Protein AF-0000000074258353 (afdb_homodimer)

pLDDT: mean 96.0, std 3.57, range [72.0, 98.88]

InterPro domains:
  IPR002933 Peptidase M20 [PF01546] (107-419)
  IPR011650 Peptidase M20, dimerisation domain [PF07687] (218-315)
  IPR017439 Amidohydrolase [PIRSF005962] (4-421)
  IPR017439 Amidohydrolase [TIGR01891] (11-410)
  IPR036264 Bacterial exopeptidase dimerisation domain [SSF55031] (219-328)
  IPR052030 Peptidase M20/M20A family hydrolases [PTHR30575] (5-421)

Foldseek 3Di:
DDPVLLVVLVVQLLQLQQAAAAFLLCQLQLQVLVVLLVVLPFDDKQFFVLQFPPVQFFLQDDQVVSVVSLVVSVVVPRDPVSSVVNPSSRGKMKTKHALADFAEEEEEAERHWDQAAADCDPPQVCNVVPSHYPDGRIGRLFCSSLRSSLQSLLVSLLNVVSQHYMYMYIHFGNWVVQGTQQGNLVSPPLQRHQEYEYEGEALPFAFQEKALFEAQAKWKWKKKKKKFKAKDFQPPCVVVIQASPQLVVQLQVVLQVPDADPVFDKDKDFDDKDFADDPRMRTGMMMIIMMMITSFQVRSVSSVVVSVVSSQVSSVVRVIGMDMDTRHIAGGDTFDLVLLVLLQVQLVPFPRRDYYHSYYYSHHHTRNRSSQVSSVVSVHGYGYMYRYFDFPDDRPDSSTDGDSSSSVSSSSSSNRSSSVCSVPVD/DDPVLLVVLVVQLLQLQQAAAAFLLCQLQLQVLVVLLVVLPFDDKQFFLLQFPPVQFFLQDDQVVSVVSLVVSVVVPRDPVSSVVNDSRRGKMKTKHALADFAEEEEEAERHWDQAAADCDPPQVCNVVPSHYPDGRIGRLFCSSLRSSLQSLLVSLLNVPSQHYMYMYIHFGRWVPQGTQQGNLVSPPLQRHQEYEYEGEALPFAFQEKALFEAQAKWKWKKKKKKFKAKDFQPPCVVVIQASPQLVVQLQVVLQVQDADPVFDKDKDFDDKDFADDPRMRTGMMMIIMMMITSFQVRSVSSVVVSVVSSQVSSVVRVIGMDMDTRHIAGGDTFDLVLLVLLQVQLVPFPRRDYYHSYYYSHHHTRNRSSQVSSVVSVHGYGYMYRYFDFPDDRPDSSTDGDSSSSVSSSSSSNRSSSVCSVPVD

Nearest PDB structures (foldseek):
  3io1-assembly1_B-2  TM=9.368E-01  e=3.799E-46  Klebsiella pneumoniae subsp. pneumoniae MGH 78578
  3io1-assembly1_A-2  TM=9.394E-01  e=2.034E-46  Klebsiella pneumoniae subsp. pneumoniae MGH 78578
  4ewt-assembly1_D  TM=7.909E-01  e=5.370E-36  Staphylococcus aureus subsp. aureus COL
  3ram-assembly1_B  TM=7.728E-01  e=1.838E-24  Staphylococcus aureus subsp. aureus N315
  7lji-assembly1_B-2  TM=7.389E-01  e=3.499E-22  Sphingomonas sp. KT-1

Structure (mmCIF, N/CA/C/O backbone):
data_AF-0000000074258353-model_v1
#
loop_
_entity.id
_entity.type
_entity.pdbx_description
1 polymer Amidohydrolase
#
loop_
_atom_site.group_PDB
_atom_site.id
_atom_site.type_symbol
_atom_site.label_atom_id
_atom_site.label_alt_id
_atom_site.label_comp_id
_atom_site.label_asym_id
_atom_site.label_entity_id
_atom_site.label_seq_id
_atom_site.pdbx_PDB_ins_code
_atom_site.Cartn_x
_atom_site.Cartn_y
_atom_site.Cartn_z
_atom_site.occupancy
_atom_site.B_iso_or_equiv
_atom_site.auth_seq_id
_atom_site.auth_comp_id
_atom_site.auth_asym_id
_atom_site.auth_atom_id
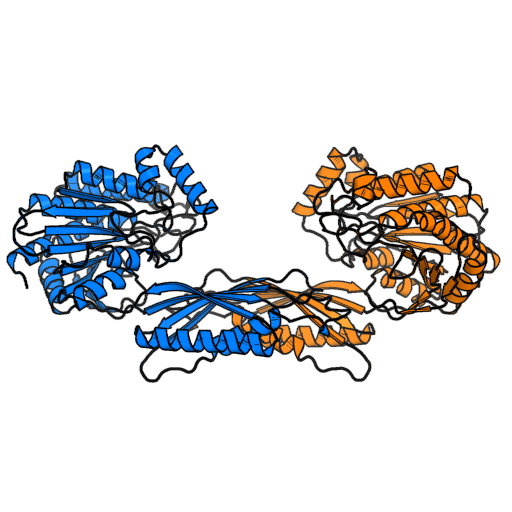_atom_site.pdbx_PDB_model_num
ATOM 1 N N . MET A 1 1 ? 20.453 -48.656 -8.555 1 72.06 1 MET A N 1
ATOM 2 C CA . MET A 1 1 ? 21.234 -47.469 -8.898 1 72.06 1 MET A CA 1
ATOM 3 C C . MET A 1 1 ? 22.578 -47.5 -8.172 1 72.06 1 MET A C 1
ATOM 5 O O . MET A 1 1 ? 22.656 -47.844 -7 1 72.06 1 MET A O 1
ATOM 9 N N . SER A 1 2 ? 23.609 -47.156 -8.898 1 73.75 2 SER A N 1
ATOM 10 C CA . SER A 1 2 ? 24.953 -47.188 -8.312 1 73.75 2 SER A CA 1
ATOM 11 C C . SER A 1 2 ? 25.156 -46.031 -7.348 1 73.75 2 SER A C 1
ATOM 13 O O . SER A 1 2 ? 24.406 -45.062 -7.383 1 73.75 2 SER A O 1
ATOM 15 N N . HIS A 1 3 ? 26.047 -46.281 -6.461 1 75.38 3 HIS A N 1
ATOM 16 C CA . HIS A 1 3 ? 26.406 -45.25 -5.492 1 75.38 3 HIS A CA 1
ATOM 17 C C . HIS A 1 3 ? 26.844 -43.969 -6.188 1 75.38 3 HIS A C 1
ATOM 19 O O . HIS A 1 3 ? 26.5 -42.875 -5.75 1 75.38 3 HIS A O 1
ATOM 25 N N . ASP A 1 4 ? 27.484 -44.062 -7.215 1 77.56 4 ASP A N 1
ATOM 26 C CA . ASP A 1 4 ? 28 -42.906 -7.961 1 77.56 4 ASP A CA 1
ATOM 27 C C . ASP A 1 4 ? 26.859 -42.094 -8.57 1 77.56 4 ASP A C 1
ATOM 29 O O . ASP A 1 4 ? 26.906 -40.875 -8.578 1 77.56 4 ASP A O 1
ATOM 33 N N . VAL A 1 5 ? 25.906 -42.75 -8.961 1 81.31 5 VAL A N 1
ATOM 34 C CA . VAL A 1 5 ? 24.75 -42.094 -9.562 1 81.31 5 VAL A CA 1
ATOM 35 C C . VAL A 1 5 ? 23.969 -41.344 -8.484 1 81.31 5 VAL A C 1
ATOM 37 O O . VAL A 1 5 ? 23.547 -40.188 -8.695 1 81.31 5 VAL A O 1
ATOM 40 N N . ARG A 1 6 ? 23.906 -41.969 -7.34 1 85.25 6 ARG A N 1
ATOM 41 C CA . ARG A 1 6 ? 23.188 -41.375 -6.227 1 85.25 6 ARG A CA 1
ATOM 42 C C . ARG A 1 6 ? 23.891 -40.094 -5.77 1 85.25 6 ARG A C 1
ATOM 44 O O . ARG A 1 6 ? 23.234 -39.094 -5.48 1 85.25 6 ARG A O 1
ATOM 51 N N . ASN A 1 7 ? 25.141 -40.219 -5.691 1 89.19 7 ASN A N 1
ATOM 52 C CA . ASN A 1 7 ? 25.922 -39.031 -5.301 1 89.19 7 ASN A CA 1
ATOM 53 C C . ASN A 1 7 ? 25.766 -37.906 -6.309 1 89.19 7 ASN A C 1
ATOM 55 O O . ASN A 1 7 ? 25.688 -36.75 -5.926 1 89.19 7 ASN A O 1
ATOM 59 N N . ARG A 1 8 ? 25.734 -38.25 -7.469 1 93.56 8 ARG A N 1
ATOM 60 C CA . ARG A 1 8 ? 25.578 -37.25 -8.516 1 93.56 8 ARG A CA 1
ATOM 61 C C . ARG A 1 8 ? 24.219 -36.562 -8.406 1 93.56 8 ARG A C 1
ATOM 63 O O . ARG A 1 8 ? 24.109 -35.344 -8.609 1 93.56 8 ARG A O 1
ATOM 70 N N . LEU A 1 9 ? 23.234 -37.312 -8.086 1 96.69 9 LEU A N 1
ATOM 71 C CA . LEU A 1 9 ? 21.891 -36.75 -7.922 1 96.69 9 LEU A CA 1
ATOM 72 C C . LEU A 1 9 ? 21.875 -35.75 -6.781 1 96.69 9 LEU A C 1
ATOM 74 O O . LEU A 1 9 ? 21.281 -34.656 -6.918 1 96.69 9 LEU A O 1
ATOM 78 N N . SER A 1 10 ? 22.469 -36.125 -5.664 1 97.5 10 SER A N 1
ATOM 79 C CA . SER A 1 10 ? 22.516 -35.25 -4.508 1 97.5 10 SER A CA 1
ATOM 80 C C . SER A 1 10 ? 23.297 -33.969 -4.824 1 97.5 10 SER A C 1
ATOM 82 O O . SER A 1 10 ? 22.906 -32.875 -4.414 1 97.5 10 SER A O 1
ATOM 84 N N . GLU A 1 11 ? 24.359 -34.125 -5.508 1 97.12 11 GLU A N 1
ATOM 85 C CA . GLU A 1 11 ? 25.188 -33 -5.883 1 97.12 11 GLU A CA 1
ATOM 86 C C . GLU A 1 11 ? 24.406 -32.031 -6.797 1 97.12 11 GLU A C 1
ATOM 88 O O . GLU A 1 11 ? 24.484 -30.828 -6.641 1 97.12 11 GLU A O 1
ATOM 93 N N . LEU A 1 12 ? 23.734 -32.594 -7.707 1 97.19 12 LEU A N 1
ATOM 94 C CA . LEU A 1 12 ? 22.938 -31.797 -8.633 1 97.19 12 LEU A CA 1
ATOM 95 C C . LEU A 1 12 ? 21.844 -31.047 -7.898 1 97.19 12 LEU A C 1
ATOM 97 O O . LEU A 1 12 ? 21.641 -29.844 -8.125 1 97.19 12 LEU A O 1
ATOM 101 N N . ARG A 1 13 ? 21.125 -31.75 -7.039 1 98.44 13 ARG A N 1
ATOM 102 C CA . ARG A 1 13 ? 20.062 -31.141 -6.25 1 98.44 13 ARG A CA 1
ATOM 103 C C . ARG A 1 13 ? 20.578 -29.984 -5.41 1 98.44 13 ARG A C 1
ATOM 105 O O . ARG A 1 13 ? 19.984 -28.906 -5.375 1 98.44 13 ARG A O 1
ATOM 112 N N . ARG A 1 14 ? 21.719 -30.203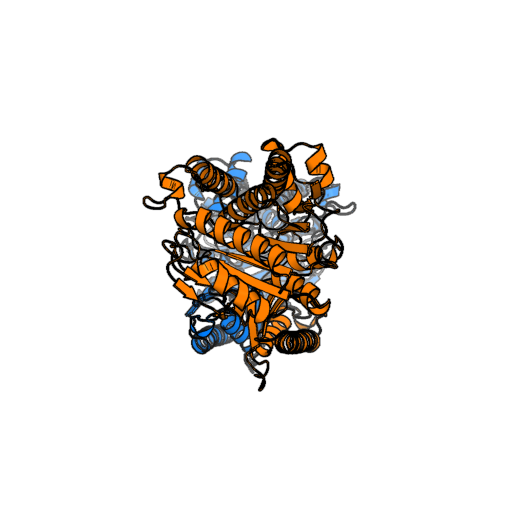 -4.809 1 98.19 14 ARG A N 1
ATOM 113 C CA . ARG A 1 14 ? 22.297 -29.203 -3.922 1 98.19 14 ARG A CA 1
ATOM 114 C C . ARG A 1 14 ? 22.797 -28 -4.715 1 98.19 14 ARG A C 1
ATOM 116 O O . ARG A 1 14 ? 22.734 -26.859 -4.227 1 98.19 14 ARG A O 1
ATOM 123 N N . GLU A 1 15 ? 23.266 -28.25 -5.855 1 97.44 15 GLU A N 1
ATOM 124 C CA . GLU A 1 15 ? 23.641 -27.141 -6.723 1 97.44 15 GLU A CA 1
ATOM 125 C C . GLU A 1 15 ? 22.438 -26.281 -7.09 1 97.44 15 GLU A C 1
ATOM 127 O O . GLU A 1 15 ? 22.516 -25.047 -7.043 1 97.44 15 GLU A O 1
ATOM 132 N N . PHE A 1 16 ? 21.344 -26.906 -7.508 1 98.25 16 PHE A N 1
ATOM 133 C CA . PHE A 1 16 ? 20.125 -26.172 -7.832 1 98.25 16 PHE A CA 1
ATOM 134 C C . PHE A 1 16 ? 19.594 -25.453 -6.605 1 98.25 16 PHE A C 1
ATOM 136 O O . PHE A 1 16 ? 19.109 -24.328 -6.707 1 98.25 16 PHE A O 1
ATOM 143 N N . HIS A 1 17 ? 19.672 -26.109 -5.453 1 98.5 17 HIS A N 1
ATOM 144 C CA . HIS A 1 17 ? 19.188 -25.531 -4.207 1 98.5 17 HIS A CA 1
ATOM 145 C C . HIS A 1 17 ? 19.922 -24.234 -3.883 1 98.5 17 HIS A C 1
ATOM 147 O O . HIS A 1 17 ? 19.312 -23.266 -3.404 1 98.5 17 HIS A O 1
ATOM 153 N N . ARG A 1 18 ? 21.156 -24.172 -4.16 1 97.62 18 ARG A N 1
ATOM 154 C CA . ARG A 1 18 ? 22.031 -23.047 -3.818 1 97.62 18 ARG A CA 1
ATOM 155 C C . ARG A 1 18 ? 21.703 -21.828 -4.656 1 97.62 18 ARG A C 1
ATOM 157 O O . ARG A 1 18 ? 22 -20.703 -4.262 1 97.62 18 ARG A O 1
ATOM 164 N N . HIS A 1 19 ? 21.047 -22.031 -5.801 1 97.5 19 HIS A N 1
ATOM 165 C CA . HIS A 1 19 ? 20.828 -20.922 -6.723 1 97.5 19 HIS A CA 1
ATOM 166 C C . HIS A 1 19 ? 19.375 -20.828 -7.156 1 97.5 19 HIS A C 1
ATOM 168 O O . HIS A 1 19 ? 19.078 -20.875 -8.352 1 97.5 19 HIS A O 1
ATOM 174 N N . PRO A 1 20 ? 18.531 -20.547 -6.188 1 97.94 20 PRO A N 1
ATOM 175 C CA . PRO A 1 20 ? 17.109 -20.469 -6.504 1 97.94 20 PRO A CA 1
ATOM 176 C C . PRO A 1 20 ? 16.766 -19.219 -7.328 1 97.94 20 PRO A C 1
ATOM 178 O O . PRO A 1 20 ? 17.344 -18.156 -7.113 1 97.94 20 PRO A O 1
ATOM 181 N N . GLU A 1 21 ? 15.898 -19.344 -8.305 1 97.94 21 GLU A N 1
ATOM 182 C CA . GLU A 1 21 ? 15.375 -18.266 -9.133 1 97.94 21 GLU A CA 1
ATOM 183 C C . GLU A 1 21 ? 13.852 -18.328 -9.219 1 97.94 21 GLU A C 1
ATOM 185 O O . GLU A 1 21 ? 13.281 -19.406 -9.383 1 97.94 21 GLU A O 1
ATOM 190 N N . PRO A 1 22 ? 13.148 -17.203 -9.094 1 96.38 22 PRO A N 1
ATOM 191 C CA . PRO A 1 22 ? 11.68 -17.219 -9.109 1 96.38 22 PRO A CA 1
ATOM 192 C C . PRO A 1 22 ? 11.109 -17.406 -10.508 1 96.38 22 PRO A C 1
ATOM 194 O O . PRO A 1 22 ? 11.859 -17.516 -11.477 1 96.38 22 PRO A O 1
ATOM 197 N N . GLY A 1 23 ? 9.789 -17.5 -10.586 1 96.75 23 GLY A N 1
ATOM 198 C CA . GLY A 1 23 ? 9.086 -17.781 -11.828 1 96.75 23 GLY A CA 1
ATOM 199 C C . GLY A 1 23 ? 9.461 -16.844 -12.953 1 96.75 23 GLY A C 1
ATOM 200 O O . GLY A 1 23 ? 9.492 -15.625 -12.773 1 96.75 23 GLY A O 1
ATOM 201 N N . TRP A 1 24 ? 9.742 -17.406 -14.078 1 97.44 24 TRP A N 1
ATOM 202 C CA . TRP A 1 24 ? 10.094 -16.75 -15.32 1 97.44 24 TRP A CA 1
ATOM 203 C C . TRP A 1 24 ? 11.484 -16.125 -15.234 1 97.44 24 TRP A C 1
ATOM 205 O O . TRP A 1 24 ? 11.992 -15.594 -16.219 1 97.44 24 TRP A O 1
ATOM 215 N N . CYS A 1 25 ? 12.094 -16.203 -14.117 1 97.5 25 CYS A N 1
ATOM 216 C CA . CYS A 1 25 ? 13.422 -15.633 -13.914 1 97.5 25 CYS A CA 1
ATOM 217 C C . CYS A 1 25 ? 14.469 -16.734 -13.781 1 97.5 25 CYS A C 1
ATOM 219 O O . CYS A 1 25 ? 15.586 -16.469 -13.32 1 97.5 25 CYS A O 1
ATOM 221 N N . GLU A 1 26 ? 14.133 -17.891 -14.188 1 97.94 26 GLU A N 1
ATOM 222 C CA . GLU A 1 26 ? 15.016 -19.031 -14.016 1 97.94 26 GLU A CA 1
ATOM 223 C C . GLU A 1 26 ? 16.062 -19.094 -15.125 1 97.94 26 GLU A C 1
ATOM 225 O O . GLU A 1 26 ? 16.203 -20.125 -15.805 1 97.94 26 GLU A O 1
ATOM 230 N N . PHE A 1 27 ? 16.859 -18.078 -15.258 1 97.94 27 PHE A N 1
ATOM 231 C CA . PHE A 1 27 ? 17.844 -17.984 -16.328 1 97.94 27 PHE A CA 1
ATOM 232 C C . PHE A 1 27 ? 18.984 -18.969 -16.109 1 97.94 27 PHE A C 1
ATOM 234 O O . PHE A 1 27 ? 19.25 -19.812 -16.984 1 97.94 27 PHE A O 1
ATOM 241 N N . ARG A 1 28 ? 19.594 -18.906 -15.016 1 97.69 28 ARG A N 1
ATOM 242 C CA . ARG A 1 28 ? 20.719 -19.781 -14.703 1 97.69 28 ARG A CA 1
ATOM 243 C C . ARG A 1 28 ? 20.266 -21.234 -14.586 1 97.69 28 ARG A C 1
ATOM 245 O O . ARG A 1 28 ? 20.938 -22.141 -15.055 1 97.69 28 ARG A O 1
ATOM 252 N N . THR A 1 29 ? 19.156 -21.422 -13.93 1 98.12 29 THR A N 1
ATOM 253 C CA . THR A 1 29 ? 18.625 -22.766 -13.75 1 98.12 29 THR A CA 1
ATOM 254 C C . THR A 1 29 ? 18.359 -23.422 -15.102 1 98.12 29 THR A C 1
ATOM 256 O O . THR A 1 29 ? 18.719 -24.578 -15.32 1 98.12 29 THR A O 1
ATOM 259 N N . THR A 1 30 ? 17.688 -22.688 -15.977 1 98.31 30 THR A N 1
ATOM 260 C CA . THR A 1 30 ? 17.406 -23.219 -17.312 1 98.31 30 THR A CA 1
ATOM 261 C C . THR A 1 30 ? 18.703 -23.578 -18.031 1 98.31 30 THR A C 1
ATOM 263 O O . THR A 1 30 ? 18.797 -24.641 -18.656 1 98.31 30 THR A O 1
ATOM 266 N N . SER A 1 31 ? 19.641 -22.672 -17.969 1 98 31 SER A N 1
ATOM 267 C CA . SER A 1 31 ? 20.922 -22.922 -18.594 1 98 31 SER A CA 1
ATOM 268 C C . SER A 1 31 ? 21.578 -24.188 -18.062 1 98 31 SER A C 1
ATOM 270 O O . SER A 1 31 ? 22.141 -24.984 -18.812 1 98 31 SER A O 1
ATOM 272 N N . ARG A 1 32 ? 21.562 -24.328 -16.781 1 97.56 32 ARG A N 1
ATOM 273 C CA . ARG A 1 32 ? 22.172 -25.484 -16.141 1 97.56 32 ARG A CA 1
ATOM 274 C C . ARG A 1 32 ? 21.484 -26.781 -16.547 1 97.56 32 ARG A C 1
ATOM 276 O O . ARG A 1 32 ? 22.141 -27.812 -16.703 1 97.56 32 ARG A O 1
ATOM 283 N N . VAL A 1 33 ? 20.172 -26.781 -16.625 1 98.25 33 VAL A N 1
ATOM 284 C CA . VAL A 1 33 ? 19.406 -27.938 -17.094 1 98.25 33 VAL A CA 1
ATOM 285 C C . VAL A 1 33 ? 19.844 -28.312 -18.5 1 98.25 33 VAL A C 1
ATOM 287 O O . VAL A 1 33 ? 20.094 -29.484 -18.797 1 98.25 33 VAL A O 1
ATOM 290 N N . VAL A 1 34 ? 19.938 -27.328 -19.359 1 98.12 34 VAL A N 1
ATOM 291 C CA . VAL A 1 34 ? 20.328 -27.562 -20.75 1 98.12 34 VAL A CA 1
ATOM 292 C C . VAL A 1 34 ? 21.719 -28.219 -20.781 1 98.12 34 VAL A C 1
ATOM 294 O O . VAL A 1 34 ? 21.938 -29.172 -21.531 1 98.12 34 VAL A O 1
ATOM 297 N N . ALA A 1 35 ? 22.625 -27.688 -19.984 1 97.62 35 ALA A N 1
ATOM 298 C CA . ALA A 1 35 ? 23.969 -28.25 -19.938 1 97.62 35 ALA A CA 1
ATOM 299 C C . ALA A 1 35 ? 23.938 -29.719 -19.547 1 97.62 35 ALA A C 1
ATOM 301 O O . ALA A 1 35 ? 24.672 -30.531 -20.125 1 97.62 35 ALA A O 1
ATOM 302 N N . GLU A 1 36 ? 23.188 -30.062 -18.562 1 97.88 36 GLU A N 1
ATOM 303 C CA . GLU A 1 36 ? 23.078 -31.453 -18.141 1 97.88 36 GLU A CA 1
ATOM 304 C C . GLU A 1 36 ? 22.484 -32.312 -19.25 1 97.88 36 GLU A C 1
ATOM 306 O O . GLU A 1 36 ? 22.906 -33.469 -19.453 1 97.88 36 GLU A O 1
ATOM 311 N N . LEU A 1 37 ? 21.438 -31.812 -19.922 1 98.25 37 LEU A N 1
ATOM 312 C CA . LEU A 1 37 ? 20.797 -32.562 -20.984 1 98.25 37 LEU A CA 1
ATOM 313 C C . LEU A 1 37 ? 21.766 -32.812 -22.141 1 98.25 37 LEU A C 1
ATOM 315 O O . LEU A 1 37 ? 21.734 -33.844 -22.781 1 98.25 37 LEU A O 1
ATOM 319 N N . GLU A 1 38 ? 22.562 -31.797 -22.438 1 97.75 38 GLU A N 1
ATOM 320 C CA . GLU A 1 38 ? 23.609 -31.969 -23.453 1 97.75 38 GLU A CA 1
ATOM 321 C C . GLU A 1 38 ? 24.609 -33.031 -23.031 1 97.75 38 GLU A C 1
ATOM 323 O O . GLU A 1 38 ? 25 -33.875 -23.844 1 97.75 38 GLU A O 1
ATOM 328 N N . ARG A 1 39 ? 25.016 -32.969 -21.828 1 97.12 39 ARG A N 1
ATOM 329 C CA . ARG A 1 39 ? 25.922 -34 -21.297 1 97.12 39 ARG A CA 1
ATOM 330 C C . ARG A 1 39 ? 25.328 -35.375 -21.438 1 97.12 39 ARG A C 1
ATOM 332 O O . ARG A 1 39 ? 26.031 -36.344 -21.812 1 97.12 39 ARG A O 1
ATOM 339 N N . ILE A 1 40 ? 24.094 -35.531 -21.078 1 96.38 40 ILE A N 1
ATOM 340 C CA . ILE A 1 40 ? 23.406 -36.812 -21.156 1 96.38 40 ILE A CA 1
ATOM 341 C C . ILE A 1 40 ? 23.281 -37.25 -22.625 1 96.38 40 ILE A C 1
ATOM 343 O O . ILE A 1 40 ? 23.297 -38.438 -22.922 1 96.38 40 ILE A O 1
ATOM 347 N N . GLY A 1 41 ? 23.156 -36.344 -23.5 1 97.12 41 GLY A N 1
ATOM 348 C CA . GLY A 1 41 ? 23.094 -36.594 -24.938 1 97.12 41 GLY A CA 1
ATOM 349 C C . GLY A 1 41 ? 21.688 -36.906 -25.406 1 97.12 41 GLY A C 1
ATOM 350 O O . GLY A 1 41 ? 21.453 -37.906 -26.094 1 97.12 41 GLY A O 1
ATOM 351 N N . VAL A 1 42 ? 20.719 -36.062 -25.016 1 97.56 42 VAL A N 1
ATOM 352 C CA . VAL A 1 42 ? 19.359 -36.281 -25.469 1 97.56 42 VAL A CA 1
ATOM 353 C C . VAL A 1 42 ? 19.25 -35.906 -26.953 1 97.56 42 VAL A C 1
ATOM 355 O O . VAL A 1 42 ? 20.141 -35.25 -27.5 1 97.56 42 VAL A O 1
ATOM 358 N N . ASP A 1 43 ? 18.203 -36.281 -27.609 1 97.62 43 ASP A N 1
ATOM 359 C CA . ASP A 1 43 ? 18.094 -36.156 -29.062 1 97.62 43 ASP A CA 1
ATOM 360 C C . ASP A 1 43 ? 17.656 -34.75 -29.469 1 97.62 43 ASP A C 1
ATOM 362 O O . ASP A 1 43 ? 18 -34.281 -30.562 1 97.62 43 ASP A O 1
ATOM 366 N N . GLU A 1 44 ? 16.844 -34.125 -28.656 1 98.12 44 GLU A N 1
ATOM 367 C CA . GLU A 1 44 ? 16.375 -32.781 -28.938 1 98.12 44 GLU A CA 1
ATOM 368 C C . GLU A 1 44 ? 16.234 -31.969 -27.656 1 98.12 44 GLU A C 1
ATOM 370 O O . GLU A 1 44 ? 15.773 -32.5 -26.641 1 98.12 44 GLU A O 1
ATOM 375 N N . ILE A 1 45 ? 16.656 -30.734 -27.75 1 98.25 45 ILE A N 1
ATOM 376 C CA . ILE A 1 45 ? 16.469 -29.781 -26.656 1 98.25 45 ILE A CA 1
ATOM 377 C C . ILE A 1 45 ? 15.805 -28.516 -27.188 1 98.25 45 ILE A C 1
ATOM 379 O O . ILE A 1 45 ? 16.375 -27.812 -28.016 1 98.25 45 ILE A O 1
ATOM 383 N N . ALA A 1 46 ? 14.578 -28.297 -26.828 1 97.88 46 ALA A N 1
ATOM 384 C CA . ALA A 1 46 ? 13.875 -27.047 -27.109 1 97.88 46 ALA A CA 1
ATOM 385 C C . ALA A 1 46 ? 13.883 -26.141 -25.891 1 97.88 46 ALA A C 1
ATOM 387 O O . ALA A 1 46 ? 13.547 -26.562 -24.781 1 97.88 46 ALA A O 1
ATOM 388 N N . VAL A 1 47 ? 14.273 -24.875 -26.109 1 96.44 47 VAL A N 1
ATOM 389 C CA . VAL A 1 47 ? 14.406 -23.953 -24.984 1 96.44 47 VAL A CA 1
ATOM 390 C C . VAL A 1 47 ? 13.648 -22.672 -25.281 1 96.44 47 VAL A C 1
ATOM 392 O O . VAL A 1 47 ? 13.57 -22.234 -26.422 1 96.44 47 VAL A O 1
ATOM 395 N N . GLY A 1 48 ? 13.086 -22.109 -24.219 1 91.44 48 GLY A N 1
ATOM 396 C CA . GLY A 1 48 ? 12.438 -20.828 -24.328 1 91.44 48 GLY A CA 1
ATOM 397 C C . GLY A 1 48 ? 11.281 -20.812 -25.312 1 91.44 48 GLY A C 1
ATOM 398 O O . GLY A 1 48 ? 10.391 -21.656 -25.234 1 91.44 48 GLY A O 1
ATOM 399 N N . ARG A 1 49 ? 11.375 -19.984 -26.344 1 93.88 49 ARG A N 1
ATOM 400 C CA . ARG A 1 49 ? 10.305 -19.766 -27.312 1 93.88 49 ARG A CA 1
ATOM 401 C C . ARG A 1 49 ? 10.062 -21.016 -28.156 1 93.88 49 ARG A C 1
ATOM 403 O O . ARG A 1 49 ? 8.961 -21.219 -28.688 1 93.88 49 ARG A O 1
ATOM 410 N N . ASP A 1 50 ? 11.023 -21.812 -28.156 1 95.31 50 ASP A N 1
ATOM 411 C CA . ASP A 1 50 ? 10.875 -23.062 -28.891 1 95.31 50 ASP A CA 1
ATOM 412 C C . ASP A 1 50 ? 10.086 -24.094 -28.078 1 95.31 50 ASP A C 1
ATOM 414 O O . ASP A 1 50 ? 9.508 -25.016 -28.641 1 95.31 50 ASP A O 1
ATOM 418 N N . ALA A 1 51 ? 10.078 -23.938 -26.75 1 95.19 51 ALA A N 1
ATOM 419 C CA . ALA A 1 51 ? 9.516 -24.938 -25.859 1 95.19 51 ALA A CA 1
ATOM 420 C C . ALA A 1 51 ? 8.102 -24.562 -25.422 1 95.19 51 ALA A C 1
ATOM 422 O O . ALA A 1 51 ? 7.344 -25.406 -24.938 1 95.19 51 ALA A O 1
ATOM 423 N N . LEU A 1 52 ? 7.766 -23.297 -25.484 1 96.19 52 LEU A N 1
ATOM 424 C CA . LEU A 1 52 ? 6.496 -22.844 -24.922 1 96.19 52 LEU A CA 1
ATOM 425 C C . LEU A 1 52 ? 5.887 -21.734 -25.766 1 96.19 52 LEU A C 1
ATOM 427 O O . LEU A 1 52 ? 6.582 -21.109 -26.562 1 96.19 52 LEU A O 1
ATOM 431 N N . SER A 1 53 ? 4.57 -21.5 -25.609 1 97.25 53 SER A N 1
ATOM 432 C CA . SER A 1 53 ? 3.838 -20.453 -26.312 1 97.25 53 SER A CA 1
ATOM 433 C C . SER A 1 53 ? 3.953 -19.125 -25.578 1 97.25 53 SER A C 1
ATOM 435 O O . SER A 1 53 ? 3.402 -18.953 -24.5 1 97.25 53 SER A O 1
ATOM 437 N N . SER A 1 54 ? 4.578 -18.188 -26.25 1 96.31 54 SER A N 1
ATOM 438 C CA . SER A 1 54 ? 4.828 -16.891 -25.641 1 96.31 54 SER A CA 1
ATOM 439 C C . SER A 1 54 ? 3.523 -16.188 -25.281 1 96.31 54 SER A C 1
ATOM 441 O O . SER A 1 54 ? 3.434 -15.539 -24.234 1 96.31 54 SER A O 1
ATOM 443 N N . GLU A 1 55 ? 2.541 -16.344 -26.094 1 96.06 55 GLU A N 1
ATOM 444 C CA . GLU A 1 55 ? 1.294 -15.609 -25.938 1 96.06 55 GLU A CA 1
ATOM 445 C C . GLU A 1 55 ? 0.493 -16.125 -24.734 1 96.06 55 GLU A C 1
ATOM 447 O O . GLU A 1 55 ? -0.394 -15.422 -24.234 1 96.06 55 GLU A O 1
ATOM 452 N N . HIS A 1 56 ? 0.831 -17.312 -24.266 1 97.19 56 HIS A N 1
ATOM 453 C CA . HIS A 1 56 ? 0.036 -17.906 -23.203 1 97.19 56 HIS A CA 1
ATOM 454 C C . HIS A 1 56 ? 0.758 -17.828 -21.875 1 97.19 56 HIS A C 1
ATOM 456 O O . HIS A 1 56 ? 0.328 -18.438 -20.891 1 97.19 56 HIS A O 1
ATOM 462 N N . ARG A 1 57 ? 1.85 -17.125 -21.75 1 95.94 57 ARG A N 1
ATOM 463 C CA . ARG A 1 57 ? 2.514 -16.922 -20.469 1 95.94 57 ARG A CA 1
ATOM 464 C C . ARG A 1 57 ? 1.632 -16.109 -19.516 1 95.94 57 ARG A C 1
ATOM 466 O O . ARG A 1 57 ? 0.966 -15.164 -19.938 1 95.94 57 ARG A O 1
ATOM 473 N N . MET A 1 58 ? 1.6 -16.562 -18.375 1 96.25 58 MET A N 1
ATOM 474 C CA . MET A 1 58 ? 0.834 -15.844 -17.359 1 96.25 58 MET A CA 1
ATOM 475 C C . MET A 1 58 ? 1.732 -15.398 -16.219 1 96.25 58 MET A C 1
ATOM 477 O O . MET A 1 58 ? 2.801 -15.977 -16 1 96.25 58 MET A O 1
ATOM 481 N N . ALA A 1 59 ? 1.319 -14.273 -15.484 1 95.25 59 ALA A N 1
ATOM 482 C CA . ALA A 1 59 ? 1.989 -13.766 -14.289 1 95.25 59 ALA A CA 1
ATOM 483 C C . ALA A 1 59 ? 3.447 -13.422 -14.578 1 95.25 59 ALA A C 1
ATOM 485 O O . ALA A 1 59 ? 4.336 -13.734 -13.781 1 95.25 59 ALA A O 1
ATOM 486 N N . VAL A 1 60 ? 3.707 -12.844 -15.727 1 95.75 60 VAL A N 1
ATOM 487 C CA . VAL A 1 60 ? 5.066 -12.484 -16.109 1 95.75 60 VAL A CA 1
ATOM 488 C C . VAL A 1 60 ? 5.508 -11.242 -15.328 1 95.75 60 VAL A C 1
ATOM 490 O O . VAL A 1 60 ? 4.793 -10.242 -15.289 1 95.75 60 VAL A O 1
ATOM 493 N N . PRO A 1 61 ? 6.66 -11.344 -14.688 1 94.31 61 PRO A N 1
ATOM 494 C CA . PRO A 1 61 ? 7.168 -10.156 -14 1 94.31 61 PRO A CA 1
ATOM 495 C C . PRO A 1 61 ? 7.434 -8.984 -14.953 1 94.31 61 PRO A C 1
ATOM 497 O O . PRO A 1 61 ? 7.516 -9.18 -16.172 1 94.31 61 PRO A O 1
ATOM 500 N N . ASP A 1 62 ? 7.547 -7.828 -14.406 1 92.31 62 ASP A N 1
ATOM 501 C CA . ASP A 1 62 ? 7.82 -6.66 -15.234 1 92.31 62 ASP A CA 1
ATOM 502 C C . ASP A 1 62 ? 9.258 -6.684 -15.758 1 92.31 62 ASP A C 1
ATOM 504 O O . ASP A 1 62 ? 10.07 -7.492 -15.312 1 92.31 62 ASP A O 1
ATOM 508 N N . ASP A 1 63 ? 9.508 -5.754 -16.641 1 94.06 63 ASP A N 1
ATOM 509 C CA . ASP A 1 63 ? 10.789 -5.723 -17.359 1 94.06 63 ASP A CA 1
ATOM 510 C C . ASP A 1 63 ? 11.945 -5.449 -16.391 1 94.06 63 ASP A C 1
ATOM 512 O O . ASP A 1 63 ? 13.039 -5.984 -16.562 1 94.06 63 ASP A O 1
ATOM 516 N N . ALA A 1 64 ? 11.703 -4.645 -15.453 1 93.44 64 ALA A N 1
ATOM 517 C CA . ALA A 1 64 ? 12.766 -4.293 -14.516 1 93.44 64 ALA A CA 1
ATOM 518 C C . ALA A 1 64 ? 13.195 -5.504 -13.688 1 93.44 64 ALA A C 1
ATOM 520 O O . ALA A 1 64 ? 14.391 -5.723 -13.469 1 93.44 64 ALA A O 1
ATOM 521 N N . GLU A 1 65 ? 12.211 -6.234 -13.281 1 93 65 GLU A N 1
ATOM 522 C CA . GLU A 1 65 ? 12.5 -7.43 -12.492 1 93 65 GLU A CA 1
ATOM 523 C C . GLU A 1 65 ? 13.219 -8.484 -13.344 1 93 65 GLU A C 1
ATOM 525 O O . GLU A 1 65 ? 14.188 -9.102 -12.883 1 93 65 GLU A O 1
ATOM 530 N N . LEU A 1 66 ? 12.797 -8.695 -14.539 1 96.25 66 LEU A N 1
ATOM 531 C CA . LEU A 1 66 ? 13.43 -9.648 -15.445 1 96.25 66 LEU A CA 1
ATOM 532 C C . LEU A 1 66 ? 14.867 -9.25 -15.742 1 96.25 66 LEU A C 1
ATOM 534 O O . LEU A 1 66 ? 15.758 -10.102 -15.781 1 96.25 66 LEU A O 1
ATOM 538 N N . ALA A 1 67 ? 15.023 -7.938 -15.914 1 95.5 67 ALA A N 1
ATOM 539 C CA . ALA A 1 67 ? 16.359 -7.441 -16.219 1 95.5 67 ALA A CA 1
ATOM 540 C C . ALA A 1 67 ? 17.312 -7.703 -15.055 1 95.5 67 ALA A C 1
ATOM 542 O O . ALA A 1 67 ? 18.484 -8.062 -15.266 1 95.5 67 ALA A O 1
ATOM 543 N N . LYS A 1 68 ? 16.859 -7.492 -13.938 1 94.88 68 LYS A N 1
ATOM 544 C CA . LYS A 1 68 ? 17.656 -7.746 -12.742 1 94.88 68 LYS A CA 1
ATOM 545 C C . LYS A 1 68 ? 18.141 -9.188 -12.703 1 94.88 68 LYS A C 1
ATOM 547 O O . LYS A 1 68 ? 19.328 -9.453 -12.438 1 94.88 68 LYS A O 1
ATOM 552 N N . TRP A 1 69 ? 17.297 -10.141 -12.938 1 96.56 69 TRP A N 1
ATOM 553 C CA . TRP A 1 69 ? 17.641 -11.555 -12.859 1 96.56 69 TRP A CA 1
ATOM 554 C C . TRP A 1 69 ? 18.5 -11.977 -14.047 1 96.56 69 TRP A C 1
ATOM 556 O O . TRP A 1 69 ? 19.359 -12.844 -13.922 1 96.56 69 TRP A O 1
ATOM 566 N N . ARG A 1 70 ? 18.25 -11.391 -15.156 1 96.44 70 ARG A N 1
ATOM 567 C CA . ARG A 1 70 ? 19.094 -11.641 -16.312 1 96.44 70 ARG A CA 1
ATOM 568 C C . ARG A 1 70 ? 20.531 -11.227 -16.047 1 96.44 70 ARG A C 1
ATOM 570 O O . ARG A 1 70 ? 21.469 -11.969 -16.359 1 96.44 70 ARG A O 1
ATOM 577 N N . ASP A 1 71 ? 20.672 -10.102 -15.453 1 96.44 71 ASP A N 1
ATOM 578 C CA . ASP A 1 71 ? 22 -9.602 -15.109 1 96.44 71 ASP A CA 1
ATOM 579 C C . ASP A 1 71 ? 22.688 -10.516 -14.094 1 96.44 71 ASP A C 1
ATOM 581 O O . ASP A 1 71 ? 23.891 -10.75 -14.172 1 96.44 71 ASP A O 1
ATOM 585 N N . ARG A 1 72 ? 21.953 -10.93 -13.195 1 95.5 72 ARG A N 1
ATOM 586 C CA . ARG A 1 72 ? 22.5 -11.859 -12.211 1 95.5 72 ARG A CA 1
ATOM 587 C C . ARG A 1 72 ? 23 -13.133 -12.883 1 95.5 72 ARG A C 1
ATOM 589 O O . ARG A 1 72 ? 24.047 -13.664 -12.516 1 95.5 72 ARG A O 1
ATOM 596 N N . ALA A 1 73 ? 22.25 -13.688 -13.797 1 96.75 73 ALA A N 1
ATOM 597 C CA . ALA A 1 73 ? 22.641 -14.891 -14.531 1 96.75 73 ALA A CA 1
ATOM 598 C C . ALA A 1 73 ? 23.906 -14.648 -15.344 1 96.75 73 ALA A C 1
ATOM 600 O O . ALA A 1 73 ? 24.781 -15.508 -15.398 1 96.75 73 ALA A O 1
ATOM 601 N N . ARG A 1 74 ? 23.906 -13.445 -15.93 1 95.81 74 ARG A N 1
ATOM 602 C CA . ARG A 1 74 ? 25.109 -13.07 -16.672 1 95.81 74 ARG A CA 1
ATOM 603 C C . ARG A 1 74 ? 26.328 -13.07 -15.773 1 95.81 74 ARG A C 1
ATOM 605 O O . ARG A 1 74 ? 27.375 -13.625 -16.125 1 95.81 74 ARG A O 1
ATOM 612 N N . ALA A 1 75 ? 26.203 -12.5 -14.672 1 96 75 ALA A N 1
ATOM 613 C CA . ALA A 1 75 ? 27.297 -12.414 -13.703 1 96 75 ALA A CA 1
ATOM 614 C C . ALA A 1 75 ? 27.703 -13.797 -13.211 1 96 75 ALA A C 1
ATOM 616 O O . ALA A 1 75 ? 28.875 -14.016 -12.867 1 96 75 ALA A O 1
ATOM 617 N N . ALA A 1 76 ? 26.812 -14.711 -13.258 1 94.94 76 ALA A N 1
ATOM 618 C CA . ALA A 1 76 ? 27.062 -16.078 -12.789 1 94.94 76 ALA A CA 1
ATOM 619 C C . ALA A 1 76 ? 27.688 -16.922 -13.891 1 94.94 76 ALA A C 1
ATOM 621 O O . ALA A 1 76 ? 27.969 -18.109 -13.68 1 94.94 76 ALA A O 1
ATOM 622 N N . GLY A 1 77 ? 27.859 -16.406 -15.094 1 94.5 77 GLY A N 1
ATOM 623 C CA . GLY A 1 77 ? 28.609 -17.094 -16.141 1 94.5 77 GLY A CA 1
ATOM 624 C C . GLY A 1 77 ? 27.734 -17.688 -17.219 1 94.5 77 GLY A C 1
ATOM 625 O O . GLY A 1 77 ? 28.203 -18.422 -18.078 1 94.5 77 GLY A O 1
ATOM 626 N N . VAL A 1 78 ? 26.406 -17.422 -17.188 1 96.25 78 VAL A N 1
ATOM 627 C CA . VAL A 1 78 ? 25.531 -17.906 -18.266 1 96.25 78 VAL A CA 1
ATOM 628 C C . VAL A 1 78 ? 25.922 -17.219 -19.578 1 96.25 78 VAL A C 1
ATOM 630 O O . VAL A 1 78 ? 26.094 -16 -19.625 1 96.25 78 VAL A O 1
ATOM 633 N N . ARG A 1 79 ? 25.969 -18.016 -20.609 1 94.5 79 ARG A N 1
ATOM 634 C CA . ARG A 1 79 ? 26.438 -17.5 -21.906 1 94.5 79 ARG A CA 1
ATOM 635 C C . ARG A 1 79 ? 25.453 -16.484 -22.469 1 94.5 79 ARG A C 1
ATOM 637 O O . ARG A 1 79 ? 24.234 -16.672 -22.359 1 94.5 79 ARG A O 1
ATOM 644 N N . GLU A 1 80 ? 26.016 -15.539 -23.109 1 94.38 80 GLU A N 1
ATOM 645 C CA . GLU A 1 80 ? 25.219 -14.453 -23.656 1 94.38 80 GLU A CA 1
ATOM 646 C C . GLU A 1 80 ? 24.266 -14.961 -24.734 1 94.38 80 GLU A C 1
ATOM 648 O O . GLU A 1 80 ? 23.125 -14.477 -24.844 1 94.38 80 GLU A O 1
ATOM 653 N N . ASP A 1 81 ? 24.766 -15.82 -25.562 1 93.44 81 ASP A N 1
ATOM 654 C CA . ASP A 1 81 ? 23.906 -16.344 -26.609 1 93.44 81 ASP A CA 1
ATOM 655 C C . ASP A 1 81 ? 22.703 -17.094 -26.031 1 93.44 81 ASP A C 1
ATOM 657 O O . ASP A 1 81 ? 21.625 -17.062 -26.609 1 93.44 81 ASP A O 1
ATOM 661 N N . PHE A 1 82 ? 22.875 -17.734 -24.922 1 94.69 82 PHE A N 1
ATOM 662 C CA . PHE A 1 82 ? 21.766 -18.406 -24.25 1 94.69 82 PHE A CA 1
ATOM 663 C C . PHE A 1 82 ? 20.781 -17.391 -23.688 1 94.69 82 PHE A C 1
ATOM 665 O O . PHE A 1 82 ? 19.562 -17.547 -23.812 1 94.69 82 PHE A O 1
ATOM 672 N N . LEU A 1 83 ? 21.344 -16.328 -23.062 1 95.5 83 LEU A N 1
ATOM 673 C CA . LEU A 1 83 ? 20.5 -15.273 -22.5 1 95.5 83 LEU A CA 1
ATOM 674 C C . LEU A 1 83 ? 19.656 -14.609 -23.594 1 95.5 83 LEU A C 1
ATOM 676 O O . LEU A 1 83 ? 18.516 -14.242 -23.359 1 95.5 83 LEU A O 1
ATOM 680 N N . GLU A 1 84 ? 20.266 -14.453 -24.719 1 93.12 84 GLU A N 1
ATOM 681 C CA . GLU A 1 84 ? 19.531 -13.891 -25.844 1 93.12 84 GLU A CA 1
ATOM 682 C C . GLU A 1 84 ? 18.406 -14.812 -26.297 1 93.12 84 GLU A C 1
ATOM 684 O O . GLU A 1 84 ? 17.328 -14.352 -26.641 1 93.12 84 GLU A O 1
ATOM 689 N N . ARG A 1 85 ? 18.641 -16.047 -26.219 1 91.06 85 ARG A N 1
ATOM 690 C CA . ARG A 1 85 ? 17.641 -17.047 -26.609 1 91.06 85 ARG A CA 1
ATOM 691 C C . ARG A 1 85 ? 16.469 -17.047 -25.641 1 91.06 85 ARG A C 1
ATOM 693 O O . ARG A 1 85 ? 15.32 -17.172 -26.047 1 91.06 85 ARG A O 1
ATOM 700 N N . ILE A 1 86 ? 16.781 -16.938 -24.438 1 93.31 86 ILE A N 1
ATOM 701 C CA . ILE A 1 86 ? 15.766 -16.938 -23.391 1 93.31 86 ILE A CA 1
ATOM 702 C C . ILE A 1 86 ? 14.992 -15.625 -23.422 1 93.31 86 ILE A C 1
ATOM 704 O O . ILE A 1 86 ? 13.797 -15.586 -23.109 1 93.31 86 ILE A O 1
ATOM 708 N N . GLY A 1 87 ? 15.711 -14.547 -23.797 1 91.75 87 GLY A N 1
ATOM 709 C CA . GLY A 1 87 ? 15.086 -13.25 -24 1 91.75 87 GLY A CA 1
ATOM 710 C C . GLY A 1 87 ? 14.469 -12.688 -22.734 1 91.75 87 GLY A C 1
ATOM 711 O O . GLY A 1 87 ? 15.117 -12.648 -21.688 1 91.75 87 GLY A O 1
ATOM 712 N N . SER A 1 88 ? 13.156 -12.234 -22.844 1 89.81 88 SER A N 1
ATOM 713 C CA . SER A 1 88 ? 12.438 -11.578 -21.766 1 89.81 88 SER A CA 1
ATOM 714 C C . SER A 1 88 ? 11.844 -12.594 -20.797 1 89.81 88 SER A C 1
ATOM 716 O O . SER A 1 88 ? 10.664 -12.516 -20.438 1 89.81 88 SER A O 1
ATOM 718 N N . GLY A 1 89 ? 12.633 -13.539 -20.453 1 92.88 89 GLY A N 1
ATOM 719 C CA . GLY A 1 89 ? 12.227 -14.445 -19.391 1 92.88 89 GLY A CA 1
ATOM 720 C C . GLY A 1 89 ? 11.5 -15.68 -19.906 1 92.88 89 GLY A C 1
ATOM 721 O O . GLY A 1 89 ? 10.578 -16.172 -19.266 1 92.88 89 GLY A O 1
ATOM 722 N N . HIS A 1 90 ? 11.805 -16.016 -21.188 1 95.88 90 HIS A N 1
ATOM 723 C CA . HIS A 1 90 ? 11.297 -17.297 -21.703 1 95.88 90 HIS A CA 1
ATOM 724 C C . HIS A 1 90 ? 12.133 -18.453 -21.172 1 95.88 90 HIS A C 1
ATOM 726 O O . HIS A 1 90 ? 12.867 -19.078 -21.938 1 95.88 90 HIS A O 1
ATOM 732 N N . THR A 1 91 ? 11.906 -18.75 -19.953 1 97.06 91 THR A N 1
ATOM 733 C CA . THR A 1 91 ? 12.625 -19.859 -19.344 1 97.06 91 THR A CA 1
ATOM 734 C C . THR A 1 91 ? 11.852 -21.172 -19.516 1 97.06 91 THR A C 1
ATOM 736 O O . THR A 1 91 ? 10.68 -21.156 -19.891 1 97.06 91 THR A O 1
ATOM 739 N N . GLY A 1 92 ? 12.469 -22.359 -19.297 1 96.44 92 GLY A N 1
ATOM 740 C CA . GLY A 1 92 ? 11.898 -23.672 -19.484 1 96.44 92 GLY A CA 1
ATOM 741 C C . GLY A 1 92 ? 12.555 -24.453 -20.609 1 96.44 92 GLY A C 1
ATOM 742 O O . GLY A 1 92 ? 13.258 -23.875 -21.438 1 96.44 92 GLY A O 1
ATOM 743 N N . VAL A 1 93 ? 12.453 -25.703 -20.578 1 98.19 93 VAL A N 1
ATOM 744 C CA . VAL A 1 93 ? 13.109 -26.609 -21.516 1 98.19 93 VAL A CA 1
ATOM 745 C C . VAL A 1 93 ? 12.203 -27.797 -21.797 1 98.19 93 VAL A C 1
ATOM 747 O O . VAL A 1 93 ? 11.5 -28.281 -20.906 1 98.19 93 VAL A O 1
ATOM 750 N N . VAL A 1 94 ? 12.141 -28.219 -23.031 1 98.69 94 VAL A N 1
ATOM 751 C CA . VAL A 1 94 ? 11.609 -29.531 -23.375 1 98.69 94 VAL A CA 1
ATOM 752 C C . VAL A 1 94 ? 12.719 -30.391 -23.953 1 98.69 94 VAL A C 1
ATOM 754 O O . VAL A 1 94 ? 13.375 -30 -24.922 1 98.69 94 VAL A O 1
ATOM 757 N N . ALA A 1 95 ? 12.969 -31.5 -23.344 1 98.75 95 ALA A N 1
ATOM 758 C CA . ALA A 1 95 ? 13.969 -32.438 -23.812 1 98.75 95 ALA A CA 1
ATOM 759 C C . ALA A 1 95 ? 13.305 -33.688 -24.375 1 98.75 95 ALA A C 1
ATOM 761 O O . ALA A 1 95 ? 12.328 -34.219 -23.812 1 98.75 95 ALA A O 1
ATOM 762 N N . THR A 1 96 ? 13.828 -34.219 -25.484 1 98.38 96 THR A N 1
ATOM 763 C CA . THR A 1 96 ? 13.258 -35.406 -26.125 1 98.38 96 THR A CA 1
ATOM 764 C C . THR A 1 96 ? 14.32 -36.5 -26.281 1 98.38 96 THR A C 1
ATOM 766 O O . THR A 1 96 ? 15.422 -36.219 -26.75 1 98.38 96 THR A O 1
ATOM 769 N N . VAL A 1 97 ? 14.031 -37.656 -25.812 1 97.81 97 VAL A N 1
ATOM 770 C CA . VAL A 1 97 ? 14.805 -38.875 -26.031 1 97.81 97 VAL A CA 1
ATOM 771 C C . VAL A 1 97 ? 14.047 -39.781 -26.984 1 97.81 97 VAL A C 1
ATOM 773 O O . VAL A 1 97 ? 12.953 -40.25 -26.656 1 97.81 97 VAL A O 1
ATOM 776 N N . GLU A 1 98 ? 14.648 -40.094 -28.094 1 95.94 98 GLU A N 1
ATOM 777 C CA . GLU A 1 98 ? 14.031 -41 -29.078 1 95.94 98 GLU A CA 1
ATOM 778 C C . GLU A 1 98 ? 14.602 -42.406 -28.953 1 95.94 98 GLU A C 1
ATOM 780 O O . GLU A 1 98 ? 15.789 -42.625 -29.203 1 95.94 98 GLU A O 1
ATOM 785 N N . GLY A 1 99 ? 13.766 -43.344 -28.625 1 91.69 99 GLY A N 1
ATOM 786 C CA . GLY A 1 99 ? 14.234 -44.719 -28.438 1 91.69 99 GLY A CA 1
ATOM 787 C C . GLY A 1 99 ? 13.609 -45.688 -29.422 1 91.69 99 GLY A C 1
ATOM 788 O O . GLY A 1 99 ? 14.062 -46.844 -29.531 1 91.69 99 GLY A O 1
ATOM 789 N N . GLY A 1 100 ? 12.5 -45.25 -30.172 1 91.75 100 GLY A N 1
ATOM 790 C CA . GLY A 1 100 ? 11.859 -46.188 -31.078 1 91.75 100 GLY A CA 1
ATOM 791 C C . GLY A 1 100 ? 10.453 -45.781 -31.469 1 91.75 100 GLY A C 1
ATOM 792 O O . GLY A 1 100 ? 10.117 -44.594 -31.438 1 91.75 100 GLY A O 1
ATOM 793 N N . ASP A 1 101 ? 9.719 -46.844 -31.922 1 92.25 101 ASP A N 1
ATOM 794 C CA . ASP A 1 101 ? 8.414 -46.562 -32.531 1 92.25 101 ASP A CA 1
ATOM 795 C C . ASP A 1 101 ? 7.301 -46.719 -31.484 1 92.25 101 ASP A C 1
ATOM 797 O O . ASP A 1 101 ? 6.117 -46.625 -31.828 1 92.25 101 ASP A O 1
ATOM 801 N N . GLY A 1 102 ? 7.621 -46.844 -30.266 1 95.5 102 GLY A N 1
ATOM 802 C CA . GLY A 1 102 ? 6.641 -47.031 -29.203 1 95.5 102 GLY A CA 1
ATOM 803 C C . GLY A 1 102 ? 5.93 -45.75 -28.828 1 95.5 102 GLY A C 1
ATOM 804 O O . GLY A 1 102 ? 5.871 -44.812 -29.641 1 95.5 102 GLY A O 1
ATOM 805 N N . PRO A 1 103 ? 5.301 -45.719 -27.703 1 97.75 103 PRO A N 1
ATOM 806 C CA . PRO A 1 103 ? 4.496 -44.562 -27.297 1 97.75 103 PRO A CA 1
ATOM 807 C C . PRO A 1 103 ? 5.344 -43.344 -26.969 1 97.75 103 PRO A C 1
ATOM 809 O O . PRO A 1 103 ? 6.547 -43.469 -26.719 1 97.75 103 PRO A O 1
ATOM 812 N N . THR A 1 104 ? 4.727 -42.219 -27.016 1 98.25 104 THR A N 1
ATOM 813 C CA . THR A 1 104 ? 5.34 -41 -26.516 1 98.25 104 THR A CA 1
ATOM 814 C C . THR A 1 104 ? 4.934 -40.75 -25.062 1 98.25 104 THR A C 1
ATOM 816 O O . THR A 1 104 ? 3.748 -40.625 -24.766 1 98.25 104 THR A O 1
ATOM 819 N N . VAL A 1 105 ? 5.879 -40.75 -24.188 1 98.62 105 VAL A N 1
ATOM 820 C CA . VAL A 1 105 ? 5.66 -40.562 -22.75 1 98.62 105 VAL A CA 1
ATOM 821 C C . VAL A 1 105 ? 6.281 -39.25 -22.297 1 98.62 105 VAL A C 1
ATOM 823 O O . VAL A 1 105 ? 7.43 -38.938 -22.625 1 98.62 105 VAL A O 1
ATOM 826 N N . GLY A 1 106 ? 5.473 -38.469 -21.641 1 98.75 106 GLY A N 1
ATOM 827 C CA . GLY A 1 106 ? 5.953 -37.188 -21.109 1 98.75 106 GLY A CA 1
ATOM 828 C C . GLY A 1 106 ? 6.188 -37.25 -19.609 1 98.75 106 GLY A C 1
ATOM 829 O O . GLY A 1 106 ? 5.508 -37.969 -18.891 1 98.75 106 GLY A O 1
ATOM 830 N N . LEU A 1 107 ? 7.074 -36.438 -19.094 1 98.88 107 LEU A N 1
ATOM 831 C CA . LEU A 1 107 ? 7.309 -36.125 -17.688 1 98.88 107 LEU A CA 1
ATOM 832 C C . LEU A 1 107 ? 7.414 -34.625 -17.453 1 98.88 107 LEU A C 1
ATOM 834 O O . LEU A 1 107 ? 8.188 -33.938 -18.125 1 98.88 107 LEU A O 1
ATOM 838 N N . ARG A 1 108 ? 6.602 -34.125 -16.547 1 98.88 108 ARG A N 1
ATOM 839 C CA . ARG A 1 108 ? 6.668 -32.688 -16.219 1 98.88 108 ARG A CA 1
ATOM 840 C C . ARG A 1 108 ? 7.23 -32.5 -14.82 1 98.88 108 ARG A C 1
ATOM 842 O O . ARG A 1 108 ? 6.754 -33.094 -13.852 1 98.88 108 ARG A O 1
ATOM 849 N N . VAL A 1 109 ? 8.273 -31.625 -14.719 1 98.62 109 VAL A N 1
ATOM 850 C CA . VAL A 1 109 ? 8.789 -31.125 -13.445 1 98.62 109 VAL A CA 1
ATOM 851 C C . VAL A 1 109 ? 8.883 -29.594 -13.484 1 98.62 109 VAL A C 1
ATOM 853 O O . VAL A 1 109 ? 8.758 -28.984 -14.547 1 98.62 109 VAL A O 1
ATOM 856 N N . ASP A 1 110 ? 9.031 -28.938 -12.344 1 98.12 110 ASP A N 1
ATOM 857 C CA . ASP A 1 110 ? 9.062 -27.484 -12.266 1 98.12 110 ASP A CA 1
ATOM 858 C C . ASP A 1 110 ? 10.453 -26.984 -11.898 1 98.12 110 ASP A C 1
ATOM 860 O O . ASP A 1 110 ? 11.266 -27.734 -11.344 1 98.12 110 ASP A O 1
ATOM 864 N N . LEU A 1 111 ? 10.688 -25.703 -12.234 1 97.12 111 LEU A N 1
ATOM 865 C CA . LEU A 1 111 ? 12.023 -25.125 -12.164 1 97.12 111 LEU A CA 1
ATOM 866 C C . LEU A 1 111 ? 12.125 -24.125 -11.023 1 97.12 111 LEU A C 1
ATOM 868 O O . LEU A 1 111 ? 13.195 -23.969 -10.422 1 97.12 111 LEU A O 1
ATOM 872 N N . ASP A 1 112 ? 11.039 -23.453 -10.758 1 97.44 112 ASP A N 1
ATOM 873 C CA . ASP A 1 112 ? 11.133 -22.156 -10.109 1 97.44 112 ASP A CA 1
ATOM 874 C C . ASP A 1 112 ? 11.195 -22.297 -8.586 1 97.44 112 ASP A C 1
ATOM 876 O O . ASP A 1 112 ? 10.859 -23.359 -8.047 1 97.44 112 ASP A O 1
ATOM 880 N N . ALA A 1 113 ? 11.758 -21.25 -7.992 1 97 113 ALA A N 1
ATOM 881 C CA . ALA A 1 113 ? 11.805 -21.125 -6.539 1 97 113 ALA A CA 1
ATOM 882 C C . ALA A 1 113 ? 10.773 -20.109 -6.043 1 97 113 ALA A C 1
ATOM 884 O O . ALA A 1 113 ? 9.969 -19.594 -6.832 1 97 113 ALA A O 1
ATOM 885 N N . ILE A 1 114 ? 10.766 -20 -4.77 1 93.31 114 ILE A N 1
ATOM 886 C CA . ILE A 1 114 ? 9.797 -19.078 -4.176 1 93.31 114 ILE A CA 1
ATOM 887 C C . ILE A 1 114 ? 10.523 -17.938 -3.463 1 93.31 114 ILE A C 1
ATOM 889 O O . ILE A 1 114 ? 11.688 -18.078 -3.088 1 93.31 114 ILE A O 1
ATOM 893 N N . SER A 1 115 ? 9.859 -16.797 -3.404 1 90.56 115 SER A N 1
ATOM 894 C CA . SER A 1 115 ? 10.383 -15.664 -2.652 1 90.56 115 SER A CA 1
ATOM 895 C C . SER A 1 115 ? 10.281 -15.898 -1.148 1 90.56 115 SER A C 1
ATOM 897 O O . SER A 1 115 ? 9.273 -15.562 -0.528 1 90.56 115 SER A O 1
ATOM 899 N N . LEU A 1 116 ? 11.281 -16.391 -0.557 1 90.06 116 LEU A N 1
ATOM 900 C CA . LEU A 1 116 ? 11.352 -16.734 0.858 1 90.06 116 LEU A CA 1
ATOM 901 C C . LEU A 1 116 ? 12.789 -16.75 1.351 1 90.06 116 LEU A C 1
ATOM 903 O O . LEU A 1 116 ? 13.68 -17.266 0.665 1 90.06 116 LEU A O 1
ATOM 907 N N . HIS A 1 117 ? 12.953 -16.078 2.479 1 93.88 117 HIS A N 1
ATOM 908 C CA . HIS A 1 117 ? 14.266 -16.141 3.1 1 93.88 117 HIS A CA 1
ATOM 909 C C . HIS A 1 117 ? 14.516 -17.5 3.73 1 93.88 117 HIS A C 1
ATOM 911 O O . HIS A 1 117 ? 13.719 -17.969 4.555 1 93.88 117 HIS A O 1
ATOM 917 N N . GLU A 1 118 ? 15.609 -18.172 3.348 1 96.31 118 GLU A N 1
ATOM 918 C CA . GLU A 1 118 ? 15.945 -19.469 3.92 1 96.31 118 GLU A CA 1
ATOM 919 C C . GLU A 1 118 ? 16.641 -19.312 5.27 1 96.31 118 GLU A C 1
ATOM 921 O O . GLU A 1 118 ? 17.5 -18.438 5.438 1 96.31 118 GLU A O 1
ATOM 926 N N . SER A 1 119 ? 16.25 -20.203 6.18 1 96.56 119 SER A N 1
ATOM 927 C CA . SER A 1 119 ? 16.812 -20.156 7.527 1 96.56 119 SER A CA 1
ATOM 928 C C . SER A 1 119 ? 18.328 -20.359 7.508 1 96.56 119 SER A C 1
ATOM 930 O O . SER A 1 119 ? 18.844 -21.141 6.719 1 96.56 119 SER A O 1
ATOM 932 N N . ASP A 1 120 ? 18.984 -19.672 8.352 1 95.94 120 ASP A N 1
ATOM 933 C CA . ASP A 1 120 ? 20.422 -19.875 8.555 1 95.94 120 ASP A CA 1
ATOM 934 C C . ASP A 1 120 ? 20.703 -20.422 9.953 1 95.94 120 ASP A C 1
ATOM 936 O O . ASP A 1 120 ? 21.859 -20.438 10.391 1 95.94 120 ASP A O 1
ATOM 940 N N . GLU A 1 121 ? 19.719 -20.812 10.609 1 94.31 121 GLU A N 1
ATOM 941 C CA . GLU A 1 121 ? 19.859 -21.297 11.984 1 94.31 121 GLU A CA 1
ATOM 942 C C . GLU A 1 121 ? 20.484 -22.672 12.031 1 94.31 121 GLU A C 1
ATOM 944 O O . GLU A 1 121 ? 20.312 -23.469 11.109 1 94.31 121 GLU A O 1
ATOM 949 N N . PRO A 1 122 ? 21.266 -22.969 13.211 1 94.88 122 PRO A N 1
ATOM 950 C CA . PRO A 1 122 ? 21.781 -24.328 13.375 1 94.88 122 PRO A CA 1
ATOM 951 C C . PRO A 1 122 ? 20.672 -25.375 13.352 1 94.88 122 PRO A C 1
ATOM 953 O O . PRO A 1 122 ? 19.594 -25.172 13.906 1 94.88 122 PRO A O 1
ATOM 956 N N . GLY A 1 123 ? 20.938 -26.406 12.656 1 95.56 123 GLY A N 1
ATOM 957 C CA . GLY A 1 123 ? 19.938 -27.453 12.531 1 95.56 123 GLY A CA 1
ATOM 958 C C . GLY A 1 123 ? 19.297 -27.5 11.156 1 95.56 123 GLY A C 1
ATOM 959 O O . GLY A 1 123 ? 18.703 -28.516 10.781 1 95.56 123 GLY A O 1
ATOM 960 N N . HIS A 1 124 ? 19.375 -26.422 10.445 1 97.12 124 HIS A N 1
ATOM 961 C CA . HIS A 1 124 ? 18.938 -26.422 9.062 1 97.12 124 HIS A CA 1
ATOM 962 C C . HIS A 1 124 ? 20.016 -26.984 8.133 1 97.12 124 HIS A C 1
ATOM 964 O O . HIS A 1 124 ? 21.031 -26.328 7.91 1 97.12 124 HIS A O 1
ATOM 970 N N . ARG A 1 125 ? 19.797 -28.109 7.629 1 96.56 125 ARG A N 1
ATOM 971 C CA . ARG A 1 125 ? 20.812 -28.938 6.961 1 96.56 125 ARG A CA 1
ATOM 972 C C . ARG A 1 125 ? 21.484 -28.156 5.832 1 96.56 125 ARG A C 1
ATOM 974 O O . ARG A 1 125 ? 22.703 -28.188 5.703 1 96.56 125 ARG A O 1
ATOM 981 N N . PRO A 1 126 ? 20.719 -27.438 4.977 1 97.19 126 PRO A N 1
ATOM 982 C CA . PRO A 1 126 ? 21.391 -26.688 3.906 1 97.19 126 PRO A CA 1
ATOM 983 C C . PRO A 1 126 ? 22.406 -25.672 4.438 1 97.19 126 PRO A C 1
ATOM 985 O O . PRO A 1 126 ? 23.453 -25.469 3.828 1 97.19 126 PRO A O 1
ATOM 988 N N . ALA A 1 127 ? 22.047 -25.062 5.492 1 97 127 ALA A N 1
ATOM 989 C CA . ALA A 1 127 ? 22.984 -24.125 6.113 1 97 127 ALA A CA 1
ATOM 990 C C . ALA A 1 127 ? 24.172 -24.875 6.719 1 97 127 ALA A C 1
ATOM 992 O O . ALA A 1 127 ? 25.328 -24.484 6.527 1 97 127 ALA A O 1
ATOM 993 N N . ASP A 1 128 ? 23.922 -25.953 7.449 1 97.25 128 ASP A N 1
ATOM 994 C CA . ASP A 1 128 ? 24.953 -26.734 8.141 1 97.25 128 ASP A CA 1
ATOM 995 C C . ASP A 1 128 ? 25.922 -27.359 7.145 1 97.25 128 ASP A C 1
ATOM 997 O O . ASP A 1 128 ? 27.125 -27.469 7.426 1 97.25 128 ASP A O 1
ATOM 1001 N N . GLU A 1 129 ? 25.438 -27.797 6.008 1 97.06 129 GLU A N 1
ATOM 1002 C CA . GLU A 1 129 ? 26.266 -28.547 5.062 1 97.06 129 GLU A CA 1
ATOM 1003 C C . GLU A 1 129 ? 26.719 -27.672 3.904 1 97.06 129 GLU A C 1
ATOM 1005 O O . GLU A 1 129 ? 27.359 -28.156 2.965 1 97.06 129 GLU A O 1
ATOM 1010 N N . GLY A 1 130 ? 26.312 -26.438 3.91 1 96.31 130 GLY A N 1
ATOM 1011 C CA . GLY A 1 130 ? 26.938 -25.453 3.031 1 96.31 130 GLY A CA 1
ATOM 1012 C C . GLY A 1 130 ? 26.281 -25.391 1.661 1 96.31 130 GLY A C 1
ATOM 1013 O O . GLY A 1 130 ? 26.969 -25.188 0.653 1 96.31 130 GLY A O 1
ATOM 1014 N N . PHE A 1 131 ? 24.953 -25.625 1.505 1 97.69 131 PHE A N 1
ATOM 1015 C CA . PHE A 1 131 ? 24.312 -25.469 0.204 1 97.69 131 PHE A CA 1
ATOM 1016 C C . PHE A 1 131 ? 23.031 -24.641 0.322 1 97.69 131 PHE A C 1
ATOM 1018 O O . PHE A 1 131 ? 22.109 -24.812 -0.473 1 97.69 131 PHE A O 1
ATOM 1025 N N . ARG A 1 132 ? 23.031 -23.828 1.326 1 97.38 132 ARG A N 1
ATOM 1026 C CA . ARG A 1 132 ? 21.953 -22.844 1.499 1 97.38 132 ARG A CA 1
ATOM 1027 C C . ARG A 1 132 ? 21.906 -21.875 0.326 1 97.38 132 ARG A C 1
ATOM 1029 O O . ARG A 1 132 ? 22.906 -21.641 -0.338 1 97.38 132 ARG A O 1
ATOM 1036 N N . SER A 1 133 ? 20.703 -21.297 0.137 1 97.88 133 SER A N 1
ATOM 1037 C CA . SER A 1 133 ? 20.484 -20.344 -0.95 1 97.88 133 SER A CA 1
ATOM 1038 C C . SER A 1 133 ? 21.516 -19.219 -0.914 1 97.88 133 SER A C 1
ATOM 1040 O O . SER A 1 133 ? 21.75 -18.609 0.137 1 97.88 133 SER A O 1
ATOM 1042 N N . GLU A 1 134 ? 22.047 -18.906 -2.01 1 96.31 134 GLU A N 1
ATOM 1043 C CA . GLU A 1 134 ? 22.938 -17.766 -2.15 1 96.31 134 GLU A CA 1
ATOM 1044 C C . GLU A 1 134 ? 22.188 -16.516 -2.605 1 96.31 134 GLU A C 1
ATOM 1046 O O . GLU A 1 134 ? 22.781 -15.453 -2.791 1 96.31 134 GLU A O 1
ATOM 1051 N N . HIS A 1 135 ? 20.969 -16.609 -2.814 1 94.62 135 HIS A N 1
ATOM 1052 C CA . HIS A 1 135 ? 20.109 -15.5 -3.176 1 94.62 135 HIS A CA 1
ATOM 1053 C C . HIS A 1 135 ? 19.141 -15.148 -2.039 1 94.62 135 HIS A C 1
ATOM 1055 O O . HIS A 1 135 ? 18.016 -15.656 -1.992 1 94.62 135 HIS A O 1
ATOM 1061 N N . ASP A 1 136 ? 19.578 -14.195 -1.307 1 92.44 136 ASP A N 1
ATOM 1062 C CA . ASP A 1 136 ? 18.75 -13.836 -0.155 1 92.44 136 ASP A CA 1
ATOM 1063 C C . ASP A 1 136 ? 17.328 -13.469 -0.585 1 92.44 136 ASP A C 1
ATOM 1065 O O . ASP A 1 136 ? 17.141 -12.773 -1.583 1 92.44 136 ASP A O 1
ATOM 1069 N N . GLY A 1 137 ? 16.438 -14.086 0.085 1 93.25 137 GLY A N 1
ATOM 1070 C CA . GLY A 1 137 ? 15.047 -13.797 -0.199 1 93.25 137 GLY A CA 1
ATOM 1071 C C . GLY A 1 137 ? 14.398 -14.82 -1.115 1 93.25 137 GLY A C 1
ATOM 1072 O O . GLY A 1 137 ? 13.195 -14.75 -1.377 1 93.25 137 GLY A O 1
ATOM 1073 N N . TYR A 1 138 ? 15.188 -15.727 -1.576 1 95.81 138 TYR A N 1
ATOM 1074 C CA . TYR A 1 138 ? 14.648 -16.766 -2.439 1 95.81 138 TYR A CA 1
ATOM 1075 C C . TYR A 1 138 ? 15.133 -18.141 -1.994 1 95.81 138 TYR A C 1
ATOM 1077 O O . TYR A 1 138 ? 16.25 -18.281 -1.493 1 95.81 138 TYR A O 1
ATOM 1085 N N . MET A 1 139 ? 14.289 -19.141 -2.197 1 97.25 139 MET A N 1
ATOM 1086 C CA . MET A 1 139 ? 14.617 -20.484 -1.725 1 97.25 139 MET A CA 1
ATOM 1087 C C . MET A 1 139 ? 13.812 -21.547 -2.48 1 97.25 139 MET A C 1
ATOM 1089 O O . MET A 1 139 ? 12.648 -21.312 -2.818 1 97.25 139 MET A O 1
ATOM 1093 N N . HIS A 1 140 ? 14.422 -22.672 -2.752 1 97.38 140 HIS A N 1
ATOM 1094 C CA . HIS A 1 140 ? 13.672 -23.844 -3.188 1 97.38 140 HIS A CA 1
ATOM 1095 C C . HIS A 1 140 ? 12.984 -24.516 -2.012 1 97.38 140 HIS A C 1
ATOM 1097 O O . HIS A 1 140 ? 13.328 -25.656 -1.652 1 97.38 140 HIS A O 1
ATOM 1103 N N . ALA A 1 141 ? 11.969 -23.875 -1.579 1 95.69 141 ALA A N 1
ATOM 1104 C CA . ALA A 1 141 ? 11.273 -24.359 -0.384 1 95.69 141 ALA A CA 1
ATOM 1105 C C . ALA A 1 141 ? 10.109 -25.266 -0.75 1 95.69 141 ALA A C 1
ATOM 1107 O O . ALA A 1 141 ? 9.234 -25.531 0.076 1 95.69 141 ALA A O 1
ATOM 1108 N N . CYS A 1 142 ? 10.023 -25.719 -2 1 95.56 142 CYS A N 1
ATOM 1109 C CA . CYS A 1 142 ? 8.945 -26.609 -2.43 1 95.56 142 CYS A CA 1
ATOM 1110 C C . CYS A 1 142 ? 9.492 -27.875 -3.076 1 95.56 142 CYS A C 1
ATOM 1112 O O . CYS A 1 142 ? 8.727 -28.672 -3.617 1 95.56 142 CYS A O 1
ATOM 1114 N N . GLY A 1 143 ? 10.82 -28.016 -3.143 1 97.25 143 GLY A N 1
ATOM 1115 C CA . GLY A 1 143 ? 11.43 -29.25 -3.59 1 97.25 143 GLY A CA 1
ATOM 1116 C C . GLY A 1 143 ? 11.727 -29.266 -5.078 1 97.25 143 GLY A C 1
ATOM 1117 O O . GLY A 1 143 ? 12.109 -30.312 -5.629 1 97.25 143 GLY A O 1
ATOM 1118 N N . HIS A 1 144 ? 11.578 -28.078 -5.746 1 98.38 144 HIS A N 1
ATOM 1119 C CA . HIS A 1 144 ? 11.789 -28.062 -7.191 1 98.38 144 HIS A CA 1
ATOM 1120 C C . HIS A 1 144 ? 13.227 -28.406 -7.543 1 98.38 144 HIS A C 1
ATOM 1122 O O . HIS A 1 144 ? 13.5 -28.938 -8.625 1 98.38 144 HIS A O 1
ATOM 1128 N N . ASP A 1 145 ? 14.164 -28.141 -6.656 1 98.56 145 ASP A N 1
ATOM 1129 C CA . ASP A 1 145 ? 15.547 -28.594 -6.832 1 98.56 145 ASP A CA 1
ATOM 1130 C C . ASP A 1 145 ? 15.625 -30.109 -6.922 1 98.56 145 ASP A C 1
ATOM 1132 O O . ASP A 1 145 ? 16.344 -30.656 -7.77 1 98.56 145 ASP A O 1
ATOM 1136 N N . ALA A 1 146 ? 14.914 -30.797 -6.105 1 98.62 146 ALA A N 1
ATOM 1137 C CA . ALA A 1 146 ? 14.852 -32.25 -6.145 1 98.62 146 ALA A CA 1
ATOM 1138 C C . ALA A 1 146 ? 14.172 -32.719 -7.426 1 98.62 146 ALA A C 1
ATOM 1140 O O . ALA A 1 146 ? 14.602 -33.719 -8.023 1 98.62 146 ALA A O 1
ATOM 1141 N N . HIS A 1 147 ? 13.07 -32.062 -7.832 1 98.81 147 HIS A N 1
ATOM 1142 C CA . HIS A 1 147 ? 12.375 -32.406 -9.062 1 98.81 147 HIS A CA 1
ATOM 1143 C C . HIS A 1 147 ? 13.328 -32.406 -10.258 1 98.81 147 HIS A C 1
ATOM 1145 O O . HIS A 1 147 ? 13.312 -33.312 -11.086 1 98.81 147 HIS A O 1
ATOM 1151 N N . LEU A 1 148 ? 14.117 -31.391 -10.289 1 98.56 148 LEU A N 1
ATOM 1152 C CA . LEU A 1 148 ? 15.078 -31.219 -11.383 1 98.56 148 LEU A CA 1
ATOM 1153 C C . LEU A 1 148 ? 16.078 -32.375 -11.398 1 98.56 148 LEU A C 1
ATOM 1155 O O . LEU A 1 148 ? 16.312 -32.969 -12.445 1 98.56 148 LEU A O 1
ATOM 1159 N N . ALA A 1 149 ? 16.641 -32.656 -10.258 1 98.62 149 ALA A N 1
ATOM 1160 C CA . ALA A 1 149 ? 17.625 -33.719 -10.156 1 98.62 149 ALA A CA 1
ATOM 1161 C C . ALA A 1 149 ? 17 -35.062 -10.539 1 98.62 149 ALA A C 1
ATOM 1163 O O . ALA A 1 149 ? 17.594 -35.844 -11.281 1 98.62 149 ALA A O 1
ATOM 1164 N N . ILE A 1 150 ? 15.836 -35.312 -10.055 1 98.69 150 ILE A N 1
ATOM 1165 C CA . ILE A 1 150 ? 15.141 -36.562 -10.297 1 98.69 150 ILE A CA 1
ATOM 1166 C C . ILE A 1 150 ? 14.828 -36.688 -11.789 1 98.69 150 ILE A C 1
ATOM 1168 O O . ILE A 1 150 ? 15.039 -37.75 -12.375 1 98.69 150 ILE A O 1
ATOM 1172 N N . ALA A 1 151 ? 14.328 -35.656 -12.383 1 98.75 151 ALA A N 1
ATOM 1173 C CA . ALA A 1 151 ? 13.984 -35.688 -13.805 1 98.75 151 ALA A CA 1
ATOM 1174 C C . ALA A 1 151 ? 15.219 -35.969 -14.656 1 98.75 151 ALA A C 1
ATOM 1176 O O . ALA A 1 151 ? 15.164 -36.781 -15.602 1 98.75 151 ALA A O 1
ATOM 1177 N N . LEU A 1 152 ? 16.328 -35.312 -14.344 1 98.5 152 LEU A N 1
ATOM 1178 C CA . LEU A 1 152 ? 17.578 -35.531 -15.086 1 98.5 152 LEU A CA 1
ATOM 1179 C C . LEU A 1 152 ? 18.078 -36.938 -14.906 1 98.5 152 LEU A C 1
ATOM 1181 O O . LEU A 1 152 ? 18.547 -37.562 -15.859 1 98.5 152 LEU A O 1
ATOM 1185 N N . GLY A 1 153 ? 17.969 -37.469 -13.711 1 98.31 153 GLY A N 1
ATOM 1186 C CA . GLY A 1 153 ? 18.281 -38.875 -13.477 1 98.31 153 GLY A CA 1
ATOM 1187 C C . GLY A 1 153 ? 17.391 -39.812 -14.266 1 98.31 153 GLY A C 1
ATOM 1188 O O . GLY A 1 153 ? 17.859 -40.812 -14.789 1 98.31 153 GLY A O 1
ATOM 1189 N N . ALA A 1 154 ? 16.125 -39.469 -14.289 1 98.12 154 ALA A N 1
ATOM 1190 C CA . ALA A 1 154 ? 15.172 -40.312 -15.031 1 98.12 154 ALA A CA 1
ATOM 1191 C C . ALA A 1 154 ? 15.492 -40.312 -16.516 1 98.12 154 ALA A C 1
ATOM 1193 O O . ALA A 1 154 ? 15.383 -41.344 -17.188 1 98.12 154 ALA A O 1
ATOM 1194 N N . VAL A 1 155 ? 15.852 -39.156 -17.094 1 97.94 155 VAL A N 1
ATOM 1195 C CA . VAL A 1 155 ? 16.234 -39.062 -18.5 1 97.94 155 VAL A CA 1
ATOM 1196 C C . VAL A 1 155 ? 17.406 -40 -18.781 1 97.94 155 VAL A C 1
ATOM 1198 O O . VAL A 1 155 ? 17.375 -40.75 -19.75 1 97.94 155 VAL A O 1
ATOM 1201 N N . GLU A 1 156 ? 18.391 -39.938 -17.953 1 96.62 156 GLU A N 1
ATOM 1202 C CA . GLU A 1 156 ? 19.578 -40.781 -18.109 1 96.62 156 GLU A CA 1
ATOM 1203 C C . GLU A 1 156 ? 19.203 -42.281 -18.047 1 96.62 156 GLU A C 1
ATOM 1205 O O . GLU A 1 156 ? 19.672 -43.062 -18.844 1 96.62 156 GLU A O 1
ATOM 1210 N N . ALA A 1 157 ? 18.422 -42.594 -17.078 1 96.94 157 ALA A N 1
ATOM 1211 C CA . ALA A 1 157 ? 18.016 -44 -16.859 1 96.94 157 ALA A CA 1
ATOM 1212 C C . ALA A 1 157 ? 17.219 -44.531 -18.047 1 96.94 157 ALA A C 1
ATOM 1214 O O . ALA A 1 157 ? 17.438 -45.656 -18.5 1 96.94 157 ALA A O 1
ATOM 1215 N N . VAL A 1 158 ? 16.281 -43.75 -18.531 1 96.88 158 VAL A N 1
ATOM 1216 C CA . VAL A 1 158 ? 15.438 -44.156 -19.656 1 96.88 158 VAL A CA 1
ATOM 1217 C C . VAL A 1 158 ? 16.281 -44.312 -20.906 1 96.88 158 VAL A C 1
ATOM 1219 O O . VAL A 1 158 ? 16.109 -45.281 -21.656 1 96.88 158 VAL A O 1
ATOM 1222 N N . LYS A 1 159 ? 17.125 -43.406 -21.125 1 94.69 159 LYS A N 1
ATOM 1223 C CA . LYS A 1 159 ? 18 -43.5 -22.297 1 94.69 159 LYS A CA 1
ATOM 1224 C C . LYS A 1 159 ? 18.844 -44.75 -22.266 1 94.69 159 LYS A C 1
ATOM 1226 O O . LYS A 1 159 ? 19.047 -45.406 -23.297 1 94.69 159 LYS A O 1
ATOM 1231 N N . ALA A 1 160 ? 19.25 -45.156 -21.125 1 92.75 160 ALA A N 1
ATOM 1232 C CA . ALA A 1 160 ? 20.109 -46.312 -20.969 1 92.75 160 ALA A CA 1
ATOM 1233 C C . ALA A 1 160 ? 19.312 -47.594 -21.016 1 92.75 160 ALA A C 1
ATOM 1235 O O . ALA A 1 160 ? 19.875 -48.688 -21.219 1 92.75 160 ALA A O 1
ATOM 1236 N N . SER A 1 161 ? 18.031 -47.562 -20.812 1 91.19 161 SER A N 1
ATOM 1237 C CA . SER A 1 161 ? 17.188 -48.75 -20.656 1 91.19 161 SER A CA 1
ATOM 1238 C C . SER A 1 161 ? 16.812 -49.344 -22.016 1 91.19 161 SER A C 1
ATOM 1240 O O . SER A 1 161 ? 16.312 -50.469 -22.094 1 91.19 161 SER A O 1
ATOM 1242 N N . GLY A 1 162 ? 16.984 -48.656 -23.141 1 84.94 162 GLY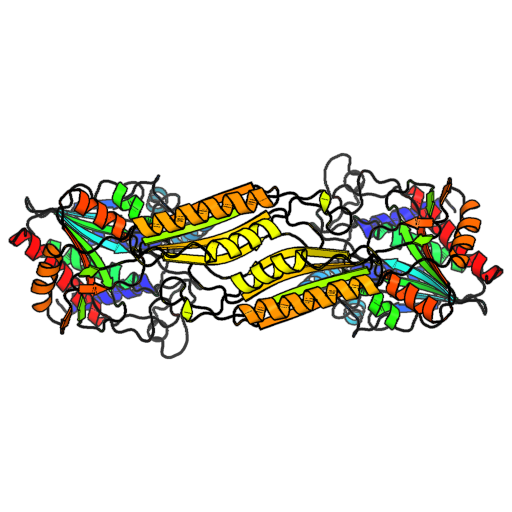 A N 1
ATOM 1243 C CA . GLY A 1 162 ? 16.5 -49.094 -24.438 1 84.94 162 GLY A CA 1
ATOM 1244 C C . GLY A 1 162 ? 15 -48.969 -24.609 1 84.94 162 GLY A C 1
ATOM 1245 O O . GLY A 1 162 ? 14.375 -49.719 -25.344 1 84.94 162 GLY A O 1
ATOM 1246 N N . PHE A 1 163 ? 14.422 -48.125 -23.844 1 92.12 163 PHE A N 1
ATOM 1247 C CA . PHE A 1 163 ? 13.008 -47.781 -23.969 1 92.12 163 PHE A CA 1
ATOM 1248 C C . PHE A 1 163 ? 12.609 -47.625 -25.422 1 92.12 163 PHE A C 1
ATOM 1250 O O . PHE A 1 163 ? 13.273 -46.906 -26.188 1 92.12 163 PHE A O 1
ATOM 1257 N N . ASP A 1 164 ? 11.594 -48.438 -25.812 1 93.88 164 ASP A N 1
ATOM 1258 C CA . ASP A 1 164 ? 11.055 -48.312 -27.156 1 93.88 164 ASP A CA 1
ATOM 1259 C C . ASP A 1 164 ? 9.93 -47.281 -27.219 1 93.88 164 ASP A C 1
ATOM 1261 O O . ASP A 1 164 ? 8.781 -47.594 -26.891 1 93.88 164 ASP A O 1
ATOM 1265 N N . GLY A 1 165 ? 10.18 -46.125 -27.625 1 97 165 GLY A N 1
ATOM 1266 C CA . GLY A 1 165 ? 9.266 -45 -27.703 1 97 165 GLY A CA 1
ATOM 1267 C C . GLY A 1 165 ? 9.977 -43.656 -27.625 1 97 165 GLY A C 1
ATOM 1268 O O . GLY A 1 165 ? 11.18 -43.562 -27.859 1 97 165 GLY A O 1
ATOM 1269 N N . THR A 1 166 ? 9.234 -42.656 -27.516 1 97.88 166 THR A N 1
ATOM 1270 C CA . THR A 1 166 ? 9.758 -41.281 -27.344 1 97.88 166 THR A CA 1
ATOM 1271 C C . THR A 1 166 ? 9.508 -40.781 -25.922 1 97.88 166 THR A C 1
ATOM 1273 O O . THR A 1 166 ? 8.383 -40.875 -25.422 1 97.88 166 THR A O 1
ATOM 1276 N N . PHE A 1 167 ? 10.523 -40.406 -25.234 1 98.12 167 PHE A N 1
ATOM 1277 C CA . PHE A 1 167 ? 10.43 -39.844 -23.891 1 98.12 167 PHE A CA 1
ATOM 1278 C C . PHE A 1 167 ? 10.688 -38.344 -23.922 1 98.12 167 PHE A C 1
ATOM 1280 O O . PHE A 1 167 ? 11.734 -37.875 -24.391 1 98.12 167 PHE A O 1
ATOM 1287 N N . ARG A 1 168 ? 9.703 -37.562 -23.469 1 98.62 168 ARG A N 1
ATOM 1288 C CA . ARG A 1 168 ? 9.797 -36.094 -23.469 1 98.62 168 ARG A CA 1
ATOM 1289 C C . ARG A 1 168 ? 9.672 -35.531 -22.062 1 98.62 168 ARG A C 1
ATOM 1291 O O . ARG A 1 168 ? 8.703 -35.812 -21.359 1 98.62 168 ARG A O 1
ATOM 1298 N N . VAL A 1 169 ? 10.641 -34.75 -21.688 1 98.75 169 VAL A N 1
ATOM 1299 C CA . VAL A 1 169 ? 10.625 -34.188 -20.344 1 98.75 169 VAL A CA 1
ATOM 1300 C C . VAL A 1 169 ? 10.406 -32.656 -20.422 1 98.75 169 VAL A C 1
ATOM 1302 O O . VAL A 1 169 ? 11.117 -31.969 -21.156 1 98.75 169 VAL A O 1
ATOM 1305 N N . PHE A 1 170 ? 9.383 -32.188 -19.734 1 98.81 170 PHE A N 1
ATOM 1306 C CA . PHE A 1 170 ? 9.055 -30.766 -19.641 1 98.81 170 PHE A CA 1
ATOM 1307 C C . PHE A 1 170 ? 9.602 -30.156 -18.359 1 98.81 170 PHE A C 1
ATOM 1309 O O . PHE A 1 170 ? 9.102 -30.453 -17.266 1 98.81 170 PHE A O 1
ATOM 1316 N N . PHE A 1 171 ? 10.633 -29.375 -18.453 1 98.75 171 PHE A N 1
ATOM 1317 C CA . PHE A 1 171 ? 11.094 -28.547 -17.344 1 98.75 171 PHE A CA 1
ATOM 1318 C C . PHE A 1 171 ? 10.344 -27.219 -17.328 1 98.75 171 PHE A C 1
ATOM 1320 O O . PHE A 1 171 ? 10.75 -26.266 -17.984 1 98.75 171 PHE A O 1
ATOM 1327 N N . GLN A 1 172 ? 9.273 -27.188 -16.578 1 98.62 172 GLN A N 1
ATOM 1328 C CA . GLN A 1 172 ? 8.281 -26.125 -16.641 1 98.62 172 GLN A CA 1
ATOM 1329 C C . GLN A 1 172 ? 8.68 -24.953 -15.758 1 98.62 172 GLN A C 1
ATOM 1331 O O . GLN A 1 172 ? 8.969 -25.125 -14.57 1 98.62 172 GLN A O 1
ATOM 1336 N N . PRO A 1 173 ? 8.664 -23.719 -16.297 1 97.88 173 PRO A N 1
ATOM 1337 C CA . PRO A 1 173 ? 8.898 -22.531 -15.469 1 97.88 173 PRO A CA 1
ATOM 1338 C C . PRO A 1 173 ? 7.648 -22.078 -14.719 1 97.88 173 PRO A C 1
ATOM 1340 O O . PRO A 1 173 ? 6.535 -22.484 -15.07 1 97.88 173 PRO A O 1
ATOM 1343 N N . ALA A 1 174 ? 7.805 -21.297 -13.695 1 96.81 174 ALA A N 1
ATOM 1344 C CA . ALA A 1 174 ? 6.82 -20.406 -13.094 1 96.81 174 ALA A CA 1
ATOM 1345 C C . ALA A 1 174 ? 5.629 -21.188 -12.555 1 96.81 174 ALA A C 1
ATOM 1347 O O . ALA A 1 174 ? 4.477 -20.812 -12.781 1 96.81 174 ALA A O 1
ATOM 1348 N N . GLU A 1 175 ? 5.879 -22.312 -11.914 1 96.06 175 GLU A N 1
ATOM 1349 C CA . GLU A 1 175 ? 4.805 -23.078 -11.297 1 96.06 175 GLU A CA 1
ATOM 1350 C C . GLU A 1 175 ? 4.238 -22.344 -10.078 1 96.06 175 GLU A C 1
ATOM 1352 O O . GLU A 1 175 ? 3.02 -22.297 -9.898 1 96.06 175 GLU A O 1
ATOM 1357 N N . GLU A 1 176 ? 5.055 -21.766 -9.312 1 92.38 176 GLU A N 1
ATOM 1358 C CA . GLU A 1 176 ? 4.672 -21.203 -8.031 1 92.38 176 GLU A CA 1
ATOM 1359 C C . GLU A 1 176 ? 3.699 -20.031 -8.203 1 92.38 176 GLU A C 1
ATOM 1361 O O . GLU A 1 176 ? 3.012 -19.641 -7.262 1 92.38 176 GLU A O 1
ATOM 1366 N N . ILE A 1 177 ? 3.672 -19.531 -9.414 1 91.38 177 ILE A N 1
ATOM 1367 C CA . ILE A 1 177 ? 2.75 -18.438 -9.695 1 91.38 177 ILE A CA 1
ATOM 1368 C C . ILE A 1 177 ? 1.765 -18.859 -10.781 1 91.38 177 ILE A C 1
ATOM 1370 O O . ILE A 1 177 ? 1.133 -18.016 -11.422 1 91.38 177 ILE A O 1
ATOM 1374 N N . SER A 1 178 ? 1.714 -20.141 -11.023 1 95.38 178 SER A N 1
ATOM 1375 C CA . SER A 1 178 ? 0.814 -20.734 -12 1 95.38 178 SER A CA 1
ATOM 1376 C C . SER A 1 178 ? 0.94 -20.062 -13.359 1 95.38 178 SER A C 1
ATOM 1378 O O . SER A 1 178 ? -0.067 -19.734 -13.992 1 95.38 178 SER A O 1
ATOM 1380 N N . GLY A 1 179 ? 2.143 -19.875 -13.781 1 96.19 179 GLY A N 1
ATOM 1381 C CA . GLY A 1 179 ? 2.35 -19.109 -14.992 1 96.19 179 GLY A CA 1
ATOM 1382 C C . GLY A 1 179 ? 2.836 -19.938 -16.172 1 96.19 179 GLY A C 1
ATOM 1383 O O . GLY A 1 179 ? 2.65 -19.562 -17.328 1 96.19 179 GLY A O 1
ATOM 1384 N N . GLY A 1 180 ? 3.395 -21.078 -15.93 1 97.44 180 GLY A N 1
ATOM 1385 C CA . GLY A 1 180 ? 4.152 -21.75 -16.969 1 97.44 180 GLY A CA 1
ATOM 1386 C C . GLY A 1 180 ? 3.434 -22.969 -17.531 1 97.44 180 GLY A C 1
ATOM 1387 O O . GLY A 1 180 ? 3.785 -23.453 -18.609 1 97.44 180 GLY A O 1
ATOM 1388 N N . GLY A 1 181 ? 2.414 -23.484 -16.844 1 97.81 181 GLY A N 1
ATOM 1389 C CA . GLY A 1 181 ? 1.725 -24.688 -17.281 1 97.81 181 GLY A CA 1
ATOM 1390 C C . GLY A 1 181 ? 1.013 -24.516 -18.609 1 97.81 181 GLY A C 1
ATOM 1391 O O . GLY A 1 181 ? 1.19 -25.328 -19.516 1 97.81 181 GLY A O 1
ATOM 1392 N N . LYS A 1 182 ? 0.329 -23.453 -18.719 1 97.75 182 LYS A N 1
ATOM 1393 C CA . LYS A 1 182 ? -0.466 -23.219 -19.922 1 97.75 182 LYS A CA 1
ATOM 1394 C C . LYS A 1 182 ? 0.429 -22.984 -21.141 1 97.75 182 LYS A C 1
ATOM 1396 O O . LYS A 1 182 ? 0.233 -23.609 -22.188 1 97.75 182 LYS A O 1
ATOM 1401 N N . PRO A 1 183 ? 1.409 -22.109 -21.031 1 97.88 183 PRO A N 1
ATOM 1402 C CA . PRO A 1 183 ? 2.258 -21.922 -22.219 1 97.88 183 PRO A CA 1
ATOM 1403 C C . PRO A 1 183 ? 2.951 -23.203 -22.656 1 97.88 183 PRO A C 1
ATOM 1405 O O . PRO A 1 183 ? 3.186 -23.391 -23.859 1 97.88 183 PRO A O 1
ATOM 1408 N N . MET A 1 184 ? 3.326 -24.047 -21.812 1 97.5 184 MET A N 1
ATOM 1409 C CA . MET A 1 184 ? 3.936 -25.312 -22.203 1 97.5 184 MET A CA 1
ATOM 1410 C C . MET A 1 184 ? 2.908 -26.234 -22.859 1 97.5 184 MET A C 1
ATOM 1412 O O . MET A 1 184 ? 3.215 -26.922 -23.828 1 97.5 184 MET A O 1
ATOM 1416 N N . ALA A 1 185 ? 1.728 -26.25 -22.266 1 98 185 ALA A N 1
ATOM 1417 C CA . ALA A 1 185 ? 0.661 -27.047 -22.859 1 98 185 ALA A CA 1
ATOM 1418 C C . ALA A 1 185 ? 0.369 -26.594 -24.281 1 98 185 ALA A C 1
ATOM 1420 O O . ALA A 1 185 ? 0.044 -27.406 -25.156 1 98 185 ALA A O 1
ATOM 1421 N N . GLU A 1 186 ? 0.529 -25.312 -24.531 1 97.44 186 GLU A N 1
ATOM 1422 C CA . GLU A 1 186 ? 0.194 -24.719 -25.812 1 97.44 186 GLU A CA 1
ATOM 1423 C C . GLU A 1 186 ? 1.405 -24.688 -26.734 1 97.44 186 GLU A C 1
ATOM 1425 O O . GLU A 1 186 ? 1.316 -24.203 -27.875 1 97.44 186 GLU A O 1
ATOM 1430 N N . GLY A 1 187 ? 2.486 -25.156 -26.297 1 95.69 187 GLY A N 1
ATOM 1431 C CA . GLY A 1 187 ? 3.732 -25.078 -27.047 1 95.69 187 GLY A CA 1
ATOM 1432 C C . GLY A 1 187 ? 3.846 -26.125 -28.141 1 95.69 187 GLY A C 1
ATOM 1433 O O . GLY A 1 187 ? 4.758 -26.062 -28.969 1 95.69 187 GLY A O 1
ATOM 1434 N N . GLY A 1 188 ? 2.949 -27.094 -28.141 1 96 188 GLY A N 1
ATOM 1435 C CA . GLY A 1 188 ? 2.918 -28.062 -29.219 1 96 188 GLY A CA 1
ATOM 1436 C C . GLY A 1 188 ? 3.502 -29.406 -28.828 1 96 188 GLY A C 1
ATOM 1437 O O . GLY A 1 188 ? 3.113 -30.438 -29.375 1 96 188 GLY A O 1
ATOM 1438 N N . TYR A 1 189 ? 4.395 -29.453 -27.844 1 97.5 189 TYR A N 1
ATOM 1439 C CA . TYR A 1 189 ? 5.125 -30.672 -27.5 1 97.5 189 TYR A CA 1
ATOM 1440 C C . TYR A 1 189 ? 4.238 -31.641 -26.719 1 97.5 189 TYR A C 1
ATOM 1442 O O . TYR A 1 189 ? 4.586 -32.812 -26.547 1 97.5 189 TYR A O 1
ATOM 1450 N N . VAL A 1 190 ? 3.105 -31.188 -26.266 1 97.88 190 VAL A N 1
ATOM 1451 C CA . VAL A 1 190 ? 2.221 -32.031 -25.453 1 97.88 190 VAL A CA 1
ATOM 1452 C C . VAL A 1 190 ? 1.223 -32.75 -26.359 1 97.88 190 VAL A C 1
ATOM 1454 O O . VAL A 1 190 ? 0.65 -33.75 -25.953 1 97.88 190 VAL A O 1
ATOM 1457 N N . ASP A 1 191 ? 1.02 -32.375 -27.578 1 96.31 191 ASP A N 1
ATOM 1458 C CA . ASP A 1 191 ? -0.107 -32.75 -28.438 1 96.31 191 ASP A CA 1
ATOM 1459 C C . ASP A 1 191 ? -0.041 -34.219 -28.844 1 96.31 191 ASP A C 1
ATOM 1461 O O . ASP A 1 191 ? -1.071 -34.844 -29.109 1 96.31 191 ASP A O 1
ATOM 1465 N N . ASP A 1 192 ? 1.133 -34.719 -28.875 1 96.5 192 ASP A N 1
ATOM 1466 C CA . ASP A 1 192 ? 1.254 -36.094 -29.359 1 96.5 192 ASP A CA 1
ATOM 1467 C C . ASP A 1 192 ? 1.618 -37.031 -28.234 1 96.5 192 ASP A C 1
ATOM 1469 O O . ASP A 1 192 ? 2.035 -38.188 -28.469 1 96.5 192 ASP A O 1
ATOM 1473 N N . LEU A 1 193 ? 1.496 -36.594 -27.031 1 98.38 193 LEU A N 1
ATOM 1474 C CA . LEU A 1 193 ? 1.79 -37.469 -25.906 1 98.38 193 LEU A CA 1
ATOM 1475 C C . LEU A 1 193 ? 0.699 -38.5 -25.734 1 98.38 193 LEU A C 1
ATOM 1477 O O . LEU A 1 193 ? -0.491 -38.188 -25.781 1 98.38 193 LEU A O 1
ATOM 1481 N N . ASP A 1 194 ? 1.111 -39.719 -25.578 1 98.44 194 ASP A N 1
ATOM 1482 C CA . ASP A 1 194 ? 0.19 -40.781 -25.203 1 98.44 194 ASP A CA 1
ATOM 1483 C C . ASP A 1 194 ? 0.015 -40.844 -23.688 1 98.44 194 ASP A C 1
ATOM 1485 O O . ASP A 1 194 ? -1.058 -41.219 -23.188 1 98.44 194 ASP A O 1
ATOM 1489 N N . TYR A 1 195 ? 1.035 -40.594 -22.969 1 98.62 195 TYR A N 1
ATOM 1490 C CA . TYR A 1 195 ? 1.072 -40.625 -21.5 1 98.62 195 TYR A CA 1
ATOM 1491 C C . TYR A 1 195 ? 1.81 -39.406 -20.953 1 98.62 195 TYR A C 1
ATOM 1493 O O . TYR A 1 195 ? 2.791 -38.969 -21.547 1 98.62 195 TYR A O 1
ATOM 1501 N N . LEU A 1 196 ? 1.349 -38.875 -19.828 1 98.81 196 LEU A N 1
ATOM 1502 C CA . LEU A 1 196 ? 2.041 -37.812 -19.125 1 98.81 196 LEU A CA 1
ATOM 1503 C C . LEU A 1 196 ? 2.117 -38.062 -17.641 1 98.81 196 LEU A C 1
ATOM 1505 O O . LEU A 1 196 ? 1.109 -38.406 -17.016 1 98.81 196 LEU A O 1
ATOM 1509 N N . LEU A 1 197 ? 3.293 -38 -17.141 1 98.81 197 LEU A N 1
ATOM 1510 C CA . LEU A 1 197 ? 3.52 -38.031 -15.695 1 98.81 197 LEU A CA 1
ATOM 1511 C C . LEU A 1 197 ? 3.855 -36.656 -15.156 1 98.81 197 LEU A C 1
ATOM 1513 O O . LEU A 1 197 ? 4.867 -36.062 -15.539 1 98.81 197 LEU A O 1
ATOM 1517 N N . GLY A 1 198 ? 2.949 -36.062 -14.336 1 98.5 198 GLY A N 1
ATOM 1518 C CA . GLY A 1 198 ? 3.361 -34.969 -13.453 1 98.5 198 GLY A CA 1
ATOM 1519 C C . GLY A 1 198 ? 4.047 -35.469 -12.195 1 98.5 198 GLY A C 1
ATOM 1520 O O . GLY A 1 198 ? 3.854 -36.625 -11.781 1 98.5 198 GLY A O 1
ATOM 1521 N N . PHE A 1 199 ? 4.777 -34.5 -11.531 1 98 199 PHE A N 1
ATOM 1522 C CA . PHE A 1 199 ? 5.59 -35.062 -10.445 1 98 199 PHE A CA 1
ATOM 1523 C C . PHE A 1 199 ? 5.781 -34.031 -9.344 1 98 199 PHE A C 1
ATOM 1525 O O . PHE A 1 199 ? 5.906 -32.812 -9.617 1 98 199 PHE A O 1
ATOM 1532 N N . HIS A 1 200 ? 5.777 -34.531 -8.156 1 98.25 200 HIS A N 1
ATOM 1533 C CA . HIS A 1 200 ? 6.117 -33.719 -7 1 98.25 200 HIS A CA 1
ATOM 1534 C C . HIS A 1 200 ? 6.672 -34.562 -5.863 1 98.25 200 HIS A C 1
ATOM 1536 O O . HIS A 1 200 ? 6.223 -35.688 -5.641 1 98.25 200 HIS A O 1
ATOM 1542 N N . VAL A 1 201 ? 7.648 -34.094 -5.133 1 97.88 201 VAL A N 1
ATOM 1543 C CA . VAL A 1 201 ? 8.109 -34.781 -3.926 1 97.88 201 VAL A CA 1
ATOM 1544 C C . VAL A 1 201 ? 7.32 -34.25 -2.719 1 97.88 201 VAL A C 1
ATOM 1546 O O . VAL A 1 201 ? 6.848 -33.125 -2.711 1 97.88 201 VAL A O 1
ATOM 1549 N N . GLY A 1 202 ? 7.168 -35.156 -1.725 1 96.25 202 GLY A N 1
ATOM 1550 C CA . GLY A 1 202 ? 6.676 -34.719 -0.425 1 96.25 202 GLY A CA 1
ATOM 1551 C C . GLY A 1 202 ? 5.164 -34.625 -0.361 1 96.25 202 GLY A C 1
ATOM 1552 O O . GLY A 1 202 ? 4.461 -35.625 -0.596 1 96.25 202 GLY A O 1
ATOM 1553 N N . LEU A 1 203 ? 4.66 -33.375 -0.039 1 93.56 203 LEU A N 1
ATOM 1554 C CA . LEU A 1 203 ? 3.234 -33.125 0.159 1 93.56 203 LEU A CA 1
ATOM 1555 C C . LEU A 1 203 ? 2.693 -34 1.296 1 93.56 203 LEU A C 1
ATOM 1557 O O . LEU A 1 203 ? 1.702 -34.719 1.123 1 93.56 203 LEU A O 1
ATOM 1561 N N . ASP A 1 204 ? 3.408 -34.062 2.391 1 91.31 204 ASP A N 1
ATOM 1562 C CA . ASP A 1 204 ? 3.074 -34.688 3.676 1 91.31 204 ASP A CA 1
ATOM 1563 C C . ASP A 1 204 ? 3.162 -36.219 3.602 1 91.31 204 ASP A C 1
ATOM 1565 O O . ASP A 1 204 ? 2.52 -36.906 4.383 1 91.31 204 ASP A O 1
ATOM 1569 N N . ASN A 1 205 ? 3.842 -36.719 2.578 1 96.62 205 ASN A N 1
ATOM 1570 C CA . ASN A 1 205 ? 4.141 -38.125 2.496 1 96.62 205 ASN A CA 1
ATOM 1571 C C . ASN A 1 205 ? 5.59 -38.438 2.867 1 96.62 205 ASN A C 1
ATOM 1573 O O . ASN A 1 205 ? 6.504 -37.75 2.4 1 96.62 205 ASN A O 1
ATOM 1577 N N . PRO A 1 206 ? 5.797 -39.344 3.695 1 97.5 206 PRO A N 1
ATOM 1578 C CA . PRO A 1 206 ? 7.16 -39.625 4.141 1 97.5 206 PRO A CA 1
ATOM 1579 C C . PRO A 1 206 ? 7.992 -40.344 3.076 1 97.5 206 PRO A C 1
ATOM 1581 O O . PRO A 1 206 ? 7.434 -40.906 2.139 1 97.5 206 PRO A O 1
ATOM 1584 N N . THR A 1 207 ? 9.305 -40.344 3.303 1 98.25 207 THR A N 1
ATOM 1585 C CA . THR A 1 207 ? 10.211 -41.062 2.42 1 98.25 207 THR A CA 1
ATOM 1586 C C . THR A 1 207 ? 9.82 -42.531 2.32 1 98.25 207 THR A C 1
ATOM 1588 O O . THR A 1 207 ? 9.531 -43.156 3.334 1 98.25 207 THR A O 1
ATOM 1591 N N . GLY A 1 208 ? 9.727 -43 1.131 1 98.25 208 GLY A N 1
ATOM 1592 C CA . GLY A 1 208 ? 9.352 -44.375 0.902 1 98.25 208 GLY A CA 1
ATOM 1593 C C . GLY A 1 208 ? 7.906 -44.531 0.481 1 98.25 208 GLY A C 1
ATOM 1594 O O . GLY A 1 208 ? 7.492 -45.625 0.066 1 98.25 208 GLY A O 1
ATOM 1595 N N . THR A 1 209 ? 7.195 -43.469 0.565 1 98.62 209 THR A N 1
ATOM 1596 C CA . THR A 1 209 ? 5.812 -43.5 0.104 1 98.62 209 THR A CA 1
ATOM 1597 C C . THR A 1 209 ? 5.707 -43 -1.332 1 98.62 209 THR A C 1
ATOM 1599 O O . THR A 1 209 ? 6.367 -42.031 -1.701 1 98.62 209 THR A O 1
ATOM 1602 N N . VAL A 1 210 ? 4.926 -43.688 -2.158 1 98.69 210 VAL A N 1
ATOM 1603 C CA . VAL A 1 210 ? 4.613 -43.219 -3.506 1 98.69 210 VAL A CA 1
ATOM 1604 C C . VAL A 1 210 ? 3.1 -43.094 -3.67 1 98.69 210 VAL A C 1
ATOM 1606 O O . VAL A 1 210 ? 2.359 -44.062 -3.418 1 98.69 210 VAL A O 1
ATOM 1609 N N . VAL A 1 211 ? 2.627 -41.938 -3.973 1 98.62 211 VAL A N 1
ATOM 1610 C CA . VAL A 1 211 ? 1.246 -41.75 -4.406 1 98.62 211 VAL A CA 1
ATOM 1611 C C . VAL A 1 211 ? 1.16 -41.844 -5.926 1 98.62 211 VAL A C 1
ATOM 1613 O O . VAL A 1 211 ? 1.732 -41.031 -6.652 1 98.62 211 VAL A O 1
ATOM 1616 N N . ALA A 1 212 ? 0.406 -42.781 -6.402 1 98.62 212 ALA A N 1
ATOM 1617 C CA . ALA A 1 212 ? 0.41 -43.156 -7.816 1 98.62 212 ALA A CA 1
ATOM 1618 C C . ALA A 1 212 ? -0.3 -42.094 -8.664 1 98.62 212 ALA A C 1
ATOM 1620 O O . ALA A 1 212 ? 0.038 -41.906 -9.828 1 98.62 212 ALA A O 1
ATOM 1621 N N . GLY A 1 213 ? -1.275 -41.469 -8.086 1 98 213 GLY A N 1
ATOM 1622 C CA . GLY A 1 213 ? -2.016 -40.438 -8.766 1 98 213 GLY A CA 1
ATOM 1623 C C . GLY A 1 213 ? -2.811 -39.562 -7.816 1 98 213 GLY A C 1
ATOM 1624 O O . GLY A 1 213 ? -3.637 -40.031 -7.047 1 98 213 GLY A O 1
ATOM 1625 N N . VAL A 1 214 ? -2.549 -38.25 -7.918 1 95.69 214 VAL A N 1
ATOM 1626 C CA . VAL A 1 214 ? -3.293 -37.344 -7.066 1 95.69 214 VAL A CA 1
ATOM 1627 C C . VAL A 1 214 ? -4.633 -37 -7.719 1 95.69 214 VAL A C 1
ATOM 1629 O O . VAL A 1 214 ? -4.797 -37.156 -8.93 1 95.69 214 VAL A O 1
ATOM 1632 N N . GLU A 1 215 ? -5.602 -36.656 -6.879 1 95.12 215 GLU A N 1
ATOM 1633 C CA . GLU A 1 215 ? -6.934 -36.25 -7.324 1 95.12 215 GLU A CA 1
ATOM 1634 C C . GLU A 1 215 ? -7.375 -34.938 -6.66 1 95.12 215 GLU A C 1
ATOM 1636 O O . GLU A 1 215 ? -6.75 -34.5 -5.695 1 95.12 215 GLU A O 1
ATOM 1641 N N . LYS A 1 216 ? -8.258 -34.312 -7.281 1 92.62 216 LYS A N 1
ATOM 1642 C CA . LYS A 1 216 ? -9 -33.156 -6.762 1 92.62 216 LYS A CA 1
ATOM 1643 C C . LYS A 1 216 ? -8.07 -31.969 -6.508 1 92.62 216 LYS A C 1
ATOM 1645 O O . LYS A 1 216 ? -8.102 -31.375 -5.434 1 92.62 216 LYS A O 1
ATOM 1650 N N . PRO A 1 217 ? -7.172 -31.719 -7.402 1 94.5 217 PRO A N 1
ATOM 1651 C CA . PRO A 1 217 ? -6.574 -30.391 -7.285 1 94.5 217 PRO A CA 1
ATOM 1652 C C . PRO A 1 217 ? -7.609 -29.281 -7.387 1 94.5 217 PRO A C 1
ATOM 1654 O O . PRO A 1 217 ? -8.609 -29.406 -8.102 1 94.5 217 PRO A O 1
ATOM 1657 N N . LEU A 1 218 ? -7.379 -28.234 -6.672 1 94.06 218 LEU A N 1
ATOM 1658 C CA . LEU A 1 218 ? -8.312 -27.125 -6.754 1 94.06 218 LEU A CA 1
ATOM 1659 C C . LEU A 1 218 ? -8.055 -26.281 -8 1 94.06 218 LEU A C 1
ATOM 1661 O O . LEU A 1 218 ? -6.902 -25.938 -8.289 1 94.06 218 LEU A O 1
ATOM 1665 N N . ALA A 1 219 ? -9.125 -26.031 -8.75 1 96.75 219 ALA A N 1
ATOM 1666 C CA . ALA A 1 219 ? -9.023 -25 -9.781 1 96.75 219 ALA A CA 1
ATOM 1667 C C . ALA A 1 219 ? -8.875 -23.625 -9.172 1 96.75 219 ALA A C 1
ATOM 1669 O O . ALA A 1 219 ? -9.469 -23.328 -8.133 1 96.75 219 ALA A O 1
ATOM 1670 N N . MET A 1 220 ? -8.109 -22.781 -9.82 1 96.62 220 MET A N 1
ATOM 1671 C CA . MET A 1 220 ? -7.809 -21.5 -9.195 1 96.62 220 MET A CA 1
ATOM 1672 C C . MET A 1 220 ? -7.602 -20.406 -10.25 1 96.62 220 MET A C 1
ATOM 1674 O O . MET A 1 220 ? -7.152 -20.703 -11.359 1 96.62 220 MET A O 1
ATOM 1678 N N . ALA A 1 221 ? -7.934 -19.188 -9.914 1 97 221 ALA A N 1
ATOM 1679 C CA . ALA A 1 221 ? -7.578 -17.984 -10.68 1 97 221 ALA A CA 1
ATOM 1680 C C . ALA A 1 221 ? -7.109 -16.875 -9.758 1 97 221 ALA A C 1
ATOM 1682 O O . ALA A 1 221 ? -7.781 -16.531 -8.781 1 97 221 ALA A O 1
ATOM 1683 N N . HIS A 1 222 ? -5.965 -16.359 -10.047 1 96.62 222 HIS A N 1
ATOM 1684 C CA . HIS A 1 222 ? -5.531 -15.117 -9.422 1 96.62 222 HIS A CA 1
ATOM 1685 C C . HIS A 1 222 ? -6.121 -13.906 -10.133 1 96.62 222 HIS A C 1
ATOM 1687 O O . HIS A 1 222 ? -6.098 -13.836 -11.367 1 96.62 222 HIS A O 1
ATOM 1693 N N . VAL A 1 223 ? -6.621 -12.992 -9.281 1 96.94 223 VAL A N 1
ATOM 1694 C CA . VAL A 1 223 ? -7.285 -11.836 -9.859 1 96.94 223 VAL A CA 1
ATOM 1695 C C . VAL A 1 223 ? -6.742 -10.555 -9.227 1 96.94 223 VAL A C 1
ATOM 1697 O O . VAL A 1 223 ? -6.531 -10.5 -8.008 1 96.94 223 VAL A O 1
ATOM 1700 N N . THR A 1 224 ? -6.434 -9.57 -10.039 1 97.12 224 THR A N 1
ATOM 1701 C CA . THR A 1 224 ? -6.203 -8.211 -9.578 1 97.12 224 THR A CA 1
ATOM 1702 C C . THR A 1 224 ? -7.312 -7.281 -10.062 1 97.12 224 THR A C 1
ATOM 1704 O O . THR A 1 224 ? -7.957 -7.551 -11.078 1 97.12 224 THR A O 1
ATOM 1707 N N . ALA A 1 225 ? -7.609 -6.336 -9.297 1 98.31 225 ALA A N 1
ATOM 1708 C CA . ALA A 1 225 ? -8.586 -5.324 -9.703 1 98.31 225 ALA A CA 1
ATOM 1709 C C . ALA A 1 225 ? -8.141 -3.932 -9.258 1 98.31 225 ALA A C 1
ATOM 1711 O O . ALA A 1 225 ? -7.844 -3.715 -8.078 1 98.31 225 ALA A O 1
ATOM 1712 N N . SER A 1 226 ? -8.062 -3.027 -10.18 1 98.31 226 SER A N 1
ATOM 1713 C CA . SER A 1 226 ? -7.727 -1.636 -9.891 1 98.31 226 SER A CA 1
ATOM 1714 C C . SER A 1 226 ? -8.945 -0.734 -10.031 1 98.31 226 SER A C 1
ATOM 1716 O O . SER A 1 226 ? -9.492 -0.583 -11.133 1 98.31 226 SER A O 1
ATOM 1718 N N . PHE A 1 227 ? -9.383 -0.194 -8.914 1 98.62 227 PHE A N 1
ATOM 1719 C CA . PHE A 1 227 ? -10.469 0.776 -8.906 1 98.62 227 PHE A CA 1
ATOM 1720 C C . PHE A 1 227 ? -9.953 2.174 -9.227 1 98.62 227 PHE A C 1
ATOM 1722 O O . PHE A 1 227 ? -8.938 2.604 -8.68 1 98.62 227 PHE A O 1
ATOM 1729 N N . GLU A 1 228 ? -10.625 2.82 -10.18 1 97.81 228 GLU A N 1
ATOM 1730 C CA . GLU A 1 228 ? -10.25 4.168 -10.602 1 97.81 228 GLU A CA 1
ATOM 1731 C C . GLU A 1 228 ? -11.414 5.141 -10.422 1 97.81 228 GLU A C 1
ATOM 1733 O O . GLU A 1 228 ? -12.484 4.953 -11 1 97.81 228 GLU A O 1
ATOM 1738 N N . GLY A 1 229 ? -11.242 6.094 -9.617 1 97.56 229 GLY A N 1
ATOM 1739 C CA . GLY A 1 229 ? -12.188 7.176 -9.398 1 97.56 229 GLY A CA 1
ATOM 1740 C C . GLY A 1 229 ? -11.625 8.539 -9.742 1 97.56 229 GLY A C 1
ATOM 1741 O O . GLY A 1 229 ? -10.953 8.695 -10.766 1 97.56 229 GLY A O 1
ATOM 1742 N N . ALA A 1 230 ? -12.07 9.555 -8.969 1 95.31 230 ALA A N 1
ATOM 1743 C CA . ALA A 1 230 ? -11.609 10.93 -9.141 1 95.31 230 ALA A CA 1
ATOM 1744 C C . ALA A 1 230 ? -11.234 11.555 -7.797 1 95.31 230 ALA A C 1
ATOM 1746 O O . ALA A 1 230 ? -12 11.477 -6.836 1 95.31 230 ALA A O 1
ATOM 1747 N N . SER A 1 231 ? -10.07 12.141 -7.82 1 92.12 231 SER A N 1
ATOM 1748 C CA . SER A 1 231 ? -9.586 12.789 -6.605 1 92.12 231 SER A CA 1
ATOM 1749 C C . SER A 1 231 ? -10.344 14.078 -6.328 1 92.12 231 SER A C 1
ATOM 1751 O O . SER A 1 231 ? -10.883 14.703 -7.246 1 92.12 231 SER A O 1
ATOM 1753 N N . ALA A 1 232 ? -10.492 14.406 -5.051 1 91.31 232 ALA A N 1
ATOM 1754 C CA . ALA A 1 232 ? -11.031 15.672 -4.559 1 91.31 232 ALA A CA 1
ATOM 1755 C C . ALA A 1 232 ? -10.562 15.953 -3.137 1 91.31 232 ALA A C 1
ATOM 1757 O O . ALA A 1 232 ? -10.109 15.047 -2.436 1 91.31 232 ALA A O 1
ATOM 1758 N N . HIS A 1 233 ? -10.477 17.234 -2.756 1 87.19 233 HIS A N 1
ATOM 1759 C CA . HIS A 1 233 ? -10.219 17.578 -1.362 1 87.19 233 HIS A CA 1
ATOM 1760 C C . HIS A 1 233 ? -11.336 17.078 -0.453 1 87.19 233 HIS A C 1
ATOM 1762 O O . HIS A 1 233 ? -12.484 17.516 -0.575 1 87.19 233 HIS A O 1
ATOM 1768 N N . ALA A 1 234 ? -11.062 16.219 0.461 1 89.88 234 ALA A N 1
ATOM 1769 C CA . ALA A 1 234 ? -12.07 15.539 1.265 1 89.88 234 ALA A CA 1
ATOM 1770 C C . ALA A 1 234 ? -12.805 16.516 2.178 1 89.88 234 ALA A C 1
ATOM 1772 O O . ALA A 1 234 ? -13.984 16.328 2.477 1 89.88 234 ALA A O 1
ATOM 1773 N N . GLY A 1 235 ? -12.156 17.453 2.664 1 86.12 235 GLY A N 1
ATOM 1774 C CA . GLY A 1 235 ? -12.766 18.438 3.539 1 86.12 235 GLY A CA 1
ATOM 1775 C C . GLY A 1 235 ? -13.516 19.531 2.787 1 86.12 235 GLY A C 1
ATOM 1776 O O . GLY A 1 235 ? -14.633 19.891 3.16 1 86.12 235 GLY A O 1
ATOM 1777 N N . LYS A 1 236 ? -13.016 20.047 1.736 1 82.06 236 LYS A N 1
ATOM 1778 C CA . LYS A 1 236 ? -13.531 21.203 1.024 1 82.06 236 LYS A CA 1
ATOM 1779 C C . LYS A 1 236 ? -14.633 20.812 0.041 1 82.06 236 LYS A C 1
ATOM 1781 O O . LYS A 1 236 ? -15.672 21.469 -0.03 1 82.06 236 LYS A O 1
ATOM 1786 N N . ALA A 1 237 ? -14.336 19.734 -0.747 1 89.69 237 ALA A N 1
ATOM 1787 C CA . ALA A 1 237 ? -15.273 19.422 -1.827 1 89.69 237 ALA A CA 1
ATOM 1788 C C . ALA A 1 237 ? -15.352 17.922 -2.07 1 89.69 237 ALA A C 1
ATOM 1790 O O . ALA A 1 237 ? -15.117 17.453 -3.186 1 89.69 237 ALA A O 1
ATOM 1791 N N . PRO A 1 238 ? -15.82 17.172 -1.1 1 90.44 238 PRO A N 1
ATOM 1792 C CA . PRO A 1 238 ? -15.898 15.719 -1.279 1 90.44 238 PRO A CA 1
ATOM 1793 C C . PRO A 1 238 ? -16.828 15.312 -2.424 1 90.44 238 PRO A C 1
ATOM 1795 O O . PRO A 1 238 ? -16.625 14.25 -3.029 1 90.44 238 PRO A O 1
ATOM 1798 N N . ASN A 1 239 ? -17.797 16.203 -2.77 1 93.56 239 ASN A N 1
ATOM 1799 C CA . ASN A 1 239 ? -18.781 15.898 -3.797 1 93.56 239 ASN A CA 1
ATOM 1800 C C . ASN A 1 239 ? -18.188 15.961 -5.195 1 93.56 239 ASN A C 1
ATOM 1802 O O . ASN A 1 239 ? -18.797 15.5 -6.164 1 93.56 239 ASN A O 1
ATOM 1806 N N . GLU A 1 240 ? -17.016 16.438 -5.242 1 94.12 240 GLU A N 1
ATOM 1807 C CA . GLU A 1 240 ? -16.391 16.578 -6.547 1 94.12 240 GLU A CA 1
ATOM 1808 C C . GLU A 1 240 ? -15.555 15.344 -6.895 1 94.12 240 GLU A C 1
ATOM 1810 O O . GLU A 1 240 ? -15.039 15.227 -8.008 1 94.12 240 GLU A O 1
ATOM 1815 N N . GLY A 1 241 ? -15.438 14.391 -5.984 1 94.38 241 GLY A N 1
ATOM 1816 C CA . GLY A 1 241 ? -14.641 13.203 -6.215 1 94.38 241 GLY A CA 1
ATOM 1817 C C . GLY A 1 241 ? -15.477 11.961 -6.488 1 94.38 241 GLY A C 1
ATOM 1818 O O . GLY A 1 241 ? -16.703 11.992 -6.355 1 94.38 241 GLY A O 1
ATOM 1819 N N . ALA A 1 242 ? -14.859 10.93 -7 1 97.31 242 ALA A N 1
ATOM 1820 C CA . ALA A 1 242 ? -15.359 9.555 -7.074 1 97.31 242 ALA A CA 1
ATOM 1821 C C . ALA A 1 242 ? -14.516 8.609 -6.23 1 97.31 242 ALA A C 1
ATOM 1823 O O . ALA A 1 242 ? -13.359 8.336 -6.57 1 97.31 242 ALA A O 1
ATOM 1824 N N . ASN A 1 243 ? -15.008 8.07 -5.191 1 97.69 243 ASN A N 1
ATOM 1825 C CA . ASN A 1 243 ? -14.258 7.496 -4.082 1 97.69 243 ASN A CA 1
ATOM 1826 C C . ASN A 1 243 ? -13.922 6.027 -4.328 1 97.69 243 ASN A C 1
ATOM 1828 O O . ASN A 1 243 ? -14.727 5.145 -4.027 1 97.69 243 ASN A O 1
ATOM 1832 N N . ALA A 1 244 ? -12.727 5.754 -4.785 1 98.38 244 ALA A N 1
ATOM 1833 C CA . ALA A 1 244 ? -12.266 4.395 -5.051 1 98.38 244 ALA A CA 1
ATOM 1834 C C . ALA A 1 244 ? -12.203 3.574 -3.768 1 98.38 244 ALA A C 1
ATOM 1836 O O . ALA A 1 244 ? -12.328 2.348 -3.801 1 98.38 244 ALA A O 1
ATOM 1837 N N . MET A 1 245 ? -11.992 4.242 -2.58 1 98.5 245 MET A N 1
ATOM 1838 C CA . MET A 1 245 ? -11.969 3.555 -1.292 1 98.5 245 MET A CA 1
ATOM 1839 C C . MET A 1 245 ? -13.305 2.883 -1.006 1 98.5 245 MET A C 1
ATOM 1841 O O . MET A 1 245 ? -13.344 1.716 -0.609 1 98.5 245 MET A O 1
ATOM 1845 N N . GLN A 1 246 ? -14.359 3.611 -1.219 1 98.06 246 GLN A N 1
ATOM 1846 C CA . GLN A 1 246 ? -15.688 3.059 -0.977 1 98.06 246 GLN A CA 1
ATOM 1847 C C . GLN A 1 246 ? -16.031 1.972 -1.992 1 98.06 246 GLN A C 1
ATOM 1849 O O . GLN A 1 246 ? -16.672 0.975 -1.653 1 98.06 246 GLN A O 1
ATOM 1854 N N . ALA A 1 247 ? -15.625 2.184 -3.283 1 98.56 247 ALA A N 1
ATOM 1855 C CA . ALA A 1 247 ? -15.836 1.158 -4.301 1 98.56 247 ALA A CA 1
ATOM 1856 C C . ALA A 1 247 ? -15.133 -0.141 -3.926 1 98.56 247 ALA A C 1
ATOM 1858 O O . ALA A 1 247 ? -15.734 -1.216 -3.965 1 98.56 247 ALA A O 1
ATOM 1859 N N . MET A 1 248 ? -13.859 0.008 -3.535 1 98.62 248 MET A N 1
ATOM 1860 C CA . MET A 1 248 ? -13.047 -1.14 -3.143 1 98.62 248 MET A CA 1
ATOM 1861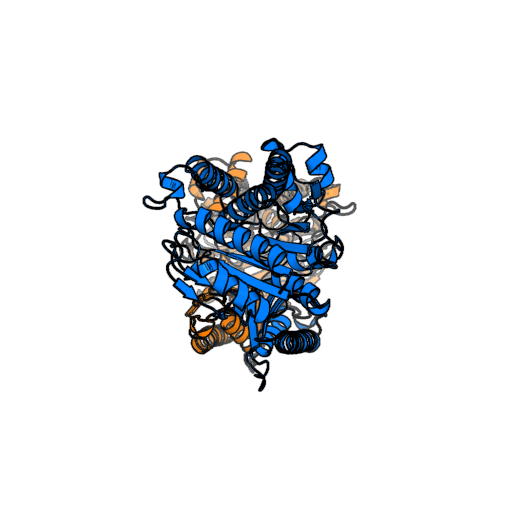 C C . MET A 1 248 ? -13.648 -1.843 -1.931 1 98.62 248 MET A C 1
ATOM 1863 O O . MET A 1 248 ? -13.789 -3.066 -1.922 1 98.62 248 MET A O 1
ATOM 1867 N N . ALA A 1 249 ? -14.031 -1.097 -0.863 1 98.5 249 ALA A N 1
ATOM 1868 C CA . ALA A 1 249 ? -14.602 -1.685 0.346 1 98.5 249 ALA A CA 1
ATOM 1869 C C . ALA A 1 249 ? -15.898 -2.424 0.035 1 98.5 249 ALA A C 1
ATOM 1871 O O . ALA A 1 249 ? -16.141 -3.518 0.55 1 98.5 249 ALA A O 1
ATOM 1872 N N . THR A 1 250 ? -16.766 -1.822 -0.806 1 98.31 250 THR A N 1
ATOM 1873 C CA . THR A 1 250 ? -18 -2.451 -1.233 1 98.31 250 THR A CA 1
ATOM 1874 C C . THR A 1 250 ? -17.734 -3.764 -1.961 1 98.31 250 THR A C 1
ATOM 1876 O O . THR A 1 250 ? -18.391 -4.773 -1.7 1 98.31 250 THR A O 1
ATOM 1879 N N . ALA A 1 251 ? -16.766 -3.74 -2.861 1 98.62 251 ALA A N 1
ATOM 1880 C CA . ALA A 1 251 ? -16.406 -4.926 -3.643 1 98.62 251 ALA A CA 1
ATOM 1881 C C . ALA A 1 251 ? -15.914 -6.051 -2.738 1 98.62 251 ALA A C 1
ATOM 1883 O O . ALA A 1 251 ? -16.344 -7.203 -2.883 1 98.62 251 ALA A O 1
ATOM 1884 N N . VAL A 1 252 ? -15.016 -5.738 -1.813 1 98.44 252 VAL A N 1
ATOM 1885 C CA . VAL A 1 252 ? -14.422 -6.738 -0.934 1 98.44 252 VAL A CA 1
ATOM 1886 C C . VAL A 1 252 ? -15.508 -7.398 -0.088 1 98.44 252 VAL A C 1
ATOM 1888 O O . VAL A 1 252 ? -15.57 -8.625 0.005 1 98.44 252 VAL A O 1
ATOM 1891 N N . GLN A 1 253 ? -16.359 -6.598 0.51 1 97.25 253 GLN A N 1
ATOM 1892 C CA . GLN A 1 253 ? -17.422 -7.152 1.359 1 97.25 253 GLN A CA 1
ATOM 1893 C C . GLN A 1 253 ? -18.328 -8.086 0.57 1 97.25 253 GLN A C 1
ATOM 1895 O O . GLN A 1 253 ? -18.641 -9.188 1.033 1 97.25 253 GLN A O 1
ATOM 1900 N N . ASN A 1 254 ? -18.719 -7.676 -0.596 1 97.81 254 ASN A N 1
ATOM 1901 C CA . ASN A 1 254 ? -19.656 -8.477 -1.382 1 97.81 254 ASN A CA 1
ATOM 1902 C C . ASN A 1 254 ? -18.953 -9.664 -2.035 1 97.81 254 ASN A C 1
ATOM 1904 O O . ASN A 1 254 ? -19.594 -10.672 -2.34 1 97.81 254 ASN A O 1
ATOM 1908 N N . ALA A 1 255 ? -17.641 -9.539 -2.324 1 98.06 255 ALA A N 1
ATOM 1909 C CA . ALA A 1 255 ? -16.891 -10.672 -2.857 1 98.06 255 ALA A CA 1
ATOM 1910 C C . ALA A 1 255 ? -16.984 -11.875 -1.922 1 98.06 255 ALA A C 1
ATOM 1912 O O . ALA A 1 255 ? -17.219 -13 -2.369 1 98.06 255 ALA A O 1
ATOM 1913 N N . TYR A 1 256 ? -16.844 -11.648 -0.577 1 97.06 256 TYR A N 1
ATOM 1914 C CA . TYR A 1 256 ? -16.875 -12.727 0.403 1 97.06 256 TYR A CA 1
ATOM 1915 C C . TYR A 1 256 ? -18.297 -13.234 0.618 1 97.06 256 TYR A C 1
ATOM 1917 O O . TYR A 1 256 ? -18.5 -14.266 1.265 1 97.06 256 TYR A O 1
ATOM 1925 N N . ALA A 1 257 ? -19.297 -12.555 0.029 1 96.12 257 ALA A N 1
ATOM 1926 C CA . ALA A 1 257 ? -20.703 -12.945 0.168 1 96.12 257 ALA A CA 1
ATOM 1927 C C . ALA A 1 257 ? -21.172 -13.711 -1.064 1 96.12 257 ALA A C 1
ATOM 1929 O O . ALA A 1 257 ? -22.375 -13.984 -1.209 1 96.12 257 ALA A O 1
ATOM 1930 N N . ILE A 1 258 ? -20.297 -14.016 -2.002 1 97 258 ILE A N 1
ATOM 1931 C CA . ILE A 1 258 ? -20.672 -14.852 -3.135 1 97 258 ILE A CA 1
ATOM 1932 C C . ILE A 1 258 ? -21.359 -16.125 -2.631 1 97 258 ILE A C 1
ATOM 1934 O O . ILE A 1 258 ? -20.844 -16.812 -1.748 1 97 258 ILE A O 1
ATOM 1938 N N . PRO A 1 259 ? -22.547 -16.422 -3.176 1 96.5 259 PRO A N 1
ATOM 1939 C CA . PRO A 1 259 ? -23.297 -17.562 -2.662 1 96.5 259 PRO A CA 1
ATOM 1940 C C . PRO A 1 259 ? -22.531 -18.891 -2.824 1 96.5 259 PRO A C 1
ATOM 1942 O O . PRO A 1 259 ? -21.875 -19.109 -3.844 1 96.5 259 PRO A O 1
ATOM 1945 N N . ARG A 1 260 ? -22.703 -19.703 -1.851 1 94.5 260 ARG A N 1
ATOM 1946 C CA . ARG A 1 260 ? -22.203 -21.078 -1.943 1 94.5 260 ARG A CA 1
ATOM 1947 C C . ARG A 1 260 ? -22.891 -21.828 -3.066 1 94.5 260 ARG A C 1
ATOM 1949 O O . ARG A 1 260 ? -24.016 -21.5 -3.457 1 94.5 260 ARG A O 1
ATOM 1956 N N . HIS A 1 261 ? -22.156 -22.797 -3.58 1 95.69 261 HIS A N 1
ATOM 1957 C CA . HIS A 1 261 ? -22.688 -23.562 -4.699 1 95.69 261 HIS A CA 1
ATOM 1958 C C . HIS A 1 261 ? -23.031 -24.984 -4.273 1 95.69 261 HIS A C 1
ATOM 1960 O O . HIS A 1 261 ? -22.281 -25.625 -3.529 1 95.69 261 HIS A O 1
ATOM 1966 N N . ALA A 1 262 ? -24.156 -25.516 -4.801 1 95.88 262 ALA A N 1
ATOM 1967 C CA . ALA A 1 262 ? -24.641 -26.828 -4.395 1 95.88 262 ALA A CA 1
ATOM 1968 C C . ALA A 1 262 ? -23.719 -27.938 -4.895 1 95.88 262 ALA A C 1
ATOM 1970 O O . ALA A 1 262 ? -23.609 -29 -4.273 1 95.88 262 ALA A O 1
ATOM 1971 N N . ASP A 1 263 ? -23.016 -27.641 -5.965 1 95.5 263 ASP A N 1
ATOM 1972 C CA . ASP A 1 263 ? -22.25 -28.688 -6.633 1 95.5 263 ASP A CA 1
ATOM 1973 C C . ASP A 1 263 ? -20.891 -28.875 -5.98 1 95.5 263 ASP A C 1
ATOM 1975 O O . ASP A 1 263 ? -20.156 -29.812 -6.309 1 95.5 263 ASP A O 1
ATOM 1979 N N . GLY A 1 264 ? -20.453 -27.953 -5.09 1 95.12 264 GLY A N 1
ATOM 1980 C CA . GLY A 1 264 ? -19.172 -28.156 -4.406 1 95.12 264 GLY A CA 1
ATOM 1981 C C . GLY A 1 264 ? -18.609 -26.875 -3.818 1 95.12 264 GLY A C 1
ATOM 1982 O O . GLY A 1 264 ? -19.281 -25.859 -3.764 1 95.12 264 GLY A O 1
ATOM 1983 N N . MET A 1 265 ? -17.359 -27 -3.461 1 94.19 265 MET A N 1
ATOM 1984 C CA . MET A 1 265 ? -16.688 -25.953 -2.709 1 94.19 265 MET A CA 1
ATOM 1985 C C . MET A 1 265 ? -16.203 -24.844 -3.639 1 94.19 265 MET A C 1
ATOM 1987 O O . MET A 1 265 ? -15.688 -25.125 -4.723 1 94.19 265 MET A O 1
ATOM 1991 N N . THR A 1 266 ? -16.375 -23.625 -3.285 1 95.56 266 THR A N 1
ATOM 1992 C CA . THR A 1 266 ? -15.789 -22.422 -3.875 1 95.56 266 THR A CA 1
ATOM 1993 C C . THR A 1 266 ? -15.102 -21.578 -2.807 1 95.56 266 THR A C 1
ATOM 1995 O O . THR A 1 266 ? -15.492 -21.609 -1.637 1 95.56 266 THR A O 1
ATOM 1998 N N . ARG A 1 267 ? -14.086 -20.906 -3.17 1 95.38 267 ARG A N 1
ATOM 1999 C CA . ARG A 1 267 ? -13.359 -20 -2.293 1 95.38 267 ARG A CA 1
ATOM 2000 C C . ARG A 1 267 ? -13.125 -18.656 -2.975 1 95.38 267 ARG A C 1
ATOM 2002 O O . ARG A 1 267 ? -13.008 -18.578 -4.199 1 95.38 267 ARG A O 1
ATOM 2009 N N . VAL A 1 268 ? -13.109 -17.609 -2.213 1 97.06 268 VAL A N 1
ATOM 2010 C CA . VAL A 1 268 ? -12.68 -16.281 -2.623 1 97.06 268 VAL A CA 1
ATOM 2011 C C . VAL A 1 268 ? -11.812 -15.656 -1.534 1 97.06 268 VAL A C 1
ATOM 2013 O O . VAL A 1 268 ? -12.102 -15.805 -0.343 1 97.06 268 VAL A O 1
ATOM 2016 N N . ASN A 1 269 ? -10.742 -15.031 -1.918 1 97.44 269 ASN A N 1
ATOM 2017 C CA . ASN A 1 269 ? -9.883 -14.328 -0.971 1 97.44 269 ASN A CA 1
ATOM 2018 C C . ASN A 1 269 ? -9.273 -13.078 -1.592 1 97.44 269 ASN A C 1
ATOM 2020 O O . ASN A 1 269 ? -8.766 -13.117 -2.715 1 97.44 269 ASN A O 1
ATOM 2024 N N . VAL A 1 270 ? -9.438 -11.992 -0.929 1 98.06 270 VAL A N 1
ATOM 2025 C CA . VAL A 1 270 ? -8.656 -10.797 -1.223 1 98.06 270 VAL A CA 1
ATOM 2026 C C . VAL A 1 270 ? -7.531 -10.648 -0.197 1 98.06 270 VAL A C 1
ATOM 2028 O O . VAL A 1 270 ? -7.777 -10.258 0.947 1 98.06 270 VAL A O 1
ATOM 2031 N N . GLY A 1 271 ? -6.336 -10.852 -0.642 1 97 271 GLY A N 1
ATOM 2032 C CA . GLY A 1 271 ? -5.258 -11.031 0.318 1 97 271 GLY A CA 1
ATOM 2033 C C . GLY A 1 271 ? -4.352 -9.828 0.43 1 97 271 GLY A C 1
ATOM 2034 O O . GLY A 1 271 ? -3.539 -9.734 1.354 1 97 271 GLY A O 1
ATOM 2035 N N . ARG A 1 272 ? -4.453 -8.867 -0.461 1 96.25 272 ARG A N 1
ATOM 2036 C CA . ARG A 1 272 ? -3.625 -7.668 -0.433 1 96.25 272 ARG A CA 1
ATOM 2037 C C . ARG A 1 272 ? -4.375 -6.473 -1.007 1 96.25 272 ARG A C 1
ATOM 2039 O O . ARG A 1 272 ? -5.207 -6.625 -1.905 1 96.25 272 ARG A O 1
ATOM 2046 N N . VAL A 1 273 ? -4.09 -5.309 -0.479 1 98.19 273 VAL A N 1
ATOM 2047 C CA . VAL A 1 273 ? -4.707 -4.07 -0.939 1 98.19 273 VAL A CA 1
ATOM 2048 C C . VAL A 1 273 ? -3.713 -2.918 -0.812 1 98.19 273 VAL A C 1
ATOM 2050 O O . VAL A 1 273 ? -2.875 -2.91 0.092 1 98.19 273 VAL A O 1
ATOM 2053 N N . GLU A 1 274 ? -3.781 -2.023 -1.758 1 97.56 274 GLU A N 1
ATOM 2054 C CA . GLU A 1 274 ? -2.969 -0.812 -1.68 1 97.56 274 GLU A CA 1
ATOM 2055 C C . GLU A 1 274 ? -3.557 0.303 -2.539 1 97.56 274 GLU A C 1
ATOM 2057 O O . GLU A 1 274 ? -4.016 0.056 -3.656 1 97.56 274 GLU A O 1
ATOM 2062 N N . GLY A 1 275 ? -3.52 1.462 -2.008 1 95.69 275 GLY A N 1
ATOM 2063 C CA . GLY A 1 275 ? -3.949 2.588 -2.82 1 95.69 275 GLY A CA 1
ATOM 2064 C C . GLY A 1 275 ? -4.348 3.801 -2 1 95.69 275 GLY A C 1
ATOM 2065 O O . GLY A 1 275 ? -4.301 3.764 -0.768 1 95.69 275 GLY A O 1
ATOM 2066 N N . GLY A 1 276 ? -4.727 4.898 -2.697 1 94.31 276 GLY A N 1
ATOM 2067 C CA . GLY A 1 276 ? -4.934 6.195 -2.074 1 94.31 276 GLY A CA 1
ATOM 2068 C C . GLY A 1 276 ? -3.641 6.945 -1.818 1 94.31 276 GLY A C 1
ATOM 2069 O O . GLY A 1 276 ? -2.553 6.379 -1.942 1 94.31 276 GLY A O 1
ATOM 2070 N N . THR A 1 277 ? -3.809 8.211 -1.527 1 87.94 277 THR A N 1
ATOM 2071 C CA . THR A 1 277 ? -2.6 9.023 -1.432 1 87.94 277 THR A CA 1
ATOM 2072 C C . THR A 1 277 ? -2.477 9.648 -0.045 1 87.94 277 THR A C 1
ATOM 2074 O O . THR A 1 277 ? -1.392 9.656 0.541 1 87.94 277 THR A O 1
ATOM 2077 N N . ALA A 1 278 ? -3.504 10.195 0.479 1 88.75 278 ALA A N 1
ATOM 2078 C CA . ALA A 1 278 ? -3.439 10.922 1.743 1 88.75 278 ALA A CA 1
ATOM 2079 C C . ALA A 1 278 ? -4.797 10.93 2.443 1 88.75 278 ALA A C 1
ATOM 2081 O O . ALA A 1 278 ? -5.832 10.734 1.802 1 88.75 278 ALA A O 1
ATOM 2082 N N . SER A 1 279 ? -4.785 11.141 3.738 1 92.19 279 SER A N 1
ATOM 2083 C CA . SER A 1 279 ? -5.988 11.117 4.562 1 92.19 279 SER A CA 1
ATOM 2084 C C . SER A 1 279 ? -7.012 12.141 4.078 1 92.19 279 SER A C 1
ATOM 2086 O O . SER A 1 279 ? -8.219 11.906 4.172 1 92.19 279 SER A O 1
ATOM 2088 N N . ASN A 1 280 ? -6.527 13.258 3.51 1 89.62 280 ASN A N 1
ATOM 2089 C CA . ASN A 1 280 ? -7.422 14.359 3.176 1 89.62 280 ASN A CA 1
ATOM 2090 C C . ASN A 1 280 ? -7.781 14.359 1.693 1 89.62 280 ASN A C 1
ATOM 2092 O O . ASN A 1 280 ? -8.297 15.352 1.176 1 89.62 280 ASN A O 1
ATOM 2096 N N . VAL A 1 281 ? -7.551 13.352 1.031 1 90.5 281 VAL A N 1
ATOM 2097 C CA . VAL A 1 281 ? -7.828 13.25 -0.399 1 90.5 281 VAL A CA 1
ATOM 2098 C C . VAL A 1 281 ? -8.766 12.078 -0.667 1 90.5 281 VAL A C 1
ATOM 2100 O O . VAL A 1 281 ? -8.555 10.977 -0.159 1 90.5 281 VAL A O 1
ATOM 2103 N N . VAL A 1 282 ? -9.836 12.344 -1.396 1 94.56 282 VAL A N 1
ATOM 2104 C CA . VAL A 1 282 ? -10.664 11.25 -1.888 1 94.56 282 VAL A CA 1
ATOM 2105 C C . VAL A 1 282 ? -9.82 10.305 -2.75 1 94.56 282 VAL A C 1
ATOM 2107 O O . VAL A 1 282 ? -9.195 10.742 -3.719 1 94.56 282 VAL A O 1
ATOM 2110 N N . ALA A 1 283 ? -9.797 9.039 -2.301 1 95.38 283 ALA A N 1
ATOM 2111 C CA . ALA A 1 283 ? -8.922 8.094 -2.994 1 95.38 283 ALA A CA 1
ATOM 2112 C C . ALA A 1 283 ? -9.328 7.945 -4.457 1 95.38 283 ALA A C 1
ATOM 2114 O O . ALA A 1 283 ? -10.5 7.684 -4.758 1 95.38 283 ALA A O 1
ATOM 2115 N N . GLU A 1 284 ? -8.352 8.117 -5.34 1 95.94 284 GLU A N 1
ATOM 2116 C CA . GLU A 1 284 ? -8.688 8.086 -6.762 1 95.94 284 GLU A CA 1
ATOM 2117 C C . GLU A 1 284 ? -8.305 6.742 -7.383 1 95.94 284 GLU A C 1
ATOM 2119 O O . GLU A 1 284 ? -8.773 6.406 -8.477 1 95.94 284 GLU A O 1
ATOM 2124 N N . GLU A 1 285 ? -7.418 5.977 -6.754 1 97.31 285 GLU A N 1
ATOM 2125 C CA . GLU A 1 285 ? -7.012 4.676 -7.285 1 97.31 285 GLU A CA 1
ATOM 2126 C C . GLU A 1 285 ? -6.66 3.707 -6.16 1 97.31 285 GLU A C 1
ATOM 2128 O O . GLU A 1 285 ? -5.902 4.055 -5.254 1 97.31 285 GLU A O 1
ATOM 2133 N N . ILE A 1 286 ? -7.168 2.523 -6.156 1 97.94 286 ILE A N 1
ATOM 2134 C CA . ILE A 1 286 ? -6.867 1.454 -5.211 1 97.94 286 ILE A CA 1
ATOM 2135 C C . ILE A 1 286 ? -6.832 0.114 -5.945 1 97.94 286 ILE A C 1
ATOM 2137 O O . ILE A 1 286 ? -7.676 -0.151 -6.809 1 97.94 286 ILE A O 1
ATOM 2141 N N . THR A 1 287 ? -5.84 -0.703 -5.645 1 98.44 287 THR A N 1
ATOM 2142 C CA . THR A 1 287 ? -5.695 -2.018 -6.258 1 98.44 287 THR A CA 1
ATOM 2143 C C . THR A 1 287 ? -5.805 -3.119 -5.207 1 98.44 287 THR A C 1
ATOM 2145 O O . THR A 1 287 ? -5.246 -3 -4.113 1 98.44 287 THR A O 1
ATOM 2148 N N . ILE A 1 288 ? -6.559 -4.18 -5.566 1 98.38 288 ILE A N 1
ATOM 2149 C CA . ILE A 1 288 ? -6.633 -5.359 -4.715 1 98.38 288 ILE A CA 1
ATOM 2150 C C . ILE A 1 288 ? -6.062 -6.566 -5.453 1 98.38 288 ILE A C 1
ATOM 2152 O O . ILE A 1 288 ? -6.09 -6.617 -6.684 1 98.38 288 ILE A O 1
ATOM 2156 N N . HIS A 1 289 ? -5.492 -7.465 -4.73 1 96.94 289 HIS A N 1
ATOM 2157 C CA . HIS A 1 289 ? -5.023 -8.766 -5.188 1 96.94 289 HIS A CA 1
ATOM 2158 C C . HIS A 1 289 ? -5.777 -9.898 -4.496 1 96.94 289 HIS A C 1
ATOM 2160 O O . HIS A 1 289 ? -5.801 -9.977 -3.266 1 96.94 289 HIS A O 1
ATOM 2166 N N . GLY A 1 290 ? -6.402 -10.719 -5.312 1 97.12 290 GLY A N 1
ATOM 2167 C CA . GLY A 1 290 ? -7.188 -11.805 -4.758 1 97.12 290 GLY A CA 1
ATOM 2168 C C . GLY A 1 290 ? -7.133 -13.07 -5.598 1 97.12 290 GLY A C 1
ATOM 2169 O O . GLY A 1 290 ? -6.312 -13.18 -6.512 1 97.12 290 GLY A O 1
ATOM 2170 N N . GLU A 1 291 ? -7.926 -14.055 -5.145 1 96.94 291 GLU A N 1
ATOM 2171 C CA . GLU A 1 291 ? -8.055 -15.312 -5.875 1 96.94 291 GLU A CA 1
ATOM 2172 C C . GLU A 1 291 ? -9.438 -15.93 -5.668 1 96.94 291 GLU A C 1
ATOM 2174 O O . GLU A 1 291 ? -10.141 -15.594 -4.715 1 96.94 291 GLU A O 1
ATOM 2179 N N . VAL A 1 292 ? -9.797 -16.719 -6.629 1 97.44 292 VAL A N 1
ATOM 2180 C CA . VAL A 1 292 ? -10.945 -17.625 -6.504 1 97.44 292 VAL A CA 1
ATOM 2181 C C . VAL A 1 292 ? -10.5 -19.062 -6.73 1 97.44 292 VAL A C 1
ATOM 2183 O O . VAL A 1 292 ? -9.562 -19.312 -7.488 1 97.44 292 VAL A O 1
ATOM 2186 N N . ARG A 1 293 ? -11.125 -19.984 -6.055 1 96.19 293 ARG A N 1
ATOM 2187 C CA . ARG A 1 293 ? -10.875 -21.406 -6.23 1 96.19 293 ARG A CA 1
ATOM 2188 C C . ARG A 1 293 ? -12.188 -22.188 -6.293 1 96.19 293 ARG A C 1
ATOM 2190 O O . ARG A 1 293 ? -13.227 -21.703 -5.832 1 96.19 293 ARG A O 1
ATOM 2197 N N . GLY A 1 294 ? -12.18 -23.281 -6.93 1 96.25 294 GLY A N 1
ATOM 2198 C CA . GLY A 1 294 ? -13.258 -24.25 -6.992 1 96.25 294 GLY A CA 1
ATOM 2199 C C . GLY A 1 294 ? -12.773 -25.688 -7.004 1 96.25 294 GLY A C 1
ATOM 2200 O O . GLY A 1 294 ? -11.711 -25.984 -7.551 1 96.25 294 GLY A O 1
ATOM 2201 N N . GLU A 1 295 ? -13.555 -26.516 -6.402 1 94.56 295 GLU A N 1
ATOM 2202 C CA . GLU A 1 295 ? -13.242 -27.938 -6.426 1 94.56 295 GLU A CA 1
ATOM 2203 C C . GLU A 1 295 ? -13.172 -28.469 -7.855 1 94.56 295 GLU A C 1
ATOM 2205 O O . GLU A 1 295 ? -12.492 -29.453 -8.125 1 94.56 295 GLU A O 1
ATOM 2210 N N . THR A 1 296 ? -13.867 -27.797 -8.695 1 95 296 THR A N 1
ATOM 2211 C CA . THR A 1 296 ? -13.812 -28.062 -10.125 1 95 296 THR A CA 1
ATOM 2212 C C . THR A 1 296 ? -13.539 -26.781 -10.906 1 95 296 THR A C 1
ATOM 2214 O O . THR A 1 296 ? -13.68 -25.672 -10.367 1 95 296 THR A O 1
ATOM 2217 N N . THR A 1 297 ? -13.156 -26.984 -12.18 1 96.69 297 THR A N 1
ATOM 2218 C CA . THR A 1 297 ? -12.922 -25.812 -13.031 1 96.69 297 THR A CA 1
ATOM 2219 C C . THR A 1 297 ? -14.203 -25.016 -13.203 1 96.69 297 THR A C 1
ATOM 2221 O O . THR A 1 297 ? -14.18 -23.781 -13.156 1 96.69 297 THR A O 1
ATOM 2224 N N . ALA A 1 298 ? -15.297 -25.703 -13.359 1 97.06 298 ALA A N 1
ATOM 2225 C CA . ALA A 1 298 ? -16.578 -25.031 -13.531 1 97.06 298 ALA A CA 1
ATOM 2226 C C . ALA A 1 298 ? -16.922 -24.188 -12.305 1 97.06 298 ALA A C 1
ATOM 2228 O O . ALA A 1 298 ? -17.453 -23.078 -12.438 1 97.06 298 ALA A O 1
ATOM 2229 N N . LEU A 1 299 ? -16.656 -24.672 -11.148 1 96.94 299 LEU A N 1
ATOM 2230 C CA . LEU A 1 299 ? -16.953 -23.969 -9.906 1 96.94 299 LEU A CA 1
ATOM 2231 C C . LEU A 1 299 ? -16.031 -22.766 -9.734 1 96.94 299 LEU A C 1
ATOM 2233 O O . LEU A 1 299 ? -16.453 -21.719 -9.219 1 96.94 299 LEU A O 1
ATOM 2237 N N . MET A 1 300 ? -14.797 -22.938 -10.109 1 97.56 300 MET A N 1
ATOM 2238 C CA . MET A 1 300 ? -13.891 -21.797 -10.125 1 97.56 300 MET A CA 1
ATOM 2239 C C . MET A 1 300 ? -14.383 -20.719 -11.078 1 97.56 300 MET A C 1
ATOM 2241 O O . MET A 1 300 ? -14.383 -19.531 -10.742 1 97.56 300 MET A O 1
ATOM 2245 N N . GLU A 1 301 ? -14.852 -21.094 -12.266 1 97.62 301 GLU A N 1
ATOM 2246 C CA . GLU A 1 301 ? -15.375 -20.156 -13.25 1 97.62 301 GLU A CA 1
ATOM 2247 C C . GLU A 1 301 ? -16.609 -19.438 -12.719 1 97.62 301 GLU A C 1
ATOM 2249 O O . GLU A 1 301 ? -16.797 -18.25 -12.961 1 97.62 301 GLU A O 1
ATOM 2254 N N . TYR A 1 302 ? -17.469 -20.188 -11.992 1 97.56 302 TYR A N 1
ATOM 2255 C CA . TYR A 1 302 ? -18.625 -19.578 -11.328 1 97.56 302 TYR A CA 1
ATOM 2256 C C . TYR A 1 302 ? -18.188 -18.484 -10.375 1 97.56 302 TYR A C 1
ATOM 2258 O O . TYR A 1 302 ? -18.688 -17.359 -10.445 1 97.56 302 TYR A O 1
ATOM 2266 N N . ALA A 1 303 ? -17.219 -18.812 -9.5 1 97.94 303 ALA A N 1
ATOM 2267 C CA . ALA A 1 303 ? -16.734 -17.859 -8.508 1 97.94 303 ALA A CA 1
ATOM 2268 C C . ALA A 1 303 ? -16.125 -16.641 -9.188 1 97.94 303 ALA A C 1
ATOM 2270 O O . ALA A 1 303 ? -16.344 -15.5 -8.766 1 97.94 303 ALA A O 1
ATOM 2271 N N . ARG A 1 304 ? -15.383 -16.875 -10.227 1 98.12 304 ARG A N 1
ATOM 2272 C CA . ARG A 1 304 ? -14.719 -15.805 -10.953 1 98.12 304 ARG A CA 1
ATOM 2273 C C . ARG A 1 304 ? -15.734 -14.875 -11.609 1 98.12 304 ARG A C 1
ATOM 2275 O O . ARG A 1 304 ? -15.602 -13.656 -11.539 1 98.12 304 ARG A O 1
ATOM 2282 N N . THR A 1 305 ? -16.703 -15.461 -12.219 1 98.25 305 THR A N 1
ATOM 2283 C CA . THR A 1 305 ? -17.75 -14.695 -12.898 1 98.25 305 THR A CA 1
ATOM 2284 C C . THR A 1 305 ? -18.516 -13.828 -11.898 1 98.25 305 THR A C 1
ATOM 2286 O O . THR A 1 305 ? -18.766 -12.648 -12.164 1 98.25 305 THR A O 1
ATOM 2289 N N . GLU A 1 306 ? -18.891 -14.414 -10.789 1 98.44 306 GLU A N 1
ATOM 2290 C CA . GLU A 1 306 ? -19.578 -13.664 -9.742 1 98.44 306 GLU A CA 1
ATOM 2291 C C . GLU A 1 306 ? -18.703 -12.539 -9.211 1 98.44 306 GLU A C 1
ATOM 2293 O O . GLU A 1 306 ? -19.172 -11.422 -8.992 1 98.44 306 GLU A O 1
ATOM 2298 N N . LEU A 1 307 ? -17.438 -12.859 -8.969 1 98.44 307 LEU A N 1
ATOM 2299 C CA . LEU A 1 307 ? -16.5 -11.852 -8.469 1 98.44 307 LEU A CA 1
ATOM 2300 C C . LEU A 1 307 ? -16.422 -10.672 -9.438 1 98.44 307 LEU A C 1
ATOM 2302 O O . LEU A 1 307 ? -16.484 -9.516 -9.016 1 98.44 307 LEU A O 1
ATOM 2306 N N . GLU A 1 308 ? -16.266 -10.977 -10.695 1 98.19 308 GLU A N 1
ATOM 2307 C CA . GLU A 1 308 ? -16.141 -9.938 -11.711 1 98.19 308 GLU A CA 1
ATOM 2308 C C . GLU A 1 308 ? -17.406 -9.07 -11.758 1 98.19 308 GLU A C 1
ATOM 2310 O O . GLU A 1 308 ? -17.312 -7.844 -11.852 1 98.19 308 GLU A O 1
ATOM 2315 N N . ARG A 1 309 ? -18.547 -9.688 -11.703 1 98.31 309 ARG A N 1
ATOM 2316 C CA . ARG A 1 309 ? -19.812 -8.953 -11.648 1 98.31 309 ARG A CA 1
ATOM 2317 C C . ARG A 1 309 ? -19.844 -8.008 -10.453 1 98.31 309 ARG A C 1
ATOM 2319 O O . ARG A 1 309 ? -20.25 -6.848 -10.586 1 98.31 309 ARG A O 1
ATOM 2326 N N . ILE A 1 310 ? -19.438 -8.5 -9.312 1 98.56 310 ILE A N 1
ATOM 2327 C CA . ILE A 1 310 ? -19.438 -7.73 -8.078 1 98.56 310 ILE A CA 1
ATOM 2328 C C . ILE A 1 310 ? -18.484 -6.551 -8.203 1 98.56 310 ILE A C 1
ATOM 2330 O O . ILE A 1 310 ? -18.812 -5.43 -7.809 1 98.56 310 ILE A O 1
ATOM 2334 N N . LEU A 1 311 ? -17.266 -6.809 -8.773 1 98.69 311 LEU A N 1
ATOM 2335 C CA . LEU A 1 311 ? -16.281 -5.754 -8.953 1 98.69 311 LEU A CA 1
ATOM 2336 C C . LEU A 1 311 ? -16.844 -4.617 -9.805 1 98.69 311 LEU A C 1
ATOM 2338 O O . LEU A 1 311 ? -16.75 -3.449 -9.422 1 98.69 311 LEU A O 1
ATOM 2342 N N . TYR A 1 312 ? -17.484 -4.914 -10.891 1 98.62 312 TYR A N 1
ATOM 2343 C CA . TYR A 1 312 ? -18.047 -3.914 -11.789 1 98.62 312 TYR A CA 1
ATOM 2344 C C . TYR A 1 312 ? -19.188 -3.164 -11.117 1 98.62 312 TYR A C 1
ATOM 2346 O O . TYR A 1 312 ? -19.266 -1.936 -11.203 1 98.62 312 TYR A O 1
ATOM 2354 N N . ALA A 1 313 ? -20.109 -3.863 -10.43 1 98.75 313 ALA A N 1
ATOM 2355 C CA . ALA A 1 313 ? -21.266 -3.248 -9.781 1 98.75 313 ALA A CA 1
ATOM 2356 C C . ALA A 1 313 ? -20.828 -2.33 -8.648 1 98.75 313 ALA A C 1
ATOM 2358 O O . ALA A 1 313 ? -21.406 -1.256 -8.453 1 98.75 313 ALA A O 1
ATOM 2359 N N . ALA A 1 314 ? -19.859 -2.799 -7.82 1 98.5 314 ALA A N 1
ATOM 2360 C CA . ALA A 1 314 ? -19.344 -1.997 -6.719 1 98.5 314 ALA A CA 1
ATOM 2361 C C . ALA A 1 314 ? -18.734 -0.697 -7.23 1 98.5 314 ALA A C 1
ATOM 2363 O O . ALA A 1 314 ? -18.953 0.37 -6.652 1 98.5 314 ALA A O 1
ATOM 2364 N N . ALA A 1 315 ? -17.891 -0.81 -8.336 1 98.56 315 ALA A N 1
ATOM 2365 C CA . ALA A 1 315 ? -17.297 0.386 -8.938 1 98.56 315 ALA A CA 1
ATOM 2366 C C . ALA A 1 315 ? -18.391 1.345 -9.414 1 98.56 315 ALA A C 1
ATOM 2368 O O . ALA A 1 315 ? -18.359 2.537 -9.109 1 98.56 315 ALA A O 1
ATOM 2369 N N . GLU A 1 316 ? -19.406 0.863 -10.102 1 98.25 316 GLU A N 1
ATOM 2370 C CA . GLU A 1 316 ? -20.5 1.666 -10.633 1 98.25 316 GLU A CA 1
ATOM 2371 C C . GLU A 1 316 ? -21.25 2.371 -9.516 1 98.25 316 GLU A C 1
ATOM 2373 O O . GLU A 1 316 ? -21.641 3.533 -9.648 1 98.25 316 GLU A O 1
ATOM 2378 N N . MET A 1 317 ? -21.547 1.683 -8.445 1 97.94 317 MET A N 1
ATOM 2379 C CA . MET A 1 317 ? -22.266 2.221 -7.297 1 97.94 317 MET A CA 1
ATOM 2380 C C . MET A 1 317 ? -21.625 3.514 -6.801 1 97.94 317 MET A C 1
ATOM 2382 O O . MET A 1 317 ? -22.312 4.379 -6.254 1 97.94 317 MET A O 1
ATOM 2386 N N . HIS A 1 318 ? -20.312 3.703 -6.965 1 97.81 318 HIS A N 1
ATOM 2387 C CA . HIS A 1 318 ? -19.578 4.84 -6.41 1 97.81 318 HIS A CA 1
ATOM 2388 C C . HIS A 1 318 ? -19 5.711 -7.516 1 97.81 318 HIS A C 1
ATOM 2390 O O . HIS A 1 318 ? -18.016 6.422 -7.297 1 97.81 318 HIS A O 1
ATOM 2396 N N . ASP A 1 319 ? -19.562 5.547 -8.742 1 98.06 319 ASP A N 1
ATOM 2397 C CA . ASP A 1 319 ? -19.172 6.352 -9.898 1 98.06 319 ASP A CA 1
ATOM 2398 C C . ASP A 1 319 ? -17.688 6.184 -10.219 1 98.06 319 ASP A C 1
ATOM 2400 O O . ASP A 1 319 ? -17 7.16 -10.492 1 98.06 319 ASP A O 1
ATOM 2404 N N . CYS A 1 320 ? -17.141 4.973 -10.008 1 98.31 320 CYS A N 1
ATOM 2405 C CA . CYS A 1 320 ? -15.773 4.598 -10.344 1 98.31 320 CYS A CA 1
ATOM 2406 C C . CYS A 1 320 ? -15.75 3.596 -11.492 1 98.31 320 CYS A C 1
ATOM 2408 O O . CYS A 1 320 ? -16.781 3.061 -11.875 1 98.31 320 CYS A O 1
ATOM 2410 N N . ASP A 1 321 ? -14.555 3.455 -12.086 1 98.31 321 ASP A N 1
ATOM 2411 C CA . ASP A 1 321 ? -14.258 2.354 -12.992 1 98.31 321 ASP A CA 1
ATOM 2412 C C . ASP A 1 321 ? -13.414 1.284 -12.305 1 98.31 321 ASP A C 1
ATOM 2414 O O . ASP A 1 321 ? -12.828 1.534 -11.25 1 98.31 321 ASP A O 1
ATOM 2418 N N . VAL A 1 322 ? -13.422 0.106 -12.844 1 98.5 322 VAL A N 1
ATOM 2419 C CA . VAL A 1 322 ? -12.57 -0.958 -12.328 1 98.5 322 VAL A CA 1
ATOM 2420 C C . VAL A 1 322 ? -12.031 -1.8 -13.484 1 98.5 322 VAL A C 1
ATOM 2422 O O . VAL A 1 322 ? -12.711 -1.986 -14.492 1 98.5 322 VAL A O 1
ATOM 2425 N N . ARG A 1 323 ? -10.867 -2.188 -13.5 1 97.56 323 ARG A N 1
ATOM 2426 C CA . ARG A 1 323 ? -10.211 -3.055 -14.477 1 97.56 323 ARG A CA 1
ATOM 2427 C C . ARG A 1 323 ? -9.781 -4.371 -13.836 1 97.56 323 ARG A C 1
ATOM 2429 O O . ARG A 1 323 ? -8.625 -4.523 -13.438 1 97.56 323 ARG A O 1
ATOM 2436 N N . PRO A 1 324 ? -10.625 -5.375 -13.75 1 97.38 324 PRO A N 1
ATOM 2437 C CA . PRO A 1 324 ? -10.227 -6.711 -13.297 1 97.38 324 PRO A CA 1
ATOM 2438 C C . PRO A 1 324 ? -9.344 -7.438 -14.305 1 97.38 324 PRO A C 1
ATOM 2440 O O . PRO A 1 324 ? -9.555 -7.32 -15.516 1 97.38 324 PRO A O 1
ATOM 2443 N N . ARG A 1 325 ? -8.359 -8.109 -13.82 1 96.12 325 ARG A N 1
ATOM 2444 C CA . ARG A 1 325 ? -7.477 -8.914 -14.656 1 96.12 325 ARG A CA 1
ATOM 2445 C C . ARG A 1 325 ? -7.203 -10.273 -14.008 1 96.12 325 ARG A C 1
ATOM 2447 O O . ARG A 1 325 ? -6.887 -10.344 -12.82 1 96.12 325 ARG A O 1
ATOM 2454 N N . VAL A 1 326 ? -7.367 -11.273 -14.773 1 95.31 326 VAL A N 1
ATOM 2455 C CA . VAL A 1 326 ? -6.867 -12.578 -14.359 1 95.31 326 VAL A CA 1
ATOM 2456 C C . VAL A 1 326 ? -5.367 -12.664 -14.617 1 95.31 326 VAL A C 1
ATOM 2458 O O . VAL A 1 326 ? -4.926 -12.586 -15.773 1 95.31 326 VAL A O 1
ATOM 2461 N N . ILE A 1 327 ? -4.664 -12.844 -13.586 1 93.88 327 ILE A N 1
ATOM 2462 C CA . ILE A 1 327 ? -3.209 -12.82 -13.672 1 93.88 327 ILE A CA 1
ATOM 2463 C C . ILE A 1 327 ? -2.689 -14.211 -14.023 1 93.88 327 ILE A C 1
ATOM 2465 O O . ILE A 1 327 ? -1.675 -14.352 -14.703 1 93.88 327 ILE A O 1
ATOM 2469 N N . SER A 1 328 ? -3.283 -15.188 -13.469 1 95.31 328 SER A N 1
ATOM 2470 C CA . SER A 1 328 ? -2.982 -16.594 -13.711 1 95.31 328 SER A CA 1
ATOM 2471 C C . SER A 1 328 ? -4.145 -17.484 -13.297 1 95.31 328 SER A C 1
ATOM 2473 O O . SER A 1 328 ? -5.051 -17.047 -12.586 1 95.31 328 SER A O 1
ATOM 2475 N N . GLU A 1 329 ? -4.137 -18.688 -13.828 1 96.06 329 GLU A N 1
ATOM 2476 C CA . GLU A 1 329 ? -5.16 -19.656 -13.469 1 96.06 329 GLU A CA 1
ATOM 2477 C C . GLU A 1 329 ? -4.668 -21.078 -13.695 1 96.06 329 GLU A C 1
ATOM 2479 O O . GLU A 1 329 ? -3.619 -21.297 -14.312 1 96.06 329 GLU A O 1
ATOM 2484 N N . SER A 1 330 ? -5.336 -22.062 -13.195 1 96.69 330 SER A N 1
ATOM 2485 C CA . SER A 1 330 ? -5.102 -23.484 -13.43 1 96.69 330 SER A CA 1
ATOM 2486 C C . SER A 1 330 ? -6.391 -24.281 -13.297 1 96.69 330 SER A C 1
ATOM 2488 O O . SER A 1 330 ? -7.223 -24 -12.438 1 96.69 330 SER A O 1
ATOM 2490 N N . PRO A 1 331 ? -6.605 -25.203 -14.164 1 96.94 331 PRO A N 1
ATOM 2491 C CA . PRO A 1 331 ? -7.797 -26.062 -14.078 1 96.94 331 PRO A CA 1
ATOM 2492 C C . PRO A 1 331 ? -7.648 -27.188 -13.062 1 96.94 331 PRO A C 1
ATOM 2494 O O . PRO A 1 331 ? -6.555 -27.406 -12.531 1 96.94 331 PRO A O 1
ATOM 2497 N N . SER A 1 332 ? -8.773 -27.797 -12.734 1 96.75 332 SER A N 1
ATOM 2498 C CA . SER A 1 332 ? -8.797 -29.016 -11.938 1 96.75 332 SER A CA 1
ATOM 2499 C C . SER A 1 332 ? -8.852 -30.25 -12.836 1 96.75 332 SER A C 1
ATOM 2501 O O . SER A 1 332 ? -9.797 -30.438 -13.602 1 96.75 332 SER A O 1
ATOM 2503 N N . VAL A 1 333 ? -7.816 -31.078 -12.781 1 96.81 333 VAL A N 1
ATOM 2504 C CA . VAL A 1 333 ? -7.723 -32.281 -13.594 1 96.81 333 VAL A CA 1
ATOM 2505 C C . VAL A 1 333 ? -7.23 -33.438 -12.734 1 96.81 333 VAL A C 1
ATOM 2507 O O . VAL A 1 333 ? -6.219 -33.344 -12.039 1 96.81 333 VAL A O 1
ATOM 2510 N N . ASP A 1 334 ? -7.938 -34.562 -12.766 1 97.12 334 ASP A N 1
ATOM 2511 C CA . ASP A 1 334 ? -7.574 -35.719 -11.961 1 97.12 334 ASP A CA 1
ATOM 2512 C C . ASP A 1 334 ? -6.664 -36.656 -12.75 1 97.12 334 ASP A C 1
ATOM 2514 O O . ASP A 1 334 ? -6.707 -36.688 -13.984 1 97.12 334 ASP A O 1
ATOM 2518 N N . SER A 1 335 ? -5.898 -37.469 -12.039 1 98.12 335 SER A N 1
ATOM 2519 C CA . SER A 1 335 ? -5.102 -38.531 -12.633 1 98.12 335 SER A CA 1
ATOM 2520 C C . SER A 1 335 ? -5.988 -39.594 -13.25 1 98.12 335 SER A C 1
ATOM 2522 O O . SER A 1 335 ? -7.039 -39.938 -12.695 1 98.12 335 SER A O 1
ATOM 2524 N N . ASP A 1 336 ? -5.547 -40.125 -14.375 1 97.5 336 ASP A N 1
ATOM 2525 C CA . ASP A 1 336 ? -6.27 -41.219 -15.031 1 97.5 336 ASP A CA 1
ATOM 2526 C C . ASP A 1 336 ? -6.102 -42.531 -14.273 1 97.5 336 ASP A C 1
ATOM 2528 O O . ASP A 1 336 ? -4.98 -42.938 -13.961 1 97.5 336 ASP A O 1
ATOM 2532 N N . PRO A 1 337 ? -7.227 -43.188 -13.969 1 96.94 337 PRO A N 1
ATOM 2533 C CA . PRO A 1 337 ? -7.133 -44.438 -13.211 1 96.94 337 PRO A CA 1
ATOM 2534 C C . PRO A 1 337 ? -6.234 -45.469 -13.883 1 96.94 337 PRO A C 1
ATOM 2536 O O . PRO A 1 337 ? -5.488 -46.188 -13.195 1 96.94 337 PRO A O 1
ATOM 2539 N N . ARG A 1 338 ? -6.273 -45.531 -15.172 1 96.44 338 ARG A N 1
ATOM 2540 C CA . ARG A 1 338 ? -5.488 -46.5 -15.891 1 96.44 338 ARG A CA 1
ATOM 2541 C C . ARG A 1 338 ? -3.994 -46.281 -15.672 1 96.44 338 ARG A C 1
ATOM 2543 O O . ARG A 1 338 ? -3.258 -47.25 -15.375 1 96.44 338 ARG A O 1
ATOM 2550 N N . LEU A 1 339 ? -3.574 -45.094 -15.852 1 97.62 339 LEU A N 1
ATOM 2551 C CA . LEU A 1 339 ? -2.154 -44.781 -15.688 1 97.62 339 LEU A CA 1
ATOM 2552 C C . LEU A 1 339 ? -1.754 -44.844 -14.219 1 97.62 339 LEU A C 1
ATOM 2554 O O . LEU A 1 339 ? -0.672 -45.344 -13.883 1 97.62 339 LEU A O 1
ATOM 2558 N N . ARG A 1 340 ? -2.605 -44.375 -13.359 1 97.38 340 ARG A N 1
ATOM 2559 C CA . ARG A 1 340 ? -2.367 -44.438 -11.922 1 97.38 340 ARG A CA 1
ATOM 2560 C C . ARG A 1 340 ? -2.148 -45.875 -11.461 1 97.38 340 ARG A C 1
ATOM 2562 O O . ARG A 1 340 ? -1.253 -46.156 -10.656 1 97.38 340 ARG A O 1
ATOM 2569 N N . ASP A 1 341 ? -2.941 -46.75 -11.961 1 97.44 341 ASP A N 1
ATOM 2570 C CA . ASP A 1 341 ? -2.836 -48.156 -11.578 1 97.44 341 ASP A CA 1
ATOM 2571 C C . ASP A 1 341 ? -1.502 -48.75 -12.023 1 97.44 341 ASP A C 1
ATOM 2573 O O . ASP A 1 341 ? -0.896 -49.562 -11.305 1 97.44 341 ASP A O 1
ATOM 2577 N N . LEU A 1 342 ? -1.1 -48.375 -13.195 1 97.81 342 LEU A N 1
ATOM 2578 C CA . LEU A 1 342 ? 0.203 -48.812 -13.672 1 97.81 342 LEU A CA 1
ATOM 2579 C C . LEU A 1 342 ? 1.321 -48.281 -12.781 1 97.81 342 LEU A C 1
ATOM 2581 O O . LEU A 1 342 ? 2.25 -49.031 -12.438 1 97.81 342 LEU A O 1
ATOM 2585 N N . VAL A 1 343 ? 1.25 -47.031 -12.438 1 98.5 343 VAL A N 1
ATOM 2586 C CA . VAL A 1 343 ? 2.252 -46.406 -11.578 1 98.5 343 VAL A CA 1
ATOM 2587 C C . VAL A 1 343 ? 2.316 -47.156 -10.242 1 98.5 343 VAL A C 1
ATOM 2589 O O . VAL A 1 343 ? 3.404 -47.438 -9.742 1 98.5 343 VAL A O 1
ATOM 2592 N N . ALA A 1 344 ? 1.152 -47.438 -9.742 1 98.44 344 ALA A N 1
ATOM 2593 C CA . ALA A 1 344 ? 1.081 -48.156 -8.461 1 98.44 344 ALA A CA 1
ATOM 2594 C C . ALA A 1 344 ? 1.74 -49.531 -8.555 1 98.44 344 ALA A C 1
ATOM 2596 O O . ALA A 1 344 ? 2.506 -49.906 -7.664 1 98.44 344 ALA A O 1
ATOM 2597 N N . GLU A 1 345 ? 1.402 -50.188 -9.562 1 97.88 345 GLU A N 1
ATOM 2598 C CA . GLU A 1 345 ? 1.949 -51.531 -9.766 1 97.88 345 GLU A CA 1
ATOM 2599 C C . GLU A 1 345 ? 3.473 -51.5 -9.859 1 97.88 345 GLU A C 1
ATOM 2601 O O . GLU A 1 345 ? 4.16 -52.281 -9.195 1 97.88 345 GLU A O 1
ATOM 2606 N N . VAL A 1 346 ? 3.984 -50.625 -10.625 1 97.81 346 VAL A N 1
ATOM 2607 C CA . VAL A 1 346 ? 5.418 -50.531 -10.883 1 97.81 346 VAL A CA 1
ATOM 2608 C C . VAL A 1 346 ? 6.145 -50.062 -9.633 1 97.81 346 VAL A C 1
ATOM 2610 O O . VAL A 1 346 ? 7.199 -50.562 -9.281 1 97.81 346 VAL A O 1
ATOM 2613 N N . ALA A 1 347 ? 5.594 -49.062 -8.969 1 98.25 347 ALA A N 1
ATOM 2614 C CA . ALA A 1 347 ? 6.227 -48.438 -7.801 1 98.25 347 ALA A CA 1
ATOM 2615 C C . ALA A 1 347 ? 6.445 -49.469 -6.699 1 98.25 347 ALA A C 1
ATOM 2617 O O . ALA A 1 347 ? 7.434 -49.406 -5.965 1 98.25 347 ALA A O 1
ATOM 2618 N N . GLY A 1 348 ? 5.527 -50.406 -6.625 1 97 348 GLY A N 1
ATOM 2619 C CA . GLY A 1 348 ? 5.613 -51.406 -5.594 1 97 348 GLY A CA 1
ATOM 2620 C C . GLY A 1 348 ? 6.867 -52.281 -5.699 1 97 348 GLY A C 1
ATOM 2621 O O . GLY A 1 348 ? 7.309 -52.844 -4.707 1 97 348 GLY A O 1
ATOM 2622 N N . GLY A 1 349 ? 7.477 -52.281 -6.852 1 96.94 349 GLY A N 1
ATOM 2623 C CA . GLY A 1 349 ? 8.648 -53.125 -7.074 1 96.94 349 GLY A CA 1
ATOM 2624 C C . GLY A 1 349 ? 9.953 -52.344 -6.98 1 96.94 349 GLY A C 1
ATOM 2625 O O . GLY A 1 349 ? 11.031 -52.938 -7.098 1 96.94 349 GLY A O 1
ATOM 2626 N N . VAL A 1 350 ? 9.891 -51.125 -6.715 1 97.25 350 VAL A N 1
ATOM 2627 C CA . VAL A 1 350 ? 11.078 -50.25 -6.707 1 97.25 350 VAL A CA 1
ATOM 2628 C C . VAL A 1 350 ? 11.734 -50.281 -5.328 1 97.25 350 VAL A C 1
ATOM 2630 O O . VAL A 1 350 ? 11.047 -50.188 -4.305 1 97.25 350 VAL A O 1
ATOM 2633 N N . ALA A 1 351 ? 13.016 -50.438 -5.309 1 96.25 351 ALA A N 1
ATOM 2634 C CA . ALA A 1 351 ? 13.766 -50.469 -4.051 1 96.25 351 ALA A CA 1
ATOM 2635 C C . ALA A 1 351 ? 13.594 -49.156 -3.303 1 96.25 351 ALA A C 1
ATOM 2637 O O . ALA A 1 351 ? 13.695 -48.062 -3.898 1 96.25 351 ALA A O 1
ATOM 2638 N N . GLY A 1 352 ? 13.305 -49.219 -2.025 1 96.62 352 GLY A N 1
ATOM 2639 C CA . GLY A 1 352 ? 13.156 -48.031 -1.201 1 96.62 352 GLY A CA 1
ATOM 2640 C C . GLY A 1 352 ? 11.711 -47.625 -1.021 1 96.62 352 GLY A C 1
ATOM 2641 O O . GLY A 1 352 ? 11.391 -46.812 -0.13 1 96.62 352 GLY A O 1
ATOM 2642 N N . VAL A 1 353 ? 10.828 -48.156 -1.905 1 98.25 353 VAL A N 1
ATOM 2643 C CA . VAL A 1 353 ? 9.406 -47.875 -1.747 1 98.25 353 VAL A CA 1
ATOM 2644 C C . VAL A 1 353 ? 8.82 -48.781 -0.667 1 98.25 353 VAL A C 1
ATOM 2646 O O . VAL A 1 353 ? 8.922 -50 -0.76 1 98.25 353 VAL A O 1
ATOM 2649 N N . GLU A 1 354 ? 8.242 -48.188 0.323 1 98.19 354 GLU A N 1
ATOM 2650 C CA . GLU A 1 354 ? 7.691 -48.938 1.459 1 98.19 354 GLU A CA 1
ATOM 2651 C C . GLU A 1 354 ? 6.168 -48.969 1.405 1 98.19 354 GLU A C 1
ATOM 2653 O O . GLU A 1 354 ? 5.543 -49.875 1.946 1 98.19 354 GLU A O 1
ATOM 2658 N N . GLU A 1 355 ? 5.59 -48 0.843 1 98.38 355 GLU A N 1
ATOM 2659 C CA . GLU A 1 355 ? 4.137 -47.906 0.757 1 98.38 355 GLU A CA 1
ATOM 2660 C C . GLU A 1 355 ? 3.709 -47.25 -0.561 1 98.38 355 GLU A C 1
ATOM 2662 O O . GLU A 1 355 ? 4.297 -46.25 -0.996 1 98.38 355 GLU A O 1
ATOM 2667 N N . VAL A 1 356 ? 2.785 -47.875 -1.209 1 98.56 356 VAL A N 1
ATOM 2668 C CA . VAL A 1 356 ? 2.18 -47.312 -2.408 1 98.56 356 VAL A CA 1
ATOM 2669 C C . VAL A 1 356 ? 0.739 -46.906 -2.115 1 98.56 356 VAL A C 1
ATOM 2671 O O . VAL A 1 356 ? -0.08 -47.719 -1.717 1 98.56 356 VAL A O 1
ATOM 2674 N N . VAL A 1 357 ? 0.444 -45.656 -2.199 1 98.25 357 VAL A N 1
ATOM 2675 C CA . VAL A 1 357 ? -0.901 -45.094 -2.064 1 98.25 357 VAL A CA 1
ATOM 2676 C C . VAL A 1 357 ? -1.515 -44.906 -3.447 1 98.25 357 VAL A C 1
ATOM 2678 O O . VAL A 1 357 ? -1.014 -44.094 -4.242 1 98.25 357 VAL A O 1
ATOM 2681 N N . PRO A 1 358 ? -2.553 -45.562 -3.756 1 97.06 358 PRO A N 1
ATOM 2682 C CA . PRO A 1 358 ? -3.078 -45.469 -5.121 1 97.06 358 PRO A CA 1
ATOM 2683 C C . PRO A 1 358 ? -3.492 -44.062 -5.5 1 97.06 358 PRO A C 1
ATOM 2685 O O . PRO A 1 358 ? -3.189 -43.594 -6.605 1 97.06 358 PRO A O 1
ATOM 2688 N N . THR A 1 359 ? -4.262 -43.375 -4.57 1 97 359 THR A N 1
ATOM 2689 C CA . THR A 1 359 ? -4.695 -42.031 -4.84 1 97 359 THR A CA 1
ATOM 2690 C C . THR A 1 359 ? -4.734 -41.188 -3.553 1 97 359 THR A C 1
ATOM 2692 O O . THR A 1 359 ? -4.848 -41.75 -2.459 1 97 359 THR A O 1
ATOM 2695 N N . ALA A 1 360 ? -4.473 -39.938 -3.703 1 95.38 360 ALA A N 1
ATOM 2696 C CA . ALA A 1 360 ? -4.59 -38.969 -2.602 1 95.38 360 ALA A CA 1
ATOM 2697 C C . ALA A 1 360 ? -5.125 -37.625 -3.092 1 95.38 360 ALA A C 1
ATOM 2699 O O . ALA A 1 360 ? -4.926 -37.281 -4.25 1 95.38 360 ALA A O 1
ATOM 2700 N N . ASP A 1 361 ? -5.871 -36.938 -2.211 1 92.12 361 ASP A N 1
ATOM 2701 C CA . ASP A 1 361 ? -6.312 -35.594 -2.529 1 92.12 361 ASP A CA 1
ATOM 2702 C C . ASP A 1 361 ? -5.129 -34.625 -2.586 1 92.12 361 ASP A C 1
ATOM 2704 O O . ASP A 1 361 ? -4.242 -34.688 -1.732 1 92.12 361 ASP A O 1
ATOM 2708 N N . PHE A 1 362 ? -5.078 -33.844 -3.596 1 90.06 362 PHE A N 1
ATOM 2709 C CA . PHE A 1 362 ? -3.982 -32.875 -3.729 1 90.06 362 PHE A CA 1
ATOM 2710 C C . PHE A 1 362 ? -4.109 -31.766 -2.701 1 90.06 362 PHE A C 1
ATOM 2712 O O . PHE A 1 362 ? -3.129 -31.406 -2.055 1 90.06 362 PHE A O 1
ATOM 2719 N N . GLY A 1 363 ? -5.336 -31.188 -2.6 1 80.88 363 GLY A N 1
ATOM 2720 C CA . GLY A 1 363 ? -5.621 -30.156 -1.617 1 80.88 363 GLY A CA 1
ATOM 2721 C C . GLY A 1 363 ? -5.016 -28.812 -1.976 1 80.88 363 GLY A C 1
ATOM 2722 O O . GLY A 1 363 ? -5.102 -27.859 -1.196 1 80.88 363 GLY A O 1
ATOM 2723 N N . ALA A 1 364 ? -4.348 -28.688 -3.076 1 87.25 364 ALA A N 1
ATOM 2724 C CA . ALA A 1 364 ? -3.729 -27.438 -3.541 1 87.25 364 ALA A CA 1
ATOM 2725 C C . ALA A 1 364 ? -3.939 -27.25 -5.043 1 87.25 364 ALA A C 1
ATOM 2727 O O . ALA A 1 364 ? -4.684 -28.016 -5.668 1 87.25 364 ALA A O 1
ATOM 2728 N N . SER A 1 365 ? -3.42 -26.188 -5.516 1 92.06 365 SER A N 1
ATOM 2729 C CA . SER A 1 365 ? -3.5 -25.938 -6.949 1 92.06 365 SER A CA 1
ATOM 2730 C C . SER A 1 365 ? -2.176 -26.25 -7.641 1 92.06 365 SER A C 1
ATOM 2732 O O . SER A 1 365 ? -1.112 -26.156 -7.023 1 92.06 365 SER A O 1
ATOM 2734 N N . GLU A 1 366 ? -2.268 -26.656 -8.859 1 94.62 366 GLU A N 1
ATOM 2735 C CA . GLU A 1 366 ? -1.131 -27.094 -9.664 1 94.62 366 GLU A CA 1
ATOM 2736 C C . GLU A 1 366 ? -1.362 -26.797 -11.148 1 94.62 366 GLU A C 1
ATOM 2738 O O . GLU A 1 366 ? -2.367 -27.234 -11.719 1 94.62 366 GLU A O 1
ATOM 2743 N N . ASP A 1 367 ? -0.392 -26.078 -11.766 1 96.19 367 ASP A N 1
ATOM 2744 C CA . ASP A 1 367 ? -0.69 -25.672 -13.141 1 96.19 367 ASP A CA 1
ATOM 2745 C C . ASP A 1 367 ? -0.183 -26.719 -14.141 1 96.19 367 ASP A C 1
ATOM 2747 O O . ASP A 1 367 ? -0.427 -26.594 -15.344 1 96.19 367 ASP A O 1
ATOM 2751 N N . ALA A 1 368 ? 0.441 -27.875 -13.672 1 97.94 368 ALA A N 1
ATOM 2752 C CA . ALA A 1 368 ? 0.685 -29.031 -14.523 1 97.94 368 ALA A CA 1
ATOM 2753 C C . ALA A 1 368 ? -0.623 -29.578 -15.086 1 97.94 368 ALA A C 1
ATOM 2755 O O . ALA A 1 368 ? -0.617 -30.344 -16.062 1 97.94 368 ALA A O 1
ATOM 2756 N N . THR A 1 369 ? -1.674 -29.203 -14.438 1 98.12 369 THR A N 1
ATOM 2757 C CA . THR A 1 369 ? -2.992 -29.688 -14.836 1 98.12 369 THR A CA 1
ATOM 2758 C C . THR A 1 369 ? -3.342 -29.203 -16.25 1 98.12 369 THR A C 1
ATOM 2760 O O . THR A 1 369 ? -4.117 -29.859 -16.953 1 98.12 369 THR A O 1
ATOM 2763 N N . PHE A 1 370 ? -2.764 -28.125 -16.734 1 98.25 370 PHE A N 1
ATOM 2764 C CA . PHE A 1 370 ? -2.961 -27.719 -18.125 1 98.25 370 PHE A CA 1
ATOM 2765 C C . PHE A 1 370 ? -2.447 -28.781 -19.078 1 98.25 370 PHE A C 1
ATOM 2767 O O . PHE A 1 370 ? -3.1 -29.094 -20.078 1 98.25 370 PHE A O 1
ATOM 2774 N N . LEU A 1 371 ? -1.258 -29.281 -18.766 1 98.69 371 LEU A N 1
ATOM 2775 C CA . LEU A 1 371 ? -0.677 -30.328 -19.594 1 98.69 371 LEU A CA 1
ATOM 2776 C C . LEU A 1 371 ? -1.491 -31.609 -19.5 1 98.69 371 LEU A C 1
ATOM 2778 O O . LEU A 1 371 ? -1.759 -32.25 -20.516 1 98.69 371 LEU A O 1
ATOM 2782 N N . MET A 1 372 ? -1.849 -31.953 -18.297 1 98.56 372 MET A N 1
ATOM 2783 C CA . MET A 1 372 ? -2.654 -33.156 -18.094 1 98.56 372 MET A CA 1
ATOM 2784 C C . MET A 1 372 ? -3.955 -33.062 -18.891 1 98.56 372 MET A C 1
ATOM 2786 O O . MET A 1 372 ? -4.332 -34.031 -19.562 1 98.56 372 MET A O 1
ATOM 2790 N N . GLU A 1 373 ? -4.586 -31.969 -18.75 1 98.06 373 GLU A N 1
ATOM 2791 C CA . GLU A 1 373 ? -5.848 -31.75 -19.438 1 98.06 373 GLU A CA 1
ATOM 2792 C C . GLU A 1 373 ? -5.68 -31.906 -20.953 1 98.06 373 GLU A C 1
ATOM 2794 O O . GLU A 1 373 ? -6.484 -32.594 -21.609 1 98.06 373 GLU A O 1
ATOM 2799 N N . ARG A 1 374 ? -4.688 -31.312 -21.516 1 98 374 ARG A N 1
ATOM 2800 C CA . ARG A 1 374 ? -4.426 -31.391 -22.953 1 98 374 ARG A CA 1
ATOM 2801 C C . ARG A 1 374 ? -4.219 -32.844 -23.391 1 98 374 ARG A C 1
ATOM 2803 O O . ARG A 1 374 ? -4.758 -33.25 -24.422 1 98 374 ARG A O 1
ATOM 2810 N N . VAL A 1 375 ? -3.42 -33.594 -22.672 1 98.5 375 VAL A N 1
ATOM 2811 C CA . VAL A 1 375 ? -3.129 -34.969 -23 1 98.5 375 VAL A CA 1
ATOM 2812 C C . VAL A 1 375 ? -4.414 -35.812 -22.953 1 98.5 375 VAL A C 1
ATOM 2814 O O . VAL A 1 375 ? -4.699 -36.594 -23.859 1 98.5 375 VAL A O 1
ATOM 2817 N N . GLN A 1 376 ? -5.125 -35.594 -21.891 1 97.75 376 GLN A N 1
ATOM 2818 C CA . GLN A 1 376 ? -6.352 -36.344 -21.703 1 97.75 376 GLN A CA 1
ATOM 2819 C C . GLN A 1 376 ? -7.391 -36 -22.766 1 97.75 376 GLN A C 1
ATOM 2821 O O . GLN A 1 376 ? -8.094 -36.875 -23.281 1 97.75 376 GLN A O 1
ATOM 2826 N N . GLU A 1 377 ? -7.48 -34.781 -23.109 1 96.5 377 GLU A N 1
ATOM 2827 C CA . GLU A 1 377 ? -8.398 -34.312 -24.141 1 96.5 377 GLU A CA 1
ATOM 2828 C C . GLU A 1 377 ? -8.023 -34.906 -25.5 1 96.5 377 GLU A C 1
ATOM 2830 O O . GLU A 1 377 ? -8.883 -35.062 -26.375 1 96.5 377 GLU A O 1
ATOM 2835 N N . SER A 1 378 ? -6.785 -35.219 -25.656 1 96 378 SER A N 1
ATOM 2836 C CA . SER A 1 378 ? -6.301 -35.781 -26.922 1 96 378 SER A CA 1
ATOM 2837 C C . SER A 1 378 ? -6.34 -37.281 -26.906 1 96 378 SER A C 1
ATOM 2839 O O . SER A 1 378 ? -5.816 -37.938 -27.812 1 96 378 SER A O 1
ATOM 2841 N N . GLY A 1 379 ? -6.902 -37.844 -25.891 1 96.38 379 GLY A N 1
ATOM 2842 C CA . GLY A 1 379 ? -7.098 -39.281 -25.828 1 96.38 379 GLY A CA 1
ATOM 2843 C C . GLY A 1 379 ? -6 -40 -25.078 1 96.38 379 GLY A C 1
ATOM 2844 O O . GLY A 1 379 ? -6.031 -41.219 -24.953 1 96.38 379 GLY A O 1
ATOM 2845 N N . GLY A 1 380 ? -4.98 -39.219 -24.609 1 98.06 380 GLY A N 1
ATOM 2846 C CA . GLY A 1 380 ? -3.926 -39.812 -23.812 1 98.06 380 GLY A CA 1
ATOM 2847 C C . GLY A 1 380 ? -4.289 -39.938 -22.344 1 98.06 380 GLY A C 1
ATOM 2848 O O . GLY A 1 380 ? -5.438 -39.719 -21.953 1 98.06 380 GLY A O 1
ATOM 2849 N N . PHE A 1 381 ? -3.322 -40.438 -21.516 1 98.5 381 PHE A N 1
ATOM 2850 C CA . PHE A 1 381 ? -3.504 -40.656 -20.094 1 98.5 381 PHE A CA 1
ATOM 2851 C C . PHE A 1 381 ? -2.48 -39.844 -19.297 1 98.5 381 PHE A C 1
ATOM 2853 O O . PHE A 1 381 ? -1.318 -39.75 -19.688 1 98.5 381 PHE A O 1
ATOM 2860 N N . ALA A 1 382 ? -2.953 -39.25 -18.234 1 98.69 382 ALA A N 1
ATOM 2861 C CA . ALA A 1 382 ? -2.055 -38.469 -17.391 1 98.69 382 ALA A CA 1
ATOM 2862 C C . ALA A 1 382 ? -2.209 -38.844 -15.922 1 98.69 382 ALA A C 1
ATOM 2864 O O . ALA A 1 382 ? -3.309 -39.188 -15.477 1 98.69 382 ALA A O 1
ATOM 2865 N N . SER A 1 383 ? -1.155 -38.844 -15.188 1 98.62 383 SER A N 1
ATOM 2866 C CA . SER A 1 383 ? -1.153 -39.062 -13.742 1 98.62 383 SER A CA 1
ATOM 2867 C C . SER A 1 383 ? -0.138 -38.156 -13.062 1 98.62 383 SER A C 1
ATOM 2869 O O . SER A 1 383 ? 0.966 -37.938 -13.57 1 98.62 383 SER A O 1
ATOM 2871 N N . TYR A 1 384 ? -0.588 -37.562 -12.016 1 98.5 384 TYR A N 1
ATOM 2872 C CA . TYR A 1 384 ? 0.305 -36.781 -11.18 1 98.5 384 TYR A CA 1
ATOM 2873 C C . TYR A 1 384 ? 0.854 -37.594 -10.023 1 98.5 384 TYR A C 1
ATOM 2875 O O . TYR A 1 384 ? 0.127 -37.906 -9.078 1 98.5 384 TYR A O 1
ATOM 2883 N N . VAL A 1 385 ? 2.127 -37.875 -10.047 1 98.69 385 VAL A N 1
ATOM 2884 C CA . VAL A 1 385 ? 2.781 -38.844 -9.148 1 98.69 385 VAL A CA 1
ATOM 2885 C C . VAL A 1 385 ? 3.502 -38.062 -8.039 1 98.69 385 VAL A C 1
ATOM 2887 O O . VAL A 1 385 ? 4.133 -37.031 -8.289 1 98.69 385 VAL A O 1
ATOM 2890 N N . VAL A 1 386 ? 3.357 -38.562 -6.797 1 98.56 386 VAL A N 1
ATOM 2891 C CA . VAL A 1 386 ? 4.059 -38 -5.66 1 98.56 386 VAL A CA 1
ATOM 2892 C C . VAL A 1 386 ? 5.012 -39.031 -5.055 1 98.56 386 VAL A C 1
ATOM 2894 O O . VAL A 1 386 ? 4.633 -40.156 -4.828 1 98.56 386 VAL A O 1
ATOM 2897 N N . VAL A 1 387 ? 6.23 -38.656 -4.887 1 98.56 387 VAL A N 1
ATOM 2898 C CA . VAL A 1 387 ? 7.191 -39.438 -4.109 1 98.56 387 VAL A CA 1
ATOM 2899 C C . VAL A 1 387 ? 7.434 -38.75 -2.762 1 98.56 387 VAL A C 1
ATOM 2901 O O . VAL A 1 387 ? 7.867 -37.625 -2.707 1 98.56 387 VAL A O 1
ATOM 2904 N N . GLY A 1 388 ? 7.133 -39.469 -1.749 1 98.25 388 GLY A N 1
ATOM 2905 C CA . GLY A 1 388 ? 7.266 -38.906 -0.415 1 98.25 388 GLY A CA 1
ATOM 2906 C C . GLY A 1 388 ? 8.695 -38.562 -0.061 1 98.25 388 GLY A C 1
ATOM 2907 O O . GLY A 1 388 ? 9.641 -39.188 -0.543 1 98.25 388 GLY A O 1
ATOM 2908 N N . THR A 1 389 ? 8.852 -37.562 0.762 1 98.25 389 THR A N 1
ATOM 2909 C CA . THR A 1 389 ? 10.125 -37.156 1.33 1 98.25 389 THR A CA 1
ATOM 2910 C C . THR A 1 389 ? 9.93 -36.562 2.727 1 98.25 389 THR A C 1
ATOM 2912 O O . THR A 1 389 ? 9.047 -35.75 2.941 1 98.25 389 THR A O 1
ATOM 2915 N N . ASP A 1 390 ? 10.711 -37.062 3.6 1 96.5 390 ASP A N 1
ATOM 2916 C CA . ASP A 1 390 ? 10.68 -36.438 4.918 1 96.5 390 ASP A CA 1
ATOM 2917 C C . ASP A 1 390 ? 11.203 -35 4.859 1 96.5 390 ASP A C 1
ATOM 2919 O O . ASP A 1 390 ? 12.18 -34.719 4.168 1 96.5 390 ASP A O 1
ATOM 2923 N N . HIS A 1 391 ? 10.516 -34.156 5.445 1 92.88 391 HIS A N 1
ATOM 2924 C CA . HIS A 1 391 ? 10.922 -32.75 5.578 1 92.88 391 HIS A CA 1
ATOM 2925 C C . HIS A 1 391 ? 10.734 -32.25 7.004 1 92.88 391 HIS A C 1
ATOM 2927 O O . HIS A 1 391 ? 9.844 -32.719 7.715 1 92.88 391 HIS A O 1
ATOM 2933 N N . PRO A 1 392 ? 11.633 -31.453 7.465 1 89.94 392 PRO A N 1
ATOM 2934 C CA . PRO A 1 392 ? 11.602 -31.016 8.867 1 89.94 392 PRO A CA 1
ATOM 2935 C C . PRO A 1 392 ? 10.328 -30.25 9.219 1 89.94 392 PRO A C 1
ATOM 2937 O O . PRO A 1 392 ? 9.844 -30.328 10.344 1 89.94 392 PRO A O 1
ATOM 2940 N N . THR A 1 393 ? 9.859 -29.438 8.32 1 89.94 393 THR A N 1
ATOM 2941 C CA . THR A 1 393 ? 8.625 -28.672 8.484 1 89.94 393 THR A CA 1
ATOM 2942 C C . THR A 1 393 ? 7.699 -28.875 7.289 1 89.94 393 THR A C 1
ATOM 2944 O O . THR A 1 393 ? 7.574 -29.984 6.77 1 89.94 393 THR A O 1
ATOM 2947 N N . ASN A 1 394 ? 7.016 -27.875 6.828 1 89.19 394 ASN A N 1
ATOM 2948 C CA . ASN A 1 394 ? 6.133 -27.984 5.668 1 89.19 394 ASN A CA 1
ATOM 2949 C C . ASN A 1 394 ? 6.723 -27.281 4.449 1 89.19 394 ASN A C 1
ATOM 2951 O O . ASN A 1 394 ? 7.711 -26.547 4.559 1 89.19 394 ASN A O 1
ATOM 2955 N N . HIS A 1 395 ? 6.254 -27.672 3.287 1 92.38 395 HIS A N 1
ATOM 2956 C CA . HIS A 1 395 ? 6.582 -26.891 2.105 1 92.38 395 HIS A CA 1
ATOM 2957 C C . HIS A 1 395 ? 6.363 -25.406 2.357 1 92.38 395 HIS A C 1
ATOM 2959 O O . HIS A 1 395 ? 5.48 -25.016 3.129 1 92.38 395 HIS A O 1
ATOM 2965 N N . HIS A 1 396 ? 7.195 -24.531 1.802 1 90.62 396 HIS A N 1
ATOM 2966 C CA . HIS A 1 396 ? 7.07 -23.078 1.854 1 90.62 396 HIS A CA 1
ATOM 2967 C C . HIS A 1 396 ? 7.383 -22.547 3.248 1 90.62 396 HIS A C 1
ATOM 2969 O O . HIS A 1 396 ? 6.691 -21.656 3.746 1 90.62 396 HIS A O 1
ATOM 2975 N N . THR A 1 397 ? 8.258 -23.188 3.963 1 91.75 397 THR A N 1
ATOM 2976 C CA . THR A 1 397 ? 8.781 -22.688 5.23 1 91.75 397 THR A CA 1
ATOM 2977 C C . THR A 1 397 ? 10.289 -22.453 5.137 1 91.75 397 THR A C 1
ATOM 2979 O O . THR A 1 397 ? 10.977 -23.078 4.332 1 91.75 397 THR A O 1
ATOM 2982 N N . PRO A 1 398 ? 10.797 -21.594 5.961 1 93.69 398 PRO A N 1
ATOM 2983 C CA . PRO A 1 398 ? 12.211 -21.219 5.879 1 93.69 398 PRO A CA 1
ATOM 2984 C C . PRO A 1 398 ? 13.141 -22.406 6.176 1 93.69 398 PRO A C 1
ATOM 2986 O O . PRO A 1 398 ? 14.328 -22.359 5.836 1 93.69 398 PRO A O 1
ATOM 2989 N N . THR A 1 399 ? 12.609 -23.453 6.812 1 96 399 THR A N 1
ATOM 2990 C CA . THR A 1 399 ? 13.461 -24.562 7.211 1 96 399 THR A CA 1
ATOM 2991 C C . THR A 1 399 ? 13.156 -25.797 6.363 1 96 399 THR A C 1
ATOM 2993 O O . THR A 1 399 ? 13.539 -26.922 6.727 1 96 399 THR A O 1
ATOM 2996 N N . PHE A 1 400 ? 12.492 -25.625 5.293 1 96 400 PHE A N 1
ATOM 2997 C CA . PHE A 1 400 ? 12.172 -26.734 4.41 1 96 400 PHE A CA 1
ATOM 2998 C C . PHE A 1 400 ? 13.445 -27.422 3.912 1 96 400 PHE A C 1
ATOM 3000 O O . PHE A 1 400 ? 14.445 -26.75 3.656 1 96 400 PHE A O 1
ATOM 3007 N N . ASP A 1 401 ? 13.398 -28.75 3.725 1 97.38 401 ASP A N 1
ATOM 3008 C CA . ASP A 1 401 ? 14.414 -29.562 3.074 1 97.38 401 ASP A CA 1
ATOM 3009 C C . ASP A 1 401 ? 13.836 -30.922 2.645 1 97.38 401 ASP A C 1
ATOM 3011 O O . ASP A 1 401 ? 12.695 -31.234 2.975 1 97.38 401 ASP A O 1
ATOM 3015 N N . VAL A 1 402 ? 14.602 -31.625 1.847 1 97.38 402 VAL A N 1
ATOM 3016 C CA . VAL A 1 402 ? 14.148 -32.938 1.401 1 97.38 402 VAL A CA 1
ATOM 3017 C C . VAL A 1 402 ? 15.102 -34 1.922 1 97.38 402 VAL A C 1
ATOM 3019 O O . VAL A 1 402 ? 16.266 -33.75 2.188 1 97.38 402 VAL A O 1
ATOM 3022 N N . ASP A 1 403 ? 14.562 -35.156 2.207 1 97.81 403 ASP A N 1
ATOM 3023 C CA . ASP A 1 403 ? 15.375 -36.344 2.426 1 97.81 403 ASP A CA 1
ATOM 3024 C C . ASP A 1 403 ? 15.953 -36.875 1.11 1 97.81 403 ASP A C 1
ATOM 3026 O O . ASP A 1 403 ? 15.219 -37.406 0.284 1 97.81 403 ASP A O 1
ATOM 3030 N N . GLU A 1 404 ? 17.25 -36.781 0.945 1 97.31 404 GLU A N 1
ATOM 3031 C CA . GLU A 1 404 ? 17.875 -37.094 -0.341 1 97.31 404 GLU A CA 1
ATOM 3032 C C . GLU A 1 404 ? 17.766 -38.562 -0.682 1 97.31 404 GLU A C 1
ATOM 3034 O O . GLU A 1 404 ? 18.031 -38.969 -1.813 1 97.31 404 GLU A O 1
ATOM 3039 N N . ARG A 1 405 ? 17.344 -39.406 0.315 1 96.44 405 ARG A N 1
ATOM 3040 C CA . ARG A 1 405 ? 17.016 -40.781 0.016 1 96.44 405 ARG A CA 1
ATOM 3041 C C . ARG A 1 405 ? 15.852 -40.875 -0.965 1 96.44 405 ARG A C 1
ATOM 3043 O O . ARG A 1 405 ? 15.664 -41.906 -1.61 1 96.44 405 ARG A O 1
ATOM 3050 N N . SER A 1 406 ? 15.055 -39.781 -1.13 1 98.12 406 SER A N 1
ATOM 3051 C CA . SER A 1 406 ? 13.906 -39.781 -2.025 1 98.12 406 SER A CA 1
ATOM 3052 C C . SER A 1 406 ? 14.336 -39.594 -3.477 1 98.12 406 SER A C 1
ATOM 3054 O O . SER A 1 406 ? 13.555 -39.844 -4.398 1 98.12 406 SER A O 1
ATOM 3056 N N . LEU A 1 407 ? 15.57 -39.156 -3.713 1 98.38 407 LEU A N 1
ATOM 3057 C CA . LEU A 1 407 ? 16.031 -38.844 -5.062 1 98.38 407 LEU A CA 1
ATOM 3058 C C . LEU A 1 407 ? 16.125 -40.094 -5.91 1 98.38 407 LEU A C 1
ATOM 3060 O O . LEU A 1 407 ? 15.461 -40.219 -6.941 1 98.38 407 LEU A O 1
ATOM 3064 N N . PRO A 1 408 ? 16.906 -41.094 -5.434 1 98 408 PRO A N 1
ATOM 3065 C CA . PRO A 1 408 ? 16.984 -42.312 -6.25 1 98 408 PRO A CA 1
ATOM 3066 C C . PRO A 1 408 ? 15.633 -43 -6.355 1 98 408 PRO A C 1
ATOM 3068 O O . PRO A 1 408 ? 15.336 -43.625 -7.383 1 98 408 PRO A O 1
ATOM 3071 N N . ILE A 1 409 ? 14.828 -43 -5.34 1 98.12 409 ILE A N 1
ATOM 3072 C CA . ILE A 1 409 ? 13.492 -43.594 -5.395 1 98.12 409 ILE A CA 1
ATOM 3073 C C . ILE A 1 409 ? 12.688 -42.938 -6.523 1 98.12 409 ILE A C 1
ATOM 3075 O O . ILE A 1 409 ? 12.07 -43.625 -7.332 1 98.12 409 ILE A O 1
ATOM 3079 N N . GLY A 1 410 ? 12.695 -41.625 -6.562 1 98.62 410 GLY A N 1
ATOM 3080 C CA . GLY A 1 410 ? 11.984 -40.906 -7.609 1 98.62 410 GLY A CA 1
ATOM 3081 C C . GLY A 1 410 ? 12.461 -41.25 -9.008 1 98.62 410 GLY A C 1
ATOM 3082 O O . GLY A 1 410 ? 11.648 -41.469 -9.906 1 98.62 410 GLY A O 1
ATOM 3083 N N . VAL A 1 411 ? 13.781 -41.312 -9.156 1 98.56 411 VAL A N 1
ATOM 3084 C CA . VAL A 1 411 ? 14.359 -41.656 -10.453 1 98.56 411 VAL A CA 1
ATOM 3085 C C . VAL A 1 411 ? 13.867 -43.062 -10.883 1 98.56 411 VAL A C 1
ATOM 3087 O O . VAL A 1 411 ? 13.383 -43.219 -12 1 98.56 411 VAL A O 1
ATOM 3090 N N . ASP A 1 412 ? 14 -44 -9.984 1 98.25 412 ASP A N 1
ATOM 3091 C CA . ASP A 1 412 ? 13.688 -45.406 -10.312 1 98.25 412 ASP A CA 1
ATOM 3092 C C . ASP A 1 412 ? 12.195 -45.562 -10.602 1 98.25 412 ASP A C 1
ATOM 3094 O O . ASP A 1 412 ? 11.812 -46.25 -11.555 1 98.25 412 ASP A O 1
ATOM 3098 N N . VAL A 1 413 ? 11.375 -44.938 -9.797 1 98.5 413 VAL A N 1
ATOM 3099 C CA . VAL A 1 413 ? 9.93 -45.031 -10.008 1 98.5 413 VAL A CA 1
ATOM 3100 C C . VAL A 1 413 ? 9.57 -44.5 -11.391 1 98.5 413 VAL A C 1
ATOM 3102 O O . VAL A 1 413 ? 8.898 -45.156 -12.172 1 98.5 413 VAL A O 1
ATOM 3105 N N . LEU A 1 414 ? 10.016 -43.312 -11.711 1 98.62 414 LEU A N 1
ATOM 3106 C CA . LEU A 1 414 ? 9.656 -42.656 -12.969 1 98.62 414 LEU A CA 1
ATOM 3107 C C . LEU A 1 414 ? 10.219 -43.406 -14.156 1 98.62 414 LEU A C 1
ATOM 3109 O O . LEU A 1 414 ? 9.516 -43.656 -15.141 1 98.62 414 LEU A O 1
ATOM 3113 N N . ALA A 1 415 ? 11.477 -43.844 -14.062 1 98.06 415 ALA A N 1
ATOM 3114 C CA . ALA A 1 415 ? 12.109 -44.562 -15.164 1 98.06 415 ALA A CA 1
ATOM 3115 C C . ALA A 1 415 ? 11.438 -45.906 -15.398 1 98.06 415 ALA A C 1
ATOM 3117 O O . ALA A 1 415 ? 11.203 -46.312 -16.547 1 98.06 415 ALA A O 1
ATOM 3118 N N . ASP A 1 416 ? 11.141 -46.594 -14.297 1 97.75 416 ASP A N 1
ATOM 3119 C CA . ASP A 1 416 ? 10.516 -47.906 -14.414 1 97.75 416 ASP A CA 1
ATOM 3120 C C . ASP A 1 416 ? 9.102 -47.781 -14.984 1 97.75 416 ASP A C 1
ATOM 3122 O O . ASP A 1 416 ? 8.672 -48.656 -15.75 1 97.75 416 ASP A O 1
ATOM 3126 N N . VAL A 1 417 ? 8.414 -46.781 -14.547 1 98.12 417 VAL A N 1
ATOM 3127 C CA . VAL A 1 417 ? 7.074 -46.562 -15.086 1 98.12 417 VAL A CA 1
ATOM 3128 C C . VAL A 1 417 ? 7.156 -46.281 -16.594 1 98.12 417 VAL A C 1
ATOM 3130 O O . VAL A 1 417 ? 6.391 -46.875 -17.375 1 98.12 417 VAL A O 1
ATOM 3133 N N . VAL A 1 418 ? 8.07 -45.469 -17.016 1 97.94 418 VAL A N 1
ATOM 3134 C CA . VAL A 1 418 ? 8.242 -45.156 -18.422 1 97.94 418 VAL A CA 1
ATOM 3135 C C . VAL A 1 418 ? 8.57 -46.406 -19.203 1 97.94 418 VAL A C 1
ATOM 3137 O O . VAL A 1 418 ? 7.992 -46.688 -20.25 1 97.94 418 VAL A O 1
ATOM 3140 N N . ALA A 1 419 ? 9.445 -47.188 -18.656 1 95.88 419 ALA A N 1
ATOM 3141 C CA . ALA A 1 419 ? 9.82 -48.469 -19.297 1 95.88 419 ALA A CA 1
ATOM 3142 C C . ALA A 1 419 ? 8.625 -49.406 -19.422 1 95.88 419 ALA A C 1
ATOM 3144 O O . ALA A 1 419 ? 8.438 -50.031 -20.469 1 95.88 419 ALA A O 1
ATOM 3145 N N . GLU A 1 420 ? 7.934 -49.438 -18.359 1 96.06 420 GLU A N 1
ATOM 3146 C CA . GLU A 1 420 ? 6.781 -50.312 -18.359 1 96.06 420 GLU A CA 1
ATOM 3147 C C . GLU A 1 420 ? 5.719 -49.875 -19.359 1 96.06 420 GLU A C 1
ATOM 3149 O O . GLU A 1 420 ? 5.051 -50.688 -19.984 1 96.06 420 GLU A O 1
ATOM 3154 N N . ILE A 1 421 ? 5.496 -48.562 -19.484 1 96.69 421 ILE A N 1
ATOM 3155 C CA . ILE A 1 421 ? 4.586 -48.031 -20.484 1 96.69 421 ILE A CA 1
ATOM 3156 C C . ILE A 1 421 ? 5.023 -48.469 -21.875 1 96.69 421 ILE A C 1
ATOM 3158 O O . ILE A 1 421 ? 4.195 -48.844 -22.703 1 96.69 421 ILE A O 1
ATOM 3162 N N . GLY A 1 422 ? 6.297 -48.406 -22.156 1 94.06 422 GLY A N 1
ATOM 3163 C CA . GLY A 1 422 ? 6.824 -48.844 -23.438 1 94.06 422 GLY A CA 1
ATOM 3164 C C . GLY A 1 422 ? 6.559 -50.312 -23.719 1 94.06 422 GLY A C 1
ATOM 3165 O O . GLY A 1 422 ? 6.293 -50.719 -24.859 1 94.06 422 GLY A O 1
ATOM 3166 N N . ARG A 1 423 ? 6.574 -51.031 -22.672 1 92.06 423 ARG A N 1
ATOM 3167 C CA . ARG A 1 423 ? 6.43 -52.5 -22.812 1 92.06 423 ARG A CA 1
ATOM 3168 C C . ARG A 1 423 ? 4.965 -52.875 -22.969 1 92.06 423 ARG A C 1
ATOM 3170 O O . ARG A 1 423 ? 4.625 -53.719 -23.812 1 92.06 423 ARG A O 1
ATOM 3177 N N . ARG A 1 424 ? 4.129 -52.188 -22.172 1 90.62 424 ARG A N 1
ATOM 3178 C CA . ARG A 1 424 ? 2.752 -52.656 -22.062 1 90.62 424 ARG A CA 1
ATOM 3179 C C . ARG A 1 424 ? 1.812 -51.781 -22.906 1 90.62 424 ARG A C 1
ATOM 3181 O O . ARG A 1 424 ? 0.723 -52.219 -23.281 1 90.62 424 ARG A O 1
ATOM 3188 N N . GLN A 1 425 ? 2.168 -50.594 -23.094 1 87.81 425 GLN A N 1
ATOM 3189 C CA . GLN A 1 425 ? 1.283 -49.625 -23.719 1 87.81 425 GLN A CA 1
ATOM 3190 C C . GLN A 1 425 ? -0.145 -49.781 -23.203 1 87.81 425 GLN A C 1
ATOM 3192 O O . GLN A 1 425 ? -1.073 -50 -23.984 1 87.81 425 GLN A O 1
ATOM 3197 N N . PRO A 1 426 ? -0.255 -49.531 -22 1 82.75 426 PRO A N 1
ATOM 3198 C CA . PRO A 1 426 ? -1.575 -49.75 -21.406 1 82.75 426 PRO A CA 1
ATOM 3199 C C . PRO A 1 426 ? -2.625 -48.781 -21.938 1 82.75 426 PRO A C 1
ATOM 3201 O O . PRO A 1 426 ? -2.285 -47.688 -22.391 1 82.75 426 PRO A O 1
ATOM 3204 N N . MET B 1 1 ? 7.789 52 3.82 1 72 1 MET B N 1
ATOM 3205 C CA . MET B 1 1 ? 8.938 51.094 3.822 1 72 1 MET B CA 1
ATOM 3206 C C . MET B 1 1 ? 9.906 51.469 2.697 1 72 1 MET B C 1
ATOM 3208 O O . MET B 1 1 ? 9.484 51.781 1.585 1 72 1 MET B O 1
ATOM 3212 N N . SER B 1 2 ? 11.156 51.469 3.014 1 73.69 2 SER B N 1
ATOM 3213 C CA . SER B 1 2 ? 12.164 51.844 2.029 1 73.69 2 SER B CA 1
ATOM 3214 C C . SER B 1 2 ? 12.359 50.75 0.986 1 73.69 2 SER B C 1
ATOM 3216 O O . SER B 1 2 ? 11.969 49.594 1.209 1 73.69 2 SER B O 1
ATOM 3218 N N . HIS B 1 3 ? 12.805 51.219 -0.113 1 75.69 3 HIS B N 1
ATOM 3219 C CA . HIS B 1 3 ? 13.102 50.281 -1.203 1 75.69 3 HIS B CA 1
ATOM 3220 C C . HIS B 1 3 ? 14.078 49.219 -0.762 1 75.69 3 HIS B C 1
ATOM 3222 O O . HIS B 1 3 ? 13.938 48.031 -1.137 1 75.69 3 HIS B O 1
ATOM 3228 N N . ASP B 1 4 ? 14.953 49.531 0 1 77.69 4 ASP B N 1
ATOM 3229 C CA . ASP B 1 4 ? 15.984 48.594 0.477 1 77.69 4 ASP B CA 1
ATOM 3230 C C . ASP B 1 4 ? 15.375 47.531 1.377 1 77.69 4 ASP B C 1
ATOM 3232 O O . ASP B 1 4 ? 15.781 46.375 1.319 1 77.69 4 ASP B O 1
ATOM 3236 N N . VAL B 1 5 ? 14.469 47.906 2.096 1 81.56 5 VAL B N 1
ATOM 3237 C CA . VAL B 1 5 ? 13.82 46.969 3 1 81.56 5 VAL B CA 1
ATOM 3238 C C . VAL B 1 5 ? 12.961 45.969 2.199 1 81.56 5 VAL B C 1
ATOM 3240 O O . VAL B 1 5 ? 12.953 44.781 2.482 1 81.56 5 VAL B O 1
ATOM 3243 N N . ARG B 1 6 ? 12.352 46.531 1.183 1 85.25 6 ARG B N 1
ATOM 3244 C CA . ARG B 1 6 ? 11.523 45.688 0.327 1 85.25 6 ARG B CA 1
ATOM 3245 C C . ARG B 1 6 ? 12.359 44.625 -0.396 1 85.25 6 ARG B C 1
ATOM 3247 O O . ARG B 1 6 ? 11.945 43.469 -0.52 1 85.25 6 ARG B O 1
ATOM 3254 N N . ASN B 1 7 ? 13.414 45.094 -0.872 1 89.5 7 ASN B N 1
ATOM 3255 C CA . ASN B 1 7 ? 14.312 44.188 -1.552 1 89.5 7 ASN B CA 1
ATOM 3256 C C . ASN B 1 7 ? 14.812 43.094 -0.607 1 89.5 7 ASN B C 1
ATOM 3258 O O . ASN B 1 7 ? 14.945 41.938 -1.004 1 89.5 7 ASN B O 1
ATOM 3262 N N . ARG B 1 8 ? 15.086 43.469 0.511 1 93.69 8 ARG B N 1
ATOM 3263 C CA . ARG B 1 8 ? 15.562 42.5 1.498 1 93.69 8 ARG B CA 1
ATOM 3264 C C . ARG B 1 8 ? 14.492 41.469 1.803 1 93.69 8 ARG B C 1
ATOM 3266 O O . ARG B 1 8 ? 14.805 40.281 1.97 1 93.69 8 ARG B O 1
ATOM 32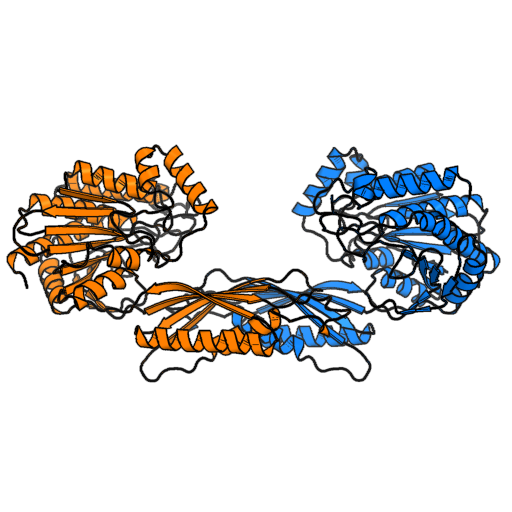73 N N . LEU B 1 9 ? 13.289 41.875 1.854 1 96.69 9 LEU B N 1
ATOM 3274 C CA . LEU B 1 9 ? 12.188 40.969 2.109 1 96.69 9 LEU B CA 1
ATOM 3275 C C . LEU B 1 9 ? 12.07 39.938 0.992 1 96.69 9 LEU B C 1
ATOM 3277 O O . LEU B 1 9 ? 11.891 38.75 1.257 1 96.69 9 LEU B O 1
ATOM 3281 N N . SER B 1 10 ? 12.141 40.438 -0.233 1 97.56 10 SER B N 1
ATOM 3282 C CA . SER B 1 10 ? 12.055 39.531 -1.381 1 97.56 10 SER B CA 1
ATOM 3283 C C . SER B 1 10 ? 13.219 38.562 -1.4 1 97.56 10 SER B C 1
ATOM 3285 O O . SER B 1 10 ? 13.031 37.375 -1.715 1 97.56 10 SER B O 1
ATOM 3287 N N . GLU B 1 11 ? 14.352 39.031 -1.097 1 97.19 11 GLU B N 1
ATOM 3288 C CA . GLU B 1 11 ? 15.531 38.188 -1.064 1 97.19 11 GLU B CA 1
ATOM 3289 C C . GLU B 1 11 ? 15.398 37.094 0.003 1 97.19 11 GLU B C 1
ATOM 3291 O O . GLU B 1 11 ? 15.766 35.938 -0.228 1 97.19 11 GLU B O 1
ATOM 3296 N N . LEU B 1 12 ? 14.93 37.5 1.112 1 97.25 12 LEU B N 1
ATOM 3297 C CA . LEU B 1 12 ? 14.734 36.531 2.205 1 97.25 12 LEU B CA 1
ATOM 3298 C C . LEU B 1 12 ? 13.703 35.469 1.831 1 97.25 12 LEU B C 1
ATOM 3300 O O . LEU B 1 12 ? 13.93 34.281 2.045 1 97.25 12 LEU B O 1
ATOM 3304 N N . ARG B 1 13 ? 12.586 35.906 1.286 1 98.44 13 ARG B N 1
ATOM 3305 C CA . ARG B 1 13 ? 11.531 35 0.856 1 98.44 13 ARG B CA 1
ATOM 3306 C C . ARG B 1 13 ? 12.062 34 -0.165 1 98.44 13 ARG B C 1
ATOM 3308 O O . ARG B 1 13 ? 11.805 32.812 -0.055 1 98.44 13 ARG B O 1
ATOM 3315 N N . ARG B 1 14 ? 12.828 34.5 -1.092 1 98.19 14 ARG B N 1
ATOM 3316 C CA . ARG B 1 14 ? 13.352 33.656 -2.166 1 98.19 14 ARG B CA 1
ATOM 3317 C C . ARG B 1 14 ? 14.383 32.688 -1.635 1 98.19 14 ARG B C 1
ATOM 3319 O O . ARG B 1 14 ? 14.484 31.562 -2.129 1 98.19 14 ARG B O 1
ATOM 3326 N N . GLU B 1 15 ? 15.109 33.125 -0.697 1 97.5 15 GLU B N 1
ATOM 3327 C CA . GLU B 1 15 ? 16.047 32.188 -0.055 1 97.5 15 GLU B CA 1
ATOM 3328 C C . GLU B 1 15 ? 15.32 31.047 0.639 1 97.5 15 GLU B C 1
ATOM 3330 O O . GLU B 1 15 ? 15.711 29.891 0.512 1 97.5 15 GLU B O 1
ATOM 3335 N N . PHE B 1 16 ? 14.297 31.359 1.413 1 98.25 16 PHE B N 1
ATOM 3336 C CA . PHE B 1 16 ? 13.5 30.328 2.076 1 98.25 16 PHE B CA 1
ATOM 3337 C C . PHE B 1 16 ? 12.82 29.438 1.054 1 98.25 16 PHE B C 1
ATOM 3339 O O . PHE B 1 16 ? 12.734 28.219 1.252 1 98.25 16 PHE B O 1
ATOM 3346 N N . HIS B 1 17 ? 12.344 30.047 -0.023 1 98.5 17 HIS B N 1
ATOM 3347 C CA . HIS B 1 17 ? 11.656 29.281 -1.069 1 98.5 17 HIS B CA 1
ATOM 3348 C C . HIS B 1 17 ? 12.578 28.234 -1.679 1 98.5 17 HIS B C 1
ATOM 3350 O O . HIS B 1 17 ? 12.141 27.125 -1.979 1 98.5 17 HIS B O 1
ATOM 3356 N N . ARG B 1 18 ? 13.797 28.547 -1.818 1 97.62 18 ARG B N 1
ATOM 3357 C CA . ARG B 1 18 ? 14.789 27.703 -2.48 1 97.62 18 ARG B CA 1
ATOM 3358 C C . ARG B 1 18 ? 15.109 26.469 -1.641 1 97.62 18 ARG B C 1
ATOM 3360 O O . ARG B 1 18 ? 15.578 25.453 -2.166 1 97.62 18 ARG B O 1
ATOM 3367 N N . HIS B 1 19 ? 14.82 26.531 -0.342 1 97.5 19 HIS B N 1
ATOM 3368 C CA . HIS B 1 19 ? 15.242 25.453 0.544 1 97.5 19 HIS B CA 1
ATOM 3369 C C . HIS B 1 19 ? 14.094 24.969 1.423 1 97.5 19 HIS B C 1
ATOM 3371 O O . HIS B 1 19 ? 14.195 25 2.652 1 97.5 19 HIS B O 1
ATOM 3377 N N . PRO B 1 20 ? 13.094 24.422 0.772 1 97.94 20 PRO B N 1
ATOM 3378 C CA . PRO B 1 20 ? 11.93 23.953 1.532 1 97.94 20 PRO B CA 1
ATOM 3379 C C . PRO B 1 20 ? 12.234 22.703 2.357 1 97.94 20 PRO B C 1
ATOM 3381 O O . PRO B 1 20 ? 12.984 21.828 1.914 1 97.94 20 PRO B O 1
ATOM 3384 N N . GLU B 1 21 ? 11.742 22.641 3.57 1 97.94 21 GLU B N 1
ATOM 3385 C CA . GLU B 1 21 ? 11.844 21.5 4.469 1 97.94 21 GLU B CA 1
ATOM 3386 C C . GLU B 1 21 ? 10.477 21.125 5.051 1 97.94 21 GLU B C 1
ATOM 3388 O O . GLU B 1 21 ? 9.711 22.016 5.449 1 97.94 21 GLU B O 1
ATOM 3393 N N . PRO B 1 22 ? 10.109 19.844 5.105 1 96.44 22 PRO B N 1
ATOM 3394 C CA . PRO B 1 22 ? 8.789 19.438 5.598 1 96.44 22 PRO B CA 1
ATOM 3395 C C . PRO B 1 22 ? 8.672 19.547 7.117 1 96.44 22 PRO B C 1
ATOM 3397 O O . PRO B 1 22 ? 9.641 19.891 7.793 1 96.44 22 PRO B O 1
ATOM 3400 N N . GLY B 1 23 ? 7.48 19.266 7.633 1 96.81 23 GLY B N 1
ATOM 3401 C CA . GLY B 1 23 ? 7.176 19.391 9.047 1 96.81 23 GLY B CA 1
ATOM 3402 C C . GLY B 1 23 ? 8.148 18.656 9.938 1 96.81 23 GLY B C 1
ATOM 3403 O O . GLY B 1 23 ? 8.461 17.484 9.695 1 96.81 23 GLY B O 1
ATOM 3404 N N . TRP B 1 24 ? 8.609 19.328 10.922 1 97.5 24 TRP B N 1
ATOM 3405 C CA . TRP B 1 24 ? 9.523 18.859 11.953 1 97.5 24 TRP B CA 1
ATOM 3406 C C . TRP B 1 24 ? 10.922 18.641 11.391 1 97.5 24 TRP B C 1
ATOM 3408 O O . TRP B 1 24 ? 11.859 18.328 12.125 1 97.5 24 TRP B O 1
ATOM 3418 N N . CYS B 1 25 ? 11.086 18.828 10.141 1 97.5 25 CYS B N 1
ATOM 3419 C CA . CYS B 1 25 ? 12.383 18.641 9.492 1 97.5 25 CYS B CA 1
ATOM 3420 C C . CYS B 1 25 ? 12.977 19.984 9.086 1 97.5 25 CYS B C 1
ATOM 3422 O O . CYS B 1 25 ? 13.898 20.031 8.266 1 97.5 25 CYS B O 1
ATOM 3424 N N . GLU B 1 26 ? 12.477 21.016 9.625 1 98 26 GLU B N 1
ATOM 3425 C CA . GLU B 1 26 ? 12.898 22.359 9.234 1 98 26 GLU B CA 1
ATOM 3426 C C . GLU B 1 26 ? 14.188 22.766 9.945 1 98 26 GLU B C 1
ATOM 3428 O O . GLU B 1 26 ? 14.25 23.812 10.594 1 98 26 GLU B O 1
ATOM 3433 N N . PHE B 1 27 ? 15.234 22.016 9.766 1 97.94 27 PHE B N 1
ATOM 3434 C CA . PHE B 1 27 ? 16.5 22.234 10.453 1 97.94 27 PHE B CA 1
ATOM 3435 C C . PHE B 1 27 ? 17.188 23.5 9.938 1 97.94 27 PHE B C 1
ATOM 3437 O O . PHE B 1 27 ? 17.469 24.422 10.703 1 97.94 27 PHE B O 1
ATOM 3444 N N . ARG B 1 28 ? 17.391 23.562 8.688 1 97.62 28 ARG B N 1
ATOM 3445 C CA . ARG B 1 28 ? 18.062 24.703 8.078 1 97.62 28 ARG B CA 1
ATOM 3446 C C . ARG B 1 28 ? 17.219 25.953 8.18 1 97.62 28 ARG B C 1
ATOM 3448 O O . ARG B 1 28 ? 17.734 27.047 8.453 1 97.62 28 ARG B O 1
ATOM 3455 N N . THR B 1 29 ? 15.945 25.812 7.93 1 98.19 29 THR B N 1
ATOM 3456 C CA . THR B 1 29 ? 15.031 26.938 8 1 98.19 29 THR B CA 1
ATOM 3457 C C . THR B 1 29 ? 15.047 27.562 9.398 1 98.19 29 THR B C 1
ATOM 3459 O O . THR B 1 29 ? 15.117 28.781 9.539 1 98.19 29 THR B O 1
ATOM 3462 N N . THR B 1 30 ? 14.93 26.703 10.406 1 98.38 30 THR B N 1
ATOM 3463 C CA . THR B 1 30 ? 14.961 27.188 11.781 1 98.38 30 THR B CA 1
ATOM 3464 C C . THR B 1 30 ? 16.266 27.922 12.062 1 98.38 30 THR B C 1
ATOM 3466 O O . THR B 1 30 ? 16.25 29 12.664 1 98.38 30 THR B O 1
ATOM 3469 N N . SER B 1 31 ? 17.344 27.328 11.648 1 98 31 SER B N 1
ATOM 3470 C CA . SER B 1 31 ? 18.641 27.953 11.828 1 98 31 SER B CA 1
ATOM 3471 C C . SER B 1 31 ? 18.703 29.328 11.164 1 98 31 SER B C 1
ATOM 3473 O O . SER B 1 31 ? 19.234 30.281 11.742 1 98 31 SER B O 1
ATOM 3475 N N . ARG B 1 32 ? 18.219 29.406 9.984 1 97.62 32 ARG B N 1
ATOM 3476 C CA . ARG B 1 32 ? 18.25 30.656 9.227 1 97.62 32 ARG B CA 1
ATOM 3477 C C . ARG B 1 32 ? 17.391 31.719 9.898 1 97.62 32 ARG B C 1
ATOM 3479 O O . ARG B 1 32 ? 17.75 32.906 9.898 1 97.62 32 ARG B O 1
ATOM 3486 N N . VAL B 1 33 ? 16.234 31.344 10.422 1 98.31 33 VAL B N 1
ATOM 3487 C CA . VAL B 1 33 ? 15.375 32.25 11.156 1 98.31 33 VAL B CA 1
ATOM 3488 C C . VAL B 1 33 ? 16.125 32.812 12.375 1 98.31 33 VAL B C 1
ATOM 3490 O O . VAL B 1 33 ? 16.109 34 12.633 1 98.31 33 VAL B O 1
ATOM 3493 N N . VAL B 1 34 ? 16.75 31.938 13.102 1 98.12 34 VAL B N 1
ATOM 3494 C CA . VAL B 1 34 ? 17.5 32.344 14.289 1 98.12 34 VAL B CA 1
ATOM 3495 C C . VAL B 1 34 ? 18.578 33.344 13.906 1 98.12 34 VAL B C 1
ATOM 3497 O O . VAL B 1 34 ? 18.766 34.375 14.594 1 98.12 34 VAL B O 1
ATOM 3500 N N . ALA B 1 35 ? 19.281 33.062 12.828 1 97.69 35 ALA B N 1
ATOM 3501 C CA . ALA B 1 35 ? 20.328 33.969 12.367 1 97.69 35 ALA B CA 1
ATOM 3502 C C . ALA B 1 35 ? 19.766 35.344 12.094 1 97.69 35 ALA B C 1
ATOM 3504 O O . ALA B 1 35 ? 20.391 36.375 12.422 1 97.69 35 ALA B O 1
ATOM 3505 N N . GLU B 1 36 ? 18.656 35.438 11.422 1 97.88 36 GLU B N 1
ATOM 3506 C CA . GLU B 1 36 ? 18.047 36.719 11.133 1 97.88 36 GLU B CA 1
ATOM 3507 C C . GLU B 1 36 ? 17.625 37.438 12.414 1 97.88 36 GLU B C 1
ATOM 3509 O O . GLU B 1 36 ? 17.734 38.656 12.516 1 97.88 36 GLU B O 1
ATOM 3514 N N . LEU B 1 37 ? 17.047 36.688 13.352 1 98.31 37 LEU B N 1
ATOM 3515 C CA . LEU B 1 37 ? 16.609 37.25 14.617 1 98.31 37 LEU B CA 1
ATOM 3516 C C . LEU B 1 37 ? 17.781 37.812 15.398 1 98.31 37 LEU B C 1
ATOM 3518 O O . LEU B 1 37 ? 17.672 38.844 16.062 1 98.31 37 LEU B O 1
ATOM 3522 N N . GLU B 1 38 ? 18.875 37.125 15.375 1 97.75 38 GLU B N 1
ATOM 3523 C CA . GLU B 1 38 ? 20.109 37.594 15.984 1 97.75 38 GLU B CA 1
ATOM 3524 C C . GLU B 1 38 ? 20.562 38.906 15.32 1 97.75 38 GLU B C 1
ATOM 3526 O O . GLU B 1 38 ? 20.953 39.844 16 1 97.75 38 GLU B O 1
ATOM 3531 N N . ARG B 1 39 ? 20.562 38.906 14.047 1 97.12 39 ARG B N 1
ATOM 3532 C CA . ARG B 1 39 ? 20.938 40.094 13.305 1 97.12 39 ARG B CA 1
ATOM 3533 C C . ARG B 1 39 ? 20.047 41.281 13.695 1 97.12 39 ARG B C 1
ATOM 3535 O O . ARG B 1 39 ? 20.547 42.406 13.867 1 97.12 39 ARG B O 1
ATOM 3542 N N . ILE B 1 40 ? 18.766 41.062 13.766 1 96.44 40 ILE B N 1
ATOM 3543 C CA . ILE B 1 40 ? 17.812 42.094 14.141 1 96.44 40 ILE B CA 1
ATOM 3544 C C . ILE B 1 40 ? 18.062 42.531 15.578 1 96.44 40 ILE B C 1
ATOM 3546 O O . ILE B 1 40 ? 17.859 43.719 15.914 1 96.44 40 ILE B O 1
ATOM 3550 N N . GLY B 1 41 ? 18.5 41.656 16.391 1 97.12 41 GLY B N 1
ATOM 3551 C CA . GLY B 1 41 ? 18.828 41.969 17.781 1 97.12 41 GLY B CA 1
ATOM 3552 C C . GLY B 1 41 ? 17.609 41.906 18.703 1 97.12 41 GLY B C 1
ATOM 3553 O O . GLY B 1 41 ? 17.359 42.844 19.469 1 97.12 41 GLY B O 1
ATOM 3554 N N . VAL B 1 42 ? 16.859 40.812 18.609 1 97.56 42 VAL B N 1
ATOM 3555 C CA . VAL B 1 42 ? 15.719 40.656 19.5 1 97.56 42 VAL B CA 1
ATOM 3556 C C . VAL B 1 42 ? 16.203 40.344 20.906 1 97.56 42 VAL B C 1
ATOM 3558 O O . VAL B 1 42 ? 17.375 40 21.109 1 97.56 42 VAL B O 1
ATOM 3561 N N . ASP B 1 43 ? 15.375 40.438 21.891 1 97.62 43 ASP B N 1
ATOM 3562 C CA . ASP B 1 43 ? 15.773 40.344 23.297 1 97.62 43 ASP B CA 1
ATOM 3563 C C . ASP B 1 43 ? 15.906 38.906 23.75 1 97.62 43 ASP B C 1
ATOM 3565 O O . ASP B 1 43 ? 16.703 38.594 24.641 1 97.62 43 ASP B O 1
ATOM 3569 N N . GLU B 1 44 ? 15.078 38.031 23.219 1 98.12 44 GLU B N 1
ATOM 3570 C CA . GLU B 1 44 ? 15.125 36.625 23.562 1 98.12 44 GLU B CA 1
ATOM 3571 C C . GLU B 1 44 ? 14.805 35.75 22.344 1 98.12 44 GLU B C 1
ATOM 3573 O O . GLU B 1 44 ? 13.914 36.062 21.562 1 98.12 44 GLU B O 1
ATOM 3578 N N . ILE B 1 45 ? 15.57 34.688 22.25 1 98.25 45 ILE B N 1
ATOM 3579 C CA . ILE B 1 45 ? 15.32 33.656 21.234 1 98.25 45 ILE B CA 1
ATOM 3580 C C . ILE B 1 45 ? 15.25 32.281 21.891 1 98.25 45 ILE B C 1
ATOM 3582 O O . ILE B 1 45 ? 16.234 31.812 22.453 1 98.25 45 ILE B O 1
ATOM 3586 N N . ALA B 1 46 ? 14.078 31.734 21.938 1 97.88 46 ALA B N 1
ATOM 3587 C CA . ALA B 1 46 ? 13.883 30.359 22.359 1 97.88 46 ALA B CA 1
ATOM 3588 C C . ALA B 1 46 ? 13.75 29.422 21.172 1 97.88 46 ALA B C 1
ATOM 3590 O O . ALA B 1 46 ? 12.977 29.688 20.25 1 97.88 46 ALA B O 1
ATOM 3591 N N . VAL B 1 47 ? 14.516 28.328 21.172 1 96.5 47 VAL B N 1
ATOM 3592 C CA . VAL B 1 47 ? 14.531 27.438 20.031 1 96.5 47 VAL B CA 1
ATOM 3593 C C . VAL B 1 47 ? 14.305 26 20.484 1 96.5 47 VAL B C 1
ATOM 3595 O O . VAL B 1 47 ? 14.742 25.625 21.578 1 96.5 47 VAL B O 1
ATOM 3598 N N . GLY B 1 48 ? 13.617 25.266 19.656 1 91.56 48 GLY B N 1
ATOM 3599 C CA . GLY B 1 48 ? 13.43 23.844 19.906 1 91.56 48 GLY B CA 1
ATOM 3600 C C . GLY B 1 48 ? 12.711 23.562 21.219 1 91.56 48 GLY B C 1
ATOM 3601 O O . GLY B 1 48 ? 11.641 24.125 21.469 1 91.56 48 GLY B O 1
ATOM 3602 N N . ARG B 1 49 ? 13.367 22.844 22.125 1 93.88 49 ARG B N 1
ATOM 3603 C CA . ARG B 1 49 ? 12.773 22.391 23.375 1 93.88 49 ARG B CA 1
ATOM 3604 C C . ARG B 1 49 ? 12.477 23.562 24.312 1 93.88 49 ARG B C 1
ATOM 3606 O O . ARG B 1 49 ? 11.602 23.469 25.172 1 93.88 49 ARG B O 1
ATOM 3613 N N . ASP B 1 50 ? 13.125 24.594 24.031 1 95.38 50 ASP B N 1
ATOM 3614 C CA . ASP B 1 50 ? 12.883 25.781 24.828 1 95.38 50 ASP B CA 1
ATOM 3615 C C . ASP B 1 50 ? 11.617 26.516 24.375 1 95.38 50 ASP B C 1
ATOM 3617 O O . ASP B 1 50 ? 11.016 27.266 25.125 1 95.38 50 ASP B O 1
ATOM 3621 N N . ALA B 1 51 ? 11.219 26.281 23.109 1 95.31 51 ALA B N 1
ATOM 3622 C CA . ALA B 1 51 ? 10.141 27.062 22.5 1 95.31 51 ALA B CA 1
ATOM 3623 C C . ALA B 1 51 ? 8.828 26.281 22.516 1 95.31 51 ALA B C 1
ATOM 3625 O O . ALA B 1 51 ? 7.75 26.859 22.359 1 95.31 51 ALA B O 1
ATOM 3626 N N . LEU B 1 52 ? 8.898 24.969 22.656 1 96.31 52 LEU B N 1
ATOM 3627 C CA . LEU B 1 52 ? 7.691 24.172 22.5 1 96.31 52 LEU B CA 1
ATOM 3628 C C . LEU B 1 52 ? 7.727 22.969 23.453 1 96.31 52 LEU B C 1
ATOM 3630 O O . LEU B 1 52 ? 8.789 22.609 23.953 1 96.31 52 LEU B O 1
ATOM 3634 N N . SER B 1 53 ? 6.555 22.375 23.688 1 97.31 53 SER B N 1
ATOM 3635 C CA . SER B 1 53 ? 6.414 21.188 24.547 1 97.31 53 SER B CA 1
ATOM 3636 C C . SER B 1 53 ? 6.664 19.906 23.766 1 97.31 53 SER B C 1
ATOM 3638 O O . SER B 1 53 ? 5.867 19.547 22.891 1 97.31 53 SER B O 1
ATOM 3640 N N . SER B 1 54 ? 7.711 19.219 24.156 1 96.38 54 SER B N 1
ATOM 3641 C CA . SER B 1 54 ? 8.102 18.016 23.438 1 96.38 54 SER B CA 1
ATOM 3642 C C . SER B 1 54 ? 7 16.953 23.484 1 96.38 54 SER B C 1
ATOM 3644 O O . SER B 1 54 ? 6.766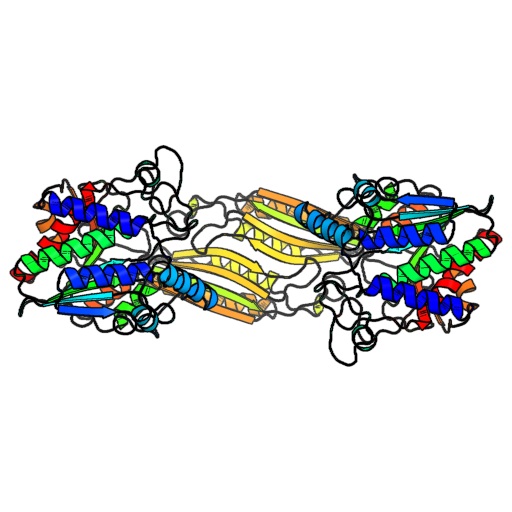 16.25 22.5 1 96.38 54 SER B O 1
ATOM 3646 N N . GLU B 1 55 ? 6.332 16.891 24.578 1 96.12 55 GLU B N 1
ATOM 3647 C CA . GLU B 1 55 ? 5.359 15.82 24.797 1 96.12 55 GLU B CA 1
ATOM 3648 C C . GLU B 1 55 ? 4.105 16.031 23.953 1 96.12 55 GLU B C 1
ATOM 3650 O O . GLU B 1 55 ? 3.342 15.086 23.734 1 96.12 55 GLU B O 1
ATOM 3655 N N . HIS B 1 56 ? 3.926 17.234 23.469 1 97.25 56 HIS B N 1
ATOM 3656 C CA . HIS B 1 56 ? 2.691 17.531 22.75 1 97.25 56 HIS B CA 1
ATOM 3657 C C . HIS B 1 56 ? 2.932 17.609 21.234 1 97.25 56 HIS B C 1
ATOM 3659 O O . HIS B 1 56 ? 2.053 18.031 20.484 1 97.25 56 HIS B O 1
ATOM 3665 N N . ARG B 1 57 ? 4.078 17.234 20.75 1 96.06 57 ARG B N 1
ATOM 3666 C CA . ARG B 1 57 ? 4.316 17.156 19.312 1 96.06 57 ARG B CA 1
ATOM 3667 C C . ARG B 1 57 ? 3.436 16.094 18.656 1 96.06 57 ARG B C 1
ATOM 3669 O O . ARG B 1 57 ? 3.23 15.016 19.234 1 96.06 57 ARG B O 1
ATOM 3676 N N . MET B 1 58 ? 2.908 16.453 17.609 1 96.31 58 MET B N 1
ATOM 3677 C CA . MET B 1 58 ? 2.088 15.5 16.875 1 96.31 58 MET B CA 1
ATOM 3678 C C . MET B 1 58 ? 2.645 15.273 15.469 1 96.31 58 MET B C 1
ATOM 3680 O O . MET B 1 58 ? 3.381 16.109 14.945 1 96.31 58 MET B O 1
ATOM 3684 N N . ALA B 1 59 ? 2.346 14.047 14.859 1 95.38 59 ALA B N 1
ATOM 3685 C CA . ALA B 1 59 ? 2.703 13.688 13.484 1 95.38 59 ALA B CA 1
ATOM 3686 C C . ALA B 1 59 ? 4.211 13.781 13.273 1 95.38 59 ALA B C 1
ATOM 3688 O O . ALA B 1 59 ? 4.664 14.297 12.242 1 95.38 59 ALA B O 1
ATOM 3689 N N . VAL B 1 60 ? 4.984 13.359 14.242 1 95.88 60 VAL B N 1
ATOM 3690 C CA . VAL B 1 60 ? 6.438 13.406 14.148 1 95.88 60 VAL B CA 1
ATOM 3691 C C . VAL B 1 60 ? 6.93 12.305 13.211 1 95.88 60 VAL B C 1
ATOM 3693 O O . VAL B 1 60 ? 6.555 11.141 13.359 1 95.88 60 VAL B O 1
ATOM 3696 N N . PRO B 1 61 ? 7.727 12.688 12.234 1 94.38 61 PRO B N 1
ATOM 3697 C CA . PRO B 1 61 ? 8.297 11.656 11.359 1 94.38 61 PRO B CA 1
ATOM 3698 C C . PRO B 1 61 ? 9.172 10.656 12.117 1 94.38 61 PRO B C 1
ATOM 3700 O O . PRO B 1 61 ? 9.594 10.938 13.242 1 94.38 61 PRO B O 1
ATOM 3703 N N . ASP B 1 62 ? 9.422 9.555 11.516 1 92.38 62 ASP B N 1
ATOM 3704 C CA . ASP B 1 62 ? 10.273 8.555 12.156 1 92.38 62 ASP B CA 1
ATOM 3705 C C . ASP B 1 62 ? 11.734 9.008 12.18 1 92.38 62 ASP B C 1
ATOM 3707 O O . ASP B 1 62 ? 12.094 9.984 11.523 1 92.38 62 ASP B O 1
ATOM 3711 N N . ASP B 1 63 ? 12.516 8.227 12.891 1 94.06 63 ASP B N 1
ATOM 3712 C CA . ASP B 1 63 ? 13.914 8.586 13.141 1 94.06 63 ASP B CA 1
ATOM 3713 C C . ASP B 1 63 ? 14.719 8.602 11.844 1 94.06 63 ASP B C 1
ATOM 3715 O O . ASP B 1 63 ? 15.617 9.422 11.672 1 94.06 63 ASP B O 1
ATOM 3719 N N . ALA B 1 64 ? 14.43 7.715 11 1 93.69 64 ALA B N 1
ATOM 3720 C CA . ALA B 1 64 ? 15.18 7.625 9.75 1 93.69 64 ALA B CA 1
ATOM 3721 C C . ALA B 1 64 ? 14.953 8.867 8.891 1 93.69 64 ALA B C 1
ATOM 3723 O O . ALA B 1 64 ? 15.898 9.398 8.297 1 93.69 64 ALA B O 1
ATOM 3724 N N . GLU B 1 65 ? 13.727 9.273 8.859 1 93.06 65 GLU B N 1
ATOM 3725 C CA . GLU B 1 65 ? 13.391 10.461 8.086 1 93.06 65 GLU B CA 1
ATOM 3726 C C . GLU B 1 65 ? 14.023 11.711 8.695 1 93.06 65 GLU B C 1
ATOM 3728 O O . GLU B 1 65 ? 14.57 12.547 7.98 1 93.06 65 GLU B O 1
ATOM 3733 N N . LEU B 1 66 ? 13.977 11.859 9.977 1 96.31 66 LEU B N 1
ATOM 3734 C CA . LEU B 1 66 ? 14.57 12.992 10.672 1 96.31 66 LEU B CA 1
ATOM 3735 C C . LEU B 1 66 ? 16.078 13.031 10.461 1 96.31 66 LEU B C 1
ATOM 3737 O O . LEU B 1 66 ? 16.656 14.102 10.25 1 96.31 66 LEU B O 1
ATOM 3741 N N . ALA B 1 67 ? 16.641 11.82 10.508 1 95.5 67 ALA B N 1
ATOM 3742 C CA . ALA B 1 67 ? 18.094 11.734 10.328 1 95.5 67 ALA B CA 1
ATOM 3743 C C . ALA B 1 67 ? 18.5 12.195 8.93 1 95.5 67 ALA B C 1
ATOM 3745 O O . ALA B 1 67 ? 19.516 12.875 8.773 1 95.5 67 ALA B O 1
ATOM 3746 N N . LYS B 1 68 ? 17.781 11.812 8.016 1 94.88 68 LYS B N 1
ATOM 3747 C CA . LYS B 1 68 ? 18.031 12.219 6.637 1 94.88 68 LYS B CA 1
ATOM 3748 C C . LYS B 1 68 ? 18.047 13.742 6.508 1 94.88 68 LYS B C 1
ATOM 3750 O O . LYS B 1 68 ? 18.953 14.305 5.883 1 94.88 68 LYS B O 1
ATOM 3755 N N . TRP B 1 69 ? 17.094 14.422 7.055 1 96.5 69 TRP B N 1
ATOM 3756 C CA . TRP B 1 69 ? 16.984 15.867 6.938 1 96.5 69 TRP B CA 1
ATOM 3757 C C . TRP B 1 69 ? 18.031 16.578 7.801 1 96.5 69 TRP B C 1
ATOM 3759 O O . TRP B 1 69 ? 18.531 17.641 7.441 1 96.5 69 TRP B O 1
ATOM 3769 N N . ARG B 1 70 ? 18.328 16 8.906 1 96.5 70 ARG B N 1
ATOM 3770 C CA . ARG B 1 70 ? 19.406 16.531 9.742 1 96.5 70 ARG B CA 1
ATOM 3771 C C . ARG B 1 70 ? 20.734 16.531 8.992 1 96.5 70 ARG B C 1
ATOM 3773 O O . ARG B 1 70 ? 21.469 17.516 9.023 1 96.5 70 ARG B O 1
ATOM 3780 N N . ASP B 1 71 ? 20.984 15.453 8.32 1 96.38 71 ASP B N 1
ATOM 3781 C CA . ASP B 1 71 ? 22.203 15.328 7.539 1 96.38 71 ASP B CA 1
ATOM 3782 C C . ASP B 1 71 ? 22.234 16.359 6.406 1 96.38 71 ASP B C 1
ATOM 3784 O O . ASP B 1 71 ? 23.281 16.922 6.102 1 96.38 71 ASP B O 1
ATOM 3788 N N . ARG B 1 72 ? 21.172 16.5 5.824 1 95.5 72 ARG B N 1
ATOM 3789 C CA . ARG B 1 72 ? 21.078 17.5 4.762 1 95.5 72 ARG B CA 1
ATOM 3790 C C . ARG B 1 72 ? 21.391 18.891 5.297 1 95.5 72 ARG B C 1
ATOM 3792 O O . ARG B 1 72 ? 22.062 19.688 4.633 1 95.5 72 ARG B O 1
ATOM 3799 N N . ALA B 1 73 ? 20.859 19.266 6.43 1 96.75 73 ALA B N 1
ATOM 3800 C CA . ALA B 1 73 ? 21.109 20.562 7.055 1 96.75 73 ALA B CA 1
ATOM 3801 C C . ALA B 1 73 ? 22.594 20.719 7.391 1 96.75 73 ALA B C 1
ATOM 3803 O O . ALA B 1 73 ? 23.156 21.797 7.203 1 96.75 73 ALA B O 1
ATOM 3804 N N . ARG B 1 74 ? 23.109 19.594 7.875 1 95.81 74 ARG B N 1
ATOM 3805 C CA . ARG B 1 74 ? 24.547 19.609 8.172 1 95.81 74 ARG B CA 1
ATOM 3806 C C . ARG B 1 74 ? 25.359 19.906 6.914 1 95.81 74 ARG B C 1
ATOM 3808 O O . ARG B 1 74 ? 26.266 20.75 6.938 1 95.81 74 ARG B O 1
ATOM 3815 N N . ALA B 1 75 ? 25.031 19.281 5.898 1 95.94 75 ALA B N 1
ATOM 3816 C CA . ALA B 1 75 ? 25.734 19.453 4.621 1 95.94 75 ALA B CA 1
ATOM 3817 C C . ALA B 1 75 ? 25.547 20.875 4.09 1 95.94 75 ALA B C 1
ATOM 3819 O O . ALA B 1 75 ? 26.422 21.391 3.398 1 95.94 75 ALA B O 1
ATOM 3820 N N . ALA B 1 76 ? 24.5 21.5 4.477 1 94.88 76 ALA B N 1
ATOM 3821 C CA . ALA B 1 76 ? 24.203 22.844 4.016 1 94.88 76 ALA B CA 1
ATOM 3822 C C . ALA B 1 76 ? 24.875 23.891 4.891 1 94.88 76 ALA B C 1
ATOM 3824 O O . ALA B 1 76 ? 24.734 25.094 4.66 1 94.88 76 ALA B O 1
ATOM 3825 N N . GLY B 1 77 ? 25.578 23.5 5.957 1 94.38 77 GLY B N 1
ATOM 3826 C CA . GLY B 1 77 ? 26.406 24.422 6.727 1 94.38 77 GLY B CA 1
ATOM 3827 C C . GLY B 1 77 ? 25.797 24.797 8.062 1 94.38 77 GLY B C 1
ATOM 3828 O O . GLY B 1 77 ? 26.297 25.672 8.758 1 94.38 77 GLY B O 1
ATOM 3829 N N . VAL B 1 78 ? 24.672 24.172 8.445 1 96.25 78 VAL B N 1
ATOM 3830 C CA . VAL B 1 78 ? 24.094 24.438 9.766 1 96.25 78 VAL B CA 1
ATOM 3831 C C . VAL B 1 78 ? 25.062 23.953 10.852 1 96.25 78 VAL B C 1
ATOM 3833 O O . VAL B 1 78 ? 25.578 22.828 10.773 1 96.25 78 VAL B O 1
ATOM 3836 N N . ARG B 1 79 ? 25.219 24.797 11.859 1 94.38 79 ARG B N 1
ATOM 3837 C CA . ARG B 1 79 ? 26.203 24.5 12.898 1 94.38 79 ARG B CA 1
ATOM 3838 C C . ARG B 1 79 ? 25.781 23.281 13.703 1 94.38 79 ARG B C 1
ATOM 3840 O O . ARG B 1 79 ? 24.594 23.109 14.016 1 94.38 79 ARG B O 1
ATOM 3847 N N . GLU B 1 80 ? 26.781 22.547 14.07 1 94.31 80 GLU B N 1
ATOM 3848 C CA . GLU B 1 80 ? 26.531 21.297 14.797 1 94.31 80 GLU B CA 1
ATOM 3849 C C . GLU B 1 80 ? 25.891 21.562 16.156 1 94.31 80 GLU B C 1
ATOM 3851 O O . GLU B 1 80 ? 25.047 20.781 16.609 1 94.31 80 GLU B O 1
ATOM 3856 N N . ASP B 1 81 ? 26.375 22.578 16.797 1 93.44 81 ASP B N 1
ATOM 3857 C CA . ASP B 1 81 ? 25.797 22.906 18.109 1 93.44 81 ASP B CA 1
ATOM 3858 C C . ASP B 1 81 ? 24.312 23.234 17.984 1 93.44 81 ASP B C 1
ATOM 3860 O O . ASP B 1 81 ? 23.531 22.938 18.875 1 93.44 81 ASP B O 1
ATOM 3864 N N . PHE B 1 82 ? 23.922 23.844 16.922 1 94.62 82 PHE B N 1
ATOM 3865 C CA . PHE B 1 82 ? 22.516 24.141 16.688 1 94.62 82 PHE B CA 1
ATOM 3866 C C . PHE B 1 82 ? 21.719 22.859 16.422 1 94.62 82 PHE B C 1
ATOM 3868 O O . PHE B 1 82 ? 20.609 22.688 16.938 1 94.62 82 PHE B O 1
ATOM 3875 N N . LEU B 1 83 ? 22.328 21.984 15.609 1 95.5 83 LEU B N 1
ATOM 3876 C CA . LEU B 1 83 ? 21.672 20.703 15.297 1 95.5 83 LEU B CA 1
ATOM 3877 C C . LEU B 1 83 ? 21.469 19.891 16.562 1 95.5 83 LEU B C 1
ATOM 3879 O O . LEU B 1 83 ? 20.453 19.203 16.703 1 95.5 83 LEU B O 1
ATOM 3883 N N . GLU B 1 84 ? 22.422 19.969 17.422 1 93.19 84 GLU B N 1
ATOM 3884 C CA . GLU B 1 84 ? 22.281 19.281 18.703 1 93.19 84 GLU B CA 1
ATOM 3885 C C . GLU B 1 84 ? 21.156 19.859 19.531 1 93.19 84 GLU B C 1
ATOM 3887 O O . GLU B 1 84 ? 20.422 19.141 20.203 1 93.19 84 GLU B O 1
ATOM 3892 N N . ARG B 1 85 ? 21 21.109 19.453 1 91.06 85 ARG B N 1
ATOM 3893 C CA . ARG B 1 85 ? 19.938 21.797 20.188 1 91.06 85 ARG B CA 1
ATOM 3894 C C . ARG B 1 85 ? 18.562 21.438 19.641 1 91.06 85 ARG B C 1
ATOM 3896 O O . ARG B 1 85 ? 17.625 21.234 20.422 1 91.06 85 ARG B O 1
ATOM 3903 N N . ILE B 1 86 ? 18.484 21.344 18.406 1 93.38 86 ILE B N 1
ATOM 3904 C CA . ILE B 1 86 ? 17.219 21.016 17.75 1 93.38 86 ILE B CA 1
ATOM 3905 C C . ILE B 1 86 ? 16.906 19.531 17.969 1 93.38 86 ILE B C 1
ATOM 3907 O O . ILE B 1 86 ? 15.734 19.156 18.031 1 93.38 86 ILE B O 1
ATOM 3911 N N . GLY B 1 87 ? 17.969 18.734 18.062 1 91.69 87 GLY B N 1
ATOM 3912 C CA . GLY B 1 87 ? 17.844 17.328 18.375 1 91.69 87 GLY B CA 1
ATOM 3913 C C . GLY B 1 87 ? 17.031 16.562 17.344 1 91.69 87 GLY B C 1
ATOM 3914 O O . GLY B 1 87 ? 17.297 16.656 16.141 1 91.69 87 GLY B O 1
ATOM 3915 N N . SER B 1 88 ? 16.016 15.75 17.859 1 89.81 88 SER B N 1
ATOM 3916 C CA . SER B 1 88 ? 15.211 14.867 17.031 1 89.81 88 SER B CA 1
ATOM 3917 C C . SER B 1 88 ? 14.07 15.633 16.359 1 89.81 88 SER B C 1
ATOM 3919 O O . SER B 1 88 ? 12.914 15.203 16.406 1 89.81 88 SER B O 1
ATOM 3921 N N . GLY B 1 89 ? 14.398 16.75 15.828 1 92.94 89 GLY B N 1
ATOM 3922 C CA . GLY B 1 89 ? 13.43 17.453 15.008 1 92.94 89 GLY B CA 1
ATOM 3923 C C . GLY B 1 89 ? 12.602 18.453 15.789 1 92.94 89 GLY B C 1
ATOM 3924 O O . GLY B 1 89 ? 11.414 18.656 15.5 1 92.94 89 GLY B O 1
ATOM 3925 N N . HIS B 1 90 ? 13.188 18.922 16.922 1 95.81 90 HIS B N 1
ATOM 3926 C CA . HIS B 1 90 ? 12.547 20.031 17.625 1 95.81 90 HIS B CA 1
ATOM 3927 C C . HIS B 1 90 ? 12.797 21.344 16.906 1 95.81 90 HIS B C 1
ATOM 3929 O O . HIS B 1 90 ? 13.539 22.203 17.406 1 95.81 90 HIS B O 1
ATOM 3935 N N . THR B 1 91 ? 12.102 21.5 15.844 1 97 91 THR B N 1
ATOM 3936 C CA . THR B 1 91 ? 12.234 22.75 15.078 1 97 91 THR B CA 1
ATOM 3937 C C . THR B 1 91 ? 11.234 23.781 15.562 1 97 91 THR B C 1
ATOM 3939 O O . THR B 1 91 ? 10.297 23.453 16.297 1 97 91 THR B O 1
ATOM 3942 N N . GLY B 1 92 ? 11.383 25.078 15.219 1 96.44 92 GLY B N 1
ATOM 3943 C CA . GLY B 1 92 ? 10.555 26.203 15.648 1 96.44 92 GLY B CA 1
ATOM 3944 C C . GLY B 1 92 ? 11.297 27.188 16.531 1 96.44 92 GLY B C 1
ATOM 3945 O O . GLY B 1 92 ? 12.367 26.859 17.062 1 96.44 92 GLY B O 1
ATOM 3946 N N . VAL B 1 93 ? 10.844 28.359 16.594 1 98.25 93 VAL B N 1
ATOM 3947 C CA . VAL B 1 93 ? 11.492 29.453 17.312 1 98.25 93 VAL B CA 1
ATOM 3948 C C . VAL B 1 93 ? 10.43 30.344 17.938 1 98.25 93 VAL B C 1
ATOM 3950 O O . VAL B 1 93 ? 9.367 30.578 17.344 1 98.25 93 VAL B O 1
ATOM 3953 N N . VAL B 1 94 ? 10.664 30.781 19.141 1 98.69 94 VAL B N 1
ATOM 3954 C CA . VAL B 1 94 ? 9.922 31.906 19.703 1 98.69 94 VAL B CA 1
ATOM 3955 C C . VAL B 1 94 ? 10.875 33.094 19.938 1 98.69 94 VAL B C 1
ATOM 3957 O O . VAL B 1 94 ? 11.891 32.938 20.609 1 98.69 94 VAL B O 1
ATOM 3960 N N . ALA B 1 95 ? 10.586 34.188 19.328 1 98.75 95 ALA B N 1
ATOM 3961 C CA . ALA B 1 95 ? 11.375 35.406 19.484 1 98.75 95 ALA B CA 1
ATOM 3962 C C . ALA B 1 95 ? 10.609 36.438 20.297 1 98.75 95 ALA B C 1
ATOM 3964 O O . ALA B 1 95 ? 9.406 36.625 20.109 1 98.75 95 ALA B O 1
ATOM 3965 N N . THR B 1 96 ? 11.305 37.125 21.203 1 98.38 96 THR B N 1
ATOM 3966 C CA . THR B 1 96 ? 10.664 38.125 22.031 1 98.38 96 THR B CA 1
ATOM 3967 C C . THR B 1 96 ? 11.367 39.469 21.906 1 98.38 96 THR B C 1
ATOM 3969 O O . THR B 1 96 ? 12.594 39.562 21.984 1 98.38 96 THR B O 1
ATOM 3972 N N . VAL B 1 97 ? 10.633 40.469 21.609 1 97.81 97 VAL B N 1
ATOM 3973 C CA . VAL B 1 97 ? 11.07 41.875 21.625 1 97.81 97 VAL B CA 1
ATOM 3974 C C . VAL B 1 97 ? 10.43 42.594 22.812 1 97.81 97 VAL B C 1
ATOM 3976 O O . VAL B 1 97 ? 9.203 42.719 22.891 1 97.81 97 VAL B O 1
ATOM 3979 N N . GLU B 1 98 ? 11.234 43.125 23.688 1 95.88 98 GLU B N 1
ATOM 3980 C CA . GLU B 1 98 ? 10.75 43.844 24.859 1 95.88 98 GLU B CA 1
ATOM 3981 C C . GLU B 1 98 ? 10.828 45.375 24.625 1 95.88 98 GLU B C 1
ATOM 3983 O O . GLU B 1 98 ? 11.922 45.906 24.484 1 95.88 98 GLU B O 1
ATOM 3988 N N . GLY B 1 99 ? 9.711 46 24.609 1 91.62 99 GLY B N 1
ATOM 3989 C CA . GLY B 1 99 ? 9.688 47.438 24.359 1 91.62 99 GLY B CA 1
ATOM 3990 C C . GLY B 1 99 ? 9.18 48.25 25.531 1 91.62 99 GLY B C 1
ATOM 3991 O O . GLY B 1 99 ? 9.32 49.469 25.547 1 91.62 99 GLY B O 1
ATOM 3992 N N . GLY B 1 100 ? 8.562 47.531 26.594 1 91.44 100 GLY B N 1
ATOM 3993 C CA . GLY B 1 100 ? 8.031 48.312 27.719 1 91.44 100 GLY B CA 1
ATOM 3994 C C . GLY B 1 100 ? 6.977 47.562 28.516 1 91.44 100 GLY B C 1
ATOM 3995 O O . GLY B 1 100 ? 6.957 46.312 28.516 1 91.44 100 GLY B O 1
ATOM 3996 N N . ASP B 1 101 ? 6.184 48.406 29.234 1 91.94 101 ASP B N 1
ATOM 3997 C CA . ASP B 1 101 ? 5.258 47.812 30.203 1 91.94 101 ASP B CA 1
ATOM 3998 C C . ASP B 1 101 ? 3.879 47.625 29.578 1 91.94 101 ASP B C 1
ATOM 4000 O O . ASP B 1 101 ? 2.945 47.188 30.266 1 91.94 101 ASP B O 1
ATOM 4004 N N . GLY B 1 102 ? 3.73 47.75 28.344 1 95.31 102 GLY B N 1
ATOM 4005 C CA . GLY B 1 102 ? 2.457 47.562 27.656 1 95.31 102 GLY B CA 1
ATOM 4006 C C . GLY B 1 102 ? 2.053 46.125 27.484 1 95.31 102 GLY B C 1
ATOM 4007 O O . GLY B 1 102 ? 2.531 45.25 28.219 1 95.31 102 GLY B O 1
ATOM 4008 N N . PRO B 1 103 ? 1.121 45.875 26.625 1 97.75 103 PRO B N 1
ATOM 4009 C CA . PRO B 1 103 ? 0.58 44.531 26.453 1 97.75 103 PRO B CA 1
ATOM 4010 C C . PRO B 1 103 ? 1.575 43.562 25.797 1 97.75 103 PRO B C 1
ATOM 4012 O O . PRO B 1 103 ? 2.541 44 25.172 1 97.75 103 PRO B O 1
ATOM 4015 N N . THR B 1 104 ? 1.351 42.344 26 1 98.25 104 THR B N 1
ATOM 4016 C CA . THR B 1 104 ? 2.078 41.312 25.266 1 98.25 104 THR B CA 1
ATOM 4017 C C . THR B 1 104 ? 1.312 40.875 24.016 1 98.25 104 THR B C 1
ATOM 4019 O O . THR B 1 104 ? 0.178 40.406 24.109 1 98.25 104 THR B O 1
ATOM 4022 N N . VAL B 1 105 ? 1.877 41.094 22.891 1 98.62 105 VAL B N 1
ATOM 4023 C CA . VAL B 1 105 ? 1.266 40.812 21.594 1 98.62 105 VAL B CA 1
ATOM 4024 C C . VAL B 1 105 ? 2.047 39.688 20.906 1 98.62 105 VAL B C 1
ATOM 4026 O O . VAL B 1 105 ? 3.277 39.75 20.812 1 98.62 105 VAL B O 1
ATOM 4029 N N . GLY B 1 106 ? 1.331 38.656 20.5 1 98.75 106 GLY B N 1
ATOM 4030 C CA . GLY B 1 106 ? 1.943 37.562 19.781 1 98.75 106 GLY B CA 1
ATOM 4031 C C . GLY B 1 106 ? 1.651 37.594 18.281 1 98.75 106 GLY B C 1
ATOM 4032 O O . GLY B 1 106 ? 0.599 38.094 17.859 1 98.75 106 GLY B O 1
ATOM 4033 N N . LEU B 1 107 ? 2.516 37.062 17.469 1 98.88 107 LEU B N 1
ATOM 4034 C CA . LEU B 1 107 ? 2.348 36.781 16.062 1 98.88 107 LEU B CA 1
ATOM 4035 C C . LEU B 1 107 ? 2.783 35.344 15.727 1 98.88 107 LEU B C 1
ATOM 4037 O O . LEU B 1 107 ? 3.891 34.938 16.078 1 98.88 107 LEU B O 1
ATOM 4041 N N . ARG B 1 108 ? 1.9 34.594 15.117 1 98.88 108 ARG B N 1
ATOM 4042 C CA . ARG B 1 108 ? 2.246 33.219 14.711 1 98.88 108 ARG B CA 1
ATOM 4043 C C . ARG B 1 108 ? 2.359 33.125 13.188 1 98.88 108 ARG B C 1
ATOM 4045 O O . ARG B 1 108 ? 1.442 33.5 12.469 1 98.88 108 ARG B O 1
ATOM 4052 N N . VAL B 1 109 ? 3.51 32.562 12.719 1 98.62 109 VAL B N 1
ATOM 4053 C CA . VAL B 1 109 ? 3.697 32.188 11.328 1 98.62 109 VAL B CA 1
ATOM 4054 C C . VAL B 1 109 ? 4.219 30.75 11.258 1 98.62 109 VAL B C 1
ATOM 4056 O O . VAL B 1 109 ? 4.617 30.172 12.273 1 98.62 109 VAL B O 1
ATOM 4059 N N . ASP B 1 110 ? 4.168 30.109 10.086 1 98.19 110 ASP B N 1
ATOM 4060 C CA . ASP B 1 110 ? 4.57 28.719 9.922 1 98.19 110 ASP B CA 1
ATOM 4061 C C . ASP B 1 110 ? 5.848 28.609 9.094 1 98.19 110 ASP B C 1
ATOM 4063 O O . ASP B 1 110 ? 6.191 29.516 8.352 1 98.19 110 ASP B O 1
ATOM 4067 N N . LEU B 1 111 ? 6.531 27.453 9.281 1 97.12 111 LEU B N 1
ATOM 4068 C CA . LEU B 1 111 ? 7.879 27.281 8.75 1 97.12 111 LEU B CA 1
ATOM 4069 C C . LEU B 1 111 ? 7.883 26.281 7.594 1 97.12 111 LEU B C 1
ATOM 4071 O O . LEU B 1 111 ? 8.688 26.406 6.664 1 97.12 111 LEU B O 1
ATOM 4075 N N . ASP B 1 112 ? 6.996 25.328 7.668 1 97.5 112 ASP B N 1
ATOM 4076 C CA . ASP B 1 112 ? 7.238 24.078 6.957 1 97.5 112 ASP B CA 1
ATOM 4077 C C . ASP B 1 112 ? 6.758 24.156 5.512 1 97.5 112 ASP B C 1
ATOM 4079 O O . ASP B 1 112 ? 5.973 25.047 5.164 1 97.5 112 ASP B O 1
ATOM 4083 N N . ALA B 1 113 ? 7.375 23.297 4.711 1 97.06 113 ALA B N 1
ATOM 4084 C CA . ALA B 1 113 ? 6.98 23.109 3.318 1 97.06 113 ALA B CA 1
ATOM 4085 C C . ALA B 1 113 ? 6.168 21.828 3.143 1 97.06 113 ALA B C 1
ATOM 4087 O O . ALA B 1 113 ? 5.844 21.156 4.121 1 97.06 113 ALA B O 1
ATOM 4088 N N . ILE B 1 114 ? 5.781 21.656 1.934 1 93.44 114 ILE B N 1
ATOM 4089 C CA . ILE B 1 114 ? 4.961 20.484 1.646 1 93.44 114 ILE B CA 1
ATOM 4090 C C . ILE B 1 114 ? 5.699 19.562 0.68 1 93.44 114 ILE B C 1
ATOM 4092 O O . ILE B 1 114 ? 6.586 20 -0.055 1 93.44 114 ILE B O 1
ATOM 4096 N N . SER B 1 115 ? 5.402 18.266 0.79 1 90.75 115 SER B N 1
ATOM 4097 C CA . SER B 1 115 ? 5.941 17.297 -0.146 1 90.75 115 SER B CA 1
ATOM 4098 C C . SER B 1 115 ? 5.293 17.422 -1.52 1 90.75 115 SER B C 1
ATOM 4100 O O . SER B 1 115 ? 4.277 16.781 -1.794 1 90.75 115 SER B O 1
ATOM 4102 N N . LEU B 1 116 ? 5.871 18.141 -2.377 1 90.25 116 LEU B N 1
ATOM 4103 C CA . LEU B 1 116 ? 5.371 18.422 -3.717 1 90.25 116 LEU B CA 1
ATOM 4104 C C . LEU B 1 116 ? 6.512 18.812 -4.648 1 90.25 116 LEU B C 1
ATOM 4106 O O . LEU B 1 116 ? 7.387 19.594 -4.27 1 90.25 116 LEU B O 1
ATOM 4110 N N . HIS B 1 117 ? 6.48 18.156 -5.801 1 94 117 HIS B N 1
ATOM 4111 C CA . HIS B 1 117 ? 7.449 18.562 -6.812 1 94 117 HIS B CA 1
ATOM 4112 C C . HIS B 1 117 ? 7.086 19.906 -7.422 1 94 117 HIS B C 1
ATOM 4114 O O . HIS B 1 117 ? 5.969 20.094 -7.91 1 94 117 HIS B O 1
ATOM 4120 N N . GLU B 1 118 ? 8.008 20.875 -7.387 1 96.38 118 GLU B N 1
ATOM 4121 C CA . GLU B 1 118 ? 7.77 22.188 -7.977 1 96.38 118 GLU B CA 1
ATOM 4122 C C . GLU B 1 118 ? 8 22.172 -9.484 1 96.38 118 GLU B C 1
ATOM 4124 O O . GLU B 1 118 ? 8.961 21.562 -9.961 1 96.38 118 GLU B O 1
ATOM 4129 N N . SER B 1 119 ? 7.117 22.875 -10.172 1 96.62 119 SER B N 1
ATOM 4130 C CA . SER B 1 119 ? 7.191 22.938 -11.633 1 96.62 119 SER B CA 1
ATOM 4131 C C . SER B 1 119 ? 8.508 23.547 -12.094 1 96.62 119 SER B C 1
ATOM 4133 O O . SER B 1 119 ? 9.008 24.484 -11.477 1 96.62 119 SER B O 1
ATOM 4135 N N . ASP B 1 120 ? 9.023 23.031 -13.141 1 96.06 120 ASP B N 1
ATOM 4136 C CA . ASP B 1 120 ? 10.195 23.625 -13.789 1 96.06 120 ASP B CA 1
ATOM 4137 C C . ASP B 1 120 ? 9.844 24.156 -15.172 1 96.06 120 ASP B C 1
ATOM 4139 O O . ASP B 1 120 ? 10.734 24.469 -15.961 1 96.06 120 ASP B O 1
ATOM 4143 N N . GLU B 1 121 ? 8.633 24.219 -15.453 1 94.5 121 GLU B N 1
ATOM 4144 C CA . GLU B 1 121 ? 8.172 24.641 -16.766 1 94.5 121 GLU B CA 1
ATOM 4145 C C . GLU B 1 121 ? 8.336 26.141 -16.953 1 94.5 121 GLU B C 1
ATOM 4147 O O . GLU B 1 121 ? 8.25 26.906 -15.992 1 94.5 121 GLU B O 1
ATOM 4152 N N . PRO B 1 122 ? 8.578 26.578 -18.312 1 94.94 122 PRO B N 1
ATOM 4153 C CA . PRO B 1 122 ? 8.609 28.016 -18.578 1 94.94 122 PRO B CA 1
ATOM 4154 C C . PRO B 1 122 ? 7.324 28.719 -18.141 1 94.94 122 PRO B C 1
ATOM 4156 O O . PRO B 1 122 ? 6.23 28.188 -18.328 1 94.94 122 PRO B O 1
ATOM 4159 N N . GLY B 1 123 ? 7.504 29.797 -17.531 1 95.62 123 GLY B N 1
ATOM 4160 C CA . GLY B 1 123 ? 6.344 30.531 -17.031 1 95.62 123 GLY B CA 1
ATOM 4161 C C . GLY B 1 123 ? 6.199 30.469 -15.523 1 95.62 123 GLY B C 1
ATOM 4162 O O . GLY B 1 123 ? 5.5 31.297 -14.93 1 95.62 123 GLY B O 1
ATOM 4163 N N . HIS B 1 124 ? 6.809 29.484 -14.938 1 97.19 124 HIS B N 1
ATOM 4164 C CA . HIS B 1 124 ? 6.855 29.438 -13.477 1 97.19 124 HIS B CA 1
ATOM 4165 C C . HIS B 1 124 ? 7.973 30.328 -12.93 1 97.19 124 HIS B C 1
ATOM 4167 O O . HIS B 1 124 ? 9.156 30 -13.078 1 97.19 124 HIS B O 1
ATOM 4173 N N . ARG B 1 125 ? 7.633 31.375 -12.328 1 96.56 125 ARG B N 1
ATOM 4174 C CA . ARG B 1 125 ? 8.531 32.469 -11.992 1 96.56 125 ARG B CA 1
ATOM 4175 C C . ARG B 1 125 ? 9.719 31.984 -11.172 1 96.56 125 ARG B C 1
ATOM 4177 O O . ARG B 1 125 ? 10.859 32.344 -11.445 1 96.56 125 ARG B O 1
ATOM 4184 N N . PRO B 1 126 ? 9.508 31.094 -10.156 1 97.19 126 PRO B N 1
ATOM 4185 C CA . PRO B 1 126 ? 10.664 30.625 -9.391 1 97.19 126 PRO B CA 1
ATOM 4186 C C . PRO B 1 126 ? 11.688 29.906 -10.266 1 97.19 126 PRO B C 1
ATOM 4188 O O . PRO B 1 126 ? 12.898 30.047 -10.047 1 97.19 126 PRO B O 1
ATOM 4191 N N . ALA B 1 127 ? 11.203 29.172 -11.172 1 97.06 127 ALA B N 1
ATOM 4192 C CA . ALA B 1 127 ? 12.117 28.516 -12.109 1 97.06 127 ALA B CA 1
ATOM 4193 C C . ALA B 1 127 ? 12.781 29.531 -13.031 1 97.06 127 ALA B C 1
ATOM 4195 O O . ALA B 1 127 ? 13.992 29.484 -13.25 1 97.06 127 ALA B O 1
ATOM 4196 N N . ASP B 1 128 ? 12.016 30.469 -13.594 1 97.25 128 ASP B N 1
ATOM 4197 C CA . ASP B 1 128 ? 12.492 31.469 -14.539 1 97.25 128 ASP B CA 1
ATOM 4198 C C . ASP B 1 128 ? 13.531 32.375 -13.891 1 97.25 128 ASP B C 1
ATOM 4200 O O . ASP B 1 128 ? 14.484 32.812 -14.539 1 97.25 128 ASP B O 1
ATOM 4204 N N . GLU B 1 129 ? 13.336 32.719 -12.641 1 97.12 129 GLU B N 1
ATOM 4205 C CA . GLU B 1 129 ? 14.172 33.719 -11.977 1 97.12 129 GLU B CA 1
ATOM 4206 C C . GLU B 1 129 ? 15.211 33.062 -11.07 1 97.12 129 GLU B C 1
ATOM 4208 O O . GLU B 1 129 ? 15.953 33.75 -10.367 1 97.12 129 GLU B O 1
ATOM 4213 N N . GLY B 1 130 ? 15.188 31.766 -11.008 1 96.31 130 GLY B N 1
ATOM 4214 C CA . GLY B 1 130 ? 16.312 31.047 -10.422 1 96.31 130 GLY B CA 1
ATOM 4215 C C . GLY B 1 130 ? 16.188 30.859 -8.922 1 96.31 130 GLY B C 1
ATOM 4216 O O . GLY B 1 130 ? 17.188 30.906 -8.203 1 96.31 130 GLY B O 1
ATOM 4217 N N . PHE B 1 131 ? 14.961 30.734 -8.336 1 97.69 131 PHE B N 1
ATOM 4218 C CA . PHE B 1 131 ? 14.852 30.469 -6.906 1 97.69 131 PHE B CA 1
ATOM 4219 C C . PHE B 1 131 ? 13.891 29.312 -6.641 1 97.69 131 PHE B C 1
ATOM 4221 O O . PHE B 1 131 ? 13.266 29.25 -5.578 1 97.69 131 PHE B O 1
ATOM 4228 N N . ARG B 1 132 ? 13.781 28.469 -7.629 1 97.38 132 ARG B N 1
ATOM 4229 C CA . ARG B 1 132 ? 13.031 27.234 -7.488 1 97.38 132 ARG B CA 1
ATOM 4230 C C . ARG B 1 132 ? 13.641 26.344 -6.41 1 97.38 132 ARG B C 1
ATOM 4232 O O . ARG B 1 132 ? 14.836 26.438 -6.125 1 97.38 132 ARG B O 1
ATOM 4239 N N . SER B 1 133 ? 12.781 25.438 -5.871 1 97.88 133 SER B N 1
ATOM 4240 C CA . SER B 1 133 ? 13.203 24.531 -4.82 1 97.88 133 SER B CA 1
ATOM 4241 C C . SER B 1 133 ? 14.438 23.734 -5.246 1 97.88 133 SER B C 1
ATOM 4243 O O . SER B 1 133 ? 14.469 23.172 -6.344 1 97.88 133 SER B O 1
ATOM 4245 N N . GLU B 1 134 ? 15.359 23.625 -4.391 1 96.31 134 GLU B N 1
ATOM 4246 C CA . GLU B 1 134 ? 16.531 22.797 -4.609 1 96.31 134 GLU B CA 1
ATOM 4247 C C . GLU B 1 134 ? 16.359 21.422 -3.99 1 96.31 134 GLU B C 1
ATOM 4249 O O . GLU B 1 134 ? 17.25 20.578 -4.055 1 96.31 134 GLU B O 1
ATOM 4254 N N . HIS B 1 135 ? 15.289 21.172 -3.391 1 94.44 135 HIS B N 1
ATOM 4255 C CA . HIS B 1 135 ? 14.938 19.875 -2.824 1 94.44 135 HIS B CA 1
ATOM 4256 C C . HIS B 1 135 ? 13.805 19.219 -3.602 1 94.44 135 HIS B C 1
ATOM 4258 O O . HIS B 1 135 ? 12.633 19.391 -3.252 1 94.44 135 HIS B O 1
ATOM 4264 N N . ASP B 1 136 ? 14.219 18.391 -4.484 1 92.38 136 ASP B N 1
ATOM 4265 C CA . ASP B 1 136 ? 13.195 17.766 -5.324 1 92.38 136 ASP B CA 1
ATOM 4266 C C . ASP B 1 136 ? 12.156 17.031 -4.477 1 92.38 136 ASP B C 1
ATOM 4268 O O . ASP B 1 136 ? 12.508 16.359 -3.506 1 92.38 136 ASP B O 1
ATOM 4272 N N . GLY B 1 137 ? 10.969 17.344 -4.789 1 93.38 137 GLY B N 1
ATOM 4273 C CA . GLY B 1 137 ? 9.883 16.688 -4.078 1 93.38 137 GLY B CA 1
ATOM 4274 C C . GLY B 1 137 ? 9.305 17.531 -2.955 1 93.38 137 GLY B C 1
ATOM 4275 O O . GLY B 1 137 ? 8.32 17.141 -2.322 1 93.38 137 GLY B O 1
ATOM 4276 N N . TYR B 1 138 ? 9.922 18.641 -2.725 1 95.88 138 TYR B N 1
ATOM 4277 C CA . TYR B 1 138 ? 9.422 19.547 -1.686 1 95.88 138 TYR B CA 1
ATOM 4278 C C . TYR B 1 138 ? 9.336 20.969 -2.197 1 95.88 138 TYR B C 1
ATOM 4280 O O . TYR B 1 138 ? 10.141 21.391 -3.029 1 95.88 138 TYR B O 1
ATOM 4288 N N . MET B 1 139 ? 8.344 21.719 -1.685 1 97.31 139 MET B N 1
ATOM 4289 C CA . MET B 1 139 ? 8.117 23.062 -2.174 1 97.31 139 MET B CA 1
ATOM 4290 C C . MET B 1 139 ? 7.34 23.891 -1.147 1 97.31 139 MET B C 1
ATOM 4292 O O . MET B 1 139 ? 6.461 23.359 -0.459 1 97.31 139 MET B O 1
ATOM 4296 N N . HIS B 1 140 ? 7.668 25.141 -1.041 1 97.44 140 HIS B N 1
ATOM 4297 C CA . HIS B 1 140 ? 6.805 26.078 -0.329 1 97.44 140 HIS B CA 1
ATOM 4298 C C . HIS B 1 140 ? 5.609 26.484 -1.183 1 97.44 140 HIS B C 1
ATOM 4300 O O . HIS B 1 140 ? 5.488 27.641 -1.58 1 97.44 140 HIS B O 1
ATOM 4306 N N . ALA B 1 141 ? 4.723 25.578 -1.286 1 95.75 141 ALA B N 1
ATOM 4307 C CA . ALA B 1 141 ? 3.576 25.781 -2.166 1 95.75 141 ALA B CA 1
ATOM 4308 C C . ALA B 1 141 ? 2.393 26.359 -1.396 1 95.75 141 ALA B C 1
ATOM 4310 O O . ALA B 1 141 ? 1.259 26.344 -1.882 1 95.75 141 ALA B O 1
ATOM 4311 N N . CYS B 1 142 ? 2.594 26.812 -0.159 1 95.69 142 CYS B N 1
ATOM 4312 C CA . CYS B 1 142 ? 1.514 27.375 0.647 1 95.69 142 CYS B CA 1
ATOM 4313 C C . CYS B 1 142 ? 1.867 28.766 1.139 1 95.69 142 CYS B C 1
ATOM 4315 O O . CYS B 1 142 ? 1.131 29.359 1.936 1 95.69 142 CYS B O 1
ATOM 4317 N N . GLY B 1 143 ? 3.039 29.297 0.775 1 97.31 143 GLY B N 1
ATOM 4318 C CA . GLY B 1 143 ? 3.395 30.672 1.059 1 97.31 143 GLY B CA 1
ATOM 4319 C C . GLY B 1 143 ? 4.145 30.844 2.365 1 97.31 143 GLY B C 1
ATOM 4320 O O . GLY B 1 143 ? 4.383 31.969 2.811 1 97.31 143 GLY B O 1
ATOM 4321 N N . HIS B 1 144 ? 4.566 29.672 2.988 1 98.44 144 HIS B N 1
ATOM 4322 C CA . HIS B 1 144 ? 5.234 29.781 4.281 1 98.44 144 HIS B CA 1
ATOM 4323 C C . HIS B 1 144 ? 6.555 30.531 4.164 1 98.44 144 HIS B C 1
ATOM 4325 O O . HIS B 1 144 ? 7 31.172 5.121 1 98.44 144 HIS B O 1
ATOM 4331 N N . ASP B 1 145 ? 7.176 30.516 3.004 1 98.56 145 ASP B N 1
ATOM 4332 C CA . ASP B 1 145 ? 8.359 31.328 2.744 1 98.56 145 ASP B CA 1
ATOM 4333 C C . ASP B 1 145 ? 8.039 32.812 2.879 1 98.56 145 ASP B C 1
ATOM 4335 O O . ASP B 1 145 ? 8.805 33.562 3.475 1 98.56 145 ASP B O 1
ATOM 4339 N N . ALA B 1 146 ? 6.934 33.219 2.377 1 98.62 146 ALA B N 1
ATOM 4340 C CA . ALA B 1 146 ? 6.48 34.625 2.512 1 98.62 146 ALA B CA 1
ATOM 4341 C C . ALA B 1 146 ? 6.156 34.938 3.965 1 98.62 146 ALA B C 1
ATOM 4343 O O . ALA B 1 146 ? 6.453 36.031 4.438 1 98.62 146 ALA B O 1
ATOM 4344 N N . HIS B 1 147 ? 5.48 34 4.672 1 98.81 147 HIS B N 1
ATOM 4345 C CA . HIS B 1 147 ? 5.156 34.219 6.078 1 98.81 147 HIS B CA 1
ATOM 4346 C C . HIS B 1 147 ? 6.41 34.531 6.895 1 98.81 147 HIS B C 1
ATOM 4348 O O . HIS B 1 147 ? 6.41 35.438 7.73 1 98.81 147 HIS B O 1
ATOM 4354 N N . LEU B 1 148 ? 7.41 33.781 6.621 1 98.56 148 LEU B N 1
ATOM 4355 C CA . LEU B 1 148 ? 8.68 33.938 7.332 1 98.56 148 LEU B CA 1
ATOM 4356 C C . LEU B 1 148 ? 9.266 35.312 7.078 1 98.56 148 LEU B C 1
ATOM 4358 O O . LEU B 1 148 ? 9.656 36 8.016 1 98.56 148 LEU B O 1
ATOM 4362 N N . ALA B 1 149 ? 9.328 35.688 5.828 1 98.62 149 ALA B N 1
ATOM 4363 C CA . ALA B 1 149 ? 9.883 37 5.469 1 98.62 149 ALA B CA 1
ATOM 4364 C C . ALA B 1 149 ? 9.078 38.125 6.094 1 98.62 149 ALA B C 1
ATOM 4366 O O . ALA B 1 149 ? 9.641 39.062 6.629 1 98.62 149 ALA B O 1
ATOM 4367 N N . ILE B 1 150 ? 7.797 38 6.027 1 98.69 150 ILE B N 1
ATOM 4368 C CA . ILE B 1 150 ? 6.898 39.031 6.547 1 98.69 150 ILE B CA 1
ATOM 4369 C C . ILE B 1 150 ? 7.062 39.125 8.062 1 98.69 150 ILE B C 1
ATOM 4371 O O . ILE B 1 150 ? 7.145 40.25 8.602 1 98.69 150 ILE B O 1
ATOM 4375 N N . ALA B 1 151 ? 7.098 38.031 8.734 1 98.75 151 ALA B N 1
ATOM 4376 C CA . ALA B 1 151 ? 7.242 38.031 10.188 1 98.75 151 ALA B CA 1
ATOM 4377 C C . ALA B 1 151 ? 8.555 38.688 10.602 1 98.75 151 ALA B C 1
ATOM 4379 O O . ALA B 1 151 ? 8.586 39.469 11.555 1 98.75 151 ALA B O 1
ATOM 4380 N N . LEU B 1 152 ? 9.641 38.344 9.914 1 98.5 152 LEU B N 1
ATOM 4381 C CA . LEU B 1 152 ? 10.945 38.938 10.227 1 98.5 152 LEU B CA 1
ATOM 4382 C C . LEU B 1 152 ? 10.938 40.438 9.961 1 98.5 152 LEU B C 1
ATOM 4384 O O . LEU B 1 152 ? 11.508 41.219 10.734 1 98.5 152 LEU B O 1
ATOM 4388 N N . GLY B 1 153 ? 10.305 40.844 8.891 1 98.38 153 GLY B N 1
ATOM 4389 C CA . GLY B 1 153 ? 10.125 42.25 8.641 1 98.38 153 GLY B CA 1
ATOM 4390 C C . GLY B 1 153 ? 9.305 42.969 9.719 1 98.38 153 GLY B C 1
ATOM 4391 O O . GLY B 1 153 ? 9.617 44.094 10.102 1 98.38 153 GLY B O 1
ATOM 4392 N N . ALA B 1 154 ? 8.266 42.281 10.148 1 98.12 154 ALA B N 1
ATOM 4393 C CA . ALA B 1 154 ? 7.418 42.844 11.195 1 98.12 154 ALA B CA 1
ATOM 4394 C C . ALA B 1 154 ? 8.195 43 12.5 1 98.12 154 ALA B C 1
ATOM 4396 O O . ALA B 1 154 ? 8.031 44 13.219 1 98.12 154 ALA B O 1
ATOM 4397 N N . VAL B 1 155 ? 9.023 42.031 12.859 1 97.94 155 VAL B N 1
ATOM 4398 C CA . VAL B 1 155 ? 9.852 42.125 14.055 1 97.94 155 VAL B CA 1
ATOM 4399 C C . VAL B 1 155 ? 10.75 43.344 13.984 1 97.94 155 VAL B C 1
ATOM 4401 O O . VAL B 1 155 ? 10.836 44.125 14.953 1 97.94 155 VAL B O 1
ATOM 4404 N N . GLU B 1 156 ? 11.391 43.531 12.875 1 96.62 156 GLU B N 1
ATOM 4405 C CA . GLU B 1 156 ? 12.273 44.656 12.688 1 96.62 156 GLU B CA 1
ATOM 4406 C C . GLU B 1 156 ? 11.508 46 12.812 1 96.62 156 GLU B C 1
ATOM 4408 O O . GLU B 1 156 ? 11.969 46.938 13.461 1 96.62 156 GLU B O 1
ATOM 4413 N N . ALA B 1 157 ? 10.383 46.031 12.18 1 96.88 157 ALA B N 1
ATOM 4414 C CA . ALA B 1 157 ? 9.57 47.25 12.18 1 96.88 157 ALA B CA 1
ATOM 4415 C C . ALA B 1 157 ? 9.078 47.594 13.586 1 96.88 157 ALA B C 1
ATOM 4417 O O . ALA B 1 157 ? 9.102 48.75 14 1 96.88 157 ALA B O 1
ATOM 4418 N N . VAL B 1 158 ? 8.617 46.625 14.305 1 96.81 158 VAL B N 1
ATOM 4419 C CA . VAL B 1 158 ? 8.102 46.812 15.656 1 96.81 158 VAL B CA 1
ATOM 4420 C C . VAL B 1 158 ? 9.234 47.281 16.578 1 96.81 158 VAL B C 1
ATOM 4422 O O . VAL B 1 158 ? 9.055 48.188 17.391 1 96.81 158 VAL B O 1
ATOM 4425 N N . LYS B 1 159 ? 10.312 46.656 16.469 1 94.62 159 LYS B N 1
ATOM 4426 C CA . LYS B 1 159 ? 11.469 47.031 17.281 1 94.62 159 LYS B CA 1
ATOM 4427 C C . LYS B 1 159 ? 11.867 48.469 17.047 1 94.62 159 LYS B C 1
ATOM 4429 O O . LYS B 1 159 ? 12.227 49.188 17.984 1 94.62 159 LYS B O 1
ATOM 4434 N N . ALA B 1 160 ? 11.734 48.906 15.859 1 92.56 160 ALA B N 1
ATOM 4435 C CA . ALA B 1 160 ? 12.148 50.25 15.484 1 92.56 160 ALA B CA 1
ATOM 4436 C C . ALA B 1 160 ? 11.07 51.281 15.852 1 92.56 160 ALA B C 1
ATOM 4438 O O . ALA B 1 160 ? 11.344 52.469 15.914 1 92.56 160 ALA B O 1
ATOM 4439 N N . SER B 1 161 ? 9.852 50.875 16.078 1 91 161 SER B N 1
ATOM 4440 C CA . SER B 1 161 ? 8.719 51.781 16.266 1 91 161 SER B CA 1
ATOM 4441 C C . SER B 1 161 ? 8.641 52.312 17.688 1 91 161 SER B C 1
ATOM 4443 O O . SER B 1 161 ? 7.922 53.281 17.969 1 91 161 SER B O 1
ATOM 4445 N N . GLY B 1 162 ? 9.359 51.781 18.656 1 84.31 162 GLY B N 1
ATOM 4446 C CA . GLY B 1 162 ? 9.211 52.156 20.062 1 84.31 162 GLY B CA 1
ATOM 4447 C C . GLY B 1 162 ? 7.953 51.562 20.703 1 84.31 162 GLY B C 1
ATOM 4448 O O . GLY B 1 162 ? 7.41 52.156 21.641 1 84.31 162 GLY B O 1
ATOM 4449 N N . PHE B 1 163 ? 7.426 50.562 20.156 1 91.5 163 PHE B N 1
ATOM 4450 C CA . PHE B 1 163 ? 6.297 49.812 20.703 1 91.5 163 PHE B CA 1
ATOM 4451 C C . PHE B 1 163 ? 6.453 49.625 22.219 1 91.5 163 PHE B C 1
ATOM 4453 O O . PHE B 1 163 ? 7.508 49.219 22.688 1 91.5 163 PHE B O 1
ATOM 4460 N N . ASP B 1 164 ? 5.41 50.156 22.922 1 93.5 164 ASP B N 1
ATOM 4461 C CA . ASP B 1 164 ? 5.387 49.938 24.359 1 93.5 164 ASP B CA 1
ATOM 4462 C C . ASP B 1 164 ? 4.684 48.625 24.734 1 93.5 164 ASP B C 1
ATOM 4464 O O . ASP B 1 164 ? 3.451 48.594 24.766 1 93.5 164 ASP B O 1
ATOM 4468 N N . GLY B 1 165 ? 5.371 47.625 25.016 1 96.94 165 GLY B N 1
ATOM 4469 C CA . GLY B 1 165 ? 4.891 46.281 25.312 1 96.94 165 GLY B CA 1
ATOM 4470 C C . GLY B 1 165 ? 5.887 45.188 24.953 1 96.94 165 GLY B C 1
ATOM 4471 O O . GLY B 1 165 ? 7.078 45.469 24.781 1 96.94 165 GLY B O 1
ATOM 4472 N N . THR B 1 166 ? 5.457 44 25.016 1 97.88 166 THR B N 1
ATOM 4473 C CA . THR B 1 166 ? 6.254 42.844 24.625 1 97.88 166 THR B CA 1
ATOM 4474 C C . THR B 1 166 ? 5.707 42.219 23.344 1 97.88 166 THR B C 1
ATOM 4476 O O . THR B 1 166 ? 4.508 41.969 23.234 1 97.88 166 THR B O 1
ATOM 4479 N N . PHE B 1 167 ? 6.508 42.125 22.328 1 98.12 167 PHE B N 1
ATOM 4480 C CA . PHE B 1 167 ? 6.148 41.469 21.078 1 98.12 167 PHE B CA 1
ATOM 4481 C C . PHE B 1 167 ? 6.812 40.125 20.953 1 98.12 167 PHE B C 1
ATOM 4483 O O . PHE B 1 167 ? 8.039 40 21.031 1 98.12 167 PHE B O 1
ATOM 4490 N N . ARG B 1 168 ? 5.996 39.062 20.797 1 98.62 168 ARG B N 1
ATOM 4491 C CA . ARG B 1 168 ? 6.492 37.688 20.688 1 98.62 168 ARG B CA 1
ATOM 4492 C C . ARG B 1 168 ? 6.074 37.062 19.375 1 98.62 168 ARG B C 1
ATOM 4494 O O . ARG B 1 168 ? 4.887 37.031 19.031 1 98.62 168 ARG B O 1
ATOM 4501 N N . VAL B 1 169 ? 7.043 36.562 18.672 1 98.81 169 VAL B N 1
ATOM 4502 C CA . VAL B 1 169 ? 6.754 35.938 17.375 1 98.81 169 VAL B CA 1
ATOM 4503 C C . VAL B 1 169 ? 7.008 34.438 17.453 1 98.81 169 VAL B C 1
ATOM 4505 O O . VAL B 1 169 ? 8.078 34 17.875 1 98.81 169 VAL B O 1
ATOM 4508 N N . PHE B 1 170 ? 5.984 33.656 17.109 1 98.81 170 PHE B N 1
ATOM 4509 C CA . PHE B 1 170 ? 6.055 32.188 17.062 1 98.81 170 PHE B CA 1
ATOM 4510 C C . PHE B 1 170 ? 6.297 31.719 15.648 1 98.81 170 PHE B C 1
ATOM 4512 O O . PHE B 1 170 ? 5.41 31.797 14.797 1 98.81 170 PHE B O 1
ATOM 4519 N N . PHE B 1 171 ? 7.484 31.266 15.367 1 98.75 171 PHE B N 1
ATOM 4520 C CA . PHE B 1 171 ? 7.781 30.531 14.133 1 98.75 171 PHE B CA 1
ATOM 4521 C C . PHE B 1 171 ? 7.469 29.062 14.297 1 98.75 171 PHE B C 1
ATOM 4523 O O . PHE B 1 171 ? 8.32 28.281 14.734 1 98.75 171 PHE B O 1
ATOM 4530 N N . GLN B 1 172 ? 6.27 28.703 13.93 1 98.69 172 GLN B N 1
ATOM 4531 C CA . GLN B 1 172 ? 5.695 27.406 14.258 1 98.69 172 GLN B CA 1
ATOM 4532 C C . GLN B 1 172 ? 6.094 26.344 13.234 1 98.69 172 GLN B C 1
ATOM 4534 O O . GLN B 1 172 ? 5.906 26.547 12.031 1 98.69 172 GLN B O 1
ATOM 4539 N N . PRO B 1 173 ? 6.598 25.188 13.695 1 97.94 173 PRO B N 1
ATOM 4540 C CA . PRO B 1 173 ? 6.875 24.078 12.781 1 97.94 173 PRO B CA 1
ATOM 4541 C C . PRO B 1 173 ? 5.633 23.25 12.461 1 97.94 173 PRO B C 1
ATOM 4543 O O . PRO B 1 173 ? 4.629 23.344 13.18 1 97.94 173 PRO B O 1
ATOM 4546 N N . ALA B 1 174 ? 5.656 22.516 11.398 1 96.94 174 ALA B N 1
ATOM 4547 C CA . ALA B 1 174 ? 4.82 21.359 11.102 1 96.94 174 ALA B CA 1
ATOM 4548 C C . ALA B 1 174 ? 3.346 21.75 11.023 1 96.94 174 ALA B C 1
ATOM 4550 O O . ALA B 1 174 ? 2.488 21.078 11.602 1 96.94 174 ALA B O 1
ATOM 4551 N N . GLU B 1 175 ? 3.049 22.859 10.398 1 96.25 175 GLU B N 1
ATOM 4552 C CA . GLU B 1 175 ? 1.66 23.25 10.203 1 96.25 175 GLU B CA 1
ATOM 4553 C C . GLU B 1 175 ? 0.954 22.344 9.203 1 96.25 175 GLU B C 1
ATOM 4555 O O . GLU B 1 175 ? -0.188 21.938 9.43 1 96.25 175 GLU B O 1
ATOM 4560 N N . GLU B 1 176 ? 1.597 21.969 8.18 1 92.5 176 GLU B N 1
ATOM 4561 C CA . GLU B 1 176 ? 0.989 21.266 7.059 1 92.5 176 GLU B CA 1
ATOM 4562 C C . GLU B 1 176 ? 0.497 19.875 7.488 1 92.5 176 GLU B C 1
ATOM 4564 O O . GLU B 1 176 ? -0.324 19.266 6.805 1 92.5 176 GLU B O 1
ATOM 4569 N N . ILE B 1 177 ? 1.013 19.453 8.617 1 91.62 177 ILE B N 1
ATOM 4570 C CA . ILE B 1 177 ? 0.584 18.156 9.125 1 91.62 177 ILE B CA 1
ATOM 4571 C C . ILE B 1 177 ? -0.067 18.328 10.5 1 91.62 177 ILE B C 1
ATOM 4573 O O . ILE B 1 177 ? -0.185 17.375 11.266 1 91.62 177 ILE B O 1
ATOM 4577 N N . SER B 1 178 ? -0.394 19.547 10.805 1 95.5 178 SER B N 1
ATOM 4578 C CA . SER B 1 178 ? -1.054 19.922 12.055 1 95.5 178 SER B CA 1
ATOM 4579 C C . SER B 1 178 ? -0.302 19.359 13.258 1 95.5 178 SER B C 1
ATOM 4581 O O . SER B 1 178 ? -0.912 18.797 14.172 1 95.5 178 SER B O 1
ATOM 4583 N N . GLY B 1 179 ? 0.972 19.562 13.258 1 96.38 179 GLY B N 1
ATOM 4584 C CA . GLY B 1 179 ? 1.777 18.922 14.289 1 96.38 179 GLY B CA 1
ATOM 4585 C C . GLY B 1 179 ? 2.357 19.922 15.281 1 96.38 179 GLY B C 1
ATOM 4586 O O . GLY B 1 179 ? 2.67 19.562 16.422 1 96.38 179 GLY B O 1
ATOM 4587 N N . GLY B 1 180 ? 2.463 21.156 14.938 1 97.5 180 GLY B N 1
ATOM 4588 C CA . GLY B 1 180 ? 3.295 22.078 15.703 1 97.5 180 GLY B CA 1
ATOM 4589 C C . GLY B 1 180 ? 2.494 23.062 16.531 1 97.5 180 GLY B C 1
ATOM 4590 O O . GLY B 1 180 ? 3.023 23.672 17.469 1 97.5 180 GLY B O 1
ATOM 4591 N N . GLY B 1 181 ? 1.197 23.234 16.234 1 97.88 181 GLY B N 1
ATOM 4592 C CA . GLY B 1 181 ? 0.378 24.219 16.922 1 97.88 181 GLY B CA 1
ATOM 4593 C C . GLY B 1 181 ? 0.212 23.922 18.406 1 97.88 181 GLY B C 1
ATOM 4594 O O . GLY B 1 181 ? 0.431 24.797 19.25 1 97.88 181 GLY B O 1
ATOM 4595 N N . LYS B 1 182 ? -0.068 22.703 18.688 1 97.81 182 LYS B N 1
ATOM 4596 C CA . LYS B 1 182 ? -0.332 22.328 20.078 1 97.81 182 LYS B CA 1
ATOM 4597 C C . LYS B 1 182 ? 0.938 22.406 20.922 1 97.81 182 LYS B C 1
ATOM 4599 O O . LYS B 1 182 ? 0.93 23 22 1 97.81 182 LYS B O 1
ATOM 4604 N N . PRO B 1 183 ? 2.033 21.844 20.453 1 97.94 183 PRO B N 1
ATOM 4605 C CA . PRO B 1 183 ? 3.238 21.938 21.281 1 97.94 183 PRO B CA 1
ATOM 4606 C C . PRO B 1 183 ? 3.648 23.391 21.547 1 97.94 183 PRO B C 1
ATOM 4608 O O . PRO B 1 183 ? 4.191 23.703 22.609 1 97.94 183 PRO B O 1
ATOM 4611 N N . MET B 1 184 ? 3.473 24.266 20.656 1 97.5 184 MET B N 1
ATOM 4612 C CA . MET B 1 184 ? 3.797 25.672 20.891 1 97.5 184 MET B CA 1
ATOM 4613 C C . MET B 1 184 ? 2.824 26.297 21.891 1 97.5 184 MET B C 1
ATOM 4615 O O . MET B 1 184 ? 3.229 27.094 22.734 1 97.5 184 MET B O 1
ATOM 4619 N N . ALA B 1 185 ? 1.558 25.938 21.703 1 98.06 185 ALA B N 1
ATOM 4620 C CA . ALA B 1 185 ? 0.566 26.438 22.656 1 98.06 185 ALA B CA 1
ATOM 4621 C C . ALA B 1 185 ? 0.896 25.984 24.078 1 98.06 185 ALA B C 1
ATOM 4623 O O . ALA B 1 185 ? 0.658 26.719 25.047 1 98.06 185 ALA B O 1
ATOM 4624 N N . GLU B 1 186 ? 1.483 24.828 24.188 1 97.44 186 GLU B N 1
ATOM 4625 C CA . GLU B 1 186 ? 1.771 24.219 25.484 1 97.44 186 GLU B CA 1
ATOM 4626 C C . GLU B 1 186 ? 3.176 24.578 25.969 1 97.44 186 GLU B C 1
ATOM 4628 O O . GLU B 1 186 ? 3.6 24.141 27.031 1 97.44 186 GLU B O 1
ATOM 4633 N N . GLY B 1 187 ? 3.871 25.312 25.219 1 95.81 187 GLY B N 1
ATOM 4634 C CA . GLY B 1 187 ? 5.262 25.609 25.5 1 95.81 187 GLY B CA 1
ATOM 4635 C C . GLY B 1 187 ? 5.43 26.703 26.547 1 95.81 187 GLY B C 1
ATOM 4636 O O . GLY B 1 187 ? 6.539 26.953 27.031 1 95.81 187 GLY B O 1
ATOM 4637 N N . GLY B 1 188 ? 4.352 27.375 26.891 1 96.06 188 GLY B N 1
ATOM 4638 C CA . GLY B 1 188 ? 4.406 28.344 27.969 1 96.06 188 GLY B CA 1
ATOM 4639 C C . GLY B 1 188 ? 4.426 29.781 27.484 1 96.06 188 GLY B C 1
ATOM 4640 O O . GLY B 1 188 ? 3.967 30.688 28.172 1 96.06 188 GLY B O 1
ATOM 4641 N N . TYR B 1 189 ? 4.895 30.031 26.266 1 97.5 189 TYR B N 1
ATOM 4642 C CA . TYR B 1 189 ? 5.098 31.391 25.766 1 97.5 189 TYR B CA 1
ATOM 4643 C C . TYR B 1 189 ? 3.771 32.031 25.359 1 97.5 189 TYR B C 1
ATOM 4645 O O . TYR B 1 189 ? 3.699 33.25 25.141 1 97.5 189 TYR B O 1
ATOM 4653 N N . VAL B 1 190 ? 2.729 31.25 25.281 1 97.88 190 VAL B N 1
ATOM 4654 C CA . VAL B 1 190 ? 1.432 31.75 24.844 1 97.88 190 VAL B CA 1
ATOM 4655 C C . VAL B 1 190 ? 0.622 32.219 26.047 1 97.88 190 VAL B C 1
ATOM 4657 O O . VAL B 1 190 ? -0.311 33 25.922 1 97.88 190 VAL B O 1
ATOM 4660 N N . ASP B 1 191 ? 0.949 31.891 27.266 1 96.38 191 ASP B N 1
ATOM 4661 C CA . ASP B 1 191 ? 0.114 31.953 28.453 1 96.38 191 ASP B CA 1
ATOM 4662 C C . ASP B 1 191 ? -0.103 33.406 28.891 1 96.38 191 ASP B C 1
ATOM 4664 O O . ASP B 1 191 ? -1.121 33.719 29.5 1 96.38 191 ASP B O 1
ATOM 4668 N N . ASP B 1 192 ? 0.825 34.219 28.562 1 96.56 192 ASP B N 1
ATOM 4669 C CA . ASP B 1 192 ? 0.709 35.594 29.047 1 96.56 192 ASP B CA 1
ATOM 4670 C C . ASP B 1 192 ? 0.398 36.562 27.906 1 96.56 192 ASP B C 1
ATOM 4672 O O . ASP B 1 192 ? 0.539 37.781 28.062 1 96.56 192 ASP B O 1
ATOM 4676 N N . LEU B 1 193 ? 0.017 36 26.797 1 98.38 193 LEU B N 1
ATOM 4677 C CA . LEU B 1 193 ? -0.332 36.875 25.672 1 98.38 193 LEU B CA 1
ATOM 4678 C C . LEU B 1 193 ? -1.663 37.594 25.922 1 98.38 193 LEU B C 1
ATOM 4680 O O . LEU B 1 193 ? -2.635 36.938 26.344 1 98.38 193 LEU B O 1
ATOM 4684 N N . ASP B 1 194 ? -1.68 38.844 25.703 1 98.44 194 ASP B N 1
ATOM 4685 C CA . ASP B 1 194 ? -2.934 39.594 25.688 1 98.44 194 ASP B CA 1
ATOM 4686 C C . ASP B 1 194 ? -3.604 39.531 24.328 1 98.44 194 ASP B C 1
ATOM 4688 O O . ASP B 1 194 ? -4.832 39.562 24.234 1 98.44 194 ASP B O 1
ATOM 4692 N N . TYR B 1 195 ? -2.848 39.562 23.297 1 98.62 195 TYR B N 1
ATOM 4693 C CA . TYR B 1 195 ? -3.299 39.531 21.922 1 98.62 195 TYR B CA 1
ATOM 4694 C C . TYR B 1 195 ? -2.473 38.531 21.094 1 98.62 195 TYR B C 1
ATOM 4696 O O . TYR B 1 195 ? -1.266 38.406 21.297 1 98.62 195 TYR B O 1
ATOM 4704 N N . LEU B 1 196 ? -3.111 37.844 20.156 1 98.81 196 LEU B N 1
ATOM 4705 C CA . LEU B 1 196 ? -2.412 36.969 19.219 1 98.81 196 LEU B CA 1
ATOM 4706 C C . LEU B 1 196 ? -2.906 37.188 17.797 1 98.81 196 LEU B C 1
ATOM 4708 O O . LEU B 1 196 ? -4.113 37.188 17.547 1 98.81 196 LEU B O 1
ATOM 4712 N N . LEU B 1 197 ? -1.972 37.406 16.938 1 98.81 197 LEU B N 1
ATOM 4713 C CA . LEU B 1 197 ? -2.248 37.438 15.508 1 98.81 197 LEU B CA 1
ATOM 4714 C C . LEU B 1 197 ? -1.734 36.188 14.82 1 98.81 197 LEU B C 1
ATOM 4716 O O . LEU B 1 197 ? -0.533 35.906 14.844 1 98.81 197 LEU B O 1
ATOM 4720 N N . GLY B 1 198 ? -2.656 35.312 14.297 1 98.5 198 GLY B N 1
ATOM 4721 C CA . GLY B 1 198 ? -2.27 34.375 13.273 1 98.5 198 GLY B CA 1
ATOM 4722 C C . GLY B 1 198 ? -2.201 34.969 11.891 1 98.5 198 GLY B C 1
ATOM 4723 O O . GLY B 1 198 ? -2.828 36 11.617 1 98.5 198 GLY B O 1
ATOM 4724 N N . PHE B 1 199 ? -1.47 34.25 10.984 1 98 199 PHE B N 1
ATOM 4725 C CA . PHE B 1 199 ? -1.242 34.938 9.727 1 98 199 PHE B CA 1
ATOM 4726 C C . PHE B 1 199 ? -1.14 33.938 8.57 1 98 199 PHE B C 1
ATOM 4728 O O . PHE B 1 199 ? -0.601 32.844 8.734 1 98 199 PHE B O 1
ATOM 4735 N N . HIS B 1 200 ? -1.684 34.375 7.465 1 98.25 200 HIS B N 1
ATOM 4736 C CA . HIS B 1 200 ? -1.527 33.625 6.227 1 98.25 200 HIS B CA 1
ATOM 4737 C C . HIS B 1 200 ? -1.635 34.531 5.008 1 98.25 200 HIS B C 1
ATOM 4739 O O . HIS B 1 200 ? -2.426 35.469 5 1 98.25 200 HIS B O 1
ATOM 4745 N N . VAL B 1 201 ? -0.86 34.312 3.973 1 97.88 201 VAL B N 1
ATOM 4746 C CA . VAL B 1 201 ? -1.032 35.031 2.717 1 97.88 201 VAL B CA 1
ATOM 4747 C C . VAL B 1 201 ? -1.999 34.281 1.812 1 97.88 201 VAL B C 1
ATOM 4749 O O . VAL B 1 201 ? -2.115 33.062 1.907 1 97.88 201 VAL B O 1
ATOM 4752 N N . GLY B 1 202 ? -2.707 35.031 0.959 1 96.25 202 GLY B N 1
ATOM 4753 C CA . GLY B 1 202 ? -3.455 34.438 -0.127 1 96.25 202 GLY B CA 1
ATOM 4754 C C . GLY B 1 202 ? -4.816 33.906 0.3 1 96.25 202 GLY B C 1
ATOM 4755 O O . GLY B 1 202 ? -5.648 34.688 0.793 1 96.25 202 GLY B O 1
ATOM 4756 N N . LEU B 1 203 ? -5.035 32.562 0.108 1 93.62 203 LEU B N 1
ATOM 4757 C CA . LEU B 1 203 ? -6.32 31.922 0.379 1 93.62 203 LEU B CA 1
ATOM 4758 C C . LEU B 1 203 ? -7.422 32.562 -0.472 1 93.62 203 LEU B C 1
ATOM 4760 O O . LEU B 1 203 ? -8.453 32.969 0.052 1 93.62 203 LEU B O 1
ATOM 4764 N N . ASP B 1 204 ? -7.164 32.781 -1.739 1 91.25 204 ASP B N 1
ATOM 4765 C CA . ASP B 1 204 ? -8.055 33.219 -2.811 1 91.25 204 ASP B CA 1
ATOM 4766 C C . ASP B 1 204 ? -8.367 34.688 -2.697 1 91.25 204 ASP B C 1
ATOM 4768 O O . ASP B 1 204 ? -9.398 35.156 -3.195 1 91.25 204 ASP B O 1
ATOM 4772 N N . ASN B 1 205 ? -7.555 35.406 -1.925 1 96.62 205 ASN B N 1
ATOM 4773 C CA . ASN B 1 205 ? -7.648 36.875 -1.873 1 96.62 205 ASN B CA 1
ATOM 4774 C C . ASN B 1 205 ? -6.539 37.531 -2.684 1 96.62 205 ASN B C 1
ATOM 4776 O O . ASN B 1 205 ? -5.375 37.156 -2.578 1 96.62 205 ASN B O 1
ATOM 4780 N N . PRO B 1 206 ? -6.867 38.438 -3.484 1 97.5 206 PRO B N 1
ATOM 4781 C CA . PRO B 1 206 ? -5.863 39.062 -4.336 1 97.5 206 PRO B CA 1
ATOM 4782 C C . PRO B 1 206 ? -4.965 40.031 -3.566 1 97.5 206 PRO B C 1
ATOM 4784 O O . PRO B 1 206 ? -5.324 40.469 -2.475 1 97.5 206 PRO B O 1
ATOM 4787 N N . THR B 1 207 ? -3.854 40.375 -4.203 1 98.25 207 THR B N 1
ATOM 4788 C CA . THR B 1 207 ? -2.945 41.344 -3.635 1 98.25 207 THR B CA 1
ATOM 4789 C C . THR B 1 207 ? -3.682 42.656 -3.34 1 98.25 207 THR B C 1
ATOM 4791 O O . THR B 1 207 ? -4.449 43.156 -4.172 1 98.25 207 THR B O 1
ATOM 4794 N N . GLY B 1 208 ? -3.506 43.156 -2.164 1 98.25 208 GLY B N 1
ATOM 4795 C CA . GLY B 1 208 ? -4.156 44.375 -1.759 1 98.25 208 GLY B CA 1
ATOM 4796 C C . GLY B 1 208 ? -5.375 44.156 -0.882 1 98.25 208 GLY B C 1
ATOM 4797 O O . GLY B 1 208 ? -5.91 45.094 -0.298 1 98.25 208 GLY B O 1
ATOM 4798 N N . THR B 1 209 ? -5.754 42.938 -0.787 1 98.62 209 THR B N 1
ATOM 4799 C CA . THR B 1 209 ? -6.859 42.594 0.101 1 98.62 209 THR B CA 1
ATOM 4800 C C . THR B 1 209 ? -6.344 42.125 1.465 1 98.62 209 THR B C 1
ATOM 4802 O O . THR B 1 209 ? -5.355 41.406 1.55 1 98.62 209 THR B O 1
ATOM 4805 N N . VAL B 1 210 ? -6.969 42.625 2.529 1 98.75 210 VAL B N 1
ATOM 4806 C CA . VAL B 1 210 ? -6.684 42.156 3.881 1 98.75 210 VAL B CA 1
ATOM 4807 C C . VAL B 1 210 ? -7.961 41.625 4.523 1 98.75 210 VAL B C 1
ATOM 4809 O O . VAL B 1 210 ? -8.977 42.312 4.574 1 98.75 210 VAL B O 1
ATOM 4812 N N . VAL B 1 211 ? -7.957 40.375 4.906 1 98.62 211 VAL B N 1
ATOM 4813 C CA . VAL B 1 211 ? -9.008 39.844 5.754 1 98.62 211 VAL B CA 1
ATOM 4814 C C . VAL B 1 211 ? -8.625 40 7.223 1 98.62 211 VAL B C 1
ATOM 4816 O O . VAL B 1 211 ? -7.641 39.406 7.684 1 98.62 211 VAL B O 1
ATOM 4819 N N . ALA B 1 212 ? -9.414 40.688 7.969 1 98.62 212 ALA B N 1
ATOM 4820 C CA . ALA B 1 212 ? -9.047 41.125 9.32 1 98.62 212 ALA B CA 1
ATOM 4821 C C . ALA B 1 212 ? -9.117 39.938 10.297 1 98.62 212 ALA B C 1
ATOM 4823 O O . ALA B 1 212 ? -8.375 39.906 11.281 1 98.62 212 ALA B O 1
ATOM 4824 N N . GLY B 1 213 ? -10.016 39.062 10.031 1 98.06 213 GLY B N 1
ATOM 4825 C CA . GLY B 1 213 ? -10.164 37.875 10.867 1 98.06 213 GLY B CA 1
ATOM 4826 C C . GLY B 1 213 ? -10.945 36.75 10.195 1 98.06 213 GLY B C 1
ATOM 4827 O O . GLY B 1 213 ? -12.094 36.969 9.773 1 98.06 213 GLY B O 1
ATOM 4828 N N . VAL B 1 214 ? -10.312 35.594 10.133 1 95.75 214 VAL B N 1
ATOM 4829 C CA . VAL B 1 214 ? -11.008 34.469 9.523 1 95.75 214 VAL B CA 1
ATOM 4830 C C . VAL B 1 214 ? -11.914 33.812 10.562 1 95.75 214 VAL B C 1
ATOM 4832 O O . VAL B 1 214 ? -11.703 33.938 11.766 1 95.75 214 VAL B O 1
ATOM 4835 N N . GLU B 1 215 ? -12.961 33.156 10.062 1 95.12 215 GLU B N 1
ATOM 4836 C CA . GLU B 1 215 ? -13.906 32.406 10.898 1 95.12 215 GLU B CA 1
ATOM 4837 C C . GLU B 1 215 ? -14.148 31.016 10.344 1 95.12 215 GLU B C 1
ATOM 4839 O O . GLU B 1 215 ? -13.766 30.703 9.211 1 95.12 215 GLU B O 1
ATOM 4844 N N . LYS B 1 216 ? -14.562 30.172 11.195 1 92.56 216 LYS B N 1
ATOM 4845 C CA . LYS B 1 216 ? -15.078 28.828 10.891 1 92.56 216 LYS B CA 1
ATOM 4846 C C . LYS B 1 216 ? -13.984 27.953 10.289 1 92.56 216 LYS B C 1
ATOM 4848 O O . LYS B 1 216 ? -14.203 27.312 9.258 1 92.56 216 LYS B O 1
ATOM 4853 N N . PRO B 1 217 ? -12.82 28 10.828 1 94.62 217 PRO B N 1
ATOM 4854 C CA . PRO B 1 217 ? -11.945 26.891 10.453 1 94.62 217 PRO B CA 1
ATOM 4855 C C . PRO B 1 217 ? -12.539 25.531 10.828 1 94.62 217 PRO B C 1
ATOM 4857 O O . PRO B 1 217 ? -13.234 25.422 11.844 1 94.62 217 PRO B O 1
ATOM 4860 N N . LEU B 1 218 ? -12.273 24.578 10.023 1 94.25 218 LEU B N 1
ATOM 4861 C CA . LEU B 1 218 ? -12.781 23.25 10.352 1 94.25 218 LEU B CA 1
ATOM 4862 C C . LEU B 1 218 ? -11.906 22.562 11.398 1 94.25 218 LEU B C 1
ATOM 4864 O O . LEU B 1 218 ? -10.68 22.578 11.289 1 94.25 218 LEU B O 1
ATOM 4868 N N . ALA B 1 219 ? -12.562 22.062 12.461 1 96.81 219 ALA B N 1
ATOM 4869 C CA . ALA B 1 219 ? -11.852 21.156 13.352 1 96.81 219 ALA B CA 1
ATOM 4870 C C . ALA B 1 219 ? -11.516 19.844 12.656 1 96.81 219 ALA B C 1
ATOM 4872 O O . ALA B 1 219 ? -12.312 19.344 11.852 1 96.81 219 ALA B O 1
ATOM 4873 N N . MET B 1 220 ? -10.391 19.281 12.977 1 96.69 220 MET B N 1
ATOM 4874 C CA . MET B 1 220 ? -9.953 18.109 12.227 1 96.69 220 MET B CA 1
ATOM 4875 C C . MET B 1 220 ? -9.125 17.172 13.109 1 96.69 220 MET B C 1
ATOM 4877 O O . MET B 1 220 ? -8.438 17.625 14.023 1 96.69 220 MET B O 1
ATOM 4881 N N . ALA B 1 221 ? -9.203 15.898 12.844 1 97.06 221 ALA B N 1
ATOM 4882 C CA . ALA B 1 221 ? -8.297 14.891 13.398 1 97.06 221 ALA B CA 1
ATOM 4883 C C . ALA B 1 221 ? -7.859 13.898 12.32 1 97.06 221 ALA B C 1
ATOM 4885 O O . ALA B 1 221 ? -8.688 13.352 11.594 1 97.06 221 ALA B O 1
ATOM 4886 N N . HIS B 1 222 ? -6.578 13.75 12.195 1 96.69 222 HIS B N 1
ATOM 4887 C CA . HIS B 1 222 ? -6.043 12.648 11.406 1 96.69 222 HIS B CA 1
ATOM 4888 C C . HIS B 1 222 ? -6.004 11.359 12.211 1 96.69 222 HIS B C 1
ATOM 4890 O O . HIS B 1 222 ? -5.562 11.352 13.359 1 96.69 222 HIS B O 1
ATOM 4896 N N . VAL B 1 223 ? -6.488 10.305 11.523 1 97 223 VAL B N 1
ATOM 4897 C CA . VAL B 1 223 ? -6.578 9.031 12.234 1 97 223 VAL B CA 1
ATOM 4898 C C . VAL B 1 223 ? -5.938 7.93 11.391 1 97 223 VAL B C 1
ATOM 4900 O O . VAL B 1 223 ? -6.125 7.875 10.172 1 97 223 VAL B O 1
ATOM 4903 N N . THR B 1 224 ? -5.113 7.105 12.023 1 97.12 224 THR B N 1
ATOM 4904 C CA . THR B 1 224 ? -4.684 5.836 11.438 1 97.12 224 THR B CA 1
ATOM 4905 C C . THR B 1 224 ? -5.266 4.66 12.219 1 97.12 224 THR B C 1
ATOM 4907 O O . THR B 1 224 ? -5.59 4.789 13.398 1 97.12 224 THR B O 1
ATOM 4910 N N . ALA B 1 225 ? -5.516 3.637 11.539 1 98.31 225 ALA B N 1
ATOM 4911 C CA . ALA B 1 225 ? -5.984 2.412 12.188 1 98.31 225 ALA B CA 1
ATOM 4912 C C . ALA B 1 225 ? -5.34 1.18 11.555 1 98.31 225 ALA B C 1
ATOM 4914 O O . ALA B 1 225 ? -5.395 0.997 10.336 1 98.31 225 ALA B O 1
ATOM 4915 N N . SER B 1 226 ? -4.707 0.386 12.367 1 98.31 226 SER B N 1
ATOM 4916 C CA . SER B 1 226 ? -4.113 -0.87 11.922 1 98.31 226 SER B CA 1
ATOM 4917 C C . SER B 1 226 ? -4.918 -2.068 12.406 1 98.31 226 SER B C 1
ATOM 4919 O O . SER B 1 226 ? -5.012 -2.311 13.609 1 98.31 226 SER B O 1
ATOM 4921 N N . PHE B 1 227 ? -5.523 -2.764 11.469 1 98.62 227 PHE B N 1
ATOM 4922 C CA . PHE B 1 227 ? -6.242 -3.998 11.773 1 98.62 227 PHE B CA 1
ATOM 4923 C C . PHE B 1 227 ? -5.281 -5.18 11.836 1 98.62 227 PHE B C 1
ATOM 4925 O O . PHE B 1 227 ? -4.422 -5.336 10.969 1 98.62 227 PHE B O 1
ATOM 4932 N N . GLU B 1 228 ? -5.398 -5.941 12.93 1 97.75 228 GLU B N 1
ATOM 4933 C CA . GLU B 1 228 ? -4.547 -7.109 13.141 1 97.75 228 GLU B CA 1
ATOM 4934 C C . GLU B 1 228 ? -5.383 -8.375 13.305 1 97.75 228 GLU B C 1
ATOM 4936 O O . GLU B 1 228 ? -6.207 -8.477 14.211 1 97.75 228 GLU B O 1
ATOM 4941 N N . GLY B 1 229 ? -5.223 -9.273 12.43 1 97.56 229 GLY B N 1
ATOM 4942 C CA . GLY B 1 229 ? -5.848 -10.586 12.477 1 97.56 229 GLY B CA 1
ATOM 4943 C C . GLY B 1 229 ? -4.844 -11.719 12.555 1 97.56 229 GLY B C 1
ATOM 4944 O O . GLY B 1 229 ? -3.854 -11.633 13.289 1 97.56 229 GLY B O 1
ATOM 4945 N N . ALA B 1 230 ? -5.223 -12.852 11.93 1 95.19 230 ALA B N 1
ATOM 4946 C CA . ALA B 1 230 ? -4.367 -14.031 11.875 1 95.19 230 ALA B CA 1
ATOM 4947 C C . ALA B 1 230 ? -4.289 -14.586 10.453 1 95.19 230 ALA B C 1
ATOM 4949 O O . ALA B 1 230 ? -5.316 -14.773 9.797 1 95.19 230 ALA B O 1
ATOM 4950 N N . SER B 1 231 ? -3.062 -14.828 10.062 1 91.94 231 SER B N 1
ATOM 4951 C CA . SER B 1 231 ? -2.844 -15.375 8.727 1 91.94 231 SER B CA 1
ATOM 4952 C C . SER B 1 231 ? -3.256 -16.844 8.648 1 91.94 231 SER B C 1
ATOM 4954 O O . SER B 1 231 ? -3.271 -17.531 9.664 1 91.94 231 SER B O 1
ATOM 4956 N N . ALA B 1 232 ? -3.715 -17.25 7.484 1 91.06 232 ALA B N 1
ATOM 4957 C CA . ALA B 1 232 ? -4.012 -18.641 7.141 1 91.06 232 ALA B CA 1
ATOM 4958 C C . ALA B 1 232 ? -3.965 -18.859 5.629 1 91.06 232 ALA B C 1
ATOM 4960 O O . ALA B 1 232 ? -4.031 -17.891 4.859 1 91.06 232 ALA B O 1
ATOM 4961 N N . HIS B 1 233 ? -3.662 -20.094 5.176 1 87.12 233 HIS B N 1
ATOM 4962 C CA . HIS B 1 233 ? -3.781 -20.406 3.758 1 87.12 233 HIS B CA 1
ATOM 4963 C C . HIS B 1 233 ? -5.227 -20.281 3.283 1 87.12 233 HIS B C 1
ATOM 4965 O O . HIS B 1 233 ? -6.102 -21.031 3.746 1 87.12 233 HIS B O 1
ATOM 4971 N N . ALA B 1 234 ? -5.508 -19.438 2.379 1 89.88 234 ALA B N 1
ATOM 4972 C CA . ALA B 1 234 ? -6.871 -19.094 1.977 1 89.88 234 ALA B CA 1
ATOM 4973 C C . ALA B 1 234 ? -7.559 -20.281 1.306 1 89.88 234 ALA B C 1
ATOM 4975 O O . ALA B 1 234 ? -8.773 -20.438 1.416 1 89.88 234 ALA B O 1
ATOM 4976 N N . GLY B 1 235 ? -6.867 -21.016 0.592 1 86 235 GLY B N 1
ATOM 4977 C CA . GLY B 1 235 ? -7.422 -22.172 -0.089 1 86 235 GLY B CA 1
ATOM 4978 C C . GLY B 1 235 ? -7.555 -23.391 0.81 1 86 235 GLY B C 1
ATOM 4979 O O . GLY B 1 235 ? -8.578 -24.062 0.796 1 86 235 GLY B O 1
ATOM 4980 N N . LYS B 1 236 ? -6.617 -23.688 1.615 1 81.88 236 LYS B N 1
ATOM 4981 C CA . LYS B 1 236 ? -6.531 -24.922 2.398 1 81.88 236 LYS B CA 1
ATOM 4982 C C . LYS B 1 236 ? -7.316 -24.797 3.701 1 81.88 236 LYS B C 1
ATOM 4984 O O . LYS B 1 236 ? -8.055 -25.703 4.074 1 81.88 236 LYS B O 1
ATOM 4989 N N . ALA B 1 237 ? -7.098 -23.641 4.398 1 89.56 237 ALA B N 1
ATOM 4990 C CA . ALA B 1 237 ? -7.68 -23.562 5.734 1 89.56 237 ALA B CA 1
ATOM 4991 C C . ALA B 1 237 ? -8.094 -22.125 6.062 1 89.56 237 ALA B C 1
ATOM 4993 O O . ALA B 1 237 ? -7.645 -21.562 7.062 1 89.56 237 ALA B O 1
ATOM 4994 N N . PRO B 1 238 ? -9.047 -21.578 5.34 1 90.38 238 PRO B N 1
ATOM 4995 C CA . PRO B 1 238 ? -9.461 -20.203 5.605 1 90.38 238 PRO B CA 1
ATOM 4996 C C . PRO B 1 238 ? -10.031 -20.016 7.012 1 90.38 238 PRO B C 1
ATOM 4998 O O . PRO B 1 238 ? -9.961 -18.922 7.57 1 90.38 238 PRO B O 1
ATOM 5001 N N . ASN B 1 239 ? -10.547 -21.125 7.613 1 93.5 239 ASN B N 1
ATOM 5002 C CA . ASN B 1 239 ? -11.188 -21.078 8.922 1 93.5 239 ASN B CA 1
ATOM 5003 C C . ASN B 1 239 ? -10.164 -20.891 10.039 1 93.5 239 ASN B C 1
ATOM 5005 O O . ASN B 1 239 ? -10.523 -20.594 11.18 1 93.5 239 ASN B O 1
ATOM 5009 N N . GLU B 1 240 ? -8.969 -21.016 9.68 1 94 240 GLU B N 1
ATOM 5010 C CA . GLU B 1 240 ? -7.926 -20.922 10.695 1 94 240 GLU B CA 1
ATOM 5011 C C . GLU B 1 240 ? -7.41 -19.484 10.812 1 94 240 GLU B C 1
ATOM 5013 O O . GLU B 1 240 ? -6.605 -19.188 11.695 1 94 240 GLU B O 1
ATOM 5018 N N . GLY B 1 241 ? -7.879 -18.594 9.961 1 94.31 241 GLY B N 1
ATOM 5019 C CA . GLY B 1 241 ? -7.418 -17.219 9.977 1 94.31 241 GLY B CA 1
ATOM 5020 C C . GLY B 1 241 ? -8.43 -16.25 10.57 1 94.31 241 GLY B C 1
ATOM 5021 O O . GLY B 1 241 ? -9.57 -16.625 10.836 1 94.31 241 GLY B O 1
ATOM 5022 N N . ALA B 1 242 ? -7.988 -15.047 10.898 1 97.25 242 ALA B N 1
ATOM 5023 C CA . ALA B 1 242 ? -8.805 -13.875 11.203 1 97.25 242 ALA B CA 1
ATOM 5024 C C . ALA B 1 242 ? -8.578 -12.766 10.18 1 97.25 242 ALA B C 1
ATOM 5026 O O . ALA B 1 242 ? -7.5 -12.164 10.133 1 97.25 242 ALA B O 1
ATOM 5027 N N . ASN B 1 243 ? -9.508 -12.438 9.375 1 97.69 243 ASN B N 1
ATOM 5028 C CA . ASN B 1 243 ? -9.352 -11.727 8.109 1 97.69 243 ASN B CA 1
ATOM 5029 C C . ASN B 1 243 ? -9.383 -10.219 8.312 1 97.69 243 ASN B C 1
ATOM 5031 O O . ASN B 1 243 ? -10.453 -9.609 8.336 1 97.69 243 ASN B O 1
ATOM 5035 N N . ALA B 1 244 ? -8.234 -9.602 8.367 1 98.38 244 ALA B N 1
ATOM 5036 C CA . ALA B 1 244 ? -8.102 -8.156 8.531 1 98.38 244 ALA B CA 1
ATOM 5037 C C . ALA B 1 244 ? -8.688 -7.406 7.34 1 98.38 244 ALA B C 1
ATOM 5039 O O . ALA B 1 244 ? -9.141 -6.266 7.477 1 98.38 244 ALA B O 1
ATOM 5040 N N . MET B 1 245 ? -8.703 -8.047 6.117 1 98.44 245 MET B N 1
ATOM 5041 C CA . MET B 1 245 ? -9.289 -7.441 4.922 1 98.44 245 MET B CA 1
ATOM 5042 C C . MET B 1 245 ? -10.781 -7.184 5.117 1 98.44 245 MET B C 1
ATOM 5044 O O . MET B 1 245 ? -11.273 -6.098 4.805 1 98.44 245 MET B O 1
ATOM 5048 N N . GLN B 1 246 ? -11.461 -8.156 5.625 1 98.06 246 GLN B N 1
ATOM 5049 C CA . GLN B 1 246 ? -12.898 -8.016 5.852 1 98.06 246 GLN B CA 1
ATOM 5050 C C . GLN B 1 246 ? -13.18 -7.02 6.973 1 98.06 246 GLN B C 1
ATOM 5052 O O . GLN B 1 246 ? -14.148 -6.262 6.906 1 98.06 246 GLN B O 1
ATOM 5057 N N . ALA B 1 247 ? -12.336 -7.055 8.055 1 98.56 247 ALA B N 1
ATOM 5058 C CA . ALA B 1 247 ? -12.484 -6.082 9.133 1 98.56 247 ALA B CA 1
ATOM 5059 C C . ALA B 1 247 ? -12.328 -4.656 8.609 1 98.56 247 ALA B C 1
ATOM 5061 O O . ALA B 1 247 ? -13.164 -3.791 8.891 1 98.56 247 ALA B O 1
ATOM 5062 N N . MET B 1 248 ? -11.266 -4.465 7.824 1 98.62 248 MET B N 1
ATOM 5063 C CA . MET B 1 248 ? -10.984 -3.156 7.242 1 98.62 248 MET B CA 1
ATOM 5064 C C . MET B 1 248 ? -12.109 -2.705 6.324 1 98.62 248 MET B C 1
ATOM 5066 O O . MET B 1 248 ? -12.578 -1.568 6.418 1 98.62 248 MET B O 1
ATOM 5070 N N . ALA B 1 249 ? -12.602 -3.57 5.406 1 98.5 249 ALA B N 1
ATOM 5071 C CA . ALA B 1 249 ? -13.672 -3.225 4.48 1 98.5 249 ALA B CA 1
ATOM 5072 C C . ALA B 1 249 ? -14.953 -2.863 5.227 1 98.5 249 ALA B C 1
ATOM 5074 O O . ALA B 1 249 ? -15.641 -1.905 4.871 1 98.5 249 ALA B O 1
ATOM 5075 N N . THR B 1 250 ? -15.289 -3.641 6.273 1 98.31 250 THR B N 1
ATOM 5076 C CA . THR B 1 250 ? -16.453 -3.363 7.113 1 98.31 250 THR B CA 1
ATOM 5077 C C . THR B 1 250 ? -16.328 -1.993 7.77 1 98.31 250 THR B C 1
ATOM 5079 O O . THR B 1 250 ? -17.281 -1.217 7.785 1 98.31 250 THR B O 1
ATOM 5082 N N . ALA B 1 251 ? -15.156 -1.707 8.305 1 98.62 251 ALA B N 1
ATOM 5083 C CA . ALA B 1 251 ? -14.914 -0.437 8.984 1 98.62 251 ALA B CA 1
ATOM 5084 C C . ALA B 1 251 ? -15.078 0.738 8.023 1 98.62 251 ALA B C 1
ATOM 5086 O O . ALA B 1 251 ? -15.727 1.733 8.352 1 98.62 251 ALA B O 1
ATOM 5087 N N . VAL B 1 252 ? -14.469 0.637 6.844 1 98.44 252 VAL B N 1
ATOM 5088 C CA . VAL B 1 252 ? -14.492 1.719 5.867 1 98.44 252 VAL B CA 1
ATOM 5089 C C . VAL B 1 252 ? -15.938 2.008 5.449 1 98.44 252 VAL B C 1
ATOM 5091 O O . VAL B 1 252 ? -16.359 3.164 5.441 1 98.44 252 VAL B O 1
ATOM 5094 N N . GLN B 1 253 ? -16.688 0.983 5.125 1 97.31 253 GLN B N 1
ATOM 5095 C CA . GLN B 1 253 ? -18.062 1.18 4.688 1 97.31 253 GLN B CA 1
ATOM 5096 C C . GLN B 1 253 ? -18.891 1.863 5.773 1 97.31 253 GLN B C 1
ATOM 5098 O O . GLN B 1 253 ? -19.641 2.799 5.492 1 97.31 253 GLN B O 1
ATOM 5103 N N . ASN B 1 254 ? -18.75 1.41 6.984 1 97.81 254 ASN B N 1
ATOM 5104 C CA . ASN B 1 254 ? -19.562 1.95 8.07 1 97.81 254 ASN B CA 1
ATOM 5105 C C . ASN B 1 254 ? -19.047 3.318 8.523 1 97.81 254 ASN B C 1
ATOM 5107 O O . ASN B 1 254 ? -19.812 4.117 9.062 1 97.81 254 ASN B O 1
ATOM 5111 N N . ALA B 1 255 ? -17.734 3.58 8.359 1 98.06 255 ALA B N 1
ATOM 5112 C CA . ALA B 1 255 ? -17.203 4.906 8.664 1 98.06 255 ALA B CA 1
ATOM 5113 C C . ALA B 1 255 ? -17.922 5.988 7.863 1 98.06 255 ALA B C 1
ATOM 5115 O O . ALA B 1 255 ? -18.312 7.023 8.406 1 98.06 255 ALA B O 1
ATOM 5116 N N . TYR B 1 256 ? -18.172 5.742 6.539 1 97.06 256 TYR B N 1
ATOM 5117 C CA . TYR B 1 256 ? -18.812 6.719 5.668 1 97.06 256 TYR B CA 1
ATOM 5118 C C . TYR B 1 256 ? -20.312 6.797 5.941 1 97.06 256 TYR B C 1
ATOM 5120 O O . TYR B 1 256 ? -21 7.695 5.445 1 97.06 256 TYR B O 1
ATOM 5128 N N . ALA B 1 257 ? -20.844 5.895 6.801 1 96.06 257 ALA B N 1
AT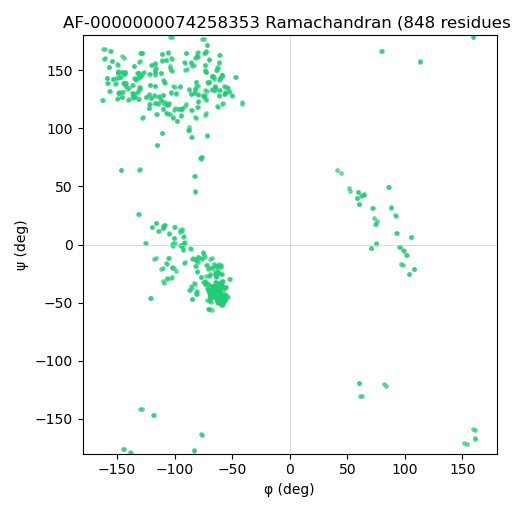OM 5129 C CA . ALA B 1 257 ? -22.266 5.875 7.141 1 96.06 257 ALA B CA 1
ATOM 5130 C C . ALA B 1 257 ? -22.516 6.531 8.492 1 96.06 257 ALA B C 1
ATOM 5132 O O . ALA B 1 257 ? -23.625 6.457 9.031 1 96.06 257 ALA B O 1
ATOM 5133 N N . ILE B 1 258 ? -21.5 7.109 9.109 1 97.06 258 ILE B N 1
ATOM 5134 C CA . ILE B 1 258 ? -21.703 7.859 10.344 1 97.06 258 ILE B CA 1
ATOM 5135 C C . ILE B 1 258 ? -22.844 8.859 10.156 1 97.06 258 ILE B C 1
ATOM 5137 O O . ILE B 1 258 ? -22.859 9.617 9.18 1 97.06 258 ILE B O 1
ATOM 5141 N N . PRO B 1 259 ? -23.812 8.852 11.062 1 96.5 259 PRO B N 1
ATOM 5142 C CA . PRO B 1 259 ? -24.984 9.719 10.883 1 96.5 259 PRO B CA 1
ATOM 5143 C C . PRO B 1 259 ? -24.609 11.203 10.852 1 96.5 259 PRO B C 1
ATOM 5145 O O . PRO B 1 259 ? -23.734 11.641 11.609 1 96.5 259 PRO B O 1
ATOM 5148 N N . ARG B 1 260 ? -25.281 11.883 10.016 1 94.5 260 ARG B N 1
ATOM 5149 C CA . ARG B 1 260 ? -25.188 13.344 10 1 94.5 260 ARG B CA 1
ATOM 5150 C C . ARG B 1 260 ? -25.672 13.938 11.32 1 94.5 260 ARG B C 1
ATOM 5152 O O . ARG B 1 260 ? -26.453 13.312 12.031 1 94.5 260 ARG B O 1
ATOM 5159 N N . HIS B 1 261 ? -25.094 15.109 11.609 1 95.75 261 HIS B N 1
ATOM 5160 C CA . HIS B 1 261 ? -25.438 15.75 12.867 1 95.75 261 HIS B CA 1
ATOM 5161 C C . HIS B 1 261 ? -26.281 17 12.641 1 95.75 261 HIS B C 1
ATOM 5163 O O . HIS B 1 261 ? -26 17.781 11.734 1 95.75 261 HIS B O 1
ATOM 5169 N N . ALA B 1 262 ? -27.281 17.219 13.516 1 95.94 262 ALA B N 1
ATOM 5170 C CA . ALA B 1 262 ? -28.219 18.328 13.352 1 95.94 262 ALA B CA 1
ATOM 5171 C C . ALA B 1 262 ? -27.516 19.672 13.586 1 95.94 262 ALA B C 1
ATOM 5173 O O . ALA B 1 262 ? -27.922 20.688 13.023 1 95.94 262 ALA B O 1
ATOM 5174 N N . ASP B 1 263 ? -26.469 19.625 14.367 1 95.56 263 ASP B N 1
ATOM 5175 C CA . ASP B 1 263 ? -25.844 20.859 14.805 1 95.56 263 ASP B CA 1
ATOM 5176 C C . ASP B 1 263 ? -24.859 21.391 13.758 1 95.56 263 ASP B C 1
ATOM 5178 O O . ASP B 1 263 ? -24.359 22.516 13.883 1 95.56 263 ASP B O 1
ATOM 5182 N N . GLY B 1 264 ? -24.5 20.578 12.719 1 95.12 264 GLY B N 1
ATOM 5183 C CA . GLY B 1 264 ? -23.625 21.109 11.68 1 95.12 264 GLY B CA 1
ATOM 5184 C C . GLY B 1 264 ? -22.938 20.016 10.875 1 95.12 264 GLY B C 1
ATOM 5185 O O . GLY B 1 264 ? -23.281 18.844 11 1 95.12 264 GLY B O 1
ATOM 5186 N N . MET B 1 265 ? -21.984 20.469 10.141 1 94.19 265 MET B N 1
ATOM 5187 C CA . MET B 1 265 ? -21.312 19.609 9.164 1 94.19 265 MET B CA 1
ATOM 5188 C C . MET B 1 265 ? -20.281 18.719 9.844 1 94.19 265 MET B C 1
ATOM 5190 O O . MET B 1 265 ? -19.531 19.188 10.719 1 94.19 265 MET B O 1
ATOM 5194 N N . THR B 1 266 ? -20.203 17.484 9.508 1 95.62 266 THR B N 1
ATOM 5195 C CA . THR B 1 266 ? -19.156 16.531 9.82 1 95.62 266 THR B CA 1
ATOM 5196 C C . THR B 1 266 ? -18.641 15.859 8.555 1 95.62 266 THR B C 1
ATOM 5198 O O . THR B 1 266 ? -19.375 15.727 7.57 1 95.62 266 THR B O 1
ATOM 5201 N N . ARG B 1 267 ? -17.406 15.523 8.531 1 95.5 267 ARG B N 1
ATOM 5202 C CA . ARG B 1 267 ? -16.781 14.805 7.43 1 95.5 267 ARG B CA 1
ATOM 5203 C C . ARG B 1 267 ? -15.984 13.609 7.941 1 95.5 267 ARG B C 1
ATOM 5205 O O . ARG B 1 267 ? -15.477 13.633 9.062 1 95.5 267 ARG B O 1
ATOM 5212 N N . VAL B 1 268 ? -15.93 12.586 7.176 1 97.12 268 VAL B N 1
ATOM 5213 C CA . VAL B 1 268 ? -15.031 11.445 7.359 1 97.12 268 VAL B CA 1
ATOM 5214 C C . VAL B 1 268 ? -14.422 11.039 6.02 1 97.12 268 VAL B C 1
ATOM 5216 O O . VAL B 1 268 ? -15.109 11.047 4.992 1 97.12 268 VAL B O 1
ATOM 5219 N N . ASN B 1 269 ? -13.164 10.758 5.996 1 97.44 269 ASN B N 1
ATOM 5220 C CA . ASN B 1 269 ? -12.5 10.281 4.789 1 97.44 269 ASN B CA 1
ATOM 5221 C C . ASN B 1 269 ? -11.391 9.273 5.117 1 97.44 269 ASN B C 1
ATOM 5223 O O . ASN B 1 269 ? -10.586 9.508 6.02 1 97.44 269 ASN B O 1
ATOM 5227 N N . VAL B 1 270 ? -11.453 8.156 4.492 1 98.06 270 VAL B N 1
ATOM 5228 C CA . VAL B 1 270 ? -10.32 7.234 4.461 1 98.06 270 VAL B CA 1
ATOM 5229 C C . VAL B 1 270 ? -9.602 7.355 3.121 1 98.06 270 VAL B C 1
ATOM 5231 O O . VAL B 1 270 ? -10.086 6.855 2.102 1 98.06 270 VAL B O 1
ATOM 5234 N N . GLY B 1 271 ? -8.438 7.918 3.164 1 97.06 271 GLY B N 1
ATOM 5235 C CA . GLY B 1 271 ? -7.824 8.344 1.916 1 97.06 271 GLY B CA 1
ATOM 5236 C C . GLY B 1 271 ? -6.699 7.43 1.458 1 97.06 271 GLY B C 1
ATOM 5237 O O . GLY B 1 271 ? -6.242 7.527 0.318 1 97.06 271 GLY B O 1
ATOM 5238 N N . ARG B 1 272 ? -6.242 6.527 2.287 1 96.31 272 ARG B N 1
ATOM 5239 C CA . ARG B 1 272 ? -5.168 5.605 1.932 1 96.31 272 ARG B CA 1
ATOM 5240 C C . ARG B 1 272 ? -5.328 4.273 2.66 1 96.31 272 ARG B C 1
ATOM 5242 O O . ARG B 1 272 ? -5.824 4.23 3.787 1 96.31 272 ARG B O 1
ATOM 5249 N N . VAL B 1 273 ? -4.91 3.219 2.01 1 98.19 273 VAL B N 1
ATOM 5250 C CA . VAL B 1 273 ? -4.977 1.879 2.584 1 98.19 273 VAL B CA 1
ATOM 5251 C C . VAL B 1 273 ? -3.797 1.046 2.088 1 98.19 273 VAL B C 1
ATOM 5253 O O . VAL B 1 273 ? -3.33 1.23 0.961 1 98.19 273 VAL B O 1
ATOM 5256 N N . GLU B 1 274 ? -3.307 0.208 2.963 1 97.56 274 GLU B N 1
ATOM 5257 C CA . GLU B 1 274 ? -2.26 -0.73 2.568 1 97.56 274 GLU B CA 1
ATOM 5258 C C . GLU B 1 274 ? -2.201 -1.923 3.518 1 97.56 274 GLU B C 1
ATOM 5260 O O . GLU B 1 274 ? -2.324 -1.762 4.734 1 97.56 274 GLU B O 1
ATOM 5265 N N . GLY B 1 275 ? -2.012 -3.045 2.943 1 95.62 275 GLY B N 1
ATOM 5266 C CA . GLY B 1 275 ? -1.818 -4.203 3.799 1 95.62 275 GLY B CA 1
ATOM 5267 C C . GLY B 1 275 ? -2.109 -5.52 3.098 1 95.62 275 GLY B C 1
ATOM 5268 O O . GLY B 1 275 ? -2.484 -5.531 1.924 1 95.62 275 GLY B O 1
ATOM 5269 N N . GLY B 1 276 ? -1.919 -6.645 3.838 1 94.25 276 GLY B N 1
ATOM 5270 C CA . GLY B 1 276 ? -1.944 -7.977 3.258 1 94.25 276 GLY B CA 1
ATOM 5271 C C . GLY B 1 276 ? -0.651 -8.344 2.555 1 94.25 276 GLY B C 1
ATOM 5272 O O . GLY B 1 276 ? 0.211 -7.492 2.34 1 94.25 276 GLY B O 1
ATOM 5273 N N . THR B 1 277 ? -0.542 -9.609 2.268 1 87.62 277 THR B N 1
ATOM 5274 C CA . THR B 1 277 ? 0.746 -10.055 1.743 1 87.62 277 THR B CA 1
ATOM 5275 C C . THR B 1 277 ? 0.582 -10.68 0.364 1 87.62 277 THR B C 1
ATOM 5277 O O . THR B 1 277 ? 1.377 -10.422 -0.542 1 87.62 277 THR B O 1
ATOM 5280 N N . ALA B 1 278 ? -0.368 -11.523 0.18 1 88.56 278 ALA B N 1
ATOM 5281 C CA . ALA B 1 278 ? -0.518 -12.266 -1.069 1 88.56 278 ALA B CA 1
ATOM 5282 C C . ALA B 1 278 ? -1.97 -12.688 -1.288 1 88.56 278 ALA B C 1
ATOM 5284 O O . ALA B 1 278 ? -2.75 -12.766 -0.336 1 88.56 278 ALA B O 1
ATOM 5285 N N . SER B 1 279 ? -2.322 -12.953 -2.521 1 92.06 279 SER B N 1
ATOM 5286 C CA . SER B 1 279 ? -3.686 -13.305 -2.908 1 92.06 279 SER B CA 1
ATOM 5287 C C . SER B 1 279 ? -4.168 -14.547 -2.166 1 92.06 279 SER B C 1
ATOM 5289 O O . SER B 1 279 ? -5.352 -14.664 -1.845 1 92.06 279 SER B O 1
ATOM 5291 N N . ASN B 1 280 ? -3.236 -15.453 -1.852 1 89.56 280 ASN B N 1
ATOM 5292 C CA . ASN B 1 280 ? -3.629 -16.75 -1.303 1 89.56 280 ASN B CA 1
ATOM 5293 C C . ASN B 1 280 ? -3.471 -16.781 0.214 1 89.56 280 ASN B C 1
ATOM 5295 O O . ASN B 1 280 ? -3.502 -17.859 0.819 1 89.56 280 ASN B O 1
ATOM 5299 N N . VAL B 1 281 ? -3.324 -15.719 0.814 1 90.38 281 VAL B N 1
ATOM 5300 C CA . VAL B 1 281 ? -3.137 -15.641 2.26 1 90.38 281 VAL B CA 1
ATOM 5301 C C . VAL B 1 281 ? -4.23 -14.773 2.875 1 90.38 281 VAL B C 1
ATOM 5303 O O . VAL B 1 281 ? -4.516 -13.68 2.379 1 90.38 281 VAL B O 1
ATOM 5306 N N . VAL B 1 282 ? -4.887 -15.281 3.902 1 94.56 282 VAL B N 1
ATOM 5307 C CA . VAL B 1 282 ? -5.781 -14.445 4.691 1 94.56 282 VAL B CA 1
ATOM 5308 C C . VAL B 1 282 ? -5.004 -13.266 5.277 1 94.56 282 VAL B C 1
ATOM 5310 O O . VAL B 1 282 ? -4 -13.461 5.969 1 94.56 282 VAL B O 1
ATOM 5313 N N . ALA B 1 283 ? -5.473 -12.055 4.91 1 95.38 283 ALA B N 1
ATOM 5314 C CA . ALA B 1 283 ? -4.719 -10.875 5.328 1 95.38 283 ALA B CA 1
ATOM 5315 C C . ALA B 1 283 ? -4.656 -10.773 6.848 1 95.38 283 ALA B C 1
ATOM 5317 O O . ALA B 1 283 ? -5.688 -10.836 7.523 1 95.38 283 ALA B O 1
ATOM 5318 N N . GLU B 1 284 ? -3.445 -10.617 7.363 1 95.88 284 GLU B N 1
ATOM 5319 C CA . GLU B 1 284 ? -3.293 -10.609 8.812 1 95.88 284 GLU B CA 1
ATOM 5320 C C . GLU B 1 284 ? -3.123 -9.195 9.344 1 95.88 284 GLU B C 1
ATOM 5322 O O . GLU B 1 284 ? -3.277 -8.945 10.547 1 95.88 284 GLU B O 1
ATOM 5327 N N . GLU B 1 285 ? -2.73 -8.242 8.484 1 97.25 285 GLU B N 1
ATOM 5328 C CA . GLU B 1 285 ? -2.555 -6.855 8.922 1 97.25 285 GLU B CA 1
ATOM 5329 C C . GLU B 1 285 ? -2.869 -5.879 7.789 1 97.25 285 GLU B C 1
ATOM 5331 O O . GLU B 1 285 ? -2.389 -6.047 6.668 1 97.25 285 GLU B O 1
ATOM 5336 N N . ILE B 1 286 ? -3.662 -4.883 8.016 1 97.94 286 ILE B N 1
ATOM 5337 C CA . ILE B 1 286 ? -3.998 -3.818 7.074 1 97.94 286 ILE B CA 1
ATOM 5338 C C . ILE B 1 286 ? -4.102 -2.488 7.816 1 97.94 286 ILE B C 1
ATOM 5340 O O . ILE B 1 286 ? -4.652 -2.428 8.922 1 97.94 286 ILE B O 1
ATOM 5344 N N . THR B 1 287 ? -3.535 -1.442 7.25 1 98.44 287 THR B N 1
ATOM 5345 C CA . THR B 1 287 ? -3.572 -0.111 7.844 1 98.44 287 THR B CA 1
ATOM 5346 C C . THR B 1 287 ? -4.32 0.864 6.941 1 98.44 287 THR B C 1
ATOM 5348 O O . THR B 1 287 ? -4.137 0.853 5.723 1 98.44 287 THR B O 1
ATOM 5351 N N . ILE B 1 288 ? -5.18 1.686 7.574 1 98.38 288 ILE B N 1
ATOM 5352 C CA . ILE B 1 288 ? -5.852 2.758 6.844 1 98.38 288 ILE B CA 1
ATOM 5353 C C . ILE B 1 288 ? -5.434 4.109 7.418 1 98.38 288 ILE B C 1
ATOM 5355 O O . ILE B 1 288 ? -5.074 4.211 8.594 1 98.38 288 ILE B O 1
ATOM 5359 N N . HIS B 1 289 ? -5.406 5.098 6.594 1 96.94 289 HIS B N 1
ATOM 5360 C CA . HIS B 1 289 ? -5.195 6.5 6.938 1 96.94 289 HIS B CA 1
ATOM 5361 C C . HIS B 1 289 ? -6.414 7.344 6.582 1 96.94 289 HIS B C 1
ATOM 5363 O O . HIS B 1 289 ? -6.859 7.348 5.434 1 96.94 289 HIS B O 1
ATOM 5369 N N . GLY B 1 290 ? -6.941 7.98 7.59 1 97.19 290 GLY B N 1
ATOM 5370 C CA . GLY B 1 290 ? -8.133 8.789 7.371 1 97.19 290 GLY B CA 1
ATOM 5371 C C . GLY B 1 290 ? -8.164 10.047 8.211 1 97.19 290 GLY B C 1
ATOM 5372 O O . GLY B 1 290 ? -7.156 10.422 8.812 1 97.19 290 GLY B O 1
ATOM 5373 N N . GLU B 1 291 ? -9.305 10.766 8.086 1 96.94 291 GLU B N 1
ATOM 5374 C CA . GLU B 1 291 ? -9.531 11.969 8.883 1 96.94 291 GLU B CA 1
ATOM 5375 C C . GLU B 1 291 ? -11.016 12.172 9.164 1 96.94 291 GLU B C 1
ATOM 5377 O O . GLU B 1 291 ? -11.867 11.602 8.477 1 96.94 291 GLU B O 1
ATOM 5382 N N . VAL B 1 292 ? -11.258 12.859 10.227 1 97.5 292 VAL B N 1
ATOM 5383 C CA . VAL B 1 292 ? -12.586 13.398 10.523 1 97.5 292 VAL B CA 1
ATOM 5384 C C . VAL B 1 292 ? -12.508 14.914 10.664 1 97.5 292 VAL B C 1
ATOM 5386 O O . VAL B 1 292 ? -11.484 15.453 11.086 1 97.5 292 VAL B O 1
ATOM 5389 N N . ARG B 1 293 ? -13.547 15.586 10.273 1 96.31 293 ARG B N 1
ATOM 5390 C CA . ARG B 1 293 ? -13.664 17.031 10.43 1 96.31 293 ARG B CA 1
ATOM 5391 C C . ARG B 1 293 ? -15.047 17.422 10.945 1 96.31 293 ARG B C 1
ATOM 5393 O O . ARG B 1 293 ? -16 16.641 10.82 1 96.31 293 ARG B O 1
ATOM 5400 N N . GLY B 1 294 ? -15.141 18.5 11.586 1 96.31 294 GLY B N 1
ATOM 5401 C CA . GLY B 1 294 ? -16.375 19.125 12.047 1 96.31 294 GLY B CA 1
ATOM 5402 C C . GLY B 1 294 ? -16.328 20.641 11.969 1 96.31 294 GLY B C 1
ATOM 5403 O O . GLY B 1 294 ? -15.273 21.25 12.148 1 96.31 294 GLY B O 1
ATOM 5404 N N . GLU B 1 295 ? -17.469 21.188 11.703 1 94.69 295 GLU B N 1
ATOM 5405 C CA . GLU B 1 295 ? -17.578 22.641 11.695 1 94.69 295 GLU B CA 1
ATOM 5406 C C . GLU B 1 295 ? -17.203 23.234 13.047 1 94.69 295 GLU B C 1
ATOM 5408 O O . GLU B 1 295 ? -16.766 24.391 13.125 1 94.69 295 GLU B O 1
ATOM 5413 N N . THR B 1 296 ? -17.359 22.438 14.023 1 95.12 296 THR B N 1
ATOM 5414 C CA . THR B 1 296 ? -16.922 22.766 15.367 1 95.12 296 THR B CA 1
ATOM 5415 C C . THR B 1 296 ? -16.062 21.656 15.953 1 95.12 296 THR B C 1
ATOM 5417 O O . THR B 1 296 ? -16.047 20.531 15.43 1 95.12 296 THR B O 1
ATOM 5420 N N . THR B 1 297 ? -15.359 22.016 17.047 1 96.88 297 THR B N 1
ATOM 5421 C CA . THR B 1 297 ? -14.555 21 17.719 1 96.88 297 THR B CA 1
ATOM 5422 C C . THR B 1 297 ? -15.43 19.875 18.25 1 96.88 297 THR B C 1
ATOM 5424 O O . THR B 1 297 ? -15.07 18.703 18.156 1 96.88 297 THR B O 1
ATOM 5427 N N . ALA B 1 298 ? -16.562 20.25 18.781 1 97.12 298 ALA B N 1
ATOM 5428 C CA . ALA B 1 298 ? -17.484 19.25 19.328 1 97.12 298 ALA B CA 1
ATOM 5429 C C . ALA B 1 298 ? -17.953 18.297 18.234 1 97.12 298 ALA B C 1
ATOM 5431 O O . ALA B 1 298 ? -18.078 17.094 18.484 1 97.12 298 ALA B O 1
ATOM 5432 N N . LEU B 1 299 ? -18.219 18.766 17.078 1 97 299 LEU B N 1
ATOM 5433 C CA . LEU B 1 299 ? -18.688 17.953 15.969 1 97 299 LEU B CA 1
ATOM 5434 C C . LEU B 1 299 ? -17.578 17.047 15.453 1 97 299 LEU B C 1
ATOM 5436 O O . LEU B 1 299 ? -17.828 15.914 15.047 1 97 299 LEU B O 1
ATOM 5440 N N . MET B 1 300 ? -16.391 17.578 15.422 1 97.69 300 MET B N 1
ATOM 5441 C CA . MET B 1 300 ? -15.234 16.734 15.094 1 97.69 300 MET B CA 1
ATOM 5442 C C . MET B 1 300 ? -15.078 15.609 16.109 1 97.69 300 MET B C 1
ATOM 5444 O O . MET B 1 300 ? -14.859 14.461 15.727 1 97.69 300 MET B O 1
ATOM 5448 N N . GLU B 1 301 ? -15.227 15.906 17.391 1 97.69 301 GLU B N 1
ATOM 5449 C CA . GLU B 1 301 ? -15.125 14.898 18.438 1 97.69 301 GLU B CA 1
ATOM 5450 C C . GLU B 1 301 ? -16.219 13.844 18.297 1 97.69 301 GLU B C 1
ATOM 5452 O O . GLU B 1 301 ? -15.977 12.664 18.547 1 97.69 301 GLU B O 1
ATOM 5457 N N . TYR B 1 302 ? -17.422 14.289 17.922 1 97.62 302 TYR B N 1
ATOM 5458 C CA . TYR B 1 302 ? -18.516 13.359 17.641 1 97.62 302 TYR B CA 1
ATOM 5459 C C . TYR B 1 302 ? -18.125 12.375 16.547 1 97.62 302 TYR B C 1
ATOM 5461 O O . TYR B 1 302 ? -18.25 11.156 16.734 1 97.62 302 TYR B O 1
ATOM 5469 N N . ALA B 1 303 ? -17.625 12.93 15.43 1 97.94 303 ALA B N 1
ATOM 5470 C CA . ALA B 1 303 ? -17.25 12.094 14.297 1 97.94 303 ALA B CA 1
ATOM 5471 C C . ALA B 1 303 ? -16.125 11.125 14.68 1 97.94 303 ALA B C 1
ATOM 5473 O O . ALA B 1 303 ? -16.156 9.961 14.297 1 97.94 303 ALA B O 1
ATOM 5474 N N . ARG B 1 304 ? -15.188 11.617 15.43 1 98.12 304 ARG B N 1
ATOM 5475 C CA . ARG B 1 304 ? -14.055 10.805 15.859 1 98.12 304 ARG B CA 1
ATOM 5476 C C . ARG B 1 304 ? -14.508 9.664 16.75 1 98.12 304 ARG B C 1
ATOM 5478 O O . ARG B 1 304 ? -14.07 8.523 16.594 1 98.12 304 ARG B O 1
ATOM 5485 N N . THR B 1 305 ? -15.352 9.977 17.688 1 98.25 305 THR B N 1
ATOM 5486 C CA . THR B 1 305 ? -15.859 8.984 18.625 1 98.25 305 THR B CA 1
ATOM 5487 C C . THR B 1 305 ? -16.625 7.895 17.875 1 98.25 305 THR B C 1
ATOM 5489 O O . THR B 1 305 ? -16.453 6.707 18.156 1 98.25 305 THR B O 1
ATOM 5492 N N . GLU B 1 306 ? -17.5 8.297 16.984 1 98.44 306 GLU B N 1
ATOM 5493 C CA . GLU B 1 306 ? -18.25 7.336 16.188 1 98.44 306 GLU B CA 1
ATOM 5494 C C . GLU B 1 306 ? -17.312 6.473 15.344 1 98.44 306 GLU B C 1
ATOM 5496 O O . GLU B 1 306 ? -17.5 5.262 15.234 1 98.44 306 GLU B O 1
ATOM 5501 N N . LEU B 1 307 ? -16.328 7.125 14.719 1 98.44 307 LEU B N 1
ATOM 5502 C CA . LEU B 1 307 ? -15.367 6.391 13.898 1 98.44 307 LEU B CA 1
ATOM 5503 C C . LEU B 1 307 ? -14.648 5.332 14.727 1 98.44 307 LEU B C 1
ATOM 5505 O O . LEU B 1 307 ? -14.523 4.18 14.305 1 98.44 307 LEU B O 1
ATOM 5509 N N . GLU B 1 308 ? -14.188 5.738 15.891 1 98.19 308 GLU B N 1
ATOM 5510 C CA . GLU B 1 308 ? -13.469 4.816 16.766 1 98.19 308 GLU B CA 1
ATOM 5511 C C . GLU B 1 308 ? -14.344 3.641 17.172 1 98.19 308 GLU B C 1
ATOM 5513 O O . GLU B 1 308 ? -13.898 2.494 17.172 1 98.19 308 GLU B O 1
ATOM 5518 N N . ARG B 1 309 ? -15.562 3.908 17.516 1 98.31 309 ARG B N 1
ATOM 5519 C CA . ARG B 1 309 ? -16.516 2.848 17.844 1 98.31 309 ARG B CA 1
ATOM 5520 C C . ARG B 1 309 ? -16.672 1.871 16.688 1 98.31 309 ARG B C 1
ATOM 5522 O O . ARG B 1 309 ? -16.656 0.655 16.875 1 98.31 309 ARG B O 1
ATOM 5529 N N . ILE B 1 310 ? -16.812 2.404 15.492 1 98.56 310 ILE B N 1
ATOM 5530 C CA . ILE B 1 310 ? -16.984 1.608 14.281 1 98.56 310 ILE B CA 1
ATOM 5531 C C . ILE B 1 310 ? -15.75 0.748 14.039 1 98.56 310 ILE B C 1
ATOM 5533 O O . ILE B 1 310 ? -15.867 -0.438 13.719 1 98.56 310 ILE B O 1
ATOM 5537 N N . LEU B 1 311 ? -14.539 1.365 14.195 1 98.69 311 LEU B N 1
ATOM 5538 C CA . LEU B 1 311 ? -13.297 0.638 13.992 1 98.69 311 LEU B CA 1
ATOM 5539 C C . LEU B 1 311 ? -13.211 -0.567 14.922 1 98.69 311 LEU B C 1
ATOM 5541 O O . LEU B 1 311 ? -12.922 -1.68 14.484 1 98.69 311 LEU B O 1
ATOM 5545 N N . TYR B 1 312 ? -13.523 -0.399 16.188 1 98.62 312 TYR B N 1
ATOM 5546 C CA . TYR B 1 312 ? -13.461 -1.476 17.156 1 98.62 312 TYR B CA 1
ATOM 5547 C C . TYR B 1 312 ? -14.508 -2.547 16.859 1 98.62 312 TYR B C 1
ATOM 5549 O O . TYR B 1 312 ? -14.211 -3.742 16.906 1 98.62 312 TYR B O 1
ATOM 5557 N N . ALA B 1 313 ? -15.758 -2.162 16.547 1 98.75 313 ALA B N 1
ATOM 5558 C CA . ALA B 1 313 ? -16.844 -3.107 16.281 1 98.75 313 ALA B CA 1
ATOM 5559 C C . ALA B 1 313 ? -16.562 -3.924 15.031 1 98.75 313 ALA B C 1
ATOM 5561 O O . ALA B 1 313 ? -16.828 -5.125 14.984 1 98.75 313 ALA B O 1
ATOM 5562 N N . ALA B 1 314 ? -16.078 -3.256 13.953 1 98.56 314 ALA B N 1
ATOM 5563 C CA . ALA B 1 314 ? -15.734 -3.936 12.703 1 98.56 314 ALA B CA 1
ATOM 5564 C C . ALA B 1 314 ? -14.648 -4.984 12.93 1 98.56 314 ALA B C 1
ATOM 5566 O O . ALA B 1 314 ?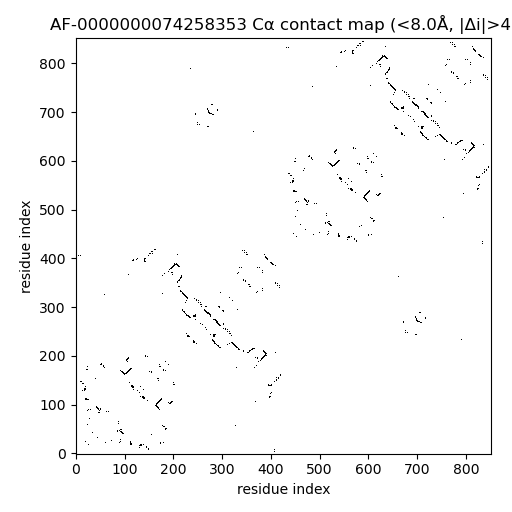 -14.734 -6.098 12.406 1 98.56 314 ALA B O 1
ATOM 5567 N N . ALA B 1 315 ? -13.578 -4.578 13.711 1 98.56 315 ALA B N 1
ATOM 5568 C CA . ALA B 1 315 ? -12.516 -5.535 14.039 1 98.56 315 ALA B CA 1
ATOM 5569 C C . ALA B 1 315 ? -13.078 -6.734 14.797 1 98.56 315 ALA B C 1
ATOM 5571 O O . ALA B 1 315 ? -12.812 -7.883 14.438 1 98.56 315 ALA B O 1
ATOM 5572 N N . GLU B 1 316 ? -13.898 -6.508 15.805 1 98.25 316 GLU B N 1
ATOM 5573 C CA . GLU B 1 316 ? -14.492 -7.562 16.625 1 98.25 316 GLU B CA 1
ATOM 5574 C C . GLU B 1 316 ? -15.352 -8.5 15.781 1 98.25 316 GLU B C 1
ATOM 5576 O O . GLU B 1 316 ? -15.32 -9.719 15.969 1 98.25 316 GLU B O 1
ATOM 5581 N N . MET B 1 317 ? -16.141 -7.98 14.883 1 97.94 317 MET B N 1
ATOM 5582 C CA . MET B 1 317 ? -17.016 -8.75 14.008 1 97.94 317 MET B CA 1
ATOM 5583 C C . MET B 1 317 ? -16.234 -9.836 13.273 1 97.94 317 MET B C 1
ATOM 5585 O O . MET B 1 317 ? -16.797 -10.883 12.93 1 97.94 317 MET B O 1
ATOM 5589 N N . HIS B 1 318 ? -14.945 -9.641 12.992 1 97.81 318 HIS B N 1
ATOM 5590 C CA . HIS B 1 318 ? -14.148 -10.555 12.18 1 97.81 318 HIS B CA 1
ATOM 5591 C C . HIS B 1 318 ? -13.016 -11.18 12.992 1 97.81 318 HIS B C 1
ATOM 5593 O O . HIS B 1 318 ? -12 -11.602 12.43 1 97.81 318 HIS B O 1
ATOM 5599 N N . ASP B 1 319 ? -13.18 -11.117 14.336 1 98.06 319 ASP B N 1
ATOM 5600 C CA . ASP B 1 319 ? -12.234 -11.727 15.258 1 98.06 319 ASP B CA 1
ATOM 5601 C C . ASP B 1 319 ? -10.836 -11.133 15.094 1 98.06 319 ASP B C 1
ATOM 5603 O O . ASP B 1 319 ? -9.844 -11.867 15.062 1 98.06 319 ASP B O 1
ATOM 5607 N N . CYS B 1 320 ? -10.742 -9.836 14.781 1 98.31 320 CYS B N 1
ATOM 5608 C CA . CYS B 1 320 ? -9.508 -9.07 14.664 1 98.31 320 CYS B CA 1
ATOM 5609 C C . CYS B 1 320 ? -9.391 -8.047 15.789 1 98.31 320 CYS B C 1
ATOM 5611 O O . CYS B 1 320 ? -10.352 -7.809 16.516 1 98.31 320 CYS B O 1
ATOM 5613 N N . ASP B 1 321 ? -8.164 -7.547 15.969 1 98.31 321 ASP B N 1
ATOM 5614 C CA . ASP B 1 321 ? -7.906 -6.363 16.781 1 98.31 321 ASP B CA 1
ATOM 5615 C C . ASP B 1 321 ? -7.664 -5.137 15.906 1 98.31 321 ASP B C 1
ATOM 5617 O O . ASP B 1 321 ? -7.406 -5.266 14.711 1 98.31 321 ASP B O 1
ATOM 5621 N N . VAL B 1 322 ? -7.82 -3.992 16.484 1 98.5 322 VAL B N 1
ATOM 5622 C CA . VAL B 1 322 ? -7.512 -2.76 15.758 1 98.5 322 VAL B CA 1
ATOM 5623 C C . VAL B 1 322 ? -6.887 -1.746 16.719 1 98.5 322 VAL B C 1
ATOM 5625 O O . VAL B 1 322 ? -7.227 -1.706 17.906 1 98.5 322 VAL B O 1
ATOM 5628 N N . ARG B 1 323 ? -5.945 -1.047 16.375 1 97.62 323 ARG B N 1
ATOM 5629 C CA . ARG B 1 323 ? -5.277 0.015 17.125 1 97.62 323 ARG B CA 1
ATOM 5630 C C . ARG B 1 323 ? -5.461 1.365 16.438 1 97.62 323 ARG B C 1
ATOM 5632 O O . ARG B 1 323 ? -4.586 1.815 15.695 1 97.62 323 ARG B O 1
ATOM 5639 N N . PRO B 1 324 ? -6.52 2.086 16.672 1 97.38 324 PRO B N 1
ATOM 5640 C CA . PRO B 1 324 ? -6.68 3.457 16.188 1 97.38 324 PRO B CA 1
ATOM 5641 C C . PRO B 1 324 ? -5.754 4.449 16.891 1 97.38 324 PRO B C 1
ATOM 5643 O O . PRO B 1 324 ? -5.52 4.332 18.094 1 97.38 324 PRO B O 1
ATOM 5646 N N . ARG B 1 325 ? -5.219 5.344 16.156 1 96.19 325 ARG B N 1
ATOM 5647 C CA . ARG B 1 325 ? -4.375 6.406 16.688 1 96.19 325 ARG B CA 1
ATOM 5648 C C . ARG B 1 325 ? -4.719 7.75 16.047 1 96.19 325 ARG B C 1
ATOM 5650 O O . ARG B 1 325 ? -4.844 7.848 14.828 1 96.19 325 ARG B O 1
ATOM 5657 N N . VAL B 1 326 ? -4.895 8.695 16.875 1 95.31 326 VAL B N 1
ATOM 5658 C CA . VAL B 1 326 ? -4.945 10.07 16.375 1 95.31 326 VAL B CA 1
ATOM 5659 C C . VAL B 1 326 ? -3.525 10.586 16.156 1 95.31 326 VAL B C 1
ATOM 5661 O O . VAL B 1 326 ? -2.734 10.688 17.094 1 95.31 326 VAL B O 1
ATOM 5664 N N . ILE B 1 327 ? -3.273 10.898 14.953 1 94.06 327 ILE B N 1
ATOM 5665 C CA . ILE B 1 327 ? -1.924 11.289 14.555 1 94.06 327 ILE B CA 1
ATOM 5666 C C . ILE B 1 327 ? -1.729 12.781 14.781 1 94.06 327 ILE B C 1
ATOM 5668 O O . ILE B 1 327 ? -0.628 13.234 15.117 1 94.06 327 ILE B O 1
ATOM 5672 N N . SER B 1 328 ? -2.719 13.531 14.508 1 95.5 328 SER B N 1
ATOM 5673 C CA . SER B 1 328 ? -2.76 14.969 14.703 1 95.5 328 SER B CA 1
ATOM 5674 C C . SER B 1 328 ? -4.195 15.484 14.719 1 95.5 328 SER B C 1
ATOM 5676 O O . SER B 1 328 ? -5.121 14.781 14.312 1 95.5 328 SER B O 1
ATOM 5678 N N . GLU B 1 329 ? -4.344 16.656 15.289 1 96.25 329 GLU B N 1
ATOM 5679 C CA . GLU B 1 329 ? -5.66 17.297 15.328 1 96.25 329 GLU B CA 1
ATOM 5680 C C . GLU B 1 329 ? -5.539 18.812 15.453 1 96.25 329 GLU B C 1
ATOM 5682 O O . GLU B 1 329 ? -4.449 19.328 15.695 1 96.25 329 GLU B O 1
ATOM 5687 N N . SER B 1 330 ? -6.574 19.547 15.242 1 96.88 330 SER B N 1
ATOM 5688 C CA . SER B 1 330 ? -6.684 20.984 15.461 1 96.88 330 SER B CA 1
ATOM 5689 C C . SER B 1 330 ? -8.117 21.375 15.789 1 96.88 330 SER B C 1
ATOM 5691 O O . SER B 1 330 ? -9.07 20.828 15.227 1 96.88 330 SER B O 1
ATOM 5693 N N . PRO B 1 331 ? -8.305 22.234 16.703 1 97.12 331 PRO B N 1
ATOM 5694 C CA . PRO B 1 331 ? -9.641 22.719 17.062 1 97.12 331 PRO B CA 1
ATOM 5695 C C . PRO B 1 331 ? -10.156 23.797 16.109 1 97.12 331 PRO B C 1
ATOM 5697 O O . PRO B 1 331 ? -9.398 24.297 15.273 1 97.12 331 PRO B O 1
ATOM 5700 N N . SER B 1 332 ? -11.453 24.047 16.188 1 96.88 332 SER B N 1
ATOM 5701 C CA . SER B 1 332 ? -12.07 25.172 15.508 1 96.88 332 SER B CA 1
ATOM 5702 C C . SER B 1 332 ? -12.172 26.391 16.438 1 96.88 332 SER B C 1
ATOM 5704 O O . SER B 1 332 ? -12.82 26.328 17.484 1 96.88 332 SER B O 1
ATOM 5706 N N . VAL B 1 333 ? -11.5 27.469 16.094 1 96.94 333 VAL B N 1
ATOM 5707 C CA . VAL B 1 333 ? -11.492 28.688 16.891 1 96.94 333 VAL B CA 1
ATOM 5708 C C . VAL B 1 333 ? -11.648 29.906 15.969 1 96.94 333 VAL B C 1
ATOM 5710 O O . VAL B 1 333 ? -10.945 30.031 14.969 1 96.94 333 VAL B O 1
ATOM 5713 N N . ASP B 1 334 ? -12.578 30.766 16.281 1 97.25 334 ASP B N 1
ATOM 5714 C CA . ASP B 1 334 ? -12.836 31.953 15.477 1 97.25 334 ASP B CA 1
ATOM 5715 C C . ASP B 1 334 ? -12.016 33.156 15.961 1 97.25 334 ASP B C 1
ATOM 5717 O O . ASP B 1 334 ? -11.664 33.219 17.141 1 97.25 334 ASP B O 1
ATOM 5721 N N . SER B 1 335 ? -11.789 34.094 15.078 1 98.19 335 SER B N 1
ATOM 5722 C CA . SER B 1 335 ? -11.172 35.344 15.43 1 98.19 335 SER B CA 1
ATOM 5723 C C . SER B 1 335 ? -12.07 36.156 16.359 1 98.19 335 SER B C 1
ATOM 5725 O O . SER B 1 335 ? -13.297 36.156 16.188 1 98.19 335 SER B O 1
ATOM 5727 N N . ASP B 1 336 ? -11.461 36.875 17.297 1 97.56 336 ASP B N 1
ATOM 5728 C CA . ASP B 1 336 ? -12.203 37.719 18.203 1 97.56 336 ASP B CA 1
ATOM 5729 C C . ASP B 1 336 ? -12.672 39 17.5 1 97.56 336 ASP B C 1
ATOM 5731 O O . ASP B 1 336 ? -11.867 39.688 16.859 1 97.56 336 ASP B O 1
ATOM 5735 N N . PRO B 1 337 ? -13.969 39.312 17.594 1 96.94 337 PRO B N 1
ATOM 5736 C CA . PRO B 1 337 ? -14.477 40.5 16.906 1 96.94 337 PRO B CA 1
ATOM 5737 C C . PRO B 1 337 ? -13.742 41.75 17.312 1 96.94 337 PRO B C 1
ATOM 5739 O O . PRO B 1 337 ? -13.492 42.625 16.453 1 96.94 337 PRO B O 1
ATOM 5742 N N . ARG B 1 338 ? -13.375 41.844 18.547 1 96.44 338 ARG B N 1
ATOM 5743 C CA . ARG B 1 338 ? -12.703 43.062 19.016 1 96.44 338 ARG B CA 1
ATOM 5744 C C . ARG B 1 338 ? -11.367 43.25 18.312 1 96.44 338 ARG B C 1
ATOM 5746 O O . ARG B 1 338 ? -11.055 44.344 17.859 1 96.44 338 ARG B O 1
ATOM 5753 N N . LEU B 1 339 ? -10.586 42.219 18.297 1 97.62 339 LEU B N 1
ATOM 5754 C CA . LEU B 1 339 ? -9.273 42.344 17.672 1 97.62 339 LEU B CA 1
ATOM 5755 C C . LEU B 1 339 ? -9.406 42.438 16.156 1 97.62 339 LEU B C 1
ATOM 5757 O O . LEU B 1 339 ? -8.664 43.188 15.508 1 97.62 339 LEU B O 1
ATOM 5761 N N . ARG B 1 340 ? -10.32 41.719 15.594 1 97.38 340 ARG B N 1
ATOM 5762 C CA . ARG B 1 340 ? -10.594 41.75 14.164 1 97.38 340 ARG B CA 1
ATOM 5763 C C . ARG B 1 340 ? -10.945 43.188 13.727 1 97.38 340 ARG B C 1
ATOM 5765 O O . ARG B 1 340 ? -10.477 43.656 12.688 1 97.38 340 ARG B O 1
ATOM 5772 N N . ASP B 1 341 ? -11.742 43.844 14.5 1 97.44 341 ASP B N 1
ATOM 5773 C CA . ASP B 1 341 ? -12.164 45.188 14.172 1 97.44 341 ASP B CA 1
ATOM 5774 C C . ASP B 1 341 ? -10.977 46.156 14.195 1 97.44 341 ASP B C 1
ATOM 5776 O O . ASP B 1 341 ? -10.883 47.062 13.352 1 97.44 341 ASP B O 1
ATOM 5780 N N . LEU B 1 342 ? -10.125 45.938 15.141 1 97.81 342 LEU B N 1
ATOM 5781 C CA . LEU B 1 342 ? -8.922 46.781 15.188 1 97.81 342 LEU B CA 1
ATOM 5782 C C . LEU B 1 342 ? -8.047 46.531 13.961 1 97.81 342 LEU B C 1
ATOM 5784 O O . LEU B 1 342 ? -7.527 47.469 13.367 1 97.81 342 LEU B O 1
ATOM 5788 N N . VAL B 1 343 ? -7.871 45.281 13.602 1 98.5 343 VAL B N 1
ATOM 5789 C CA . VAL B 1 343 ? -7.074 44.906 12.43 1 98.5 343 VAL B CA 1
ATOM 5790 C C . VAL B 1 343 ? -7.652 45.594 11.188 1 98.5 343 VAL B C 1
ATOM 5792 O O . VAL B 1 343 ? -6.914 46.156 10.375 1 98.5 343 VAL B O 1
ATOM 5795 N N . ALA B 1 344 ? -8.961 45.531 11.109 1 98.44 344 ALA B N 1
ATOM 5796 C CA . ALA B 1 344 ? -9.633 46.125 9.953 1 98.44 344 ALA B CA 1
ATOM 5797 C C . ALA B 1 344 ? -9.398 47.625 9.891 1 98.44 344 ALA B C 1
ATOM 5799 O O . ALA B 1 344 ? -9.102 48.188 8.828 1 98.44 344 ALA B O 1
ATOM 5800 N N . GLU B 1 345 ? -9.555 48.219 10.984 1 97.94 345 GLU B N 1
ATOM 5801 C CA . GLU B 1 345 ? -9.367 49.656 11.07 1 97.94 345 GLU B CA 1
ATOM 5802 C C . GLU B 1 345 ? -7.949 50.062 10.664 1 97.94 345 GLU B C 1
ATOM 5804 O O . GLU B 1 345 ? -7.758 50.969 9.852 1 97.94 345 GLU B O 1
ATOM 5809 N N . VAL B 1 346 ? -6.988 49.406 11.172 1 97.81 346 VAL B N 1
ATOM 5810 C CA . VAL B 1 346 ? -5.586 49.719 10.953 1 97.81 346 VAL B CA 1
ATOM 5811 C C . VAL B 1 346 ? -5.203 49.406 9.508 1 97.81 346 VAL B C 1
ATOM 5813 O O . VAL B 1 346 ? -4.512 50.188 8.852 1 97.81 346 VAL B O 1
ATOM 5816 N N . ALA B 1 347 ? -5.637 48.281 9.008 1 98.25 347 ALA B N 1
ATOM 5817 C CA . ALA B 1 347 ? -5.277 47.812 7.672 1 98.25 347 ALA B CA 1
ATOM 5818 C C . ALA B 1 347 ? -5.727 48.812 6.609 1 98.25 347 ALA B C 1
ATOM 5820 O O . ALA B 1 347 ? -5.059 49 5.594 1 98.25 347 ALA B O 1
ATOM 5821 N N . GLY B 1 348 ? -6.836 49.438 6.887 1 97 348 GLY B N 1
ATOM 5822 C CA . GLY B 1 348 ? -7.383 50.375 5.938 1 97 348 GLY B CA 1
ATOM 5823 C C . GLY B 1 348 ? -6.453 51.562 5.668 1 97 348 GLY B C 1
ATOM 5824 O O . GLY B 1 348 ? -6.535 52.188 4.613 1 97 348 GLY B O 1
ATOM 5825 N N . GLY B 1 349 ? -5.535 51.812 6.562 1 96.88 349 GLY B N 1
ATOM 5826 C CA . GLY B 1 349 ? -4.633 52.938 6.426 1 96.88 349 GLY B CA 1
ATOM 5827 C C . GLY B 1 349 ? -3.273 52.562 5.875 1 96.88 349 GLY B C 1
ATOM 5828 O O . GLY B 1 349 ? -2.42 53.406 5.656 1 96.88 349 GLY B O 1
ATOM 5829 N N . VAL B 1 350 ? -3.072 51.344 5.578 1 97.25 350 VAL B N 1
ATOM 5830 C CA . VAL B 1 350 ? -1.767 50.844 5.145 1 97.25 350 VAL B CA 1
ATOM 5831 C C . VAL B 1 350 ? -1.635 51 3.631 1 97.25 350 VAL B C 1
ATOM 5833 O O . VAL B 1 350 ? -2.559 50.688 2.885 1 97.25 350 VAL B O 1
ATOM 5836 N N . ALA B 1 351 ? -0.523 51.5 3.205 1 96.19 351 ALA B N 1
ATOM 5837 C CA . ALA B 1 351 ? -0.262 51.688 1.777 1 96.19 351 ALA B CA 1
ATOM 5838 C C . ALA B 1 351 ? -0.29 50.344 1.059 1 96.19 351 ALA B C 1
ATOM 5840 O O . ALA B 1 351 ? 0.283 49.344 1.541 1 96.19 351 ALA B O 1
ATOM 5841 N N . GLY B 1 352 ? -0.99 50.281 -0.051 1 96.62 352 GLY B N 1
ATOM 5842 C CA . GLY B 1 352 ? -1.062 49.062 -0.838 1 96.62 352 GLY B CA 1
ATOM 5843 C C . GLY B 1 352 ? -2.309 48.219 -0.559 1 96.62 352 GLY B C 1
ATOM 5844 O O . GLY B 1 352 ? -2.664 47.344 -1.339 1 96.62 352 GLY B O 1
ATOM 5845 N N . VAL B 1 353 ? -2.955 48.531 0.588 1 98.25 353 VAL B N 1
ATOM 5846 C CA . VAL B 1 353 ? -4.219 47.875 0.888 1 98.25 353 VAL B CA 1
ATOM 5847 C C . VAL B 1 353 ? -5.352 48.531 0.103 1 98.25 353 VAL B C 1
ATOM 5849 O O . VAL B 1 353 ? -5.57 49.75 0.214 1 98.25 353 VAL B O 1
ATOM 5852 N N . GLU B 1 354 ? -6.039 47.75 -0.659 1 98.19 354 GLU B N 1
ATOM 5853 C CA . GLU B 1 354 ? -7.109 48.25 -1.517 1 98.19 354 GLU B CA 1
ATOM 5854 C C . GLU B 1 354 ? -8.484 47.875 -0.969 1 98.19 354 GLU B C 1
ATOM 5856 O O . GLU B 1 354 ? -9.477 48.531 -1.242 1 98.19 354 GLU B O 1
ATOM 5861 N N . GLU B 1 355 ? -8.555 46.812 -0.299 1 98.38 355 GLU B N 1
ATOM 5862 C CA . GLU B 1 355 ? -9.805 46.312 0.249 1 98.38 355 GLU B CA 1
ATOM 5863 C C . GLU B 1 355 ? -9.586 45.625 1.602 1 98.38 355 GLU B C 1
ATOM 5865 O O . GLU B 1 355 ? -8.633 44.875 1.772 1 98.38 355 GLU B O 1
ATOM 5870 N N . VAL B 1 356 ? -10.383 46 2.545 1 98.56 356 VAL B N 1
ATOM 5871 C CA . VAL B 1 356 ? -10.375 45.344 3.844 1 98.56 356 VAL B CA 1
ATOM 5872 C C . VAL B 1 356 ? -11.656 44.531 4.016 1 98.56 356 VAL B C 1
ATOM 5874 O O . VAL B 1 356 ? -12.758 45.094 3.947 1 98.56 356 VAL B O 1
ATOM 5877 N N . VAL B 1 357 ? -11.547 43.25 4.133 1 98.25 357 VAL B N 1
ATOM 5878 C CA . VAL B 1 357 ? -12.648 42.344 4.418 1 98.25 357 VAL B CA 1
ATOM 5879 C C . VAL B 1 357 ? -12.695 42.031 5.914 1 98.25 357 VAL B C 1
ATOM 5881 O O . VAL B 1 357 ? -11.758 41.469 6.457 1 98.25 357 VAL B O 1
ATOM 5884 N N . PRO B 1 358 ? -13.727 42.406 6.57 1 97.12 358 PRO B N 1
ATOM 5885 C CA . PRO B 1 358 ? -13.734 42.219 8.023 1 97.12 358 PRO B CA 1
ATOM 5886 C C . PRO B 1 358 ? -13.578 40.781 8.453 1 97.12 358 PRO B C 1
ATOM 5888 O O . PRO B 1 358 ? -12.82 40.469 9.375 1 97.12 358 PRO B O 1
ATOM 5891 N N . THR B 1 359 ? -14.391 39.875 7.785 1 97 359 THR B N 1
ATOM 5892 C CA . THR B 1 359 ? -14.305 38.469 8.117 1 97 359 THR B CA 1
ATOM 5893 C C . THR B 1 359 ? -14.539 37.594 6.871 1 97 359 THR B C 1
ATOM 5895 O O . THR B 1 359 ? -15.156 38.062 5.906 1 97 359 THR B O 1
ATOM 5898 N N . ALA B 1 360 ? -13.898 36.469 6.867 1 95.5 360 ALA B N 1
ATOM 5899 C CA . ALA B 1 360 ? -14.094 35.469 5.816 1 95.5 360 ALA B CA 1
ATOM 5900 C C . ALA B 1 360 ? -14.039 34.062 6.391 1 95.5 360 ALA B C 1
ATOM 5902 O O . ALA B 1 360 ? -13.375 33.812 7.398 1 95.5 360 ALA B O 1
ATOM 5903 N N . ASP B 1 361 ? -14.805 33.156 5.762 1 92.12 361 ASP B N 1
ATOM 5904 C CA . ASP B 1 361 ? -14.711 31.734 6.137 1 92.12 361 ASP B CA 1
ATOM 5905 C C . ASP B 1 361 ? -13.359 31.156 5.754 1 92.12 361 ASP B C 1
ATOM 5907 O O . ASP B 1 361 ? -12.844 31.422 4.664 1 92.12 361 ASP B O 1
ATOM 5911 N N . PHE B 1 362 ? -12.766 30.438 6.648 1 90.19 362 PHE B N 1
ATOM 5912 C CA . PHE B 1 362 ? -11.461 29.844 6.367 1 90.19 362 PHE B CA 1
ATOM 5913 C C . PHE B 1 362 ? -11.594 28.703 5.379 1 90.19 362 PHE B C 1
ATOM 5915 O O . PHE B 1 362 ? -10.805 28.578 4.438 1 90.19 362 PHE B O 1
ATOM 5922 N N . GLY B 1 363 ? -12.578 27.797 5.648 1 81 363 GLY B N 1
ATOM 5923 C CA . GLY B 1 363 ? -12.859 26.688 4.754 1 81 363 GLY B CA 1
ATOM 5924 C C . GLY B 1 363 ? -11.828 25.578 4.832 1 81 363 GLY B C 1
ATOM 5925 O O . GLY B 1 363 ? -11.898 24.609 4.074 1 81 363 GLY B O 1
ATOM 5926 N N . ALA B 1 364 ? -10.836 25.672 5.645 1 87.44 364 ALA B N 1
ATOM 5927 C CA . ALA B 1 364 ? -9.789 24.672 5.828 1 87.44 364 ALA B CA 1
ATOM 5928 C C . ALA B 1 364 ? -9.438 24.516 7.305 1 87.44 364 ALA B C 1
ATOM 5930 O O . ALA B 1 364 ? -10.133 25.047 8.172 1 87.44 364 ALA B O 1
ATOM 5931 N N . SER B 1 365 ? -8.5 23.672 7.539 1 92.31 365 SER B N 1
ATOM 5932 C CA . SER B 1 365 ? -8.047 23.469 8.914 1 92.31 365 SER B CA 1
ATOM 5933 C C . SER B 1 365 ? -6.715 24.188 9.156 1 92.31 365 SER B C 1
ATOM 5935 O O . SER B 1 365 ? -5.926 24.359 8.227 1 92.31 365 SER B O 1
ATOM 5937 N N . GLU B 1 366 ? -6.52 24.594 10.359 1 94.81 366 GLU B N 1
ATOM 5938 C CA . GLU B 1 366 ? -5.359 25.375 10.781 1 94.81 366 GLU B CA 1
ATOM 5939 C C . GLU B 1 366 ? -5.004 25.094 12.234 1 94.81 366 GLU B C 1
ATOM 5941 O O . GLU B 1 366 ? -5.844 25.266 13.125 1 94.81 366 GLU B O 1
ATOM 5946 N N . ASP B 1 367 ? -3.715 24.703 12.477 1 96.38 367 ASP B N 1
ATOM 5947 C CA . ASP B 1 367 ? -3.424 24.312 13.844 1 96.38 367 ASP B CA 1
ATOM 5948 C C . ASP B 1 367 ? -2.93 25.484 14.672 1 96.38 367 ASP B C 1
ATOM 5950 O O . ASP B 1 367 ? -2.721 25.359 15.883 1 96.38 367 ASP B O 1
ATOM 5954 N N . ALA B 1 368 ? -2.855 26.75 14.086 1 98 368 ALA B N 1
ATOM 5955 C CA . ALA B 1 368 ? -2.68 27.969 14.875 1 98 368 ALA B CA 1
ATOM 5956 C C . ALA B 1 368 ? -3.83 28.156 15.859 1 98 368 ALA B C 1
ATOM 5958 O O . ALA B 1 368 ? -3.715 28.922 16.828 1 98 368 ALA B O 1
ATOM 5959 N N . THR B 1 369 ? -4.883 27.453 15.57 1 98.19 369 THR B N 1
ATOM 5960 C CA . THR B 1 369 ? -6.082 27.578 16.391 1 98.19 369 THR B CA 1
ATOM 5961 C C . THR B 1 369 ? -5.805 27.078 17.812 1 98.19 369 THR B C 1
ATOM 5963 O O . THR B 1 369 ? -6.457 27.516 18.766 1 98.19 369 THR B O 1
ATOM 5966 N N . PHE B 1 370 ? -4.816 26.234 18.047 1 98.31 370 PHE B N 1
ATOM 5967 C CA . PHE B 1 370 ? -4.43 25.844 19.391 1 98.31 370 PHE B CA 1
ATOM 5968 C C . PHE B 1 370 ? -3.953 27.062 20.188 1 98.31 370 PHE B C 1
ATOM 5970 O O . PHE B 1 370 ? -4.305 27.219 21.359 1 98.31 370 PHE B O 1
ATOM 5977 N N . LEU B 1 371 ? -3.127 27.844 19.516 1 98.69 371 LEU B N 1
ATOM 5978 C CA . LEU B 1 371 ? -2.623 29.062 20.172 1 98.69 371 LEU B CA 1
ATOM 5979 C C . LEU B 1 371 ? -3.75 30.062 20.406 1 98.69 371 LEU B C 1
ATOM 5981 O O . LEU B 1 371 ? -3.838 30.656 21.484 1 98.69 371 LEU B O 1
ATOM 5985 N N . MET B 1 372 ? -4.559 30.234 19.406 1 98.62 372 MET B N 1
ATOM 5986 C CA . MET B 1 372 ? -5.688 31.141 19.531 1 98.62 372 MET B CA 1
ATOM 5987 C C . MET B 1 372 ? -6.582 30.734 20.703 1 98.62 372 MET B C 1
ATOM 5989 O O . MET B 1 372 ? -6.965 31.578 21.516 1 98.62 372 MET B O 1
ATOM 5993 N N . GLU B 1 373 ? -6.887 29.5 20.719 1 98.12 373 GLU B N 1
ATOM 5994 C CA . GLU B 1 373 ? -7.738 28.969 21.781 1 98.12 373 GLU B CA 1
ATOM 5995 C C . GLU B 1 373 ? -7.141 29.234 23.156 1 98.12 373 GLU B C 1
ATOM 5997 O O . GLU B 1 373 ? -7.84 29.672 24.062 1 98.12 373 GLU B O 1
ATOM 6002 N N . ARG B 1 374 ? -5.887 28.984 23.328 1 98.06 374 ARG B N 1
ATOM 6003 C CA . ARG B 1 374 ? -5.207 29.188 24.609 1 98.06 374 ARG B CA 1
ATOM 6004 C C . ARG B 1 374 ? -5.273 30.656 25.031 1 98.06 374 ARG B C 1
ATOM 6006 O O . ARG B 1 374 ? -5.547 30.953 26.188 1 98.06 374 ARG B O 1
ATOM 6013 N N . VAL B 1 375 ? -5.012 31.562 24.125 1 98.5 375 VAL B N 1
ATOM 6014 C CA . VAL B 1 375 ? -5.031 33 24.406 1 98.5 375 VAL B CA 1
ATOM 6015 C C . VAL B 1 375 ? -6.441 33.438 24.812 1 98.5 375 VAL B C 1
ATOM 6017 O O . VAL B 1 375 ? -6.621 34.125 25.812 1 98.5 375 VAL B O 1
ATOM 6020 N N . GLN B 1 376 ? -7.367 32.969 24.047 1 97.81 376 GLN B N 1
ATOM 6021 C CA . GLN B 1 376 ? -8.75 33.344 24.312 1 97.81 376 GLN B CA 1
ATOM 6022 C C . GLN B 1 376 ? -9.242 32.75 25.625 1 97.81 376 GLN B C 1
ATOM 6024 O O . GLN B 1 376 ? -9.953 33.438 26.391 1 97.81 376 GLN B O 1
ATOM 6029 N N . GLU B 1 377 ? -8.867 31.578 25.922 1 96.62 377 GLU B N 1
ATOM 6030 C CA . GLU B 1 377 ? -9.227 30.938 27.172 1 96.62 377 GLU B CA 1
ATOM 6031 C C . GLU B 1 377 ? -8.609 31.672 28.375 1 96.62 377 GLU B C 1
ATOM 6033 O O . GLU B 1 377 ? -9.148 31.641 29.469 1 96.62 377 GLU B O 1
ATOM 6038 N N . SER B 1 378 ? -7.531 32.344 28.141 1 96.12 378 SER B N 1
ATOM 6039 C CA . SER B 1 378 ? -6.84 33.062 29.188 1 96.12 378 SER B CA 1
ATOM 6040 C C . SER B 1 378 ? -7.309 34.5 29.266 1 96.12 378 SER B C 1
ATOM 6042 O O . SER B 1 378 ? -6.719 35.312 29.984 1 96.12 378 SER B O 1
ATOM 6044 N N . GLY B 1 379 ? -8.305 34.812 28.516 1 96.44 379 GLY B N 1
ATOM 6045 C CA . GLY B 1 379 ? -8.898 36.156 28.594 1 96.44 379 GLY B CA 1
ATOM 6046 C C . GLY B 1 379 ? -8.352 37.125 27.562 1 96.44 379 GLY B C 1
ATOM 6047 O O . GLY B 1 379 ? -8.766 38.281 27.516 1 96.44 379 GLY B O 1
ATOM 6048 N N . GLY B 1 380 ? -7.359 36.625 26.75 1 98.06 380 GLY B N 1
ATOM 6049 C CA . GLY B 1 380 ? -6.836 37.438 25.688 1 98.06 380 GLY B CA 1
ATOM 6050 C C . GLY B 1 380 ? -7.68 37.406 24.422 1 98.06 380 GLY B C 1
ATOM 6051 O O . GLY B 1 380 ? -8.766 36.812 24.422 1 98.06 380 GLY B O 1
ATOM 6052 N N . PHE B 1 381 ? -7.215 38.094 23.344 1 98.5 381 PHE B N 1
ATOM 6053 C CA . PHE B 1 381 ? -7.898 38.188 22.062 1 98.5 381 PHE B CA 1
ATOM 6054 C C . PHE B 1 381 ? -7.012 37.656 20.938 1 98.5 381 PHE B C 1
ATOM 6056 O O . PHE B 1 381 ? -5.801 37.906 20.938 1 98.5 381 PHE B O 1
ATOM 6063 N N . ALA B 1 382 ? -7.617 36.906 20.062 1 98.69 382 ALA B N 1
ATOM 6064 C CA . ALA B 1 382 ? -6.863 36.375 18.938 1 98.69 382 ALA B CA 1
ATOM 6065 C C . ALA B 1 382 ? -7.582 36.625 17.609 1 98.69 382 ALA B C 1
ATOM 6067 O O . ALA B 1 382 ? -8.812 36.625 17.562 1 98.69 382 ALA B O 1
ATOM 6068 N N . SER B 1 383 ? -6.855 36.906 16.578 1 98.62 383 SER B N 1
ATOM 6069 C CA . SER B 1 383 ? -7.379 37.031 15.227 1 98.62 383 SER B CA 1
ATOM 6070 C C . SER B 1 383 ? -6.43 36.406 14.203 1 98.62 383 SER B C 1
ATOM 6072 O O . SER B 1 383 ? -5.211 36.531 14.32 1 98.62 383 SER B O 1
ATOM 6074 N N . TYR B 1 384 ? -7.027 35.656 13.328 1 98.56 384 TYR B N 1
ATOM 6075 C CA . TYR B 1 384 ? -6.27 35.125 12.211 1 98.56 384 TYR B CA 1
ATOM 6076 C C . TYR B 1 384 ? -6.383 36 10.977 1 98.56 384 TYR B C 1
ATOM 6078 O O . TYR B 1 384 ? -7.438 36.062 10.344 1 98.56 384 TYR B O 1
ATOM 6086 N N . VAL B 1 385 ? -5.297 36.656 10.609 1 98.69 385 VAL B N 1
ATOM 6087 C CA . VAL B 1 385 ? -5.262 37.719 9.594 1 98.69 385 VAL B CA 1
ATOM 6088 C C . VAL B 1 385 ? -4.762 37.125 8.273 1 98.69 385 VAL B C 1
ATOM 6090 O O . VAL B 1 385 ? -3.824 36.312 8.25 1 98.69 385 VAL B O 1
ATOM 6093 N N . VAL B 1 386 ? -5.449 37.5 7.172 1 98.56 386 VAL B N 1
ATOM 6094 C CA . VAL B 1 386 ? -5.02 37.062 5.84 1 98.56 386 VAL B CA 1
ATOM 6095 C C . VAL B 1 386 ? -4.645 38.312 5.008 1 98.56 386 VAL B C 1
ATOM 6097 O O . VAL B 1 386 ? -5.379 39.281 4.98 1 98.56 386 VAL B O 1
ATOM 6100 N N . VAL B 1 387 ? -3.498 38.281 4.438 1 98.56 387 VAL B N 1
ATOM 6101 C CA . VAL B 1 387 ? -3.1 39.281 3.43 1 98.56 387 VAL B CA 1
ATOM 6102 C C . VAL B 1 387 ? -3.135 38.625 2.045 1 98.56 387 VAL B C 1
ATOM 6104 O O . VAL B 1 387 ? -2.447 37.625 1.798 1 98.56 387 VAL B O 1
ATOM 6107 N N . GLY B 1 388 ? -3.934 39.188 1.218 1 98.25 388 GLY B N 1
ATOM 6108 C CA . GLY B 1 388 ? -4.09 38.625 -0.114 1 98.25 388 GLY B CA 1
ATOM 6109 C C . GLY B 1 388 ? -2.812 38.656 -0.931 1 98.25 388 GLY B C 1
ATOM 6110 O O . GLY B 1 388 ? -1.979 39.562 -0.75 1 98.25 388 GLY B O 1
ATOM 6111 N N . THR B 1 389 ? -2.67 37.719 -1.808 1 98.25 389 THR B N 1
ATOM 6112 C CA . THR B 1 389 ? -1.585 37.656 -2.781 1 98.25 389 THR B CA 1
ATOM 6113 C C . THR B 1 389 ? -2.053 36.969 -4.066 1 98.25 389 THR B C 1
ATOM 6115 O O . THR B 1 389 ? -2.703 35.938 -4.023 1 98.25 389 THR B O 1
ATOM 6118 N N . ASP B 1 390 ? -1.766 37.625 -5.117 1 96.5 390 ASP B N 1
ATOM 6119 C CA . ASP B 1 390 ? -2.045 36.969 -6.383 1 96.5 390 ASP B CA 1
ATOM 6120 C C . ASP B 1 390 ? -1.157 35.719 -6.562 1 96.5 390 ASP B C 1
ATOM 6122 O O . ASP B 1 390 ? 0.029 35.75 -6.23 1 96.5 390 ASP B O 1
ATOM 6126 N N . HIS B 1 391 ? -1.743 34.688 -6.941 1 92.88 391 HIS B N 1
ATOM 6127 C CA . HIS B 1 391 ? -1.021 33.469 -7.266 1 92.88 391 HIS B CA 1
ATOM 6128 C C . HIS B 1 391 ? -1.519 32.844 -8.578 1 92.88 391 HIS B C 1
ATOM 6130 O O . HIS B 1 391 ? -2.688 33.031 -8.938 1 92.88 391 HIS B O 1
ATOM 6136 N N . PRO B 1 392 ? -0.627 32.312 -9.344 1 89.88 392 PRO B N 1
ATOM 6137 C CA . PRO B 1 392 ? -0.995 31.812 -10.68 1 89.88 392 PRO B CA 1
ATOM 6138 C C . PRO B 1 392 ? -2.043 30.703 -10.633 1 89.88 392 PRO B C 1
ATOM 6140 O O . PRO B 1 392 ? -2.867 30.594 -11.539 1 89.88 392 PRO B O 1
ATOM 6143 N N . THR B 1 393 ? -1.967 29.859 -9.664 1 89.81 393 THR B N 1
ATOM 6144 C CA . THR B 1 393 ? -2.914 28.766 -9.461 1 89.81 393 THR B CA 1
ATOM 6145 C C . THR B 1 393 ? -3.418 28.75 -8.016 1 89.81 393 THR B C 1
ATOM 6147 O O . THR B 1 393 ? -3.666 29.797 -7.43 1 89.81 393 THR B O 1
ATOM 6150 N N . ASN B 1 394 ? -3.604 27.625 -7.406 1 89.25 394 ASN B N 1
ATOM 6151 C CA . ASN B 1 394 ? -4.055 27.531 -6.023 1 89.25 394 ASN B CA 1
ATOM 6152 C C . ASN B 1 394 ? -2.926 27.094 -5.094 1 89.25 394 ASN B C 1
ATOM 6154 O O . ASN B 1 394 ? -1.865 26.672 -5.559 1 89.25 394 ASN B O 1
ATOM 6158 N N . HIS B 1 395 ? -3.078 27.391 -3.826 1 92.5 395 HIS B N 1
ATOM 6159 C CA . HIS B 1 395 ? -2.172 26.781 -2.857 1 92.5 395 HIS B CA 1
ATOM 6160 C C . HIS B 1 395 ? -2.033 25.281 -3.098 1 92.5 395 HIS B C 1
ATOM 6162 O O . HIS B 1 395 ? -2.975 24.625 -3.557 1 92.5 395 HIS B O 1
ATOM 6168 N N . HIS B 1 396 ? -0.865 24.719 -2.891 1 90.75 396 HIS B N 1
ATOM 6169 C CA . HIS B 1 396 ? -0.589 23.281 -2.967 1 90.75 396 HIS B CA 1
ATOM 6170 C C . HIS B 1 396 ? -0.607 22.797 -4.414 1 90.75 396 HIS B C 1
ATOM 6172 O O . HIS B 1 396 ? -1.143 21.734 -4.703 1 90.75 396 HIS B O 1
ATOM 6178 N N . THR B 1 397 ? -0.234 23.609 -5.348 1 91.88 397 THR B N 1
ATOM 6179 C CA . THR B 1 397 ? -0.034 23.219 -6.738 1 91.88 397 THR B CA 1
ATOM 6180 C C . THR B 1 397 ? 1.424 23.422 -7.148 1 91.88 397 THR B C 1
ATOM 6182 O O . THR B 1 397 ? 2.129 24.25 -6.582 1 91.88 397 THR B O 1
ATOM 6185 N N . PRO B 1 398 ? 1.862 22.703 -8.125 1 93.81 398 PRO B N 1
ATOM 6186 C CA . PRO B 1 398 ? 3.271 22.75 -8.523 1 93.81 398 PRO B CA 1
ATOM 6187 C C . PRO B 1 398 ? 3.684 24.125 -9.047 1 93.81 398 PRO B C 1
ATOM 6189 O O . PRO B 1 398 ? 4.879 24.438 -9.102 1 93.81 398 PRO B O 1
ATOM 6192 N N . THR B 1 399 ? 2.699 24.938 -9.43 1 96 399 THR B N 1
ATOM 6193 C CA . THR B 1 399 ? 3.021 26.234 -10.031 1 96 399 THR B CA 1
ATOM 6194 C C . THR B 1 399 ? 2.684 27.375 -9.07 1 96 399 THR B C 1
ATOM 6196 O O . THR B 1 399 ? 2.604 28.531 -9.484 1 96 399 THR B O 1
ATOM 6199 N N . PHE B 1 400 ? 2.479 27.062 -7.852 1 96 400 PHE B N 1
ATOM 6200 C CA . PHE B 1 400 ? 2.166 28.078 -6.863 1 96 400 PHE B CA 1
ATOM 6201 C C . PHE B 1 400 ? 3.289 29.109 -6.773 1 96 400 PHE B C 1
ATOM 6203 O O . PHE B 1 400 ? 4.465 28.766 -6.891 1 96 400 PHE B O 1
ATOM 6210 N N . ASP B 1 401 ? 2.936 30.375 -6.527 1 97.38 401 ASP B N 1
ATOM 6211 C CA . ASP B 1 401 ? 3.836 31.484 -6.203 1 97.38 401 ASP B CA 1
ATOM 6212 C C . ASP B 1 401 ? 3.078 32.625 -5.543 1 97.38 401 ASP B C 1
ATOM 6214 O O . ASP B 1 401 ? 1.849 32.594 -5.465 1 97.38 401 ASP B O 1
ATOM 6218 N N . VAL B 1 402 ? 3.84 33.562 -5 1 97.38 402 VAL B N 1
ATOM 6219 C CA . VAL B 1 402 ? 3.213 34.719 -4.367 1 97.38 402 VAL B CA 1
ATOM 6220 C C . VAL B 1 402 ? 3.598 36 -5.117 1 97.38 402 VAL B C 1
ATOM 6222 O O . VAL B 1 402 ? 4.637 36.031 -5.777 1 97.38 402 VAL B O 1
ATOM 6225 N N . ASP B 1 403 ? 2.701 36.906 -5.156 1 97.75 403 ASP B N 1
ATOM 6226 C CA . ASP B 1 403 ? 3.025 38.281 -5.566 1 97.75 403 ASP B CA 1
ATOM 6227 C C . ASP B 1 403 ? 3.828 39 -4.484 1 97.75 403 ASP B C 1
ATOM 6229 O O . ASP B 1 403 ? 3.287 39.344 -3.438 1 97.75 403 ASP B O 1
ATOM 6233 N N . GLU B 1 404 ? 5.074 39.312 -4.75 1 97.31 404 GLU B N 1
ATOM 6234 C CA . GLU B 1 404 ? 5.977 39.812 -3.727 1 97.31 404 GLU B CA 1
ATOM 6235 C C . GLU B 1 404 ? 5.57 41.219 -3.295 1 97.31 404 GLU B C 1
ATOM 6237 O O . GLU B 1 404 ? 6.07 41.75 -2.291 1 97.31 404 GLU B O 1
ATOM 6242 N N . ARG B 1 405 ? 4.641 41.875 -4.066 1 96.56 405 ARG B N 1
ATOM 6243 C CA . ARG B 1 405 ? 4.059 43.125 -3.615 1 96.56 405 ARG B CA 1
ATOM 6244 C C . ARG B 1 405 ? 3.295 42.938 -2.307 1 96.56 405 ARG B C 1
ATOM 6246 O O . ARG B 1 405 ? 3.053 43.906 -1.581 1 96.56 405 ARG B O 1
ATOM 6253 N N . SER B 1 406 ? 2.939 41.656 -1.923 1 98.12 406 SER B N 1
ATOM 6254 C CA . SER B 1 406 ? 2.191 41.375 -0.704 1 98.12 406 SER B CA 1
ATOM 6255 C C . SER B 1 406 ? 3.104 41.375 0.518 1 98.12 406 SER B C 1
ATOM 6257 O O . SER B 1 406 ? 2.629 41.469 1.653 1 98.12 406 SER B O 1
ATOM 6259 N N . LEU B 1 407 ? 4.422 41.344 0.319 1 98.44 407 LEU B N 1
ATOM 6260 C CA . LEU B 1 407 ? 5.359 41.219 1.433 1 98.44 407 LEU B CA 1
ATOM 6261 C C . LEU B 1 407 ? 5.371 42.5 2.258 1 98.44 407 LEU B C 1
ATOM 6263 O O . LEU B 1 407 ? 5.078 42.469 3.455 1 98.44 407 LEU B O 1
ATOM 6267 N N . PRO B 1 408 ? 5.645 43.656 1.598 1 98 408 PRO B N 1
ATOM 6268 C CA . PRO B 1 408 ? 5.629 44.875 2.404 1 98 408 PRO B CA 1
ATOM 6269 C C . PRO B 1 408 ? 4.25 45.188 2.979 1 98 408 PRO B C 1
ATOM 6271 O O . PRO B 1 408 ? 4.145 45.719 4.074 1 98 408 PRO B O 1
ATOM 6274 N N . ILE B 1 409 ? 3.199 44.875 2.289 1 98.12 409 ILE B N 1
ATOM 6275 C CA . ILE B 1 409 ? 1.849 45.062 2.805 1 98.12 409 ILE B CA 1
ATOM 6276 C C . ILE B 1 409 ? 1.672 44.281 4.102 1 98.12 409 ILE B C 1
ATOM 6278 O O . ILE B 1 409 ? 1.174 44.812 5.094 1 98.12 409 ILE B O 1
ATOM 6282 N N . GLY B 1 410 ? 2.057 43 4.066 1 98.62 410 GLY B N 1
ATOM 6283 C CA . GLY B 1 410 ? 1.959 42.188 5.246 1 98.62 410 GLY B CA 1
ATOM 6284 C C . GLY B 1 410 ? 2.742 42.719 6.43 1 98.62 410 GLY B C 1
ATOM 6285 O O . GLY B 1 410 ? 2.238 42.75 7.555 1 98.62 410 GLY B O 1
ATOM 6286 N N . VAL B 1 411 ? 3.975 43.156 6.137 1 98.56 411 VAL B N 1
ATOM 6287 C CA . VAL B 1 411 ? 4.82 43.719 7.188 1 98.56 411 VAL B CA 1
ATOM 6288 C C . VAL B 1 411 ? 4.129 44.906 7.82 1 98.56 411 VAL B C 1
ATOM 6290 O O . VAL B 1 411 ? 4.008 45 9.047 1 98.56 411 VAL B O 1
ATOM 6293 N N . ASP B 1 412 ? 3.688 45.844 6.988 1 98.25 412 ASP B N 1
ATOM 6294 C CA . ASP B 1 412 ? 3.123 47.094 7.469 1 98.25 412 ASP B CA 1
ATOM 6295 C C . ASP B 1 412 ? 1.821 46.844 8.234 1 98.25 412 ASP B C 1
ATOM 6297 O O . ASP B 1 412 ? 1.593 47.469 9.281 1 98.25 412 ASP B O 1
ATOM 6301 N N . VAL B 1 413 ? 0.991 45.969 7.715 1 98.5 413 VAL B N 1
ATOM 6302 C CA . VAL B 1 413 ? -0.27 45.688 8.391 1 98.5 413 VAL B CA 1
ATOM 6303 C C . VAL B 1 413 ? 0.007 45.125 9.781 1 98.5 413 VAL B C 1
ATOM 6305 O O . VAL B 1 413 ? -0.534 45.594 10.773 1 98.5 413 VAL B O 1
ATOM 6308 N N . LEU B 1 414 ? 0.847 44.125 9.883 1 98.62 414 LEU B N 1
ATOM 6309 C CA . LEU B 1 414 ? 1.108 43.469 11.156 1 98.62 414 LEU B CA 1
ATOM 6310 C C . LEU B 1 414 ? 1.797 44.406 12.133 1 98.62 414 LEU B C 1
ATOM 6312 O O . LEU B 1 414 ? 1.419 44.469 13.305 1 98.62 414 LEU B O 1
ATOM 6316 N N . ALA B 1 415 ? 2.783 45.156 11.648 1 98.06 415 ALA B N 1
ATOM 6317 C CA . ALA B 1 415 ? 3.516 46.094 12.516 1 98.06 415 ALA B CA 1
ATOM 6318 C C . ALA B 1 415 ? 2.605 47.188 13.023 1 98.06 415 ALA B C 1
ATOM 6320 O O . ALA B 1 415 ? 2.666 47.562 14.195 1 98.06 415 ALA B O 1
ATOM 6321 N N . ASP B 1 416 ? 1.789 47.719 12.109 1 97.75 416 ASP B N 1
ATOM 6322 C CA . ASP B 1 416 ? 0.896 48.812 12.492 1 97.75 416 ASP B CA 1
ATOM 6323 C C . ASP B 1 416 ? -0.161 48.312 13.484 1 97.75 416 ASP B C 1
ATOM 6325 O O . ASP B 1 416 ? -0.545 49.062 14.398 1 97.75 416 ASP B O 1
ATOM 6329 N N . VAL B 1 417 ? -0.643 47.125 13.258 1 98.12 417 VAL B N 1
ATOM 6330 C CA . VAL B 1 417 ? -1.619 46.594 14.188 1 98.12 417 VAL B CA 1
ATOM 6331 C C . VAL B 1 417 ? -0.983 46.406 15.57 1 98.12 417 VAL B C 1
ATOM 6333 O O . VAL B 1 417 ? -1.583 46.781 16.578 1 98.12 417 VAL B O 1
ATOM 6336 N N . VAL B 1 418 ? 0.21 45.906 15.625 1 97.94 418 VAL B N 1
ATOM 6337 C CA . VAL B 1 418 ? 0.917 45.719 16.891 1 97.94 418 VAL B CA 1
ATOM 6338 C C . VAL B 1 418 ? 1.109 47.062 17.578 1 97.94 418 VAL B C 1
ATOM 6340 O O . VAL B 1 418 ? 0.864 47.188 18.781 1 97.94 418 VAL B O 1
ATOM 6343 N N . ALA B 1 419 ? 1.507 48.031 16.828 1 95.81 419 ALA B N 1
ATOM 6344 C CA . ALA B 1 419 ? 1.711 49.375 17.375 1 95.81 419 ALA B CA 1
ATOM 6345 C C . ALA B 1 419 ? 0.408 49.938 17.922 1 95.81 419 ALA B C 1
ATOM 6347 O O . ALA B 1 419 ? 0.398 50.562 19 1 95.81 419 ALA B O 1
ATOM 6348 N N . GLU B 1 420 ? -0.58 49.75 17.141 1 96 420 GLU B N 1
ATOM 6349 C CA . GLU B 1 420 ? -1.87 50.281 17.562 1 96 420 GLU B CA 1
ATOM 6350 C C . GLU B 1 420 ? -2.379 49.562 18.812 1 96 420 GLU B C 1
ATOM 6352 O O . GLU B 1 420 ? -3.004 50.219 19.672 1 96 420 GLU B O 1
ATOM 6357 N N . ILE B 1 421 ? -2.176 48.281 18.953 1 96.69 421 ILE B N 1
ATOM 6358 C CA . ILE B 1 421 ? -2.52 47.531 20.156 1 96.69 421 ILE B CA 1
ATOM 6359 C C . ILE B 1 421 ? -1.793 48.156 21.359 1 96.69 421 ILE B C 1
ATOM 6361 O O . ILE B 1 421 ? -2.381 48.312 22.422 1 96.69 421 ILE B O 1
ATOM 6365 N N . GLY B 1 422 ? -0.533 48.469 21.203 1 93.94 422 GLY B N 1
ATOM 6366 C CA . GLY B 1 422 ? 0.236 49.094 22.266 1 93.94 422 GLY B CA 1
ATOM 6367 C C . GLY B 1 422 ? -0.322 50.438 22.688 1 93.94 422 GLY B C 1
ATOM 6368 O O . GLY B 1 422 ? -0.296 50.781 23.875 1 93.94 422 GLY B O 1
ATOM 6369 N N . ARG B 1 423 ? -0.845 51.094 21.719 1 91.94 423 ARG B N 1
ATOM 6370 C CA . ARG B 1 423 ? -1.333 52.469 21.969 1 91.94 423 ARG B CA 1
ATOM 6371 C C . ARG B 1 423 ? -2.711 52.438 22.625 1 91.94 423 ARG B C 1
ATOM 6373 O O . ARG B 1 423 ? -2.975 53.188 23.562 1 91.94 423 ARG B O 1
ATOM 6380 N N . ARG B 1 424 ? -3.525 51.469 22.109 1 90.5 424 ARG B N 1
ATOM 6381 C CA . ARG B 1 424 ? -4.938 51.531 22.484 1 90.5 424 ARG B CA 1
ATOM 6382 C C . ARG B 1 424 ? -5.27 50.5 23.547 1 90.5 424 ARG B C 1
ATOM 6384 O O . ARG B 1 424 ? -6.254 50.625 24.266 1 90.5 424 ARG B O 1
ATOM 6391 N N . GLN B 1 425 ? -4.555 49.469 23.531 1 87.62 425 GLN B N 1
ATOM 6392 C CA . GLN B 1 425 ? -4.875 48.344 24.375 1 87.62 425 GLN B CA 1
ATOM 6393 C C . GLN B 1 425 ? -6.371 48.031 24.344 1 87.62 425 GLN B C 1
ATOM 6395 O O . GLN B 1 425 ? -7.031 48.062 25.391 1 87.62 425 GLN B O 1
ATOM 6400 N N . PRO B 1 426 ? -6.801 47.719 23.25 1 82.56 426 PRO B N 1
ATOM 6401 C CA . PRO B 1 426 ? -8.242 47.531 23.109 1 82.56 426 PRO B CA 1
ATOM 6402 C C . PRO B 1 426 ? -8.75 46.312 23.906 1 82.56 426 PRO B C 1
ATOM 6404 O O . PRO B 1 426 ? -7.984 45.375 24.172 1 82.56 426 PRO B O 1
#

Radius of gyration: 35.2 Å; Cα contacts (8 Å, |Δi|>4): 2261; chains: 2; bounding box: 57×106×63 Å

Solvent-accessible surface area (backbone atoms only — not comparable to full-atom values): 39915 Å² total; per-residue (Å²): 134,55,69,67,55,50,50,49,39,52,51,47,19,39,53,43,27,22,55,36,27,40,50,39,38,26,52,49,55,38,52,51,51,50,52,51,42,56,72,71,58,55,74,41,79,30,50,12,67,64,32,26,28,75,89,48,56,25,63,73,71,54,70,68,60,45,49,53,39,50,51,50,23,44,74,72,64,47,54,64,72,55,50,59,58,28,53,96,38,32,41,30,36,32,37,32,37,78,50,53,89,42,56,29,37,34,38,40,33,40,61,31,20,41,87,35,54,58,51,74,51,92,83,32,59,44,44,74,73,69,35,42,50,73,35,86,43,22,19,43,26,67,45,24,27,48,39,47,28,22,51,56,47,20,52,52,49,35,67,71,66,64,36,37,10,31,42,34,38,35,41,32,25,10,47,88,59,29,12,24,25,50,7,36,38,63,30,57,80,41,73,72,31,44,31,34,35,36,59,45,63,26,90,94,28,47,58,26,30,33,32,19,11,32,30,58,23,29,4,36,35,35,33,35,35,39,28,38,36,30,59,24,47,42,81,72,38,49,85,69,31,15,38,12,48,56,14,50,22,49,23,54,55,50,45,72,58,58,76,83,52,94,90,47,55,64,43,64,35,63,2,24,40,41,31,38,82,37,32,59,29,32,11,28,39,31,37,39,30,18,29,26,26,5,56,33,42,69,42,17,50,51,44,45,52,53,40,52,53,40,42,52,52,25,14,50,77,36,66,25,44,60,55,73,41,77,43,24,50,29,47,38,52,60,33,30,68,70,49,12,51,51,36,33,59,48,35,65,72,34,76,72,46,76,42,71,38,59,63,42,76,55,69,41,70,50,20,62,25,36,38,38,43,53,21,40,74,66,72,22,37,20,17,37,30,30,36,9,24,43,43,84,56,51,76,76,37,46,60,37,56,73,38,70,78,31,41,61,38,43,19,49,38,54,26,48,37,53,43,46,42,42,73,62,61,122,133,56,70,67,56,49,50,49,38,53,51,46,20,39,54,44,28,22,54,33,27,40,51,39,37,26,52,49,55,39,51,52,51,51,52,51,43,57,71,70,58,56,73,41,79,29,50,12,68,65,31,25,28,76,88,47,57,27,61,72,71,54,69,68,60,45,50,52,41,50,49,51,23,46,75,72,65,49,54,64,71,56,51,60,59,27,54,96,38,33,41,28,36,31,38,32,37,78,51,55,89,42,56,28,39,34,36,40,34,42,60,31,20,41,86,35,56,58,51,74,52,91,84,30,60,42,44,74,73,70,35,42,49,72,37,87,43,22,19,45,26,68,44,24,28,51,39,47,28,23,51,54,46,19,51,52,48,36,68,72,66,66,38,36,12,31,42,33,38,35,40,31,25,9,47,89,58,27,14,24,24,51,8,36,38,62,31,57,78,42,73,72,31,45,32,35,35,36,59,44,62,25,89,93,27,46,57,26,29,33,33,20,11,33,30,59,22,29,4,36,34,34,33,37,36,41,27,38,34,29,59,24,47,40,82,73,39,51,84,69,32,16,39,11,48,58,15,50,23,48,22,54,54,51,46,73,59,59,76,84,52,93,90,48,56,66,43,66,35,62,3,26,39,41,32,38,82,38,34,59,29,32,11,28,40,31,37,37,31,19,29,26,25,6,55,33,41,67,42,15,49,50,43,44,52,53,40,52,51,40,40,51,51,25,12,50,76,36,66,25,45,60,54,74,41,76,42,24,50,30,47,37,51,60,34,30,66,70,51,11,51,50,37,32,59,47,36,64,72,35,75,71,47,75,42,68,38,58,62,43,74,56,68,40,68,51,20,60,24,37,39,37,45,54,20,39,75,67,73,21,38,20,18,36,30,30,36,9,22,43,44,85,57,50,74,75,36,48,58,35,56,72,38,70,77,30,42,60,38,43,18,49,38,54,26,49,38,53,42,47,43,42,73,61,60,122

Organism: NCBI:txid2743089

Sequence (852 aa):
MSHDVRNRLSELRREFHRHPEPGWCEFRTTSRVVAELERIGVDEIAVGRDALSSEHRMAVPDDAELAKWRDRARAAGVREDFLERIGSGHTGVVATVEGGDGPTVGLRVDLDAISLHESDEPGHRPADEGFRSEHDGYMHACGHDAHLAIALGAVEAVKASGFDGTFRVFFQPAEEISGGGKPMAEGGYVDDLDYLLGFHVGLDNPTGTVVAGVEKPLAMAHVTASFEGASAHAGKAPNEGANAMQAMATAVQNAYAIPRHADGMTRVNVGRVEGGTASNVVAEEITIHGEVRGETTALMEYARTELERILYAAAEMHDCDVRPRVISESPSVDSDPRLRDLVAEVAGGVAGVEEVVPTADFGASEDATFLMERVQESGGFASYVVVGTDHPTNHHTPTFDVDERSLPIGVDVLADVVAEIGRRQPMSHDVRNRLSELRREFHRHPEPGWCEFRTTSRVVAELERIGVDEIAVGRDALSSEHRMAVPDDAELAKWRDRARAAGVREDFLERIGSGHTGVVATVEGGDGPTVGLRVDLDAISLHESDEPGHRPADEGFRSEHDGYMHACGHDAHLAIALGAVEAVKASGFDGTFRVFFQPAEEISGGGKPMAEGGYVDDLDYLLGFHVGLDNPTGTVVAGVEKPLAMAHVTASFEGASAHAGKAPNEGANAMQAMATAVQNAYAIPRHADGMTRVNVGRVEGGTASNVVAEEITIHGEVRGETTALMEYARTELERILYAAAEMHDCDVRPRVISESPSVDSDPRLRDLVAEVAGGVAGVEEVVPTADFGASEDATFLMERVQESGGFASYVVVGTDHPTNHHTPTFDVDERSLPIGVDVLADVVAEIGRRQP

Secondary structure (DSSP, 8-state):
--HHHHHHHHHHHHHHHHS---TT--HHHHHHHHHHHHHHT-SEEEEGGGTS-GGG--SPPPHHHHHHHHHHHHHTT--HHHHHHHTTT---EEEEEE--SS-EEEEEEE---BS-PPP-STT-HHHHTT---SSTT-B-TTSHHHHHHHHHHHHHHHHHHT-SSEEEEEEE--TTTT-SHHHHHTTSTTTT-SEEEEEEE-SSPPTTEEEEEEE-PPEEEEEEEEEE-B--BTTT-GGG-B-HHHHHHHHHHHHTTPPPBTTB-EEEEEEEEEEE--TTB---EEEEEEEEEESSHHHHHHHHHHHHHHHHHHHHHTT-EEEEEEEEEE---PPPHHHHHHHHHHHTTSTT--EEEEEEE--S--TTHHHHHHHHHTT-EEEEEEE----SS-TTSTT----TTHHHHHHHHHHHHHHHHHHH--/--HHHHHHHHHHHHHHHHS---TT--HHHHHHHHHHHHHHT-SEEEEGGGTS-GGG--SPPPHHHHHHHHHHHHHTT--HHHHHHHTTT---EEEEEE--SS-EEEEEEE---BS-PPP-STT-HHHHTT---SSTT-B-TTSHHHHHHHHHHHHHHHHHHT-SSEEEEEEE--TTTT-SHHHHHTTSTTTT-SEEEEEEE-SSPPTTEEEEEEE-PPEEEEEEEEEE-B--BTTT-GGG-B-HHHHHHHHHHHHTTPPPBTTB-EEEEEEEEEEE--TTB---EEEEEEEEEESSHHHHHHHHHHHHHHHHHHHHHTT-EEEEEEEEEE---PPPHHHHHHHHHHHTTSTT--EEEEEEE--S--TTHHHHHHHHHTT-EEEEEEE----SS-TTSTT----TTHHHHHHHHHHHHHHHHHHH--